Protein AF-A0A944IFB5-F1 (afdb_monomer_lite)

Radius of gyration: 42.05 Å; chains: 1; bounding box: 97×96×126 Å

pLDDT: mean 87.43, std 13.86, range [24.36, 98.75]

Secondary structure (DSSP, 8-state):
-PPPPEE-HHHHHHHHHHHGGGSTT--EEEEESEE-S-GGGSEEEEEETTEEEEEEEEE--SHHHHHHHHHHHHHHSPTT--EEEEEES---TTTS-HHHHHHBGGGSPEE--HHHHHHHHTT-SEE-TTGGG-HHHHHHHHHT--TT-PPP-SSEE-HHHHHHHHHHHHH--S-TT-S-----HHHHHHHHTSSSHHHHHHTS-HHHHHHHHHHHHHHH-THHHHHHHHHHTT-GGGHHHHHHHHHHHHT-TTHHHHHHHHHHHHGGG-S-SGGGHHHHHHHHHHHHHHHHHHHT-HHHHHHHHHHHHHHHHHHHHHHHHTT-TTTTTT-SSSHHHHHHHHHHHHHHTTS-HHHHHHHHHHHHTSTTTTTTHHHHHHHHHHHHHHHHHHSPPPPP--HHHHHHHIIIIIHHHHHHHHHHHT--TT--HHHHHHHHHHHHHHHHHHHHHHHHHHHHHHHHHTT-BTTB-TTPEEGGGHIIIIIHHHTSTT---EEEEETT--HHHHHHHHHTS-TTTEEEEEEPPPTTS----EEEEPPBS--HHHHHHHHHHTSS---SHHHHHHHHHHHHHTTT--EEEE-TTSSB--TT-SB-HHHHHHHH-SS-EEEEEE-HHHHHHHTT-SS--S---GGGSTTHHHHHHHHHHTT--EEEE-S---EE--S-TT--PPP-SSB-SSSEESSS--TTEEEEESTTB-SGGGEEEEE-STT--SSS--SEE-SS-SHHHHEEEEEEEEETTSPPPTTEEE--GGGTS-HHHH-----------------------------SPPS-SS-HHHHHHTSHHHHHHHHHSTTPPPHHHHHHHHHHHHHTTTEE-HHHHHHHHHHHHS---S-HHHHHHHHHHHH--TT--SEEEEGGGTEEEE-HHHHHHHS--PPP-

Foldseek 3Di:
DPDFAEDELLLVLLVCQVQVVVQVPFAEAAARGHYDYDPVSQWDWHDHPNDIEIEGEDEDAALVSLVVQVVVVVVPDDDPHRYHYYYYYDDALVRHDQVSLVRYRVSGHDYRQLLVSLCVQQVEPEEDPVVSPLPLLSVLSSVQADPVTAHHDYYYDYPVLSLQLSLCRQQNQDHRPDPDDQLALLSQLVSLQDPRRLVSLLVDDPSNNVVSQVVSCVRHHLLSLLLSLCSNVVNSNLQLLLLCLLLLLVPFPPNVLSQVLSCVVSPPSDPDSVSSVVNNVSSVVNLLVLLVLLLVDDPSNVVSLVVSCVSLVSSCVSCVVSVNLVRSLCPQRHPSVLVSLLLQLLVCLVDALPSNVVSLVSNCSRSCCSVQVLQSVLSLLSSLLRLVLVDDQDQDDALAVLLQCCLQPVLLVLLSLLSLVVDGPVPDVSSRVSSVVSSVSSLVSQQVSLVSQLVRQQVQQAEDDPVCPPNAAALLCCCVPPVVLCPPPLAAEEEEAAEADFSNQVLQQVVQDDLQFKFWKFFQDDFPDDTGFHKHFAFALLDCQFLQLSNQLSHGDGHDDVSSQVSNQVVVVVVVAAEGAEEPVRFAPDPPDRGHPVLLVQLLDSGYHYYYYFHQLVVQQAVAPPCPDSYDYCVSTRCSVVVSVSNSVNQHKYKYKYSWHKFFAPDDPPDFADDDPQDDFFFKGDDDEDPQKHKHAHDSHPDVNRIIIGGSNRNHTHDGDTRIDGRHRHSRGGIMTIIMIGTAQDFARPSMATDFPVSSHDQSSPDPPPPPPPPPDPDDDDDDDDDDDDDDDDPDDDDADDQLLNQQCPFPLLVVLVVVQPPADDSQLSSQLVNQCVVVVFKGFLRSSQSSSCSRPVDHPRGSLVNQVSSQSSQQPPNRRQWDQPPVRGMIGGDPVSSCVSRPGPDDD

Sequence (909 aa):
MAARPTAGRRAIEVLLEAELPRAEGRRLVLVDAVWGGGEEEREFAVRADGTTYRVHVTDQDSPLGIADAWRQHTADTAAGADSVLVVTGHVPADQLGWDLRGHAVRRRPLAVERAGIVKQLFGAGDLDTRMVRENWLLDALLEAEPTGGWPRVGSVLTRDRALRALLAARVGLGETSDDSLDLDAETLFDWSRTPAGPRRFAELPEPERAGLAEWLAEVTGPAAATLLALAADGRGGDALPLGALASAALACPSAADAGFALGTLFGQALSTFDALTPYAAAATGVLTRWIAQAEAGGGAGADARARVLAVLERADQLAGTAQLTGLLAGDGLLPSGYRNRLRTLAAALDGSPGPAQAALRDLAGHQLAGIHADSTERARTAVRLLRWLDQPQPVPGSVGPSVRHHLESTGWADLALGILAEGDASRDSEVGEAYHRLISRVQERRRRLDEDFAALLATWTETASQPAPNGALLIEDVLAEAAAPLAREGGRPLIVVLDGMSADVAVELASGLDPRAWTEIVPTAPAGRRPGRLAAVAMLPTITRVSRASLLSGAPAEGGQDVERAGFTTFWKRRRRESVLLHKGGYEGTAGHRLAPELLSALADDTKIVGVIVNTIDDALADGREGGRARWRIGDIARLADLLDAARGAGRPVLLVSDHGHVLDRSPRATGPTAAEEVRGARWRRGPAQAGEVELAGPRVRAEGGRLTAAWRDDLRYTARQAGYHGGASLAEVCVPVLAFVPSGSDIPAGWTALPAESTAPDWWHGTDTASAQEPVPASRGKGARRQQPQSEGLFPQPGHGSAGDRTVRSKAFETQREFVRNAPGNTAVAAALDALLAAGGKLSPAAVAAAAQAATGKSERNPQRFVTMLERLLNIDGYPVLQLVESGRTVHLDRELLRQQFPESAAP

Structure (mmCIF, N/CA/C/O backbone):
data_AF-A0A944IFB5-F1
#
_entry.id   AF-A0A944IFB5-F1
#
loop_
_atom_site.group_PDB
_atom_site.id
_atom_site.type_symbol
_atom_site.label_atom_id
_atom_site.label_alt_id
_atom_site.label_comp_id
_atom_site.label_asym_id
_atom_site.label_entity_id
_atom_site.label_seq_id
_atom_site.pdbx_PDB_ins_code
_atom_site.Cartn_x
_atom_site.Cartn_y
_atom_site.Cartn_z
_atom_site.occupancy
_atom_site.B_iso_or_equiv
_atom_site.auth_seq_id
_atom_site.auth_comp_id
_atom_site.auth_asym_id
_atom_site.auth_atom_id
_atom_site.pdbx_PDB_model_num
ATOM 1 N N . MET A 1 1 ? 36.733 -1.122 -68.638 1.00 39.22 1 MET A N 1
ATOM 2 C CA . MET A 1 1 ? 36.675 -2.587 -68.447 1.00 39.22 1 MET A CA 1
ATOM 3 C C . MET A 1 1 ? 35.819 -2.851 -67.226 1.00 39.22 1 MET A C 1
ATOM 5 O O . MET A 1 1 ? 36.051 -2.191 -66.222 1.00 39.22 1 MET A O 1
ATOM 9 N N . ALA A 1 2 ? 34.812 -3.721 -67.320 1.00 41.84 2 ALA A N 1
ATOM 10 C CA . ALA A 1 2 ? 34.053 -4.145 -66.144 1.00 41.84 2 ALA A CA 1
ATOM 11 C C . ALA A 1 2 ? 35.000 -4.851 -65.156 1.00 41.84 2 ALA A C 1
ATOM 13 O O . ALA A 1 2 ? 35.907 -5.563 -65.591 1.00 41.84 2 ALA A O 1
ATOM 14 N N . ALA A 1 3 ? 34.826 -4.624 -63.853 1.00 55.66 3 ALA A N 1
ATOM 15 C CA . ALA A 1 3 ? 35.554 -5.375 -62.834 1.00 55.66 3 ALA A CA 1
ATOM 16 C C . ALA A 1 3 ? 35.217 -6.869 -62.984 1.00 55.66 3 ALA A C 1
ATOM 18 O O . ALA A 1 3 ? 34.044 -7.221 -63.128 1.00 55.66 3 ALA A O 1
ATOM 19 N N . ARG A 1 4 ? 36.238 -7.733 -63.014 1.00 66.69 4 ARG A N 1
ATOM 20 C CA . ARG A 1 4 ? 36.044 -9.186 -63.141 1.00 66.69 4 ARG A CA 1
ATOM 21 C C . ARG A 1 4 ? 35.326 -9.715 -61.891 1.00 66.69 4 ARG A C 1
ATOM 23 O O . ARG A 1 4 ? 35.586 -9.204 -60.801 1.00 66.69 4 ARG A O 1
ATOM 30 N N . PRO A 1 5 ? 34.425 -10.704 -62.017 1.00 69.06 5 PRO A N 1
ATOM 31 C CA . PRO A 1 5 ? 33.821 -11.325 -60.849 1.00 69.06 5 PRO A CA 1
ATOM 32 C C . PRO A 1 5 ? 34.902 -12.050 -60.040 1.00 69.06 5 PRO A C 1
ATOM 34 O O . PRO A 1 5 ? 35.790 -12.687 -60.606 1.00 69.06 5 PRO A O 1
ATOM 37 N N . THR A 1 6 ? 34.825 -11.939 -58.719 1.00 73.56 6 THR A N 1
ATOM 38 C CA . THR A 1 6 ? 35.662 -12.709 -57.799 1.00 73.56 6 THR A CA 1
ATOM 39 C C . THR A 1 6 ? 34.888 -13.963 -57.411 1.00 73.56 6 THR A C 1
ATOM 41 O O . THR A 1 6 ? 33.699 -13.871 -57.106 1.00 73.56 6 THR A O 1
ATOM 44 N N . ALA A 1 7 ? 35.534 -15.125 -57.439 1.00 76.19 7 ALA A N 1
ATOM 45 C CA . ALA A 1 7 ? 34.943 -16.396 -57.041 1.00 76.19 7 ALA A CA 1
ATOM 46 C C . ALA A 1 7 ? 35.726 -16.977 -55.861 1.00 76.19 7 ALA A C 1
ATOM 48 O O . ALA A 1 7 ? 36.886 -17.360 -56.003 1.00 76.19 7 ALA A O 1
ATOM 49 N N . GLY A 1 8 ? 35.091 -17.017 -54.691 1.00 78.00 8 GLY A N 1
ATOM 50 C CA . GLY A 1 8 ? 35.607 -17.749 -53.536 1.00 78.00 8 GLY A CA 1
ATOM 51 C C . GLY A 1 8 ? 35.338 -19.250 -53.649 1.00 78.00 8 GLY A C 1
ATOM 52 O O . GLY A 1 8 ? 34.597 -19.703 -54.530 1.00 78.00 8 GLY A O 1
ATOM 53 N N . ARG A 1 9 ? 35.891 -20.026 -52.713 1.00 83.94 9 ARG A N 1
ATOM 54 C CA . ARG A 1 9 ? 35.758 -21.488 -52.668 1.00 83.94 9 ARG A CA 1
ATOM 55 C C . ARG A 1 9 ? 34.324 -21.976 -52.851 1.00 83.94 9 ARG A C 1
ATOM 57 O O . ARG A 1 9 ? 34.075 -22.810 -53.717 1.00 83.94 9 ARG A O 1
ATOM 64 N N . ARG A 1 10 ? 33.366 -21.426 -52.100 1.00 78.50 10 ARG A N 1
ATOM 65 C CA . ARG A 1 10 ? 31.975 -21.897 -52.140 1.00 78.50 10 ARG A CA 1
ATOM 66 C C . ARG A 1 10 ? 31.305 -21.691 -53.500 1.00 78.50 10 ARG A C 1
ATOM 68 O O . ARG A 1 10 ? 30.577 -22.562 -53.966 1.00 78.50 10 ARG A O 1
ATOM 75 N N . ALA A 1 11 ? 31.600 -20.581 -54.179 1.00 77.44 11 ALA A N 1
ATOM 76 C CA . ALA A 1 11 ? 31.101 -20.330 -55.530 1.00 77.44 11 ALA A CA 1
ATOM 77 C C . ALA A 1 11 ? 31.611 -21.386 -56.526 1.00 77.44 11 ALA A C 1
ATOM 79 O O . ALA A 1 11 ? 30.858 -21.840 -57.388 1.00 77.44 11 ALA A O 1
ATOM 80 N N . ILE A 1 12 ? 32.869 -21.816 -56.373 1.00 84.81 12 ILE A N 1
ATOM 81 C CA . ILE A 1 12 ? 33.448 -22.902 -57.169 1.00 84.81 12 ILE A CA 1
ATOM 82 C C . ILE A 1 12 ? 32.830 -24.254 -56.796 1.00 84.81 12 ILE A C 1
ATOM 84 O O . ILE A 1 12 ? 32.491 -25.012 -57.698 1.00 84.81 12 ILE A O 1
ATOM 88 N N . GLU A 1 13 ? 32.619 -24.555 -55.511 1.00 85.50 13 GLU A N 1
ATOM 89 C CA . GLU A 1 13 ? 31.954 -25.795 -55.075 1.00 85.50 13 GLU A CA 1
ATOM 90 C C . GLU A 1 13 ? 30.571 -25.951 -55.723 1.00 85.50 13 GLU A C 1
ATOM 92 O O . GLU A 1 13 ? 30.309 -26.966 -56.366 1.00 85.50 13 GLU A O 1
ATOM 97 N N . VAL A 1 14 ? 29.723 -24.921 -55.652 1.00 81.12 14 VAL A N 1
ATOM 98 C CA . VAL A 1 14 ? 28.366 -24.960 -56.226 1.00 81.12 14 VAL A CA 1
ATOM 99 C C . VAL A 1 14 ? 28.396 -25.059 -57.755 1.00 81.12 14 VAL A C 1
ATOM 101 O O . VAL A 1 14 ? 27.608 -25.804 -58.348 1.00 81.12 14 VAL A O 1
ATOM 104 N N . LEU A 1 15 ? 29.322 -24.345 -58.409 1.00 84.50 15 LEU A N 1
ATOM 105 C CA . LEU A 1 15 ? 29.529 -24.441 -59.856 1.00 84.50 15 LEU A CA 1
ATOM 106 C C . LEU A 1 15 ? 29.913 -25.872 -60.263 1.00 84.50 15 LEU A C 1
ATOM 108 O O . LEU A 1 15 ? 29.380 -26.411 -61.235 1.00 84.50 15 LEU A O 1
ATOM 112 N N . LEU A 1 16 ? 30.813 -26.502 -59.508 1.00 87.06 16 LEU A N 1
ATOM 113 C CA . LEU A 1 16 ? 31.250 -27.875 -59.738 1.00 87.06 16 LEU A CA 1
ATOM 114 C C . LEU A 1 16 ? 30.131 -28.885 -59.470 1.00 87.06 16 LEU A C 1
ATOM 116 O O . LEU A 1 16 ? 29.927 -29.780 -60.286 1.00 87.06 16 LEU A O 1
ATOM 120 N N . GLU A 1 17 ? 29.355 -28.728 -58.398 1.00 85.38 17 GLU A N 1
ATOM 121 C CA . GLU A 1 17 ? 28.181 -29.567 -58.119 1.00 85.38 17 GLU A CA 1
ATOM 122 C C . GLU A 1 17 ? 27.166 -29.545 -59.274 1.00 85.38 17 GLU A C 1
ATOM 124 O O . GLU A 1 17 ? 26.553 -30.568 -59.586 1.00 85.38 17 GLU A O 1
ATOM 129 N N . ALA A 1 18 ? 27.010 -28.400 -59.949 1.00 82.38 18 ALA A N 1
ATOM 130 C CA . ALA A 1 18 ? 26.119 -28.261 -61.097 1.00 82.38 18 ALA A CA 1
ATOM 131 C C . ALA A 1 18 ? 26.704 -28.839 -62.399 1.00 82.38 18 ALA A C 1
ATOM 133 O O . ALA A 1 18 ? 25.973 -29.411 -63.216 1.00 82.38 18 ALA A O 1
ATOM 134 N N . GLU A 1 19 ? 28.003 -28.665 -62.634 1.00 86.38 19 GLU A N 1
ATOM 135 C CA . GLU A 1 19 ? 28.615 -28.941 -63.936 1.00 86.38 19 GLU A CA 1
ATOM 136 C C . GLU A 1 19 ? 29.308 -30.307 -64.020 1.00 86.38 19 GLU A C 1
ATOM 138 O O . GLU A 1 19 ? 29.303 -30.916 -65.092 1.00 86.38 19 GLU A O 1
ATOM 143 N N . LEU A 1 20 ? 29.821 -30.850 -62.911 1.00 86.38 20 LEU A N 1
ATOM 144 C CA . LEU A 1 20 ? 30.460 -32.172 -62.879 1.00 86.38 20 LEU A CA 1
ATOM 145 C C . LEU A 1 20 ? 29.524 -33.329 -63.273 1.00 86.38 20 LEU A C 1
ATOM 147 O O . LEU A 1 20 ? 29.961 -34.160 -64.071 1.00 86.38 20 LEU A O 1
ATOM 151 N N . PRO A 1 21 ? 28.229 -33.364 -62.882 1.00 84.56 21 PRO A N 1
ATOM 152 C CA . PRO A 1 21 ? 27.294 -34.385 -63.374 1.00 84.56 21 PRO A CA 1
ATOM 153 C C . PRO A 1 21 ? 27.108 -34.362 -64.902 1.00 84.56 21 PRO A C 1
ATOM 155 O O . PRO A 1 21 ? 26.626 -35.318 -65.501 1.00 84.56 21 PRO A O 1
ATOM 158 N N . ARG A 1 22 ? 27.475 -33.251 -65.557 1.00 82.75 22 ARG A N 1
ATOM 159 C CA . ARG A 1 22 ? 27.366 -33.038 -67.009 1.00 82.75 22 ARG A CA 1
ATOM 160 C C . ARG A 1 22 ? 28.732 -33.003 -67.700 1.00 82.75 22 ARG A C 1
ATOM 162 O O . ARG A 1 22 ? 28.809 -32.681 -68.886 1.00 82.75 22 ARG A O 1
ATOM 169 N N . ALA A 1 23 ? 29.811 -33.311 -66.981 1.00 82.50 23 ALA A N 1
ATOM 170 C CA . ALA A 1 23 ? 31.171 -33.161 -67.484 1.00 82.50 23 ALA A CA 1
ATOM 171 C C . ALA A 1 23 ? 31.562 -34.236 -68.512 1.00 82.50 23 ALA A C 1
ATOM 173 O O . ALA A 1 23 ? 32.498 -34.010 -69.279 1.00 82.50 23 ALA A O 1
ATOM 174 N N . GLU A 1 24 ? 30.850 -35.371 -68.576 1.00 82.31 24 GLU A N 1
ATOM 175 C CA . GLU A 1 24 ? 31.168 -36.529 -69.440 1.00 82.31 24 GLU A CA 1
ATOM 176 C C . GLU A 1 24 ? 32.643 -36.973 -69.296 1.00 82.31 24 GLU A C 1
ATOM 178 O O . GLU A 1 24 ? 33.354 -37.159 -70.283 1.00 82.31 24 GLU A O 1
ATOM 183 N N . GLY A 1 25 ? 33.143 -37.067 -68.057 1.00 77.62 25 GLY A N 1
ATOM 184 C CA . GLY A 1 25 ? 34.525 -37.476 -67.758 1.00 77.62 25 GLY A CA 1
ATOM 185 C C . GLY A 1 25 ? 35.593 -36.384 -67.926 1.00 77.62 25 GLY A C 1
ATOM 186 O O . GLY A 1 25 ? 36.784 -36.662 -67.780 1.00 77.62 25 GLY A O 1
ATOM 187 N N . ARG A 1 26 ? 35.201 -35.139 -68.224 1.00 88.69 26 ARG A N 1
ATOM 188 C CA . ARG A 1 26 ? 36.119 -33.989 -68.296 1.00 88.69 26 ARG A CA 1
ATOM 189 C C . ARG A 1 26 ? 36.550 -33.532 -66.903 1.00 88.69 26 ARG A C 1
ATOM 191 O O . ARG A 1 26 ? 35.732 -33.460 -65.994 1.00 88.69 26 ARG A O 1
ATOM 198 N N . ARG A 1 27 ? 37.839 -33.205 -66.762 1.00 88.25 27 ARG A N 1
ATOM 199 C CA . ARG A 1 27 ? 38.496 -32.881 -65.477 1.00 88.25 27 ARG A CA 1
ATOM 200 C C . ARG A 1 27 ? 39.115 -31.479 -65.433 1.00 88.25 27 ARG A C 1
ATOM 202 O O . ARG A 1 27 ? 39.682 -31.109 -64.415 1.00 88.25 27 ARG A O 1
ATOM 209 N N . LEU A 1 28 ? 39.007 -30.705 -66.513 1.00 91.19 28 LEU A N 1
ATOM 210 C CA . LEU A 1 28 ? 39.424 -29.304 -66.561 1.00 91.19 28 LEU A CA 1
ATOM 211 C C . LEU A 1 28 ? 38.183 -28.411 -66.505 1.00 91.19 28 LEU A C 1
ATOM 213 O O . LEU A 1 28 ? 37.283 -28.557 -67.328 1.00 91.19 28 LEU A O 1
ATOM 217 N N . VAL A 1 29 ? 38.129 -27.469 -65.574 1.00 91.75 29 VAL A N 1
ATOM 218 C CA . VAL A 1 29 ? 37.039 -26.497 -65.443 1.00 91.75 29 VAL A CA 1
ATOM 219 C C . VAL A 1 29 ? 37.638 -25.109 -65.564 1.00 91.75 29 VAL A C 1
ATOM 221 O O . VAL A 1 29 ? 38.433 -24.693 -64.733 1.00 91.75 29 VAL A O 1
ATOM 224 N N . LEU A 1 30 ? 37.281 -24.402 -66.630 1.00 91.12 30 LEU A N 1
ATOM 225 C CA . LEU A 1 30 ? 37.745 -23.040 -66.870 1.00 91.12 30 LEU A CA 1
ATOM 226 C C . LEU A 1 30 ? 36.697 -22.072 -66.332 1.00 91.12 30 LEU A C 1
ATOM 228 O O . LEU A 1 30 ? 35.524 -22.207 -66.681 1.00 91.12 30 LEU A O 1
ATOM 232 N N . VAL A 1 31 ? 37.107 -21.113 -65.510 1.00 89.19 31 VAL A N 1
ATOM 233 C CA . VAL A 1 31 ? 36.205 -20.195 -64.810 1.00 89.19 31 VAL A CA 1
ATOM 234 C C . VAL A 1 31 ? 36.631 -18.757 -65.084 1.00 89.19 31 VAL A C 1
ATOM 236 O O . VAL A 1 31 ? 37.731 -18.352 -64.718 1.00 89.19 31 VAL A O 1
ATOM 239 N N . ASP A 1 32 ? 35.749 -17.980 -65.713 1.00 87.31 32 ASP A N 1
ATOM 240 C CA . ASP A 1 32 ? 35.969 -16.556 -66.000 1.00 87.31 32 ASP A CA 1
ATOM 241 C C . ASP A 1 32 ? 35.716 -15.716 -64.739 1.00 87.31 32 ASP A C 1
ATOM 243 O O . ASP A 1 32 ? 34.682 -15.061 -64.587 1.00 87.31 32 ASP A O 1
ATOM 247 N N . ALA A 1 33 ? 36.639 -15.826 -63.785 1.00 83.12 33 ALA A N 1
ATOM 248 C CA . ALA A 1 33 ? 36.642 -15.123 -62.509 1.00 83.12 33 ALA A CA 1
ATOM 249 C C . ALA A 1 33 ? 38.069 -15.008 -61.958 1.00 83.12 33 ALA A C 1
ATOM 251 O O . ALA A 1 33 ? 38.961 -15.748 -62.365 1.00 83.12 33 ALA A O 1
ATOM 252 N N . VAL A 1 34 ? 38.272 -14.096 -61.010 1.00 85.38 34 VAL A N 1
ATOM 253 C CA . VAL A 1 34 ? 39.491 -14.029 -60.191 1.00 85.38 34 VAL A CA 1
ATOM 254 C C . VAL A 1 34 ? 39.272 -14.867 -58.934 1.00 85.38 34 VAL A C 1
ATOM 256 O O . VAL A 1 34 ? 38.213 -14.752 -58.312 1.00 85.38 34 VAL A O 1
ATOM 259 N N . TRP A 1 35 ? 40.236 -15.706 -58.546 1.00 84.94 35 TRP A N 1
ATOM 260 C CA . TRP A 1 35 ? 40.140 -16.442 -57.286 1.00 84.94 35 TRP A CA 1
ATOM 261 C C . TRP A 1 35 ? 40.136 -15.484 -56.090 1.00 84.94 35 TRP A C 1
ATOM 263 O O . TRP A 1 35 ? 40.991 -14.608 -55.974 1.00 84.94 35 TRP A O 1
ATOM 273 N N . GLY A 1 36 ? 39.140 -15.638 -55.218 1.00 75.75 36 GLY A N 1
ATOM 274 C CA . GLY A 1 36 ? 38.972 -14.815 -54.017 1.00 75.75 36 GLY A CA 1
ATOM 275 C C . GLY A 1 36 ? 39.352 -15.493 -52.703 1.00 75.75 36 GLY A C 1
ATOM 276 O O . GLY A 1 36 ? 39.289 -14.836 -51.670 1.00 75.75 36 GLY A O 1
ATOM 277 N N . GLY A 1 37 ? 39.681 -16.789 -52.721 1.00 75.56 37 GLY A N 1
ATOM 278 C CA . GLY A 1 37 ? 40.019 -17.557 -51.517 1.00 75.56 37 GLY A CA 1
ATOM 279 C C . GLY A 1 37 ? 41.496 -17.453 -51.124 1.00 75.56 37 GLY A C 1
ATOM 280 O O . GLY A 1 37 ? 42.340 -17.003 -51.901 1.00 75.56 37 GLY A O 1
ATOM 281 N N . GLY A 1 38 ? 41.830 -17.908 -49.916 1.00 76.81 38 GLY A N 1
ATOM 282 C CA . GLY A 1 38 ? 43.227 -18.042 -49.482 1.00 76.81 38 GLY A CA 1
ATOM 283 C C . GLY A 1 38 ? 43.982 -19.143 -50.245 1.00 76.81 38 GLY A C 1
ATOM 284 O O . GLY A 1 38 ? 43.372 -20.003 -50.879 1.00 76.81 38 GLY A O 1
ATOM 285 N N . GLU A 1 39 ? 45.316 -19.159 -50.159 1.00 75.94 39 GLU A N 1
ATOM 286 C CA . GLU A 1 39 ? 46.148 -20.236 -50.741 1.00 75.94 39 GLU A CA 1
ATOM 287 C C . GLU A 1 39 ? 45.778 -21.621 -50.178 1.00 75.94 39 GLU A C 1
ATOM 289 O O . GLU A 1 39 ? 45.712 -22.599 -50.917 1.00 75.94 39 GLU A O 1
ATOM 294 N N . GLU A 1 40 ? 45.438 -21.695 -48.887 1.00 76.81 40 GLU A N 1
ATOM 295 C CA . GLU A 1 40 ? 45.010 -22.929 -48.210 1.00 76.81 40 GLU A CA 1
ATOM 296 C C . GLU A 1 40 ? 43.653 -23.460 -48.711 1.00 76.81 40 GLU A C 1
ATOM 298 O O . GLU A 1 40 ? 43.322 -24.625 -48.501 1.00 76.81 40 GLU A O 1
ATOM 303 N N . GLU A 1 41 ? 42.867 -22.627 -49.398 1.00 80.38 41 GLU A N 1
ATOM 304 C CA . GLU A 1 41 ? 41.555 -22.989 -49.943 1.00 80.38 41 GLU A CA 1
ATOM 305 C C . GLU A 1 41 ? 41.610 -23.439 -51.405 1.00 80.38 41 GLU A C 1
ATOM 307 O O . GLU A 1 41 ? 40.578 -23.810 -51.967 1.00 80.38 41 GLU A O 1
ATOM 312 N N . ARG A 1 42 ? 42.789 -23.413 -52.041 1.00 86.00 42 ARG A N 1
ATOM 313 C CA . ARG A 1 42 ? 42.950 -23.851 -53.435 1.00 86.00 42 ARG A CA 1
ATOM 314 C C . ARG A 1 42 ? 42.801 -25.361 -53.600 1.00 86.00 42 ARG A C 1
ATOM 316 O O . ARG A 1 42 ? 42.582 -25.817 -54.718 1.00 86.00 42 ARG A O 1
ATOM 323 N N . GLU A 1 43 ? 42.878 -26.128 -52.515 1.00 88.50 43 GLU A N 1
ATOM 324 C CA . GLU A 1 43 ? 42.652 -27.571 -52.520 1.00 88.50 43 GLU A CA 1
ATOM 325 C C . GLU A 1 43 ? 41.490 -27.962 -51.611 1.00 88.50 43 GLU A C 1
ATOM 327 O O . GLU A 1 43 ? 41.471 -27.670 -50.416 1.00 88.50 43 GLU A O 1
ATOM 332 N N . PHE A 1 44 ? 40.498 -28.650 -52.172 1.00 89.56 44 PHE A N 1
ATOM 333 C CA . PHE A 1 44 ? 39.330 -29.114 -51.423 1.00 89.56 44 PHE A CA 1
ATOM 334 C C . PHE A 1 44 ? 38.674 -30.316 -52.100 1.00 89.56 44 PHE A C 1
ATOM 336 O O . PHE A 1 44 ? 39.093 -30.758 -53.165 1.00 89.56 44 PHE A O 1
ATOM 343 N N . ALA A 1 45 ? 37.650 -30.888 -51.468 1.00 89.38 45 ALA A N 1
ATOM 344 C CA . ALA A 1 45 ? 36.879 -31.987 -52.034 1.00 89.38 45 ALA A CA 1
ATOM 345 C C . ALA A 1 45 ? 35.430 -31.557 -52.286 1.00 89.38 45 ALA A C 1
ATOM 347 O O . ALA A 1 45 ? 34.806 -30.964 -51.409 1.00 89.38 45 ALA A O 1
ATOM 348 N N . VAL A 1 46 ? 34.892 -31.896 -53.458 1.00 88.56 46 VAL A N 1
ATOM 349 C CA . VAL A 1 46 ? 33.490 -31.652 -53.836 1.00 88.56 46 VAL A CA 1
ATOM 350 C C . VAL A 1 46 ? 32.814 -32.972 -54.136 1.00 88.56 46 VAL A C 1
ATOM 352 O O . VAL A 1 46 ? 33.373 -33.816 -54.834 1.00 88.56 46 VAL A O 1
ATOM 355 N N . ARG A 1 47 ? 31.591 -33.156 -53.640 1.00 85.25 47 ARG A N 1
ATOM 356 C CA . ARG A 1 47 ? 30.788 -34.333 -53.960 1.00 85.25 47 ARG A CA 1
ATOM 357 C C . ARG A 1 47 ? 29.788 -34.000 -55.062 1.00 85.25 47 ARG A C 1
ATOM 359 O O . ARG A 1 47 ? 28.911 -33.172 -54.859 1.00 85.25 47 ARG A O 1
ATOM 366 N N . ALA A 1 48 ? 29.882 -34.689 -56.193 1.00 82.62 48 ALA A N 1
ATOM 367 C CA . ALA A 1 48 ? 28.953 -34.551 -57.310 1.00 82.62 48 ALA A CA 1
ATOM 368 C C . ALA A 1 48 ? 28.648 -35.932 -57.905 1.00 82.62 48 ALA A C 1
ATOM 370 O O . ALA A 1 48 ? 29.529 -36.784 -57.974 1.00 82.62 48 ALA A O 1
ATOM 371 N N . ASP A 1 49 ? 27.392 -36.172 -58.289 1.00 77.88 49 ASP A N 1
ATOM 372 C CA . ASP A 1 49 ? 26.931 -37.448 -58.873 1.00 77.88 49 ASP A CA 1
ATOM 373 C C . ASP A 1 49 ? 27.325 -38.704 -58.057 1.00 77.88 49 ASP A C 1
ATOM 375 O O . ASP A 1 49 ? 27.703 -39.747 -58.579 1.00 77.88 49 ASP A O 1
ATOM 379 N N . GLY A 1 50 ? 27.305 -38.588 -56.725 1.00 77.12 50 GLY A N 1
ATOM 380 C CA . GLY A 1 50 ? 27.676 -39.676 -55.814 1.00 77.12 50 GLY A CA 1
ATOM 381 C C . GLY A 1 50 ? 29.184 -39.884 -55.606 1.00 77.12 50 GLY A C 1
ATOM 382 O O . GLY A 1 50 ? 29.537 -40.551 -54.630 1.00 77.12 50 GLY A O 1
ATOM 383 N N . THR A 1 51 ? 30.038 -39.248 -56.414 1.00 82.75 51 THR A N 1
ATOM 384 C CA . THR A 1 51 ? 31.510 -39.334 -56.394 1.00 82.75 51 THR A CA 1
ATOM 385 C C . THR A 1 51 ? 32.139 -38.122 -55.699 1.00 82.75 51 THR A C 1
ATOM 387 O O . THR A 1 51 ? 31.630 -37.004 -55.792 1.00 82.75 51 THR A O 1
ATOM 390 N N . THR A 1 52 ? 33.250 -38.325 -54.984 1.00 87.25 52 THR A N 1
ATOM 391 C CA . THR A 1 52 ? 34.011 -37.241 -54.339 1.00 87.25 52 THR A CA 1
ATOM 392 C C . THR A 1 52 ? 35.222 -36.878 -55.191 1.00 87.25 52 THR A C 1
ATOM 394 O O . THR A 1 52 ? 36.155 -37.669 -55.307 1.00 87.25 52 THR A O 1
ATOM 397 N N . TYR A 1 53 ? 35.225 -35.665 -55.735 1.00 88.56 53 TYR A N 1
ATOM 398 C CA . TYR A 1 53 ? 36.300 -35.113 -56.548 1.00 88.56 53 TYR A CA 1
ATOM 399 C C . TYR A 1 53 ? 37.278 -34.305 -55.695 1.00 88.56 53 TYR A C 1
ATOM 401 O O . TYR A 1 53 ? 36.854 -33.433 -54.940 1.00 88.56 53 TYR A O 1
ATOM 409 N N . ARG A 1 54 ? 38.585 -34.542 -55.846 1.00 90.44 54 ARG A N 1
ATOM 410 C CA . ARG A 1 54 ? 39.638 -33.653 -55.325 1.00 90.44 54 ARG A CA 1
ATOM 411 C C . ARG A 1 54 ? 39.848 -32.484 -56.281 1.00 90.44 54 ARG A C 1
ATOM 413 O O . ARG A 1 54 ? 40.229 -32.686 -57.429 1.00 90.44 54 ARG A O 1
ATOM 420 N N . VAL A 1 55 ? 39.594 -31.277 -55.812 1.00 92.38 55 VAL A N 1
ATOM 421 C CA . VAL A 1 55 ? 39.654 -30.040 -56.583 1.00 92.38 55 VAL A CA 1
ATOM 422 C C . VAL A 1 55 ? 40.962 -29.326 -56.284 1.00 92.38 55 VAL A C 1
ATOM 424 O O . VAL A 1 55 ? 41.315 -29.172 -55.119 1.00 92.38 55 VAL A O 1
ATOM 427 N N . HIS A 1 56 ? 41.650 -28.884 -57.334 1.00 92.00 56 HIS A N 1
ATOM 428 C CA . HIS A 1 56 ? 42.795 -27.982 -57.248 1.00 92.00 56 HIS A CA 1
ATOM 429 C C . HIS A 1 56 ? 42.497 -26.724 -58.072 1.00 92.00 56 HIS A C 1
ATOM 431 O O . HIS A 1 56 ? 42.097 -26.841 -59.232 1.00 92.00 56 HIS A O 1
ATOM 437 N N . VAL A 1 57 ? 42.670 -25.538 -57.486 1.00 92.19 57 VAL A N 1
ATOM 438 C CA . VAL A 1 57 ? 42.374 -24.239 -58.106 1.00 92.19 57 VAL A CA 1
ATOM 439 C C . VAL A 1 57 ? 43.661 -23.472 -58.396 1.00 92.19 57 VAL A C 1
ATOM 441 O O . VAL A 1 57 ? 44.468 -23.234 -57.502 1.00 92.19 57 VAL A O 1
ATOM 444 N N . THR A 1 58 ? 43.830 -23.004 -59.630 1.00 91.88 58 THR A N 1
ATOM 445 C CA . THR A 1 58 ? 44.977 -22.180 -60.043 1.00 91.88 58 THR A CA 1
ATOM 446 C C . THR A 1 58 ? 44.524 -20.969 -60.857 1.00 91.88 58 THR A C 1
ATOM 448 O O . THR A 1 58 ? 43.574 -21.068 -61.629 1.00 91.88 58 THR A O 1
ATOM 451 N N . ASP A 1 59 ? 45.212 -19.836 -60.707 1.00 90.75 59 ASP A N 1
ATOM 452 C CA . ASP A 1 59 ? 44.956 -18.625 -61.492 1.00 90.75 59 ASP A CA 1
ATOM 453 C C . ASP A 1 59 ? 45.864 -18.588 -62.727 1.00 90.75 59 ASP A C 1
ATOM 455 O O . ASP A 1 59 ? 47.088 -18.555 -62.602 1.00 90.75 59 ASP A O 1
ATOM 459 N N . GLN A 1 60 ? 45.284 -18.579 -63.929 1.00 90.44 60 GLN A N 1
ATOM 460 C CA . GLN A 1 60 ? 46.024 -18.494 -65.189 1.00 90.44 60 GLN A CA 1
ATOM 461 C C . GLN A 1 60 ? 45.349 -17.515 -66.155 1.00 90.44 60 GLN A C 1
ATOM 463 O O . GLN A 1 60 ? 44.262 -17.763 -66.672 1.00 90.44 60 GLN A O 1
ATOM 468 N N . ASP A 1 61 ? 46.045 -16.428 -66.487 1.00 86.81 61 ASP A N 1
ATOM 469 C CA . ASP A 1 61 ? 45.568 -15.396 -67.422 1.00 86.81 61 ASP A CA 1
ATOM 470 C C . ASP A 1 61 ? 46.105 -15.571 -68.858 1.00 86.81 61 ASP A C 1
ATOM 472 O O . ASP A 1 61 ? 46.050 -14.649 -69.672 1.00 86.81 61 ASP A O 1
ATOM 476 N N . SER A 1 62 ? 46.653 -16.743 -69.205 1.00 90.00 62 SER A N 1
ATOM 477 C CA . SER A 1 62 ? 47.131 -17.017 -70.568 1.00 90.00 62 SER A CA 1
ATOM 478 C C . SER A 1 62 ? 46.835 -18.448 -71.034 1.00 90.00 62 SER A C 1
ATOM 480 O O . SER A 1 62 ? 46.867 -19.372 -70.216 1.00 90.00 62 SER A O 1
ATOM 482 N N . PRO A 1 63 ? 46.618 -18.682 -72.348 1.00 89.00 63 PRO A N 1
ATOM 483 C CA . PRO A 1 63 ? 46.436 -20.032 -72.889 1.00 89.00 63 PRO A CA 1
ATOM 484 C C . PRO A 1 63 ? 47.599 -20.984 -72.565 1.00 89.00 63 PRO A C 1
ATOM 486 O O . PRO A 1 63 ? 47.379 -22.166 -72.313 1.00 89.00 63 PRO A O 1
ATOM 489 N N . LEU A 1 64 ? 48.834 -20.467 -72.553 1.00 90.06 64 LEU A N 1
ATOM 490 C CA . LEU A 1 64 ? 50.039 -21.229 -72.205 1.00 90.06 64 LEU A CA 1
ATOM 491 C C . LEU A 1 64 ? 50.060 -21.619 -70.723 1.00 90.06 64 LEU A C 1
ATOM 493 O O . LEU A 1 64 ? 50.399 -22.756 -70.413 1.00 90.06 64 LEU A O 1
ATOM 497 N N . GLY A 1 65 ? 49.652 -20.712 -69.831 1.00 90.44 65 GLY A N 1
ATOM 498 C CA . GLY A 1 65 ? 49.521 -20.998 -68.401 1.00 90.44 65 GLY A CA 1
ATOM 499 C C . GLY A 1 65 ? 48.468 -22.072 -68.119 1.00 90.44 65 GLY A C 1
ATOM 500 O O . GLY A 1 65 ? 48.726 -23.011 -67.373 1.00 90.44 65 GLY A O 1
ATOM 501 N N . ILE A 1 66 ? 47.319 -22.009 -68.805 1.00 91.94 66 ILE A N 1
ATOM 502 C CA . ILE A 1 66 ? 46.277 -23.048 -68.723 1.00 91.94 66 ILE A CA 1
ATOM 503 C C . ILE A 1 66 ? 46.812 -24.402 -69.220 1.00 91.94 66 ILE A C 1
ATOM 505 O O . ILE A 1 66 ? 46.562 -25.429 -68.591 1.00 91.94 66 ILE A O 1
ATOM 509 N N . ALA A 1 67 ? 47.558 -24.421 -70.332 1.00 90.06 67 ALA A N 1
ATOM 510 C CA . ALA A 1 67 ? 48.160 -25.643 -70.871 1.00 90.06 67 ALA A CA 1
ATOM 511 C C . ALA A 1 67 ? 49.187 -26.270 -69.923 1.00 90.06 67 ALA A C 1
ATOM 513 O O . ALA A 1 67 ? 49.201 -27.489 -69.753 1.00 90.06 67 ALA A O 1
ATOM 514 N N . ASP A 1 68 ? 50.035 -25.445 -69.312 1.00 91.69 68 ASP A N 1
ATOM 515 C CA . ASP A 1 68 ? 51.036 -25.901 -68.353 1.00 91.69 68 ASP A CA 1
ATOM 516 C C . ASP A 1 68 ? 50.380 -26.466 -67.090 1.00 91.69 68 ASP A C 1
ATOM 518 O O . ASP A 1 68 ? 50.658 -27.606 -66.719 1.00 91.69 68 ASP A O 1
ATOM 522 N N . ALA A 1 69 ? 49.429 -25.732 -66.505 1.00 91.12 69 ALA A N 1
ATOM 523 C CA . ALA A 1 69 ? 48.676 -26.181 -65.339 1.00 91.12 69 ALA A CA 1
ATOM 524 C C . ALA A 1 69 ? 47.918 -27.492 -65.606 1.00 91.12 69 ALA A C 1
ATOM 526 O O . ALA A 1 69 ? 47.947 -28.412 -64.788 1.00 91.12 69 ALA A O 1
ATOM 527 N N . TRP A 1 70 ? 47.282 -27.619 -66.776 1.00 91.88 70 TRP A N 1
ATOM 528 C CA . TRP A 1 70 ? 46.595 -28.850 -67.170 1.00 91.88 70 TRP A CA 1
ATOM 529 C C . TRP A 1 70 ? 47.562 -30.027 -67.314 1.00 91.88 70 TRP A C 1
ATOM 531 O O . TRP A 1 70 ? 47.302 -31.109 -66.787 1.00 91.88 70 TRP A O 1
ATOM 541 N N . ARG A 1 71 ? 48.710 -29.816 -67.968 1.00 90.25 71 ARG A N 1
ATOM 542 C CA . ARG A 1 71 ? 49.747 -30.842 -68.113 1.00 90.25 71 ARG A CA 1
ATOM 543 C C . ARG A 1 71 ? 50.266 -31.305 -66.753 1.00 90.25 71 ARG A C 1
ATOM 545 O O . ARG A 1 71 ? 50.342 -32.513 -66.534 1.00 90.25 71 ARG A O 1
ATOM 552 N N . GLN A 1 72 ? 50.595 -30.375 -65.857 1.00 88.56 72 GLN A N 1
ATOM 553 C CA . GLN A 1 72 ? 51.059 -30.681 -64.500 1.00 88.56 72 GLN A CA 1
ATOM 554 C C . GLN A 1 72 ? 50.008 -31.494 -63.739 1.00 88.56 72 GLN A C 1
ATOM 556 O O . GLN A 1 72 ? 50.299 -32.599 -63.292 1.00 88.56 72 GLN A O 1
ATOM 561 N N . HIS A 1 73 ? 48.749 -31.047 -63.742 1.00 88.44 73 HIS A N 1
ATOM 562 C CA . HIS A 1 73 ? 47.653 -31.783 -63.114 1.00 88.44 73 HIS A CA 1
ATOM 563 C C . HIS A 1 73 ? 47.516 -33.215 -63.654 1.00 88.44 73 HIS A C 1
ATOM 565 O O . HIS A 1 73 ? 47.349 -34.161 -62.886 1.00 88.44 73 HIS A O 1
ATOM 571 N N . THR A 1 74 ? 47.619 -33.420 -64.970 1.00 86.44 74 THR A N 1
ATOM 572 C CA . THR A 1 74 ? 47.548 -34.773 -65.552 1.00 86.44 74 THR A CA 1
ATOM 573 C C . THR A 1 74 ? 48.765 -35.648 -65.250 1.00 86.44 74 THR A C 1
ATOM 575 O O . THR A 1 74 ? 48.613 -36.865 -65.188 1.00 86.44 74 THR A O 1
ATOM 578 N N . ALA A 1 75 ? 49.949 -35.057 -65.062 1.00 84.69 75 ALA A N 1
ATOM 579 C CA . ALA A 1 75 ? 51.166 -35.784 -64.707 1.00 84.69 75 ALA A CA 1
ATOM 580 C C . ALA A 1 75 ? 51.164 -36.208 -63.230 1.00 84.69 75 ALA A C 1
ATOM 582 O O . ALA A 1 75 ? 51.564 -37.327 -62.911 1.00 84.69 75 ALA A O 1
ATOM 583 N N . ASP A 1 76 ? 50.658 -35.337 -62.356 1.00 78.00 76 ASP A N 1
ATOM 584 C CA . ASP A 1 76 ? 50.651 -35.543 -60.907 1.00 78.00 76 ASP A CA 1
ATOM 585 C C . ASP A 1 76 ? 49.490 -36.428 -60.434 1.00 78.00 76 ASP A C 1
ATOM 587 O O . ASP A 1 76 ? 49.536 -36.993 -59.338 1.00 78.00 76 ASP A O 1
ATOM 591 N N . THR A 1 77 ? 48.452 -36.607 -61.260 1.00 75.25 77 THR A N 1
ATOM 592 C CA . THR A 1 77 ? 47.309 -37.452 -60.899 1.00 75.25 77 THR A CA 1
ATOM 593 C C . THR A 1 77 ? 47.330 -38.809 -61.604 1.00 75.25 77 THR A C 1
ATOM 595 O O . THR A 1 77 ? 47.288 -38.887 -62.830 1.00 75.25 77 THR A O 1
ATOM 598 N N . ALA A 1 78 ? 47.285 -39.901 -60.833 1.00 67.12 78 ALA A N 1
ATOM 599 C CA . ALA A 1 78 ? 47.172 -41.258 -61.371 1.00 67.12 78 ALA A CA 1
ATOM 600 C C . ALA A 1 78 ? 45.941 -41.428 -62.290 1.00 67.12 78 ALA A C 1
ATOM 602 O O . ALA A 1 78 ? 44.862 -40.881 -62.031 1.00 67.12 78 ALA A O 1
ATOM 603 N N . ALA A 1 79 ? 46.091 -42.217 -63.357 1.00 57.94 79 ALA A N 1
ATOM 604 C CA . ALA A 1 79 ? 45.010 -42.525 -64.290 1.00 57.94 79 ALA A CA 1
ATOM 605 C C . ALA A 1 79 ? 43.826 -43.180 -63.549 1.00 57.94 79 ALA A C 1
ATOM 607 O O . ALA A 1 79 ? 43.965 -44.265 -62.992 1.00 57.94 79 ALA A O 1
ATOM 608 N N . GLY A 1 80 ? 42.671 -42.504 -63.536 1.00 60.19 80 GLY A N 1
ATOM 609 C CA . GLY A 1 80 ? 41.447 -42.963 -62.865 1.00 60.19 80 GLY A CA 1
ATOM 610 C C . GLY A 1 80 ? 41.156 -42.329 -61.500 1.00 60.19 80 GLY A C 1
ATOM 611 O O . GLY A 1 80 ? 40.142 -42.663 -60.901 1.00 60.19 80 GLY A O 1
ATOM 612 N N . ALA A 1 81 ? 41.997 -41.418 -61.001 1.00 67.31 81 ALA A N 1
ATOM 613 C CA . ALA A 1 81 ? 41.670 -40.643 -59.807 1.00 67.31 81 ALA A CA 1
ATOM 614 C C . ALA A 1 81 ? 40.629 -39.550 -60.113 1.00 67.31 81 ALA A C 1
ATOM 616 O O . ALA A 1 81 ? 40.793 -38.776 -61.061 1.00 67.31 81 ALA A O 1
ATOM 617 N N . ASP A 1 82 ? 39.598 -39.459 -59.272 1.00 82.06 82 ASP A N 1
ATOM 618 C CA . ASP A 1 82 ? 38.568 -38.418 -59.315 1.00 82.06 82 ASP A CA 1
ATOM 619 C C . ASP A 1 82 ? 39.151 -37.076 -58.838 1.00 82.06 82 ASP A C 1
ATOM 621 O O . ASP A 1 82 ? 38.935 -36.647 -57.706 1.00 82.06 82 ASP A O 1
ATOM 625 N N . SER A 1 83 ? 39.958 -36.420 -59.678 1.00 88.19 83 SER A N 1
ATOM 626 C CA . SER A 1 83 ? 40.441 -35.054 -59.436 1.00 88.19 83 SER A CA 1
ATOM 627 C C . SER A 1 83 ? 40.074 -34.101 -60.568 1.00 88.19 83 SER A C 1
ATOM 629 O O . SER A 1 83 ? 39.974 -34.503 -61.730 1.00 88.19 83 SER A O 1
ATOM 631 N N . VAL A 1 84 ? 39.877 -32.836 -60.215 1.00 91.88 84 VAL A N 1
ATOM 632 C CA . VAL A 1 84 ? 39.445 -31.761 -61.106 1.00 91.88 84 VAL A CA 1
ATOM 633 C C . VAL A 1 84 ? 40.400 -30.585 -60.952 1.00 91.88 84 VAL A C 1
ATOM 635 O O . VAL A 1 84 ? 40.661 -30.136 -59.836 1.00 91.88 84 VAL A O 1
ATOM 638 N N . LEU A 1 85 ? 40.898 -30.073 -62.074 1.00 92.31 85 LEU A N 1
ATOM 639 C CA . LEU A 1 85 ? 41.613 -28.805 -62.132 1.00 92.31 85 LEU A CA 1
ATOM 640 C C . LEU A 1 85 ? 40.620 -27.692 -62.450 1.00 92.31 85 LEU A C 1
ATOM 642 O O . LEU A 1 85 ? 40.011 -27.693 -63.522 1.00 92.31 85 LEU A O 1
ATOM 646 N N . VAL A 1 86 ? 40.491 -26.729 -61.548 1.00 93.50 86 VAL A N 1
ATOM 647 C CA . VAL A 1 86 ? 39.784 -25.475 -61.792 1.00 93.50 86 VAL A CA 1
ATOM 648 C C . VAL A 1 86 ? 40.819 -24.414 -62.129 1.00 93.50 86 VAL A C 1
ATOM 650 O O . VAL A 1 86 ? 41.751 -24.183 -61.364 1.00 93.50 86 VAL A O 1
ATOM 653 N N . VAL A 1 87 ? 40.654 -23.761 -63.273 1.00 92.19 87 VAL A N 1
ATOM 654 C CA . VAL A 1 87 ? 41.499 -22.640 -63.668 1.00 92.19 87 VAL A CA 1
ATOM 655 C C . VAL A 1 87 ? 40.663 -21.373 -63.693 1.00 92.19 87 VAL A C 1
ATOM 657 O O . VAL A 1 87 ? 39.767 -21.238 -64.529 1.00 92.19 87 VAL A O 1
ATOM 660 N N . THR A 1 88 ? 40.950 -20.470 -62.764 1.00 90.81 88 THR A N 1
ATOM 661 C CA . THR A 1 88 ? 40.416 -19.108 -62.713 1.00 90.81 88 THR A CA 1
ATOM 662 C C . THR A 1 88 ? 41.286 -18.189 -63.570 1.00 90.81 88 THR A C 1
ATOM 664 O O . THR A 1 88 ? 42.489 -18.397 -63.701 1.00 90.81 88 THR A O 1
ATOM 667 N N . GLY A 1 89 ? 40.693 -17.192 -64.215 1.00 85.75 89 GLY A N 1
ATOM 668 C CA . GLY A 1 89 ? 41.403 -16.248 -65.079 1.00 85.75 89 G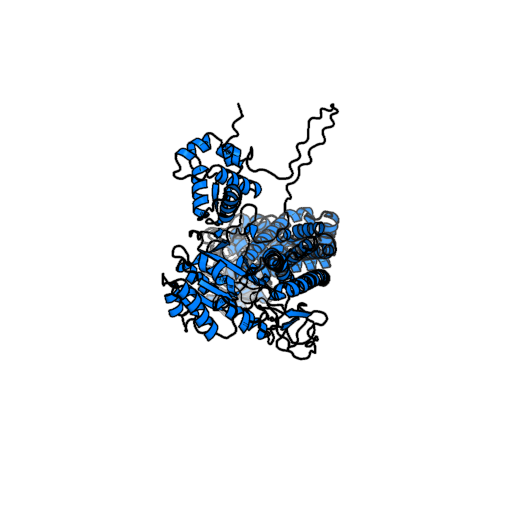LY A CA 1
ATOM 669 C C . GLY A 1 89 ? 40.580 -15.843 -66.293 1.00 85.75 89 GLY A C 1
ATOM 670 O O . GLY A 1 89 ? 39.471 -16.329 -66.507 1.00 85.75 89 GLY A O 1
ATOM 671 N N . HIS A 1 90 ? 41.118 -14.937 -67.108 1.00 81.94 90 HIS A N 1
ATOM 672 C CA . HIS A 1 90 ? 40.395 -14.413 -68.267 1.00 81.94 90 HIS A CA 1
ATOM 673 C C . HIS A 1 90 ? 41.107 -14.748 -69.573 1.00 81.94 90 HIS A C 1
ATOM 675 O O . HIS A 1 90 ? 41.916 -13.970 -70.082 1.00 81.94 90 HIS A O 1
ATOM 681 N N . VAL A 1 91 ? 40.770 -15.906 -70.138 1.00 83.75 91 VAL A N 1
ATOM 682 C CA . VAL A 1 91 ? 41.207 -16.295 -71.481 1.00 83.75 91 VAL A CA 1
ATOM 683 C C . VAL A 1 91 ? 39.974 -16.506 -72.363 1.00 83.75 91 VAL A C 1
ATOM 685 O O . VAL A 1 91 ? 39.230 -17.467 -72.150 1.00 83.75 91 VAL A O 1
ATOM 688 N N . PRO A 1 92 ? 39.735 -15.626 -73.353 1.00 80.56 92 PRO A N 1
ATOM 689 C CA . PRO A 1 92 ? 38.631 -15.766 -74.294 1.00 80.56 92 PRO A CA 1
ATOM 690 C C . PRO A 1 92 ? 38.613 -17.134 -74.992 1.00 80.56 92 PRO A C 1
ATOM 692 O O . PRO A 1 92 ? 39.652 -17.701 -75.334 1.00 80.56 92 PRO A O 1
ATOM 695 N N . ALA A 1 93 ? 37.416 -17.680 -75.223 1.00 80.19 93 ALA A N 1
ATOM 696 C CA . ALA A 1 93 ? 37.246 -19.034 -75.759 1.00 80.19 93 ALA A CA 1
ATOM 697 C C . ALA A 1 93 ? 37.831 -19.236 -77.171 1.00 80.19 93 ALA A C 1
ATOM 699 O O . ALA A 1 93 ? 38.106 -20.369 -77.566 1.00 80.19 93 ALA A O 1
ATOM 700 N N . ASP A 1 94 ? 37.990 -18.160 -77.938 1.00 82.81 94 ASP A N 1
ATOM 701 C CA . ASP A 1 94 ? 38.617 -18.122 -79.263 1.00 82.81 94 ASP A CA 1
ATOM 702 C C . ASP A 1 94 ? 40.154 -18.135 -79.205 1.00 82.81 94 ASP A C 1
ATOM 704 O O . ASP A 1 94 ? 40.792 -18.537 -80.175 1.00 82.81 94 ASP A O 1
ATOM 708 N N . GLN A 1 95 ? 40.747 -17.772 -78.065 1.00 85.88 95 GLN A N 1
ATOM 709 C CA . GLN A 1 95 ? 42.192 -17.854 -77.817 1.00 85.88 95 GLN A CA 1
ATOM 710 C C . GLN A 1 95 ? 42.624 -19.210 -77.238 1.00 85.88 95 GLN A C 1
ATOM 712 O O . GLN A 1 95 ? 43.815 -19.522 -77.190 1.00 85.88 95 GLN A O 1
ATOM 717 N N . LEU A 1 96 ? 41.666 -20.037 -76.810 1.00 85.31 96 LEU A N 1
ATOM 718 C CA . LEU A 1 96 ? 41.919 -21.394 -76.336 1.00 85.31 96 LEU A CA 1
ATOM 719 C C . LEU A 1 96 ? 41.979 -22.375 -77.510 1.00 85.31 96 LEU A C 1
ATOM 721 O O . LEU A 1 96 ? 41.028 -22.508 -78.285 1.00 85.31 96 LEU A O 1
ATOM 725 N N . GLY A 1 97 ? 43.083 -23.119 -77.601 1.00 84.94 97 GLY A N 1
ATOM 726 C CA . GLY A 1 97 ? 43.240 -24.189 -78.583 1.00 84.94 97 GLY A CA 1
ATOM 727 C C . GLY A 1 97 ? 42.158 -25.271 -78.458 1.00 84.94 97 GLY A C 1
ATOM 728 O O . GLY A 1 97 ? 41.641 -25.541 -77.372 1.00 84.94 97 GLY A O 1
ATOM 729 N N . TRP A 1 98 ? 41.835 -25.921 -79.580 1.00 84.25 98 TRP A N 1
ATOM 730 C CA . TRP A 1 98 ? 40.809 -26.973 -79.659 1.00 84.25 98 TRP A CA 1
ATOM 731 C C . TRP A 1 98 ? 41.068 -28.138 -78.697 1.00 84.25 98 TRP A C 1
ATOM 733 O O . TRP A 1 98 ? 40.120 -28.708 -78.165 1.00 84.25 98 TRP A O 1
ATOM 743 N N . ASP A 1 99 ? 42.342 -28.440 -78.447 1.00 84.75 99 ASP A N 1
ATOM 744 C CA . ASP A 1 99 ? 42.799 -29.483 -77.530 1.00 84.75 99 ASP A CA 1
ATOM 745 C C . ASP A 1 99 ? 42.393 -29.189 -76.073 1.00 84.75 99 ASP A C 1
ATOM 747 O O . ASP A 1 99 ? 41.618 -29.931 -75.468 1.00 84.75 99 ASP A O 1
ATOM 751 N N . LEU A 1 100 ? 42.772 -28.016 -75.549 1.00 86.19 100 LEU A N 1
ATOM 752 C CA . LEU A 1 100 ? 42.359 -27.552 -74.218 1.00 86.19 100 LEU A CA 1
ATOM 753 C C . LEU A 1 100 ? 40.837 -27.463 -74.072 1.00 86.19 100 LEU A C 1
ATOM 755 O O . LEU A 1 100 ? 40.279 -27.863 -73.049 1.00 86.19 100 LEU A O 1
ATOM 759 N N . ARG A 1 101 ? 40.140 -26.984 -75.108 1.00 86.19 101 ARG A N 1
ATOM 760 C CA . ARG A 1 101 ? 38.671 -26.939 -75.113 1.00 86.19 101 ARG A CA 1
ATOM 761 C C . ARG A 1 101 ? 38.046 -28.333 -75.115 1.00 86.19 101 ARG A C 1
ATOM 763 O O . ARG A 1 101 ? 36.954 -28.487 -74.584 1.00 86.19 101 ARG A O 1
ATOM 770 N N . GLY A 1 102 ? 38.701 -29.343 -75.684 1.00 85.31 102 GLY A N 1
ATOM 771 C CA . GLY A 1 102 ? 38.243 -30.733 -75.636 1.00 85.31 102 GLY A CA 1
ATOM 772 C C . GLY A 1 102 ? 38.216 -31.297 -74.213 1.00 85.31 102 GLY A C 1
ATOM 773 O O . GLY A 1 102 ? 37.279 -32.021 -73.858 1.00 85.31 102 GLY A O 1
ATOM 774 N N . HIS A 1 103 ? 39.197 -30.902 -73.397 1.00 87.38 103 HIS A N 1
ATOM 775 C CA . HIS A 1 103 ? 39.328 -31.294 -71.993 1.00 87.38 103 HIS A CA 1
ATOM 776 C C . HIS A 1 103 ? 38.490 -30.447 -71.028 1.00 87.38 103 HIS A C 1
ATOM 778 O O . HIS A 1 103 ? 38.109 -30.949 -69.970 1.00 87.38 103 HIS A O 1
ATOM 784 N N . ALA A 1 104 ? 38.180 -29.197 -71.386 1.00 89.00 104 ALA A N 1
ATOM 785 C CA . ALA A 1 104 ? 37.393 -28.290 -70.558 1.00 89.00 104 ALA A CA 1
ATOM 786 C C . ALA A 1 104 ? 35.902 -28.676 -70.490 1.00 89.00 104 ALA A C 1
ATOM 788 O O . ALA A 1 104 ? 35.256 -28.919 -71.516 1.00 89.00 104 ALA A O 1
ATOM 789 N N . VAL A 1 105 ? 35.312 -28.659 -69.293 1.00 88.31 105 VAL A N 1
ATOM 790 C CA . VAL A 1 105 ? 33.863 -28.796 -69.077 1.00 88.31 105 VAL A CA 1
ATOM 791 C C . VAL A 1 105 ? 33.115 -27.747 -69.915 1.00 88.31 105 VAL A C 1
ATOM 793 O O . VAL A 1 105 ? 33.533 -26.597 -70.020 1.00 88.31 105 VAL A O 1
ATOM 796 N N . ARG A 1 106 ? 32.055 -28.172 -70.622 1.00 85.81 106 ARG A N 1
ATOM 797 C CA . ARG A 1 106 ? 31.314 -27.387 -71.644 1.00 85.81 106 ARG A CA 1
ATOM 798 C C . ARG A 1 106 ? 32.138 -26.845 -72.823 1.00 85.81 106 ARG A C 1
ATOM 800 O O . ARG A 1 106 ? 31.580 -26.146 -73.668 1.00 85.81 106 ARG A O 1
ATOM 807 N N . ARG A 1 107 ? 33.425 -27.187 -72.935 1.00 86.69 107 ARG A N 1
ATOM 808 C CA . ARG A 1 107 ? 34.348 -26.739 -73.994 1.00 86.69 107 ARG A CA 1
ATOM 809 C C . ARG A 1 107 ? 34.506 -25.215 -74.105 1.00 86.69 107 ARG A C 1
ATOM 811 O O . ARG A 1 107 ? 34.804 -24.696 -75.191 1.00 86.69 107 ARG A O 1
ATOM 818 N N . ARG A 1 108 ? 34.272 -24.493 -73.004 1.00 85.69 108 ARG A N 1
ATOM 819 C CA . ARG A 1 108 ? 34.377 -23.029 -72.896 1.00 85.69 108 ARG A CA 1
ATOM 820 C C . ARG A 1 108 ? 34.614 -22.601 -71.439 1.00 85.69 108 ARG A C 1
ATOM 822 O O . ARG A 1 108 ? 34.225 -23.356 -70.552 1.00 85.69 108 ARG A O 1
ATOM 829 N N . PRO A 1 109 ? 35.165 -21.400 -71.193 1.00 85.94 109 PRO A N 1
ATOM 830 C CA . PRO A 1 109 ? 35.126 -20.776 -69.874 1.00 85.94 109 PRO A CA 1
ATOM 831 C C . PRO A 1 109 ? 33.686 -20.624 -69.372 1.00 85.94 109 PRO A C 1
ATOM 833 O O . PRO A 1 109 ? 32.791 -20.233 -70.129 1.00 85.94 109 PRO A O 1
ATOM 836 N N . LEU A 1 110 ? 33.466 -20.970 -68.108 1.00 85.25 110 LEU A N 1
ATOM 837 C CA . LEU A 1 110 ? 32.204 -20.813 -67.399 1.00 85.25 110 LEU A CA 1
ATOM 838 C C . LEU A 1 110 ? 32.185 -19.446 -66.715 1.00 85.25 110 LEU A C 1
ATOM 840 O O . LEU A 1 110 ? 33.125 -19.095 -66.006 1.00 85.25 110 LEU A O 1
ATOM 844 N N . ALA A 1 111 ? 31.114 -18.682 -66.918 1.00 77.94 111 ALA A N 1
ATOM 845 C CA . ALA A 1 111 ? 30.907 -17.432 -66.200 1.00 77.94 111 ALA A CA 1
ATOM 846 C C . ALA A 1 111 ? 30.403 -17.720 -64.778 1.00 77.94 111 ALA A C 1
ATOM 848 O O . ALA A 1 111 ? 29.506 -18.544 -64.590 1.00 77.94 111 ALA A O 1
ATOM 849 N N . VAL A 1 112 ? 30.952 -17.018 -63.786 1.00 74.25 112 VAL A N 1
ATOM 850 C CA . VAL A 1 112 ? 30.452 -17.060 -62.404 1.00 74.25 112 VAL A CA 1
ATOM 851 C C . VAL A 1 112 ? 29.352 -16.017 -62.257 1.00 74.25 112 VAL A C 1
ATOM 853 O O . VAL A 1 112 ? 29.594 -14.859 -61.916 1.00 74.25 112 VAL A O 1
ATOM 856 N N . GLU A 1 113 ? 28.118 -16.421 -62.542 1.00 77.06 113 GLU A N 1
ATOM 857 C CA . GLU A 1 113 ? 26.949 -15.587 -62.277 1.00 77.06 113 GLU A CA 1
ATOM 858 C C . GLU A 1 113 ? 26.520 -15.761 -60.815 1.00 77.06 113 GLU A C 1
ATOM 860 O O . GLU A 1 113 ? 25.833 -16.721 -60.468 1.00 77.06 113 GLU A O 1
ATOM 865 N N . ARG A 1 114 ? 26.910 -14.813 -59.950 1.00 78.69 114 ARG A N 1
ATOM 866 C CA . ARG A 1 114 ? 26.572 -14.795 -58.508 1.00 78.69 114 ARG A CA 1
ATOM 867 C C . ARG A 1 114 ? 25.087 -15.070 -58.245 1.00 78.69 114 ARG A C 1
ATOM 869 O O . ARG A 1 114 ? 24.737 -15.890 -57.404 1.00 78.69 114 ARG A O 1
ATOM 876 N N . ALA A 1 115 ? 24.225 -14.430 -59.034 1.00 82.50 115 ALA A N 1
ATOM 877 C CA . ALA A 1 115 ? 22.778 -14.614 -59.025 1.00 82.50 115 ALA A CA 1
ATOM 878 C C . ALA A 1 115 ? 22.369 -16.079 -59.294 1.00 82.50 115 ALA A C 1
ATOM 880 O O . ALA A 1 115 ? 21.536 -16.639 -58.585 1.00 82.50 115 ALA A O 1
ATOM 881 N N . GLY A 1 116 ? 22.995 -16.742 -60.269 1.00 80.38 116 GLY A N 1
ATOM 882 C CA . GLY A 1 116 ? 22.744 -18.155 -60.558 1.00 80.38 116 GLY A CA 1
ATOM 883 C C . GLY A 1 116 ? 23.123 -19.080 -59.397 1.00 80.38 116 GLY A C 1
ATOM 884 O O . GLY A 1 116 ? 22.387 -20.020 -59.095 1.00 80.38 116 GLY A O 1
ATOM 885 N N . ILE A 1 117 ? 24.222 -18.778 -58.701 1.00 80.00 117 ILE A N 1
ATOM 886 C CA . ILE A 1 117 ? 24.702 -19.566 -57.557 1.00 80.00 117 ILE A CA 1
ATOM 887 C C . ILE A 1 117 ? 23.776 -19.391 -56.348 1.00 80.00 117 ILE A C 1
ATOM 889 O O . ILE A 1 117 ? 23.313 -20.382 -55.786 1.00 80.00 117 ILE A O 1
ATOM 893 N N . VAL A 1 118 ? 23.423 -18.151 -55.993 1.00 86.44 118 VAL A N 1
ATOM 894 C CA . VAL A 1 118 ? 22.468 -17.869 -54.904 1.00 86.44 118 VAL A CA 1
ATOM 895 C C . VAL A 1 118 ? 21.116 -18.537 -55.177 1.00 86.44 118 VAL A C 1
ATOM 897 O O . VAL A 1 118 ? 20.545 -19.172 -54.291 1.00 86.44 118 VAL A O 1
ATOM 900 N N . LYS A 1 119 ? 20.629 -18.483 -56.422 1.00 87.19 119 LYS A N 1
ATOM 901 C CA . LYS A 1 119 ? 19.410 -19.187 -56.840 1.00 87.19 119 LYS A CA 1
ATOM 902 C C . LYS A 1 119 ? 19.486 -20.691 -56.556 1.00 87.19 119 LYS A C 1
ATOM 904 O O . LYS A 1 119 ? 18.535 -21.260 -56.023 1.00 87.19 119 LYS A O 1
ATOM 909 N N . GLN A 1 120 ? 20.606 -21.336 -56.884 1.00 82.19 120 GLN A N 1
ATOM 910 C CA . GLN A 1 120 ? 20.804 -22.769 -56.650 1.00 82.19 120 GLN A CA 1
ATOM 911 C C . GLN A 1 120 ? 20.888 -23.112 -55.157 1.00 82.19 120 GLN A C 1
ATOM 913 O O . GLN A 1 120 ? 20.282 -24.101 -54.731 1.00 82.19 120 GLN A O 1
ATOM 918 N N . LEU A 1 121 ? 21.584 -22.288 -54.370 1.00 85.00 121 LEU A N 1
ATOM 919 C CA . LEU A 1 121 ? 21.716 -22.457 -52.923 1.00 85.00 121 LEU A CA 1
ATOM 920 C C . LEU A 1 121 ? 20.350 -22.451 -52.223 1.00 85.00 121 LEU A C 1
ATOM 922 O O . LEU A 1 121 ? 20.017 -23.386 -51.498 1.00 85.00 121 LEU A O 1
ATOM 926 N N . PHE A 1 122 ? 19.504 -21.469 -52.535 1.00 88.38 122 PHE A N 1
ATOM 927 C CA . PHE A 1 122 ? 18.129 -21.399 -52.027 1.00 88.38 122 PHE A CA 1
ATOM 928 C C . PHE A 1 122 ? 17.161 -22.343 -52.761 1.00 88.38 122 PHE A C 1
ATOM 930 O O . PHE A 1 122 ? 15.999 -22.449 -52.389 1.00 88.38 122 PHE A O 1
ATOM 937 N N . GLY A 1 123 ? 17.596 -23.051 -53.809 1.00 85.38 123 GLY A N 1
ATOM 938 C CA . GLY A 1 123 ? 16.734 -23.915 -54.627 1.00 85.38 123 GLY A CA 1
ATOM 939 C C . GLY A 1 123 ? 15.591 -23.192 -55.348 1.00 85.38 123 GLY A C 1
ATOM 940 O O . GLY A 1 123 ? 14.599 -23.838 -55.675 1.00 85.38 123 GLY A O 1
ATOM 941 N N . ALA A 1 124 ? 15.732 -21.887 -55.591 1.00 87.62 124 ALA A N 1
ATOM 942 C CA . ALA A 1 124 ? 14.713 -21.042 -56.203 1.00 87.62 124 ALA A CA 1
ATOM 943 C C . ALA A 1 124 ? 14.606 -21.246 -57.722 1.00 87.62 124 ALA A C 1
ATOM 945 O O . ALA A 1 124 ? 15.592 -21.497 -58.419 1.00 87.62 124 ALA A O 1
ATOM 946 N N . GLY A 1 125 ? 13.393 -21.095 -58.259 1.00 82.50 125 GLY A N 1
ATOM 947 C CA . GLY A 1 125 ? 13.143 -21.082 -59.701 1.00 82.50 125 GLY A CA 1
ATOM 948 C C . GLY A 1 125 ? 13.660 -19.809 -60.379 1.00 82.50 125 GLY A C 1
ATOM 949 O O . GLY A 1 125 ? 14.205 -19.886 -61.482 1.00 82.50 125 GLY A O 1
ATOM 950 N N . ASP A 1 126 ? 13.568 -18.662 -59.704 1.00 87.50 126 ASP A N 1
ATOM 951 C CA . ASP A 1 126 ? 14.086 -17.366 -60.159 1.00 87.50 126 ASP A CA 1
ATOM 952 C C . ASP A 1 126 ? 14.506 -16.454 -58.986 1.00 87.50 126 ASP A C 1
ATOM 954 O O . ASP A 1 126 ? 14.221 -16.756 -57.823 1.00 87.50 126 ASP A O 1
ATOM 958 N N . LEU A 1 127 ? 15.179 -15.338 -59.284 1.00 89.00 127 LEU A N 1
ATOM 959 C CA . LEU A 1 127 ? 15.522 -14.287 -58.317 1.00 89.00 127 LEU A CA 1
ATOM 960 C C . LEU A 1 127 ? 14.762 -12.991 -58.603 1.00 89.00 127 LEU A C 1
ATOM 962 O O . LEU A 1 127 ? 14.498 -12.643 -59.752 1.00 89.00 127 LEU A O 1
ATOM 966 N N . ASP A 1 128 ? 14.482 -12.220 -57.554 1.00 88.81 128 ASP A N 1
ATOM 967 C CA . ASP A 1 128 ? 14.020 -10.842 -57.708 1.00 88.81 128 ASP A CA 1
ATOM 968 C C . ASP A 1 128 ? 15.035 -10.012 -58.513 1.00 88.81 128 ASP A C 1
ATOM 970 O O . ASP A 1 128 ? 16.215 -9.916 -58.167 1.00 88.81 128 ASP A O 1
ATOM 974 N N . THR A 1 129 ? 14.564 -9.365 -59.582 1.00 86.50 129 THR A N 1
ATOM 975 C CA . THR A 1 129 ? 15.390 -8.537 -60.478 1.00 86.50 129 THR A CA 1
ATOM 976 C C . THR A 1 129 ? 16.179 -7.437 -59.760 1.00 86.50 129 THR A C 1
ATOM 978 O O . THR A 1 129 ? 17.239 -7.038 -60.247 1.00 86.50 129 THR A O 1
ATOM 981 N N . ARG A 1 130 ? 15.706 -6.971 -58.593 1.00 86.56 130 ARG A N 1
ATOM 982 C CA . ARG A 1 130 ? 16.415 -5.997 -57.749 1.00 86.56 130 ARG A CA 1
ATOM 983 C C . ARG A 1 130 ? 17.736 -6.558 -57.217 1.00 86.56 130 ARG A C 1
ATOM 985 O O . ARG A 1 130 ? 18.738 -5.849 -57.231 1.00 86.56 130 ARG A O 1
ATOM 992 N N . MET A 1 131 ? 17.767 -7.842 -56.849 1.00 89.75 131 MET A N 1
ATOM 993 C CA . MET A 1 131 ? 18.952 -8.502 -56.283 1.00 89.75 131 MET A CA 1
ATOM 994 C C . MET A 1 131 ? 20.096 -8.629 -57.292 1.00 89.75 131 MET A C 1
ATOM 996 O O . MET A 1 131 ? 21.260 -8.605 -56.912 1.00 89.75 131 MET A O 1
ATOM 1000 N N . VAL A 1 132 ? 19.789 -8.721 -58.590 1.00 83.75 132 VAL A N 1
ATOM 1001 C CA . VAL A 1 132 ? 20.797 -8.895 -59.655 1.00 83.75 132 VAL A CA 1
ATOM 1002 C C . VAL A 1 132 ? 21.788 -7.723 -59.709 1.00 83.75 132 VAL A C 1
ATOM 1004 O O . VAL A 1 132 ? 22.914 -7.887 -60.172 1.00 83.75 132 VAL A O 1
ATOM 1007 N N . ARG A 1 133 ? 21.385 -6.538 -59.230 1.00 82.50 133 ARG A N 1
ATOM 1008 C CA . ARG A 1 133 ? 22.227 -5.331 -59.194 1.00 82.50 133 ARG A CA 1
ATOM 1009 C C . ARG A 1 133 ? 22.917 -5.107 -57.844 1.00 82.50 133 ARG A C 1
ATOM 1011 O O . ARG A 1 133 ? 23.788 -4.245 -57.755 1.00 82.50 133 ARG A O 1
ATOM 1018 N N . GLU A 1 134 ? 22.564 -5.872 -56.815 1.00 88.19 134 GLU A N 1
ATOM 1019 C CA . GLU A 1 134 ? 23.094 -5.740 -55.456 1.00 88.19 134 GLU A CA 1
ATOM 1020 C C . GLU A 1 134 ? 24.234 -6.737 -55.229 1.00 88.19 134 GLU A C 1
ATOM 1022 O O . GLU A 1 134 ? 24.073 -7.760 -54.567 1.00 88.19 134 GLU A O 1
ATOM 1027 N N . ASN A 1 135 ? 25.412 -6.438 -55.788 1.00 86.00 135 ASN A N 1
ATOM 1028 C CA . ASN A 1 135 ? 26.580 -7.322 -55.668 1.00 86.00 135 ASN A CA 1
ATOM 1029 C C . ASN A 1 135 ? 26.928 -7.636 -54.205 1.00 86.00 135 ASN A C 1
ATOM 1031 O O . ASN A 1 135 ? 27.225 -8.783 -53.896 1.00 86.00 135 ASN A O 1
ATOM 1035 N N . TRP A 1 136 ? 26.811 -6.648 -53.309 1.00 89.62 136 TRP A N 1
ATOM 1036 C CA . TRP A 1 136 ? 27.060 -6.827 -51.877 1.00 89.62 136 TRP A CA 1
ATOM 1037 C C . TRP A 1 136 ? 26.156 -7.905 -51.259 1.00 89.62 136 TRP A C 1
ATOM 1039 O O . TRP A 1 136 ? 26.629 -8.710 -50.467 1.00 89.62 136 TRP A O 1
ATOM 1049 N N . LEU A 1 137 ? 24.873 -7.947 -51.645 1.00 91.81 137 LEU A N 1
ATOM 1050 C CA . LEU A 1 137 ? 23.892 -8.888 -51.105 1.00 91.81 137 LEU A CA 1
ATOM 1051 C C . LEU A 1 137 ? 24.182 -10.297 -51.611 1.00 91.81 137 LEU A C 1
ATOM 1053 O O . LEU A 1 137 ? 24.152 -11.257 -50.846 1.00 91.81 137 LEU A O 1
ATOM 1057 N N . LEU A 1 138 ? 24.477 -10.422 -52.906 1.00 88.94 138 LEU A N 1
ATOM 1058 C CA . LEU A 1 138 ? 24.811 -11.710 -53.501 1.00 88.94 138 LEU A CA 1
ATOM 1059 C C . LEU A 1 138 ? 26.107 -12.277 -52.911 1.00 88.94 138 LEU A C 1
ATOM 1061 O O . LEU A 1 138 ? 26.129 -13.451 -52.560 1.00 88.94 138 LEU A O 1
ATOM 1065 N N . ASP A 1 139 ? 27.148 -11.457 -52.759 1.00 85.19 139 ASP A N 1
ATOM 1066 C CA . ASP A 1 139 ? 28.415 -11.876 -52.152 1.00 85.19 139 ASP A CA 1
ATOM 1067 C C . ASP A 1 139 ? 28.213 -12.282 -50.678 1.00 85.19 139 ASP A C 1
ATOM 1069 O O . ASP A 1 139 ? 28.620 -13.372 -50.276 1.00 85.19 139 ASP A O 1
ATOM 1073 N N . ALA A 1 140 ? 27.469 -11.487 -49.901 1.00 89.00 140 ALA A N 1
ATOM 1074 C CA . ALA A 1 140 ? 27.176 -11.794 -48.501 1.00 89.00 140 ALA A CA 1
ATOM 1075 C C . ALA A 1 140 ? 26.398 -13.113 -48.322 1.00 89.00 140 ALA A C 1
ATOM 1077 O O . ALA A 1 140 ? 26.705 -13.893 -47.423 1.00 89.00 140 ALA A O 1
ATOM 1078 N N . LEU A 1 141 ? 25.424 -13.412 -49.190 1.00 89.75 141 LEU A N 1
ATOM 1079 C CA . LEU A 1 141 ? 24.663 -14.672 -49.150 1.00 89.75 141 LEU A CA 1
ATOM 1080 C C . LEU A 1 141 ? 25.515 -15.903 -49.488 1.00 89.75 141 LEU A C 1
ATOM 1082 O O . LEU A 1 141 ? 25.241 -16.994 -48.983 1.00 89.75 141 LEU A O 1
ATOM 1086 N N . LEU A 1 142 ? 26.525 -15.745 -50.345 1.00 85.50 142 LEU A N 1
ATOM 1087 C CA . LEU A 1 142 ? 27.462 -16.819 -50.682 1.00 85.50 142 LEU A CA 1
ATOM 1088 C C . LEU A 1 142 ? 28.410 -17.121 -49.518 1.00 85.50 142 LEU A C 1
ATOM 1090 O O . LEU A 1 142 ? 28.732 -18.281 -49.274 1.00 85.50 142 LEU A O 1
ATOM 1094 N N . GLU A 1 143 ? 28.842 -16.089 -48.798 1.00 83.75 143 GLU A N 1
ATOM 1095 C CA . GLU A 1 143 ? 29.745 -16.222 -47.651 1.00 83.75 143 GLU A CA 1
ATOM 1096 C C . GLU A 1 143 ? 29.039 -16.662 -46.363 1.00 83.75 143 GLU A C 1
ATOM 1098 O O . GLU A 1 143 ? 29.654 -17.293 -45.506 1.00 83.75 143 GLU A O 1
ATOM 1103 N N . ALA A 1 144 ? 27.765 -16.305 -46.193 1.00 86.94 144 ALA A N 1
ATOM 1104 C CA . ALA A 1 144 ? 27.014 -16.527 -44.959 1.00 86.94 144 ALA A CA 1
ATOM 1105 C C . ALA A 1 144 ? 26.262 -17.867 -44.906 1.00 86.94 144 ALA A C 1
ATOM 1107 O O . ALA A 1 144 ? 25.393 -18.030 -44.047 1.00 86.94 144 ALA A O 1
ATOM 1108 N N . GLU A 1 145 ? 26.541 -18.808 -45.814 1.00 84.75 145 GLU A N 1
ATOM 1109 C CA . GLU A 1 145 ? 25.802 -20.070 -45.881 1.00 84.75 145 GLU A CA 1
ATOM 1110 C C . GLU A 1 145 ? 25.894 -20.860 -44.556 1.00 84.75 145 GLU A C 1
ATOM 1112 O O . GLU A 1 145 ? 26.994 -21.214 -44.117 1.00 84.75 145 GLU A O 1
ATOM 1117 N N . PRO A 1 146 ? 24.754 -21.175 -43.907 1.00 82.56 146 PRO A N 1
ATOM 1118 C CA . PRO A 1 146 ? 24.745 -21.981 -42.690 1.00 82.56 146 PRO A CA 1
ATOM 1119 C C . PRO A 1 146 ? 25.231 -23.417 -42.937 1.00 82.56 146 PRO A C 1
ATOM 1121 O O . PRO A 1 146 ? 25.092 -23.955 -44.031 1.00 82.56 146 PRO A O 1
ATOM 1124 N N . THR A 1 147 ? 25.684 -24.116 -41.893 1.00 75.50 147 THR A N 1
ATOM 1125 C CA . THR A 1 147 ? 26.133 -25.525 -41.974 1.00 75.50 147 THR A CA 1
ATOM 1126 C C . THR A 1 147 ? 25.070 -26.513 -42.480 1.00 75.50 147 THR A C 1
ATOM 1128 O O . THR A 1 147 ? 25.419 -27.611 -42.908 1.00 75.50 147 THR A O 1
ATOM 1131 N N . GLY A 1 148 ? 23.786 -26.141 -42.449 1.00 73.00 148 GLY A N 1
ATOM 1132 C CA . GLY A 1 148 ? 22.666 -26.905 -43.017 1.00 73.00 148 GLY A CA 1
ATOM 1133 C C . GLY A 1 148 ? 22.210 -26.449 -44.410 1.00 73.00 148 GLY A C 1
ATOM 1134 O O . GLY A 1 148 ? 21.214 -26.970 -44.911 1.00 73.00 148 GLY A O 1
ATOM 1135 N N . GLY A 1 149 ? 22.908 -25.487 -45.020 1.00 82.06 149 GLY A N 1
ATOM 1136 C CA . GLY A 1 149 ? 22.495 -24.810 -46.246 1.00 82.06 149 GLY A CA 1
ATOM 1137 C C . GLY A 1 149 ? 21.385 -23.780 -46.022 1.00 82.06 149 GLY A C 1
ATOM 1138 O O . GLY A 1 149 ? 20.840 -23.625 -44.925 1.00 82.06 149 GLY A O 1
ATOM 1139 N N . TRP A 1 150 ? 21.046 -23.055 -47.086 1.00 87.44 150 TRP A N 1
ATOM 1140 C CA . TRP A 1 150 ? 19.942 -22.101 -47.063 1.00 87.44 150 TRP A CA 1
ATOM 1141 C C . TRP A 1 150 ? 18.572 -22.805 -47.134 1.00 87.44 150 TRP A C 1
ATOM 1143 O O . TRP A 1 150 ? 18.435 -23.827 -47.815 1.00 87.44 150 TRP A O 1
ATOM 1153 N N . PRO A 1 151 ? 17.526 -22.262 -46.480 1.00 84.19 151 PRO A N 1
ATOM 1154 C CA . PRO A 1 151 ? 16.164 -22.768 -46.618 1.00 84.19 151 PRO A CA 1
ATOM 1155 C C . PRO A 1 151 ? 15.708 -22.769 -48.081 1.00 84.19 151 PRO A C 1
ATOM 1157 O O . PRO A 1 151 ? 15.910 -21.798 -48.813 1.00 84.19 151 PRO A O 1
ATOM 1160 N N . ARG A 1 152 ? 15.077 -23.866 -48.508 1.00 84.94 152 ARG A N 1
ATOM 1161 C CA . ARG A 1 152 ? 14.617 -24.028 -49.892 1.00 84.94 152 ARG A CA 1
ATOM 1162 C C . ARG A 1 152 ? 13.401 -23.141 -50.186 1.00 84.94 152 ARG A C 1
ATOM 1164 O O . ARG A 1 152 ? 12.425 -23.174 -49.444 1.00 84.94 152 ARG A O 1
ATOM 1171 N N . VAL A 1 153 ? 13.422 -22.435 -51.315 1.00 84.00 153 VAL A N 1
ATOM 1172 C CA . VAL A 1 153 ? 12.327 -21.599 -51.834 1.00 84.00 153 VAL A CA 1
ATOM 1173 C C . VAL A 1 153 ? 11.872 -22.162 -53.181 1.00 84.00 153 VAL A C 1
ATOM 1175 O O . VAL A 1 153 ? 12.696 -22.399 -54.048 1.00 84.00 153 VAL A O 1
ATOM 1178 N N . GLY A 1 154 ? 10.573 -22.403 -53.380 1.00 71.06 154 GLY A N 1
ATOM 1179 C CA . GLY A 1 154 ? 10.087 -23.146 -54.557 1.00 71.06 154 GLY A CA 1
ATOM 1180 C C . GLY A 1 154 ? 9.948 -22.349 -55.862 1.00 71.06 154 GLY A C 1
ATOM 1181 O O . GLY A 1 154 ? 10.065 -22.927 -56.939 1.00 71.06 154 GLY A O 1
ATOM 1182 N N . SER A 1 155 ? 9.679 -21.040 -55.803 1.00 84.12 155 SER A N 1
ATOM 1183 C CA . SER A 1 155 ? 9.344 -20.226 -56.985 1.00 84.12 155 SER A CA 1
ATOM 1184 C C . SER A 1 155 ? 10.341 -19.095 -57.222 1.00 84.12 155 SER A C 1
ATOM 1186 O O . SER A 1 155 ? 11.207 -19.226 -58.080 1.00 84.12 155 SER A O 1
ATOM 1188 N N . VAL A 1 156 ? 10.255 -18.002 -56.466 1.00 89.44 156 VAL A N 1
ATOM 1189 C CA . VAL A 1 156 ? 11.127 -16.829 -56.604 1.00 89.44 156 VAL A CA 1
ATOM 1190 C C . VAL A 1 156 ? 11.698 -16.466 -55.240 1.00 89.44 156 VAL A C 1
ATOM 1192 O O . VAL A 1 156 ? 10.938 -16.290 -54.288 1.00 89.44 156 VAL A O 1
ATOM 1195 N N . LEU A 1 157 ? 13.023 -16.329 -55.138 1.00 90.81 157 LEU A N 1
ATOM 1196 C CA . LEU A 1 157 ? 13.651 -15.746 -53.951 1.00 90.81 157 LEU A CA 1
ATOM 1197 C C . LEU A 1 157 ? 13.480 -14.225 -54.012 1.00 90.81 157 LEU A C 1
ATOM 1199 O O . LEU A 1 157 ? 14.080 -13.554 -54.855 1.00 90.81 157 LEU A O 1
ATOM 1203 N N . THR A 1 158 ? 12.632 -13.690 -53.135 1.00 90.38 158 THR A N 1
ATOM 1204 C CA . THR A 1 158 ? 12.426 -12.244 -53.022 1.00 90.38 158 THR A CA 1
ATOM 1205 C C . THR A 1 158 ? 13.603 -11.587 -52.310 1.00 90.38 158 THR A C 1
ATOM 1207 O O . THR A 1 158 ? 14.238 -12.197 -51.444 1.00 90.38 158 THR A O 1
ATOM 1210 N N . ARG A 1 159 ? 13.863 -10.312 -52.630 1.00 90.38 159 ARG A N 1
ATOM 1211 C CA . ARG A 1 159 ? 14.898 -9.524 -51.945 1.00 90.38 159 ARG A CA 1
ATOM 1212 C C . ARG A 1 159 ? 14.705 -9.522 -50.422 1.00 90.38 159 ARG A C 1
ATOM 1214 O O . ARG A 1 159 ? 15.657 -9.770 -49.692 1.00 90.38 159 ARG A O 1
ATOM 1221 N N . ASP A 1 160 ? 13.472 -9.332 -49.949 1.00 88.69 160 ASP A N 1
ATOM 1222 C CA . ASP A 1 160 ? 13.167 -9.305 -48.511 1.00 88.69 160 ASP A CA 1
ATOM 1223 C C . ASP A 1 160 ? 13.425 -10.655 -47.834 1.00 88.69 160 ASP A C 1
ATOM 1225 O O . ASP A 1 160 ? 13.979 -10.704 -46.739 1.00 88.69 160 ASP A O 1
ATOM 1229 N N . ARG A 1 161 ? 13.073 -11.769 -48.491 1.00 88.00 161 ARG A N 1
ATOM 1230 C CA . ARG A 1 161 ? 13.344 -13.120 -47.977 1.00 88.00 161 ARG A CA 1
ATOM 1231 C C . ARG A 1 161 ? 14.844 -13.368 -47.844 1.00 88.00 161 ARG A C 1
ATOM 1233 O O . ARG A 1 161 ? 15.280 -13.922 -46.836 1.00 88.00 161 ARG A O 1
ATOM 1240 N N . ALA A 1 162 ? 15.613 -12.951 -48.849 1.00 90.81 162 ALA A N 1
ATOM 1241 C CA . ALA A 1 162 ? 17.062 -13.087 -48.862 1.00 90.81 162 ALA A CA 1
ATOM 1242 C C . ALA A 1 162 ? 17.721 -12.259 -47.745 1.00 90.81 162 ALA A C 1
ATOM 1244 O O . ALA A 1 162 ? 18.562 -12.780 -47.017 1.00 90.81 162 ALA A O 1
ATOM 1245 N N . LEU A 1 163 ? 17.286 -11.010 -47.548 1.00 91.38 163 LEU A N 1
ATOM 1246 C CA . LEU A 1 163 ? 17.795 -10.130 -46.489 1.00 91.38 163 LEU A CA 1
ATOM 1247 C C . LEU A 1 163 ? 17.452 -10.641 -45.083 1.00 91.38 163 LEU A C 1
ATOM 1249 O O . LEU A 1 163 ? 18.317 -10.640 -44.211 1.00 91.38 163 LEU A O 1
ATOM 1253 N N . ARG A 1 164 ? 16.238 -11.164 -44.867 1.00 89.44 164 ARG A N 1
ATOM 1254 C CA . ARG A 1 164 ? 15.846 -11.808 -43.596 1.00 89.44 164 ARG A CA 1
ATOM 1255 C C . ARG A 1 164 ? 16.704 -13.031 -43.284 1.00 89.44 164 ARG A C 1
ATOM 1257 O O . ARG A 1 164 ? 17.197 -13.169 -42.167 1.00 89.44 164 ARG A O 1
ATOM 1264 N N . ALA A 1 165 ? 16.922 -13.891 -44.279 1.00 89.19 165 ALA A N 1
ATOM 1265 C CA . ALA A 1 165 ? 17.779 -15.061 -44.125 1.00 89.19 165 ALA A CA 1
ATOM 1266 C C . ALA A 1 165 ? 19.229 -14.652 -43.808 1.00 89.19 165 ALA A C 1
ATOM 1268 O O . ALA A 1 165 ? 19.840 -15.216 -42.898 1.00 89.19 165 ALA A O 1
ATOM 1269 N N . LEU A 1 166 ? 19.749 -13.632 -44.500 1.00 91.81 166 LEU A N 1
ATOM 1270 C CA . LEU A 1 166 ? 21.085 -13.093 -44.257 1.00 91.81 166 LEU A CA 1
ATOM 1271 C C . LEU A 1 166 ? 21.226 -12.521 -42.839 1.00 91.81 166 LEU A C 1
ATOM 1273 O O . LEU A 1 166 ? 22.200 -12.830 -42.158 1.00 91.81 166 LEU A O 1
ATOM 1277 N N . LEU A 1 167 ? 20.247 -11.747 -42.359 1.00 91.25 167 LEU A N 1
ATOM 1278 C CA . LEU A 1 167 ? 20.240 -11.186 -41.002 1.00 91.25 167 LEU A CA 1
ATOM 1279 C C . LEU A 1 167 ? 20.250 -12.266 -39.917 1.00 91.25 167 LEU A C 1
ATOM 1281 O O . LEU A 1 167 ? 21.040 -12.190 -38.970 1.00 91.25 167 LEU A O 1
ATOM 1285 N N . ALA A 1 168 ? 19.420 -13.295 -40.072 1.00 89.56 168 ALA A N 1
ATOM 1286 C CA . ALA A 1 168 ? 19.395 -14.420 -39.149 1.00 89.56 168 ALA A CA 1
ATOM 1287 C C . ALA A 1 168 ? 20.753 -15.150 -39.124 1.00 89.56 168 ALA A C 1
ATOM 1289 O O . ALA A 1 168 ? 21.288 -15.422 -38.048 1.00 89.56 168 ALA A O 1
ATOM 1290 N N . ALA A 1 169 ? 21.358 -15.399 -40.290 1.00 89.88 169 ALA A N 1
ATOM 1291 C CA . ALA A 1 169 ? 22.637 -16.103 -40.395 1.00 89.88 169 ALA A CA 1
ATOM 1292 C C . ALA A 1 169 ? 23.832 -15.283 -39.872 1.00 89.88 169 ALA A C 1
ATOM 1294 O O . ALA A 1 169 ? 24.645 -15.792 -39.098 1.00 89.88 169 ALA A O 1
ATOM 1295 N N . ARG A 1 170 ? 23.943 -14.009 -40.270 1.00 90.69 170 ARG A N 1
ATOM 1296 C CA . ARG A 1 170 ? 25.098 -13.150 -39.956 1.00 90.69 170 ARG A CA 1
ATOM 1297 C C . ARG A 1 170 ? 25.041 -12.575 -38.550 1.00 90.69 170 ARG A C 1
ATOM 1299 O O . ARG A 1 170 ? 26.036 -12.618 -37.831 1.00 90.69 170 ARG A O 1
ATOM 1306 N N . VAL A 1 171 ? 23.892 -12.033 -38.144 1.00 90.56 171 VAL A N 1
ATOM 1307 C CA . VAL A 1 171 ? 23.776 -11.244 -36.904 1.00 90.56 171 VAL A CA 1
ATOM 1308 C C . VAL A 1 171 ? 22.807 -11.840 -35.886 1.00 90.56 171 VAL A C 1
ATOM 1310 O O . VAL A 1 171 ? 22.710 -11.329 -34.769 1.00 90.56 171 VAL A O 1
ATOM 1313 N N . GLY A 1 172 ? 22.144 -12.953 -36.214 1.00 88.06 172 GLY A N 1
ATOM 1314 C CA . GLY A 1 172 ? 21.204 -13.629 -35.319 1.00 88.06 172 GLY A CA 1
ATOM 1315 C C . GLY A 1 172 ? 19.930 -12.828 -35.056 1.00 88.06 172 GLY A C 1
ATOM 1316 O O . GLY A 1 172 ? 19.367 -12.941 -33.970 1.00 88.06 172 GLY A O 1
ATOM 1317 N N . LEU A 1 173 ? 19.520 -11.976 -36.001 1.00 88.31 173 LEU A N 1
ATOM 1318 C CA . LEU A 1 173 ? 18.245 -11.263 -35.943 1.00 88.31 173 LEU A CA 1
ATOM 1319 C C . LEU A 1 173 ? 17.184 -12.098 -36.672 1.00 88.31 173 LEU A C 1
ATOM 1321 O O . LEU A 1 173 ? 17.149 -12.119 -37.900 1.00 88.31 173 LEU A O 1
ATOM 1325 N N . GLY A 1 174 ? 16.345 -12.791 -35.900 1.00 83.19 174 GLY A N 1
ATOM 1326 C CA . GLY A 1 174 ? 15.327 -13.710 -36.412 1.00 83.19 174 GLY A CA 1
ATOM 1327 C C . GLY A 1 174 ? 15.834 -15.124 -36.708 1.00 83.19 174 GLY A C 1
ATOM 1328 O O . GLY A 1 174 ? 16.967 -15.476 -36.378 1.00 83.19 174 GLY A O 1
ATOM 1329 N N . GLU A 1 175 ? 14.982 -15.938 -37.336 1.00 74.12 175 GLU A N 1
ATOM 1330 C CA . GLU A 1 175 ? 15.303 -17.304 -37.766 1.00 74.12 175 GLU A CA 1
ATOM 1331 C C . GLU A 1 175 ? 15.369 -17.403 -39.293 1.00 74.12 175 GLU A C 1
ATOM 1333 O O . GLU A 1 175 ? 14.584 -16.784 -40.009 1.00 74.12 175 GLU A O 1
ATOM 1338 N N . THR A 1 176 ? 16.291 -18.214 -39.819 1.00 65.56 176 THR A N 1
ATOM 1339 C CA . THR A 1 176 ? 16.491 -18.345 -41.273 1.00 65.56 176 THR A CA 1
ATOM 1340 C C . THR A 1 176 ? 15.267 -18.944 -41.973 1.00 65.56 176 THR A C 1
ATOM 1342 O O . THR A 1 176 ? 14.949 -18.561 -43.101 1.00 65.56 176 THR A O 1
ATOM 1345 N N . SER A 1 177 ? 14.555 -19.860 -41.312 1.00 61.34 177 SER A N 1
ATOM 1346 C CA . SER A 1 177 ? 13.375 -20.557 -41.838 1.00 61.34 177 SER A CA 1
ATOM 1347 C C . SER A 1 177 ? 12.067 -19.777 -41.728 1.00 61.34 177 SER A C 1
ATOM 1349 O O . SER A 1 177 ? 11.133 -20.121 -42.446 1.00 61.34 177 SER A O 1
ATOM 1351 N N . ASP A 1 178 ? 11.989 -18.752 -40.881 1.00 65.81 178 ASP A N 1
ATOM 1352 C CA . ASP A 1 178 ? 10.739 -18.037 -40.624 1.00 65.81 178 ASP A CA 1
ATOM 1353 C C . ASP A 1 178 ? 10.463 -16.977 -41.706 1.00 65.81 178 ASP A C 1
ATOM 1355 O O . ASP A 1 178 ? 11.303 -16.128 -42.011 1.00 65.81 178 ASP A O 1
ATOM 1359 N N . ASP A 1 179 ? 9.273 -17.042 -42.304 1.00 61.53 179 ASP A N 1
ATOM 1360 C CA . ASP A 1 179 ? 8.788 -16.072 -43.294 1.00 61.53 179 ASP A CA 1
ATOM 1361 C C . ASP A 1 179 ? 8.076 -14.877 -42.632 1.00 61.53 179 ASP A C 1
ATOM 1363 O O . ASP A 1 179 ? 7.813 -13.875 -43.298 1.00 61.53 179 ASP A O 1
ATOM 1367 N N . SER A 1 180 ? 7.754 -14.976 -41.336 1.00 58.00 180 SER A N 1
ATOM 1368 C CA . SER A 1 180 ? 6.773 -14.128 -40.646 1.00 58.00 180 SER A CA 1
ATOM 1369 C C . SER A 1 180 ? 7.349 -13.159 -39.614 1.00 58.00 180 SER A C 1
ATOM 1371 O O . SER A 1 180 ? 6.591 -12.583 -38.842 1.00 58.00 180 SER A O 1
ATOM 1373 N N . LEU A 1 181 ? 8.669 -12.941 -39.596 1.00 61.09 181 LEU A N 1
ATOM 1374 C CA . LEU A 1 181 ? 9.272 -12.065 -38.593 1.00 61.09 181 LEU A CA 1
ATOM 1375 C C . LEU A 1 181 ? 8.723 -10.629 -38.706 1.00 61.09 181 LEU A C 1
ATOM 1377 O O . LEU A 1 181 ? 9.055 -9.900 -39.649 1.00 61.09 181 LEU A O 1
ATOM 1381 N N . ASP A 1 182 ? 7.923 -10.207 -37.733 1.00 69.06 182 ASP A N 1
ATOM 1382 C CA . ASP A 1 182 ? 7.495 -8.817 -37.596 1.00 69.06 182 ASP A CA 1
ATOM 1383 C C . ASP A 1 182 ? 8.705 -7.987 -37.148 1.00 69.06 182 ASP A C 1
ATOM 1385 O O . ASP A 1 182 ? 9.031 -7.877 -35.971 1.00 69.06 182 ASP A O 1
ATOM 1389 N N . LEU A 1 183 ? 9.443 -7.456 -38.127 1.00 79.94 183 LEU A N 1
ATOM 1390 C CA . LEU A 1 183 ? 10.581 -6.573 -37.898 1.00 79.94 183 LEU A CA 1
ATOM 1391 C C . LEU A 1 183 ? 10.058 -5.203 -37.468 1.00 79.94 183 LEU A C 1
ATOM 1393 O O . LEU A 1 183 ? 9.782 -4.344 -38.303 1.00 79.94 183 LEU A O 1
ATOM 1397 N N . ASP A 1 184 ? 9.951 -5.002 -36.162 1.00 84.62 184 ASP A N 1
ATOM 1398 C CA . ASP A 1 184 ? 9.620 -3.720 -35.556 1.00 84.62 184 ASP A CA 1
ATOM 1399 C C . ASP A 1 184 ? 10.775 -3.170 -34.700 1.00 84.62 184 ASP A C 1
ATOM 1401 O O . ASP A 1 184 ? 11.838 -3.781 -34.540 1.00 84.62 184 ASP A O 1
ATOM 1405 N N . ALA A 1 185 ? 10.584 -1.966 -34.158 1.00 84.06 185 ALA A N 1
ATOM 1406 C CA . ALA A 1 185 ? 11.589 -1.335 -33.310 1.00 84.06 185 ALA A CA 1
ATOM 1407 C C . ALA A 1 185 ? 11.854 -2.125 -32.014 1.00 84.06 185 ALA A C 1
ATOM 1409 O O . ALA A 1 185 ? 12.984 -2.121 -31.531 1.00 84.06 185 ALA A O 1
ATOM 1410 N N . GLU A 1 186 ? 10.847 -2.807 -31.453 1.00 87.81 186 GLU A N 1
ATOM 1411 C CA . GLU A 1 186 ? 11.003 -3.611 -30.232 1.00 87.81 186 GLU A CA 1
ATOM 1412 C C . GLU A 1 186 ? 11.927 -4.804 -30.477 1.00 87.81 186 GLU A C 1
ATOM 1414 O O . GLU A 1 186 ? 12.893 -4.992 -29.739 1.00 87.81 186 GLU A O 1
ATOM 1419 N N . THR A 1 187 ? 11.717 -5.515 -31.583 1.00 89.62 187 THR A N 1
ATOM 1420 C CA . THR A 1 187 ? 12.568 -6.620 -32.035 1.00 89.62 187 THR A CA 1
ATOM 1421 C C . THR A 1 187 ? 14.020 -6.173 -32.205 1.00 89.62 187 THR A C 1
ATOM 1423 O O . THR A 1 187 ? 14.950 -6.880 -31.808 1.00 89.62 187 THR A O 1
ATOM 1426 N N . LEU A 1 188 ? 14.238 -4.971 -32.749 1.00 91.31 188 LEU A N 1
ATOM 1427 C CA . LEU A 1 188 ? 15.581 -4.436 -32.954 1.00 91.31 188 LEU A CA 1
ATOM 1428 C C . LEU A 1 188 ? 16.259 -4.018 -31.635 1.00 91.31 188 LEU A C 1
ATOM 1430 O O . LEU A 1 188 ? 17.450 -4.279 -31.458 1.00 91.31 188 LEU A O 1
ATOM 1434 N N . PHE A 1 189 ? 15.520 -3.431 -30.687 1.00 92.50 189 PHE A N 1
ATOM 1435 C CA . PHE A 1 189 ? 16.030 -3.151 -29.337 1.00 92.50 189 PHE A CA 1
ATOM 1436 C C . PHE A 1 189 ? 16.295 -4.430 -28.534 1.00 92.50 189 PHE A C 1
ATOM 1438 O O . PHE A 1 189 ? 17.254 -4.484 -27.767 1.00 92.50 189 PHE A O 1
ATOM 1445 N N . ASP A 1 190 ? 15.502 -5.483 -28.715 1.00 90.31 190 ASP A N 1
ATOM 1446 C CA . ASP A 1 190 ? 15.766 -6.782 -28.097 1.00 90.31 190 ASP A CA 1
ATOM 1447 C C . ASP A 1 190 ? 17.023 -7.434 -28.662 1.00 90.31 190 ASP A C 1
ATOM 1449 O O . ASP A 1 190 ? 17.892 -7.871 -27.900 1.00 90.31 190 ASP A O 1
ATOM 1453 N N . TRP A 1 191 ? 17.179 -7.409 -29.985 1.00 92.81 191 TRP A N 1
ATOM 1454 C CA . TRP A 1 191 ? 18.408 -7.837 -30.640 1.00 92.81 191 TRP A CA 1
ATOM 1455 C C . TRP A 1 191 ? 19.625 -7.044 -30.160 1.00 92.81 191 TRP A C 1
ATOM 1457 O O . TRP A 1 191 ? 20.675 -7.642 -29.901 1.00 92.81 191 TRP A O 1
ATOM 1467 N N . SER A 1 192 ? 19.486 -5.728 -29.965 1.00 93.44 192 SER A N 1
ATOM 1468 C CA . SER A 1 192 ? 20.584 -4.865 -29.520 1.00 93.44 192 SER A CA 1
ATOM 1469 C C . SER A 1 192 ? 21.122 -5.240 -28.134 1.00 93.44 192 SER A C 1
ATOM 1471 O O . SER A 1 192 ? 22.275 -4.963 -27.814 1.00 93.44 192 SER A O 1
ATOM 1473 N N . ARG A 1 193 ? 20.312 -5.914 -27.314 1.00 90.69 193 ARG A N 1
ATOM 1474 C CA . ARG A 1 193 ? 20.695 -6.388 -25.976 1.00 90.69 193 ARG A CA 1
ATOM 1475 C C . ARG A 1 193 ? 21.288 -7.796 -25.986 1.00 90.69 193 ARG A C 1
ATOM 1477 O O . ARG A 1 193 ? 21.744 -8.271 -24.945 1.00 90.69 193 ARG A O 1
ATOM 1484 N N . THR A 1 194 ? 21.301 -8.481 -27.130 1.00 90.81 194 THR A N 1
ATOM 1485 C CA . THR A 1 194 ? 21.963 -9.784 -27.240 1.00 90.81 194 THR A CA 1
ATOM 1486 C C . THR A 1 194 ? 23.488 -9.610 -27.188 1.00 90.81 194 THR A C 1
ATOM 1488 O O . THR A 1 194 ? 24.022 -8.709 -27.835 1.00 90.81 194 THR A O 1
ATOM 1491 N N . PRO A 1 195 ? 24.241 -10.481 -26.487 1.00 83.44 195 PRO A N 1
ATOM 1492 C CA . PRO A 1 195 ? 25.695 -10.321 -26.360 1.00 83.44 195 PRO A CA 1
ATOM 1493 C C . PRO A 1 195 ? 26.465 -10.380 -27.690 1.00 83.44 195 PRO A C 1
ATOM 1495 O O . PRO A 1 195 ? 27.555 -9.825 -27.806 1.00 83.44 195 PRO A O 1
ATOM 1498 N N . ALA A 1 196 ? 25.923 -11.085 -28.689 1.00 88.25 196 ALA A N 1
ATOM 1499 C CA . ALA A 1 196 ? 26.612 -11.366 -29.946 1.00 88.25 196 ALA A CA 1
ATOM 1500 C C . ALA A 1 196 ? 26.047 -10.609 -31.156 1.00 88.25 196 ALA A C 1
ATOM 1502 O O . ALA A 1 196 ? 26.759 -10.479 -32.147 1.00 88.25 196 ALA A O 1
ATOM 1503 N N . GLY A 1 197 ? 24.792 -10.150 -31.127 1.00 89.19 197 GLY A N 1
ATOM 1504 C CA . GLY A 1 197 ? 24.128 -9.571 -32.299 1.00 89.19 197 GLY A CA 1
ATOM 1505 C C . GLY A 1 197 ? 24.806 -8.297 -32.807 1.00 89.19 197 GLY A C 1
ATOM 1506 O O . GLY A 1 197 ? 25.403 -8.326 -33.885 1.00 89.19 197 GLY A O 1
ATOM 1507 N N . PRO A 1 198 ? 24.812 -7.204 -32.024 1.00 92.44 198 PRO A N 1
ATOM 1508 C CA . PRO A 1 198 ? 25.442 -5.944 -32.421 1.00 92.44 198 PRO A CA 1
ATOM 1509 C C . PRO A 1 198 ? 26.932 -6.062 -32.715 1.00 92.44 198 PRO A C 1
ATOM 1511 O O . PRO A 1 198 ? 27.426 -5.416 -33.630 1.00 92.44 198 PRO A O 1
ATOM 1514 N N . ARG A 1 199 ? 27.643 -6.919 -31.969 1.00 91.88 199 ARG A N 1
ATOM 1515 C CA . ARG A 1 199 ? 29.069 -7.180 -32.197 1.00 91.88 199 ARG A CA 1
ATOM 1516 C C . ARG A 1 199 ? 29.301 -7.769 -33.587 1.00 91.88 199 ARG A C 1
ATOM 1518 O O . ARG A 1 199 ? 30.143 -7.267 -34.319 1.00 91.88 199 ARG A O 1
ATOM 1525 N N . ARG A 1 200 ? 28.508 -8.779 -33.967 1.00 93.06 200 ARG A N 1
ATOM 1526 C CA . ARG A 1 200 ? 28.566 -9.380 -35.306 1.00 93.06 200 ARG A CA 1
ATOM 1527 C C . ARG A 1 200 ? 28.222 -8.371 -36.398 1.00 93.06 200 ARG A C 1
ATOM 1529 O O . ARG A 1 200 ? 28.867 -8.385 -37.432 1.00 93.06 200 ARG A O 1
ATOM 1536 N N . PHE A 1 201 ? 27.263 -7.473 -36.159 1.00 94.69 201 PHE A N 1
ATOM 1537 C CA . PHE A 1 201 ? 26.932 -6.400 -37.104 1.00 94.69 201 PHE A CA 1
ATOM 1538 C C . PHE A 1 201 ? 28.081 -5.395 -37.291 1.00 94.69 201 PHE A C 1
ATOM 1540 O O . PHE A 1 201 ? 28.377 -4.998 -38.416 1.00 94.69 201 PHE A O 1
ATOM 1547 N N . ALA A 1 202 ? 28.758 -5.007 -36.207 1.00 93.06 202 ALA A N 1
ATOM 1548 C CA . ALA A 1 202 ? 29.914 -4.111 -36.265 1.00 93.06 202 ALA A CA 1
ATOM 1549 C C . ALA A 1 202 ? 31.095 -4.714 -37.048 1.00 93.06 202 ALA A C 1
ATOM 1551 O O . ALA A 1 202 ? 31.818 -3.989 -37.729 1.00 93.06 202 ALA A O 1
ATOM 1552 N N . GLU A 1 203 ? 31.262 -6.037 -36.977 1.00 93.06 203 GLU A N 1
ATOM 1553 C CA . GLU A 1 203 ? 32.311 -6.796 -37.671 1.00 93.06 203 GLU A CA 1
ATOM 1554 C C . GLU A 1 203 ? 32.045 -6.978 -39.182 1.00 93.06 203 GLU A C 1
ATOM 1556 O O . GLU A 1 203 ? 32.946 -7.412 -39.900 1.00 93.06 203 GLU A O 1
ATOM 1561 N N . LEU A 1 204 ? 30.849 -6.635 -39.687 1.00 93.69 204 LEU A N 1
ATOM 1562 C CA . LEU A 1 204 ? 30.518 -6.770 -41.111 1.00 93.69 204 LEU A CA 1
ATOM 1563 C C . LEU A 1 204 ? 31.283 -5.768 -41.997 1.00 93.69 204 LEU A C 1
ATOM 1565 O O . LEU A 1 204 ? 31.541 -4.633 -41.575 1.00 93.69 204 LEU A O 1
ATOM 1569 N N . PRO A 1 205 ? 31.574 -6.133 -43.262 1.00 92.06 205 PRO A N 1
ATOM 1570 C CA . PRO A 1 205 ? 32.089 -5.198 -44.258 1.00 92.06 205 PRO A CA 1
ATOM 1571 C C . PRO A 1 205 ? 31.150 -4.001 -44.470 1.00 92.06 205 PRO A C 1
ATOM 1573 O O . PRO A 1 205 ? 29.929 -4.152 -44.484 1.00 92.06 205 PRO A O 1
ATOM 1576 N N . GLU A 1 206 ? 31.714 -2.813 -44.713 1.00 91.38 206 GLU A N 1
ATOM 1577 C CA . GLU A 1 206 ? 30.940 -1.567 -44.870 1.00 91.38 206 GLU A CA 1
ATOM 1578 C C . GLU A 1 206 ? 29.808 -1.644 -45.919 1.00 91.38 206 GLU A C 1
ATOM 1580 O O . GLU A 1 206 ? 28.702 -1.208 -45.604 1.00 91.38 206 GLU A O 1
ATOM 1585 N N . PRO A 1 207 ? 29.997 -2.232 -47.123 1.00 91.12 207 PRO A N 1
ATOM 1586 C CA . PRO A 1 207 ? 28.909 -2.345 -48.100 1.00 91.12 207 PRO A CA 1
ATOM 1587 C C . PRO A 1 207 ? 27.745 -3.220 -47.617 1.00 91.12 207 PRO A C 1
ATOM 1589 O O . PRO A 1 207 ? 26.590 -2.910 -47.900 1.00 91.12 207 PRO A O 1
ATOM 1592 N N . GLU A 1 208 ? 28.042 -4.292 -46.875 1.00 92.81 208 GLU A N 1
ATOM 1593 C CA . GLU A 1 208 ? 27.031 -5.182 -46.290 1.00 92.81 208 GLU A CA 1
ATOM 1594 C C . GLU A 1 208 ? 26.287 -4.467 -45.158 1.00 92.81 208 GLU A C 1
ATOM 1596 O O . GLU A 1 208 ? 25.058 -4.466 -45.110 1.00 92.81 208 GLU A O 1
ATOM 1601 N N . ARG A 1 209 ? 27.028 -3.772 -44.290 1.00 93.50 209 ARG A N 1
ATOM 1602 C CA . ARG A 1 209 ? 26.467 -2.997 -43.183 1.00 93.50 209 ARG A CA 1
ATOM 1603 C C . ARG A 1 209 ? 25.537 -1.881 -43.663 1.00 93.50 209 ARG A C 1
ATOM 1605 O O . ARG A 1 209 ? 24.435 -1.750 -43.133 1.00 93.50 209 ARG A O 1
ATOM 1612 N N . ALA A 1 210 ? 25.959 -1.105 -44.661 1.00 91.81 210 ALA A N 1
ATOM 1613 C CA . ALA A 1 210 ? 25.164 -0.018 -45.225 1.00 91.81 210 ALA A CA 1
ATOM 1614 C C . ALA A 1 210 ? 23.868 -0.536 -45.871 1.00 91.81 210 ALA A C 1
ATOM 1616 O O . ALA A 1 210 ? 22.794 -0.011 -45.585 1.00 91.81 210 ALA A O 1
ATOM 1617 N N . GLY A 1 211 ? 23.955 -1.606 -46.671 1.00 92.31 211 GLY A N 1
ATOM 1618 C CA . GLY A 1 211 ? 22.792 -2.200 -47.332 1.00 92.31 211 GLY A CA 1
ATOM 1619 C C . GLY A 1 211 ? 21.782 -2.816 -46.357 1.00 92.31 211 GLY A C 1
ATOM 1620 O O . GLY A 1 211 ? 20.574 -2.637 -46.516 1.00 92.31 211 GLY A O 1
ATOM 1621 N N . LEU A 1 212 ? 22.261 -3.489 -45.303 1.00 92.81 212 LEU A N 1
ATOM 1622 C CA . LEU A 1 212 ? 21.397 -4.002 -44.235 1.00 92.81 212 LEU A CA 1
ATOM 1623 C C . LEU A 1 212 ? 20.752 -2.873 -43.421 1.00 92.81 212 LEU A C 1
ATOM 1625 O O . LEU A 1 212 ? 19.581 -2.983 -43.059 1.00 92.81 212 LEU A O 1
ATOM 1629 N N . ALA A 1 213 ? 21.487 -1.792 -43.142 1.00 91.94 213 ALA A N 1
ATOM 1630 C CA . ALA A 1 213 ? 20.964 -0.656 -42.390 1.00 91.94 213 ALA A CA 1
ATOM 1631 C C . ALA A 1 213 ? 19.888 0.122 -43.151 1.00 91.94 213 ALA A C 1
ATOM 1633 O O . ALA A 1 213 ? 18.872 0.481 -42.556 1.00 91.94 213 ALA A O 1
ATOM 1634 N N . GLU A 1 214 ? 20.084 0.337 -44.452 1.00 91.94 214 GLU A N 1
ATOM 1635 C CA . GLU A 1 214 ? 19.092 0.964 -45.329 1.00 91.94 214 GLU A CA 1
ATOM 1636 C C . GLU A 1 214 ? 17.789 0.159 -45.333 1.00 91.94 214 GLU A C 1
ATOM 1638 O O . GLU A 1 214 ? 16.725 0.692 -45.020 1.00 91.94 214 GLU A O 1
ATOM 1643 N N . TRP A 1 215 ? 17.877 -1.151 -45.571 1.00 91.25 215 TRP A N 1
ATOM 1644 C CA . TRP A 1 215 ? 16.693 -2.006 -45.599 1.00 91.25 215 TRP A CA 1
ATOM 1645 C C . TRP A 1 215 ? 15.995 -2.113 -44.236 1.00 91.25 215 TRP A C 1
ATOM 1647 O O . TRP A 1 215 ? 14.769 -2.037 -44.155 1.00 91.25 215 TRP A O 1
ATOM 1657 N N . LEU A 1 216 ? 16.744 -2.243 -43.135 1.00 90.81 216 LEU A N 1
ATOM 1658 C CA . LEU A 1 216 ? 16.144 -2.268 -41.799 1.00 90.81 216 LEU A CA 1
ATOM 1659 C C . LEU A 1 216 ? 15.449 -0.945 -41.459 1.00 90.81 216 LEU A C 1
ATOM 1661 O O . LEU A 1 216 ? 14.402 -0.975 -40.813 1.00 90.81 216 LEU A O 1
ATOM 1665 N N . ALA A 1 217 ? 15.974 0.199 -41.907 1.00 89.69 217 ALA A N 1
ATOM 1666 C CA . ALA A 1 217 ? 15.312 1.491 -41.739 1.00 89.69 217 ALA A CA 1
ATOM 1667 C C . ALA A 1 217 ? 14.003 1.591 -42.541 1.00 89.69 217 ALA A C 1
ATOM 1669 O O . ALA A 1 217 ? 13.037 2.173 -42.047 1.00 89.69 217 ALA A O 1
ATOM 1670 N N . GLU A 1 218 ? 13.935 0.989 -43.733 1.00 89.69 218 GLU A N 1
ATOM 1671 C CA . GLU A 1 218 ? 12.701 0.907 -44.528 1.00 89.69 218 GLU A CA 1
ATOM 1672 C C . GLU A 1 218 ? 11.626 0.049 -43.844 1.00 89.69 218 GLU A C 1
ATOM 1674 O O . GLU A 1 218 ? 10.454 0.426 -43.836 1.00 89.69 218 GLU A O 1
ATOM 1679 N N . VAL A 1 219 ? 12.017 -1.092 -43.264 1.00 88.06 219 VAL A N 1
ATOM 1680 C CA . VAL A 1 219 ? 11.069 -2.079 -42.717 1.00 88.06 219 VAL A CA 1
ATOM 1681 C C . VAL A 1 219 ? 10.655 -1.770 -41.275 1.00 88.06 219 VAL A C 1
ATOM 1683 O O . VAL A 1 219 ? 9.473 -1.849 -40.954 1.00 88.06 219 VAL A O 1
ATOM 1686 N N . THR A 1 220 ? 11.603 -1.408 -40.405 1.00 86.12 220 THR A N 1
ATOM 1687 C CA . THR A 1 220 ? 11.337 -1.152 -38.972 1.00 86.12 220 THR A CA 1
ATOM 1688 C C . THR A 1 220 ? 11.005 0.316 -38.680 1.00 86.12 220 THR A C 1
ATOM 1690 O O . THR A 1 220 ? 10.442 0.636 -37.630 1.00 86.12 220 THR A O 1
ATOM 1693 N N . GLY A 1 221 ? 11.344 1.218 -39.606 1.00 87.19 221 GLY A N 1
ATOM 1694 C CA . GLY A 1 221 ? 11.136 2.655 -39.488 1.00 87.19 221 GLY A CA 1
ATOM 1695 C C . GLY A 1 221 ? 12.385 3.452 -39.071 1.00 87.19 221 GLY A C 1
ATOM 1696 O O . GLY A 1 221 ? 13.477 2.915 -38.881 1.00 87.19 221 GLY A O 1
ATOM 1697 N N . PRO A 1 222 ? 12.237 4.778 -38.892 1.00 85.62 222 PRO A N 1
ATOM 1698 C CA . PRO A 1 222 ? 13.361 5.717 -38.780 1.00 85.62 222 PRO A CA 1
ATOM 1699 C C . PRO A 1 222 ? 14.252 5.535 -37.540 1.00 85.62 222 PRO A C 1
ATOM 1701 O O . PRO A 1 222 ? 15.372 6.037 -37.519 1.00 85.62 222 PRO A O 1
ATOM 1704 N N . ALA A 1 223 ? 13.797 4.808 -36.514 1.00 89.00 223 ALA A N 1
ATOM 1705 C CA . ALA A 1 223 ? 14.609 4.502 -35.335 1.00 89.00 223 ALA A CA 1
ATOM 1706 C C . ALA A 1 223 ? 15.783 3.547 -35.640 1.00 89.00 223 ALA A C 1
ATOM 1708 O O . ALA A 1 223 ? 16.789 3.570 -34.928 1.00 89.00 223 ALA A O 1
ATOM 1709 N N . ALA A 1 224 ? 15.681 2.733 -36.701 1.00 91.44 224 ALA A N 1
ATOM 1710 C CA . ALA A 1 224 ? 16.691 1.730 -37.041 1.00 91.44 224 ALA A CA 1
ATOM 1711 C C . ALA A 1 224 ? 18.054 2.351 -37.343 1.00 91.44 224 ALA A C 1
ATOM 1713 O O . ALA A 1 224 ? 19.076 1.828 -36.910 1.00 91.44 224 ALA A O 1
ATOM 1714 N N . ALA A 1 225 ? 18.070 3.482 -38.054 1.00 90.62 225 ALA A N 1
ATOM 1715 C CA . ALA A 1 225 ? 19.302 4.120 -38.502 1.00 90.62 225 ALA A CA 1
ATOM 1716 C C . ALA A 1 225 ? 20.223 4.468 -37.320 1.00 90.62 225 ALA A C 1
ATOM 1718 O O . ALA A 1 225 ? 21.395 4.096 -37.314 1.00 90.62 225 ALA A O 1
ATOM 1719 N N . THR A 1 226 ? 19.681 5.110 -36.280 1.00 92.75 226 THR A N 1
ATOM 1720 C CA . THR A 1 226 ? 20.443 5.467 -35.074 1.00 92.75 226 THR A CA 1
ATOM 1721 C C . THR A 1 226 ? 20.869 4.232 -34.281 1.00 92.75 226 THR A C 1
ATOM 1723 O O . THR A 1 226 ? 22.016 4.156 -33.844 1.00 92.75 226 THR A O 1
ATOM 1726 N N . LEU A 1 227 ? 19.984 3.240 -34.122 1.00 93.81 227 LEU A N 1
ATOM 1727 C CA . LEU A 1 227 ? 20.305 2.001 -33.407 1.00 93.81 227 LEU A CA 1
ATOM 1728 C C . LEU A 1 227 ? 21.458 1.248 -34.082 1.00 93.81 227 LEU A C 1
ATOM 1730 O O . LEU A 1 227 ? 22.403 0.826 -33.416 1.00 93.81 227 LEU A O 1
ATOM 1734 N N . LEU A 1 228 ? 21.396 1.098 -35.403 1.00 93.56 228 LEU A N 1
ATOM 1735 C CA . LEU A 1 228 ? 22.403 0.382 -36.180 1.00 93.56 228 LEU A CA 1
ATOM 1736 C C . LEU A 1 228 ? 23.721 1.154 -36.251 1.00 93.56 228 LEU A C 1
ATOM 1738 O O . LEU A 1 228 ? 24.778 0.533 -36.189 1.00 93.56 228 LEU A O 1
ATOM 1742 N N . ALA A 1 229 ? 23.686 2.488 -36.281 1.00 93.06 229 ALA A N 1
ATOM 1743 C CA . ALA A 1 229 ? 24.892 3.301 -36.140 1.00 93.06 229 ALA A CA 1
ATOM 1744 C C . ALA A 1 229 ? 25.554 3.107 -34.761 1.00 93.06 229 ALA A C 1
ATOM 1746 O O . ALA A 1 229 ? 26.766 2.919 -34.676 1.00 93.06 229 ALA A O 1
ATOM 1747 N N . LEU A 1 230 ? 24.768 3.044 -33.678 1.00 94.00 230 LEU A N 1
ATOM 1748 C CA . LEU A 1 230 ? 25.287 2.697 -32.349 1.00 94.00 230 LEU A CA 1
ATOM 1749 C C . LEU A 1 230 ? 25.856 1.275 -32.311 1.00 94.00 230 LEU A C 1
ATOM 1751 O O . LEU A 1 230 ? 26.891 1.050 -31.686 1.00 94.00 230 LEU A O 1
ATOM 1755 N N . ALA A 1 231 ? 25.213 0.314 -32.979 1.00 93.75 231 ALA A N 1
ATOM 1756 C CA . ALA A 1 231 ? 25.729 -1.046 -33.098 1.00 93.75 231 ALA A CA 1
ATOM 1757 C C . ALA A 1 231 ? 27.075 -1.078 -33.839 1.00 93.75 231 ALA A C 1
ATOM 1759 O O . ALA A 1 231 ? 28.009 -1.693 -33.331 1.00 93.75 231 ALA A O 1
ATOM 1760 N N . ALA A 1 232 ? 27.193 -0.370 -34.967 1.00 93.06 232 ALA A N 1
ATOM 1761 C CA . ALA A 1 232 ? 28.424 -0.248 -35.750 1.00 93.06 232 ALA A CA 1
ATOM 1762 C C . ALA A 1 232 ? 29.585 0.354 -34.939 1.00 93.06 232 ALA A C 1
ATOM 1764 O O . ALA A 1 232 ? 30.717 -0.110 -35.045 1.00 93.06 232 ALA A O 1
ATOM 1765 N N . ASP A 1 233 ? 29.282 1.314 -34.061 1.00 91.38 233 ASP A N 1
ATOM 1766 C CA . ASP A 1 233 ? 30.237 1.941 -33.139 1.00 91.38 233 ASP A CA 1
ATOM 1767 C C . ASP A 1 233 ? 30.561 1.083 -31.894 1.00 91.38 233 ASP A C 1
ATOM 1769 O O . ASP A 1 233 ? 31.216 1.552 -30.962 1.00 91.38 233 ASP A O 1
ATOM 1773 N N . GLY A 1 234 ? 30.073 -0.161 -31.818 1.00 90.62 234 GLY A N 1
ATOM 1774 C CA . GLY A 1 234 ? 30.294 -1.056 -30.675 1.00 90.62 234 GLY A CA 1
ATOM 1775 C C . GLY A 1 234 ? 29.460 -0.723 -29.429 1.00 90.62 234 GLY A C 1
ATOM 1776 O O . GLY A 1 234 ? 29.722 -1.253 -28.351 1.00 90.62 234 GLY A O 1
ATOM 1777 N N . ARG A 1 235 ? 28.437 0.130 -29.563 1.00 91.69 235 ARG A N 1
ATOM 1778 C CA . ARG A 1 235 ? 27.547 0.613 -28.487 1.00 91.69 235 ARG A CA 1
ATOM 1779 C C . ARG A 1 235 ? 26.119 0.065 -28.571 1.00 91.69 235 ARG A C 1
ATOM 1781 O O . ARG A 1 235 ? 25.230 0.558 -27.885 1.00 91.69 235 ARG A O 1
ATOM 1788 N N . GLY A 1 236 ? 25.873 -0.976 -29.369 1.00 91.38 236 GLY A N 1
ATOM 1789 C CA . GLY A 1 236 ? 24.522 -1.530 -29.560 1.00 91.38 236 GLY A CA 1
ATOM 1790 C C . GLY A 1 236 ? 23.841 -2.013 -28.269 1.00 91.38 236 GLY A C 1
ATOM 1791 O O . GLY A 1 236 ? 22.630 -1.851 -28.121 1.00 91.38 236 GLY A O 1
ATOM 1792 N N . GLY A 1 237 ? 24.617 -2.510 -27.296 1.00 91.19 237 GLY A N 1
ATOM 1793 C CA . GLY A 1 237 ? 24.106 -2.888 -25.969 1.00 91.19 237 GLY A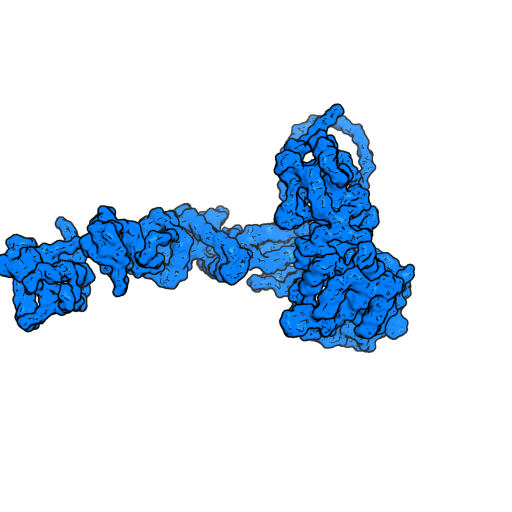 CA 1
ATOM 1794 C C . GLY A 1 237 ? 23.527 -1.715 -25.169 1.00 91.19 237 GLY A C 1
ATOM 1795 O O . GLY A 1 237 ? 22.626 -1.911 -24.356 1.00 91.19 237 GLY A O 1
ATOM 1796 N N . ASP A 1 238 ? 23.992 -0.496 -25.451 1.00 94.69 238 ASP A N 1
ATOM 1797 C CA . ASP A 1 238 ? 23.532 0.742 -24.825 1.00 94.69 238 ASP A CA 1
ATOM 1798 C C . ASP A 1 238 ? 22.452 1.457 -25.656 1.00 94.69 238 ASP A C 1
ATOM 1800 O O . ASP A 1 238 ? 22.027 2.545 -25.274 1.00 94.69 238 ASP A O 1
ATOM 1804 N N . ALA A 1 239 ? 21.947 0.867 -26.749 1.00 94.69 239 ALA A N 1
ATOM 1805 C CA . ALA A 1 239 ? 20.961 1.524 -27.609 1.00 94.69 239 ALA A CA 1
ATOM 1806 C C . ALA A 1 239 ? 19.702 1.952 -26.834 1.00 94.69 239 ALA A C 1
ATOM 1808 O O . ALA A 1 239 ? 19.406 3.143 -26.747 1.00 94.69 239 ALA A O 1
ATOM 1809 N N . LEU A 1 240 ? 18.985 1.022 -26.198 1.00 95.19 240 LEU A N 1
ATOM 1810 C CA . LEU A 1 240 ? 17.773 1.375 -25.451 1.00 95.19 240 LEU A CA 1
ATOM 1811 C C . LEU A 1 240 ? 18.042 2.364 -24.286 1.00 95.19 240 LEU A C 1
ATOM 1813 O O . LEU A 1 240 ? 17.304 3.348 -24.186 1.00 95.19 240 LEU A O 1
ATOM 1817 N N . PRO A 1 241 ? 19.111 2.208 -23.469 1.00 96.50 241 PRO A N 1
ATOM 1818 C CA . PRO A 1 241 ? 19.533 3.235 -22.509 1.00 96.50 241 PRO A CA 1
ATOM 1819 C C . PRO A 1 241 ? 19.766 4.625 -23.126 1.00 96.50 241 PRO A C 1
ATOM 1821 O O . PRO A 1 241 ? 19.283 5.629 -22.605 1.00 96.50 241 PRO A O 1
ATOM 1824 N N . LEU A 1 242 ? 20.472 4.699 -24.256 1.00 95.81 242 LEU A N 1
ATOM 1825 C CA . LEU A 1 242 ? 20.728 5.949 -24.975 1.00 95.81 242 LEU A CA 1
ATOM 1826 C C . LEU A 1 242 ? 19.452 6.529 -25.597 1.00 95.81 242 LEU A C 1
ATOM 1828 O O . LEU A 1 242 ? 19.327 7.746 -25.695 1.00 95.81 242 LEU A O 1
ATOM 1832 N N . GLY A 1 243 ? 18.486 5.687 -25.970 1.00 95.25 243 GLY A N 1
ATOM 1833 C CA . GLY A 1 243 ? 17.155 6.107 -26.407 1.00 95.25 243 GLY A CA 1
ATOM 1834 C C . GLY A 1 243 ? 16.361 6.788 -25.291 1.00 95.25 243 GLY A C 1
ATOM 1835 O O . GLY A 1 243 ? 15.772 7.844 -25.521 1.00 95.25 243 GLY A O 1
ATOM 1836 N N . ALA A 1 244 ? 16.422 6.253 -24.066 1.00 95.31 244 ALA A N 1
ATOM 1837 C CA . ALA A 1 244 ? 15.841 6.904 -22.891 1.00 95.31 244 ALA A CA 1
ATOM 1838 C C . ALA A 1 244 ? 16.497 8.271 -22.618 1.00 95.31 244 ALA A C 1
ATOM 1840 O O . ALA A 1 244 ? 15.796 9.260 -22.402 1.00 95.31 244 ALA A O 1
ATOM 1841 N N . LEU A 1 245 ? 17.831 8.360 -22.709 1.00 95.50 245 LEU A N 1
ATOM 1842 C CA . LEU A 1 245 ? 18.551 9.632 -22.563 1.00 95.50 245 LEU A CA 1
ATOM 1843 C C . LEU A 1 245 ? 18.239 10.632 -23.672 1.00 95.50 245 LEU A C 1
ATOM 1845 O O . LEU A 1 245 ? 18.104 11.819 -23.389 1.00 95.50 245 LEU A O 1
ATOM 1849 N N . ALA A 1 246 ? 18.098 10.173 -24.915 1.00 94.31 246 ALA A N 1
ATOM 1850 C CA . ALA A 1 246 ? 17.683 11.020 -26.024 1.00 94.31 246 ALA A CA 1
ATOM 1851 C C . ALA A 1 246 ? 16.285 11.600 -25.778 1.00 94.31 246 ALA A C 1
ATOM 1853 O O . ALA A 1 246 ? 16.091 12.800 -25.947 1.00 94.31 246 ALA A O 1
ATOM 1854 N N . SER A 1 247 ? 15.337 10.781 -25.306 1.00 93.81 247 SER A N 1
ATOM 1855 C CA . SER A 1 247 ? 14.000 11.252 -24.924 1.00 93.81 247 SER A CA 1
ATOM 1856 C C . SER A 1 247 ? 14.065 12.309 -23.818 1.00 93.81 247 SER A C 1
ATOM 1858 O O . SER A 1 247 ? 13.448 13.366 -23.945 1.00 93.81 247 SER A O 1
ATOM 1860 N N . ALA A 1 248 ? 14.846 12.059 -22.764 1.00 93.00 248 ALA A N 1
ATOM 1861 C CA . ALA A 1 248 ? 15.020 12.996 -21.655 1.00 93.00 248 ALA A CA 1
ATOM 1862 C C . ALA A 1 248 ? 15.683 14.315 -22.103 1.00 93.00 248 ALA A C 1
ATOM 1864 O O . ALA A 1 248 ? 15.250 15.397 -21.709 1.00 93.00 248 ALA A O 1
ATOM 1865 N N . ALA A 1 249 ? 16.710 14.245 -22.955 1.00 92.56 249 ALA A N 1
ATOM 1866 C CA . ALA A 1 249 ? 17.415 15.414 -23.477 1.00 92.56 249 ALA A CA 1
ATOM 1867 C C . ALA A 1 249 ? 16.538 16.256 -24.415 1.00 92.56 249 ALA A C 1
ATOM 1869 O O . ALA A 1 249 ? 16.564 17.481 -24.326 1.00 92.56 249 ALA A O 1
ATOM 1870 N N . LEU A 1 250 ? 15.740 15.620 -25.280 1.00 91.75 250 LEU A N 1
ATOM 1871 C CA . LEU A 1 250 ? 14.803 16.306 -26.181 1.00 91.75 250 LEU A CA 1
ATOM 1872 C C . LEU A 1 250 ? 13.685 17.029 -25.415 1.00 91.75 250 LEU A C 1
ATOM 1874 O O . LEU A 1 250 ? 13.230 18.085 -25.846 1.00 91.75 250 LEU A O 1
ATOM 1878 N N . ALA A 1 251 ? 13.256 16.480 -24.276 1.00 89.38 251 ALA A N 1
ATOM 1879 C CA . ALA A 1 251 ? 12.262 17.098 -23.398 1.00 89.38 251 ALA A CA 1
ATOM 1880 C C . ALA A 1 251 ? 12.863 18.121 -22.408 1.00 89.38 251 ALA A C 1
ATOM 1882 O O . ALA A 1 251 ? 12.121 18.795 -21.689 1.00 89.38 251 ALA A O 1
ATOM 1883 N N . CYS A 1 252 ? 14.193 18.240 -22.343 1.00 89.19 252 CYS A N 1
ATOM 1884 C CA . CYS A 1 252 ? 14.883 19.116 -21.404 1.00 89.19 252 CYS A CA 1
ATOM 1885 C C . CYS A 1 252 ? 14.691 20.600 -21.784 1.00 89.19 252 CYS A C 1
ATOM 1887 O O . CYS A 1 252 ? 14.918 20.966 -22.939 1.00 89.19 252 CYS A O 1
ATOM 1889 N N . PRO A 1 253 ? 14.367 21.499 -20.830 1.00 87.00 253 PRO A N 1
ATOM 1890 C CA . PRO A 1 253 ? 14.280 22.938 -21.100 1.00 87.00 253 PRO A CA 1
ATOM 1891 C C . PRO A 1 253 ? 15.573 23.544 -21.671 1.00 87.00 253 PRO A C 1
ATOM 1893 O O . PRO A 1 253 ? 15.520 24.496 -22.447 1.00 87.00 253 PRO A O 1
ATOM 1896 N N . SER A 1 254 ? 16.733 22.987 -21.313 1.00 87.56 254 SER A N 1
ATOM 1897 C CA . SER A 1 254 ? 18.056 23.351 -21.837 1.00 87.56 254 SER A CA 1
ATOM 1898 C C . SER A 1 254 ? 18.545 22.322 -22.865 1.00 87.56 254 SER A C 1
ATOM 1900 O O . SER A 1 254 ? 19.633 21.757 -22.738 1.00 87.56 254 SER A O 1
ATOM 1902 N N . ALA A 1 255 ? 17.723 22.064 -23.885 1.00 84.88 255 ALA A N 1
ATOM 1903 C CA . ALA A 1 255 ? 17.971 21.055 -24.916 1.00 84.88 255 ALA A CA 1
ATOM 1904 C C . ALA A 1 255 ? 19.318 21.219 -25.648 1.00 84.88 255 ALA A C 1
ATOM 1906 O O . ALA A 1 255 ? 19.939 20.223 -26.001 1.00 84.88 255 ALA A O 1
ATOM 1907 N N . ALA A 1 256 ? 19.808 22.449 -25.840 1.00 85.50 256 ALA A N 1
ATOM 1908 C CA . ALA A 1 256 ? 21.100 22.693 -26.490 1.00 85.50 256 ALA A CA 1
ATOM 1909 C C . ALA A 1 256 ? 22.286 22.153 -25.666 1.00 85.50 256 ALA A C 1
ATOM 1911 O O . ALA A 1 256 ? 23.142 21.449 -26.204 1.00 85.50 256 ALA A O 1
ATOM 1912 N N . ASP A 1 257 ? 22.302 22.422 -24.357 1.00 86.50 257 ASP A N 1
ATOM 1913 C CA . ASP A 1 257 ? 23.347 21.941 -23.445 1.00 86.50 257 ASP A CA 1
ATOM 1914 C C . ASP A 1 257 ? 23.262 20.418 -23.274 1.00 86.50 257 ASP A C 1
ATOM 1916 O O . ASP A 1 257 ? 24.276 19.716 -23.315 1.00 86.50 257 ASP A O 1
ATOM 1920 N N . ALA A 1 258 ? 22.036 19.894 -23.156 1.00 88.50 258 ALA A N 1
ATOM 1921 C CA . ALA A 1 258 ? 21.792 18.457 -23.095 1.00 88.50 258 ALA A CA 1
ATOM 1922 C C . ALA A 1 258 ? 22.234 17.756 -24.391 1.00 88.50 258 ALA A C 1
ATOM 1924 O O . ALA A 1 258 ? 22.883 16.715 -24.333 1.00 88.50 258 ALA A O 1
ATOM 1925 N N . GLY A 1 259 ? 21.951 18.344 -25.556 1.00 87.56 259 GLY A N 1
ATOM 1926 C CA . GLY A 1 259 ? 22.354 17.823 -26.859 1.00 87.56 259 GLY A CA 1
ATOM 1927 C C . GLY A 1 259 ? 23.867 17.802 -27.056 1.00 87.56 259 GLY A C 1
ATOM 1928 O O . GLY A 1 259 ? 24.399 16.813 -27.563 1.00 87.56 259 GLY A O 1
ATOM 1929 N N . PHE A 1 260 ? 24.578 18.833 -26.591 1.00 88.19 260 PHE A N 1
ATOM 1930 C CA . PHE A 1 260 ? 26.042 18.861 -26.628 1.00 88.19 260 PHE A CA 1
ATOM 1931 C C . PHE A 1 260 ? 26.653 17.713 -25.812 1.00 88.19 260 PHE A C 1
ATOM 1933 O O . PHE A 1 260 ? 27.487 16.959 -26.317 1.00 88.19 260 PHE A O 1
ATOM 1940 N N . ALA A 1 261 ? 26.201 17.532 -24.569 1.00 88.44 261 ALA A N 1
ATOM 1941 C CA . ALA A 1 261 ? 26.678 16.450 -23.714 1.00 88.44 261 ALA A CA 1
ATOM 1942 C C . ALA A 1 261 ? 26.266 15.064 -24.247 1.00 88.44 261 ALA A C 1
ATOM 1944 O O . ALA A 1 261 ? 27.079 14.138 -24.237 1.00 88.44 261 ALA A O 1
ATOM 1945 N N . LEU A 1 262 ? 25.058 14.921 -24.802 1.00 90.06 262 LEU A N 1
ATOM 1946 C CA . LEU A 1 262 ? 24.593 13.684 -25.439 1.00 90.06 262 LEU A CA 1
ATOM 1947 C C . LEU A 1 262 ? 25.448 13.302 -26.659 1.00 90.06 262 LEU A C 1
ATOM 1949 O O . LEU A 1 262 ? 25.702 12.118 -26.887 1.00 90.06 262 LEU A O 1
ATOM 1953 N N . GLY A 1 263 ? 25.969 14.289 -27.395 1.00 89.31 263 GLY A N 1
ATOM 1954 C CA . GLY A 1 263 ? 26.910 14.073 -28.497 1.00 89.31 263 GLY A CA 1
ATOM 1955 C C . GLY A 1 263 ? 28.164 13.297 -28.089 1.00 89.31 263 GLY A C 1
ATOM 1956 O O . GLY A 1 263 ? 28.657 12.483 -28.868 1.00 89.31 263 GLY A O 1
ATOM 1957 N N . THR A 1 264 ? 28.631 13.446 -26.845 1.00 89.56 264 THR A N 1
ATOM 1958 C CA . THR A 1 264 ? 29.767 12.659 -26.323 1.00 89.56 264 THR A CA 1
ATOM 1959 C C . THR A 1 264 ? 29.439 11.169 -26.183 1.00 89.56 264 THR A C 1
ATOM 1961 O O . THR A 1 264 ? 30.318 10.323 -26.347 1.00 89.56 264 THR A O 1
ATOM 1964 N N . LEU A 1 265 ? 28.167 10.837 -25.940 1.00 91.50 265 LEU A N 1
ATOM 1965 C CA . LEU A 1 265 ? 27.690 9.465 -25.774 1.00 91.50 265 LEU A CA 1
ATOM 1966 C C . LEU A 1 265 ? 27.342 8.797 -27.104 1.00 91.50 265 LEU A C 1
ATOM 1968 O O . LEU A 1 265 ? 27.567 7.597 -27.244 1.00 91.50 265 LEU A O 1
ATOM 1972 N N . PHE A 1 266 ? 26.828 9.556 -28.076 1.00 91.62 266 PHE A N 1
ATOM 1973 C CA . PHE A 1 266 ? 26.454 9.034 -29.394 1.00 91.62 266 PHE A CA 1
ATOM 1974 C C . PHE A 1 266 ? 27.600 9.077 -30.415 1.00 91.62 266 PHE A C 1
ATOM 1976 O O . PHE A 1 266 ? 27.644 8.236 -31.305 1.00 91.62 266 PHE A O 1
ATOM 1983 N N . GLY A 1 267 ? 28.584 9.973 -30.288 1.00 88.38 267 GLY A N 1
ATOM 1984 C CA . GLY A 1 267 ? 29.708 10.067 -31.231 1.00 88.38 267 GLY A CA 1
ATOM 1985 C C . GLY A 1 267 ? 29.251 10.212 -32.690 1.00 88.38 267 GLY A C 1
ATOM 1986 O O . GLY A 1 267 ? 28.411 11.056 -32.986 1.00 88.38 267 GLY A O 1
ATOM 1987 N N . GLN A 1 268 ? 29.785 9.378 -33.592 1.00 84.06 268 GLN A N 1
ATOM 1988 C CA . GLN A 1 268 ? 29.456 9.412 -35.027 1.00 84.06 268 GLN A CA 1
ATOM 1989 C C . GLN A 1 268 ? 28.031 8.924 -35.338 1.00 84.06 268 GLN A C 1
ATOM 1991 O O . GLN A 1 268 ? 27.487 9.258 -36.387 1.00 84.06 268 GLN A O 1
ATOM 1996 N N . ALA A 1 269 ? 27.397 8.189 -34.418 1.00 83.81 269 ALA A N 1
ATOM 1997 C CA . ALA A 1 269 ? 26.002 7.778 -34.554 1.00 83.81 269 ALA A CA 1
ATOM 1998 C C . ALA A 1 269 ? 25.001 8.942 -34.411 1.00 83.81 269 ALA A C 1
ATOM 2000 O O . ALA A 1 269 ? 23.826 8.784 -34.751 1.00 83.81 269 ALA A O 1
ATOM 2001 N N . LEU A 1 270 ? 25.437 10.108 -33.914 1.00 86.31 270 LEU A N 1
ATOM 2002 C CA . LEU A 1 270 ? 24.610 11.312 -33.875 1.00 86.31 270 LEU A CA 1
ATOM 2003 C C . LEU A 1 270 ? 24.739 12.087 -35.187 1.00 86.31 270 LEU A C 1
ATOM 2005 O O . LEU A 1 270 ? 25.722 12.790 -35.399 1.00 86.31 270 LEU A O 1
ATOM 2009 N N . SER A 1 271 ? 23.717 12.016 -36.039 1.00 82.19 271 SER A N 1
ATOM 2010 C CA . SER A 1 271 ? 23.644 12.854 -37.240 1.00 82.19 271 SER A CA 1
ATOM 2011 C C . SER A 1 271 ? 23.308 14.306 -36.881 1.00 82.19 271 SER A C 1
ATOM 2013 O O . SER A 1 271 ? 24.102 15.216 -37.106 1.00 82.19 271 SER A O 1
ATOM 2015 N N . THR A 1 272 ? 22.142 14.523 -36.277 1.00 86.19 272 THR A N 1
ATOM 2016 C CA . THR A 1 272 ? 21.716 15.792 -35.679 1.00 86.19 272 THR A CA 1
ATOM 2017 C C . THR A 1 272 ? 20.908 15.515 -34.417 1.00 86.19 272 THR A C 1
ATOM 2019 O O . THR A 1 272 ? 20.374 14.421 -34.235 1.00 86.19 272 THR A O 1
ATOM 2022 N N . PHE A 1 273 ? 20.798 16.510 -33.538 1.00 86.06 273 PHE A N 1
ATOM 2023 C CA . PHE A 1 273 ? 20.010 16.368 -32.314 1.00 86.06 273 PHE A CA 1
ATOM 2024 C C . PHE A 1 273 ? 18.519 16.119 -32.613 1.00 86.06 273 PHE A C 1
ATOM 2026 O O . PHE A 1 273 ? 17.930 15.198 -32.054 1.00 86.06 273 PHE A O 1
ATOM 2033 N N . ASP A 1 274 ? 17.940 16.846 -33.573 1.00 85.38 274 ASP A N 1
ATOM 2034 C CA . ASP A 1 274 ? 16.534 16.678 -33.975 1.00 85.38 274 ASP A CA 1
ATOM 2035 C C . ASP A 1 274 ? 16.261 15.318 -34.642 1.00 85.38 274 ASP A C 1
ATOM 2037 O O . ASP A 1 274 ? 15.160 14.774 -34.536 1.00 85.38 274 ASP A O 1
ATOM 2041 N N . ALA A 1 275 ? 17.268 14.708 -35.280 1.00 85.94 275 ALA A N 1
ATOM 2042 C CA . ALA A 1 275 ? 17.132 13.376 -35.871 1.00 85.94 275 ALA A CA 1
ATOM 2043 C C . ALA A 1 275 ? 16.928 12.267 -34.822 1.00 85.94 275 ALA A C 1
ATOM 2045 O O . ALA A 1 275 ? 16.518 11.162 -35.178 1.00 85.94 275 ALA A O 1
ATOM 2046 N N . LEU A 1 276 ? 17.148 12.549 -33.530 1.00 91.06 276 LEU A N 1
ATOM 2047 C CA . LEU A 1 276 ? 16.891 11.597 -32.451 1.00 91.06 276 LEU A CA 1
ATOM 2048 C C . LEU A 1 276 ? 15.407 11.446 -32.106 1.00 91.06 276 LEU A C 1
ATOM 2050 O O . LEU A 1 276 ? 15.059 10.473 -31.443 1.00 91.06 276 LEU A O 1
ATOM 2054 N N . THR A 1 277 ? 14.515 12.350 -32.529 1.00 92.62 277 THR A N 1
ATOM 2055 C CA . THR A 1 277 ? 13.082 12.275 -32.180 1.00 92.62 277 THR A CA 1
ATOM 2056 C C . THR A 1 277 ? 12.429 10.917 -32.495 1.00 92.62 277 THR A C 1
ATOM 2058 O O . THR A 1 277 ? 11.843 10.335 -31.579 1.00 92.62 277 THR A O 1
ATOM 2061 N N . PRO A 1 278 ? 12.521 10.353 -33.719 1.00 91.56 278 PRO A N 1
ATOM 2062 C CA . PRO A 1 278 ? 11.935 9.040 -34.011 1.00 91.56 278 PRO A CA 1
ATOM 2063 C C . PRO A 1 278 ? 12.564 7.904 -33.193 1.00 91.56 278 PRO A C 1
ATOM 2065 O O . PRO A 1 278 ? 11.862 6.990 -32.761 1.00 91.56 278 PRO A O 1
ATOM 2068 N N . TYR A 1 279 ? 13.874 7.975 -32.951 1.00 93.94 279 TYR A N 1
ATOM 2069 C CA . TYR A 1 279 ? 14.607 6.998 -32.149 1.00 93.94 279 TYR A CA 1
ATOM 2070 C C . TYR A 1 279 ? 14.170 7.016 -30.678 1.00 93.94 279 TYR A C 1
ATOM 2072 O O . TYR A 1 279 ? 13.833 5.978 -30.107 1.00 93.94 279 TYR A O 1
ATOM 2080 N N . ALA A 1 280 ? 14.102 8.210 -30.087 1.00 94.19 280 ALA A N 1
ATOM 2081 C CA . ALA A 1 280 ? 13.628 8.437 -28.731 1.00 94.19 280 ALA A CA 1
ATOM 2082 C C . ALA A 1 280 ? 12.165 8.002 -28.562 1.00 94.19 280 ALA A C 1
ATOM 2084 O O . ALA A 1 280 ? 11.837 7.323 -27.594 1.00 94.19 280 ALA A O 1
ATOM 2085 N N . ALA A 1 281 ? 11.291 8.322 -29.523 1.00 93.75 281 ALA A N 1
ATOM 2086 C CA . ALA A 1 281 ? 9.889 7.912 -29.486 1.00 93.75 281 ALA A CA 1
ATOM 2087 C C . ALA A 1 281 ? 9.728 6.382 -29.498 1.00 93.75 281 ALA A C 1
ATOM 2089 O O . ALA A 1 281 ? 8.928 5.843 -28.731 1.00 93.75 281 ALA A O 1
ATOM 2090 N N . ALA A 1 282 ? 10.511 5.674 -30.319 1.00 93.75 282 ALA A N 1
ATOM 2091 C CA . ALA A 1 282 ? 10.504 4.214 -30.356 1.00 93.75 282 ALA A CA 1
ATOM 2092 C C . ALA A 1 282 ? 10.999 3.601 -29.034 1.00 93.75 282 ALA A C 1
ATOM 2094 O O . ALA A 1 282 ? 10.340 2.716 -28.487 1.00 93.75 282 ALA A O 1
ATOM 2095 N N . ALA A 1 283 ? 12.109 4.113 -28.489 1.00 94.75 283 ALA A N 1
ATOM 2096 C CA . ALA A 1 283 ? 12.649 3.678 -27.201 1.00 94.75 283 ALA A CA 1
ATOM 2097 C C . ALA A 1 283 ? 11.644 3.891 -26.056 1.00 94.75 283 ALA A C 1
ATOM 2099 O O . ALA A 1 283 ? 11.379 2.971 -25.279 1.00 94.75 283 ALA A O 1
ATOM 2100 N N . THR A 1 284 ? 11.028 5.075 -25.988 1.00 93.12 284 THR A N 1
ATOM 2101 C CA . THR A 1 284 ? 9.988 5.394 -25.002 1.00 93.12 284 THR A CA 1
ATOM 2102 C C . THR A 1 284 ? 8.778 4.478 -25.159 1.00 93.12 284 THR A C 1
ATOM 2104 O O . THR A 1 284 ? 8.291 3.954 -24.163 1.00 93.12 284 THR A O 1
ATOM 2107 N N . GLY A 1 285 ? 8.334 4.193 -26.388 1.00 92.44 285 GLY A N 1
ATOM 2108 C CA . GLY A 1 285 ? 7.230 3.264 -26.641 1.00 92.44 285 GLY A CA 1
ATOM 2109 C C . GLY A 1 285 ? 7.482 1.850 -26.101 1.00 92.44 285 GLY A C 1
ATOM 2110 O O . GLY A 1 285 ? 6.588 1.269 -25.483 1.00 92.44 285 GLY A O 1
ATOM 2111 N N . VAL A 1 286 ? 8.695 1.315 -26.288 1.00 92.00 286 VAL A N 1
ATOM 2112 C CA . VAL A 1 286 ? 9.109 0.014 -25.725 1.00 92.00 286 VAL A CA 1
ATOM 2113 C C . VAL A 1 286 ? 9.123 0.067 -24.195 1.00 92.00 286 VAL A C 1
ATOM 2115 O O . VAL A 1 286 ? 8.516 -0.777 -23.536 1.00 92.00 286 VAL A O 1
ATOM 2118 N N . LEU A 1 287 ? 9.750 1.096 -23.616 1.00 93.06 287 LEU A N 1
ATOM 2119 C CA . LEU A 1 287 ? 9.855 1.247 -22.163 1.00 93.06 287 LEU A CA 1
ATOM 2120 C C . LEU A 1 287 ? 8.486 1.408 -21.496 1.00 93.06 287 LEU A C 1
ATOM 2122 O O . LEU A 1 287 ? 8.233 0.757 -20.487 1.00 93.06 287 LEU A O 1
ATOM 2126 N N . THR A 1 288 ? 7.573 2.193 -22.071 1.00 91.50 288 THR A N 1
ATOM 2127 C CA . THR A 1 288 ? 6.203 2.342 -21.560 1.00 91.50 288 THR A CA 1
ATOM 2128 C C . THR A 1 288 ? 5.455 1.007 -21.550 1.00 91.50 288 THR A C 1
ATOM 2130 O O . THR A 1 288 ? 4.798 0.691 -20.558 1.00 91.50 288 THR A O 1
ATOM 2133 N N . ARG A 1 289 ? 5.581 0.184 -22.604 1.00 90.25 289 ARG A N 1
ATOM 2134 C CA . ARG A 1 289 ? 4.970 -1.159 -22.629 1.00 90.25 289 ARG A CA 1
ATOM 2135 C C . ARG A 1 289 ? 5.549 -2.069 -21.550 1.00 90.25 289 ARG A C 1
ATOM 2137 O O . ARG A 1 289 ? 4.795 -2.747 -20.855 1.00 90.25 289 ARG A O 1
ATOM 2144 N N . TRP A 1 290 ? 6.868 -2.064 -21.373 1.00 90.19 290 TRP A N 1
ATOM 2145 C CA . TRP A 1 290 ? 7.518 -2.889 -20.353 1.00 90.19 290 TRP A CA 1
ATOM 2146 C C . TRP A 1 290 ? 7.203 -2.428 -18.929 1.00 90.19 290 TRP A C 1
ATOM 2148 O O . TRP A 1 290 ? 7.040 -3.272 -18.050 1.00 90.19 290 TRP A O 1
ATOM 2158 N N . ILE A 1 291 ? 7.071 -1.119 -18.695 1.00 90.44 291 ILE A N 1
ATOM 2159 C CA . ILE A 1 291 ? 6.613 -0.565 -17.413 1.00 90.44 291 ILE A CA 1
ATOM 2160 C C . ILE A 1 291 ? 5.187 -1.043 -17.127 1.00 90.44 291 ILE A C 1
ATOM 2162 O O . ILE A 1 291 ? 4.948 -1.616 -16.067 1.00 90.44 291 ILE A O 1
ATOM 2166 N N . ALA A 1 292 ? 4.268 -0.923 -18.090 1.00 88.62 292 ALA A N 1
ATOM 2167 C CA . ALA A 1 292 ? 2.898 -1.412 -17.927 1.00 88.62 292 ALA A CA 1
ATOM 2168 C C . ALA A 1 292 ? 2.847 -2.930 -17.646 1.00 88.62 292 ALA A C 1
ATOM 2170 O O . ALA A 1 292 ? 2.076 -3.389 -16.802 1.00 88.62 292 ALA A O 1
ATOM 2171 N N . GLN A 1 293 ? 3.707 -3.723 -18.299 1.00 88.50 293 GLN A N 1
ATOM 2172 C CA . GLN A 1 293 ? 3.841 -5.157 -18.021 1.00 88.50 293 GLN A CA 1
ATOM 2173 C C . GLN A 1 293 ? 4.401 -5.430 -16.615 1.00 88.50 293 GLN A C 1
ATOM 2175 O O . GLN A 1 293 ? 3.948 -6.358 -15.943 1.00 88.50 293 GLN A O 1
ATOM 2180 N N . ALA A 1 294 ? 5.371 -4.635 -16.159 1.00 87.56 294 ALA A N 1
ATOM 2181 C CA . ALA A 1 294 ? 5.938 -4.739 -14.818 1.00 87.56 294 ALA A CA 1
ATOM 2182 C C . ALA A 1 294 ? 4.898 -4.424 -13.728 1.00 87.56 294 ALA A C 1
ATOM 2184 O O . ALA A 1 294 ? 4.879 -5.080 -12.685 1.00 87.56 294 ALA A O 1
ATOM 2185 N N . GLU A 1 295 ? 4.011 -3.462 -13.982 1.00 84.38 295 GLU A N 1
ATOM 2186 C CA . GLU A 1 295 ? 2.930 -3.064 -13.073 1.00 84.38 295 GLU A CA 1
ATOM 2187 C C . GLU A 1 295 ? 1.791 -4.092 -12.996 1.00 84.38 295 GLU A C 1
ATOM 2189 O O . GLU A 1 295 ? 1.175 -4.242 -11.941 1.00 84.38 295 GLU A O 1
ATOM 2194 N N . ALA A 1 296 ? 1.542 -4.852 -14.067 1.00 81.56 296 ALA A N 1
ATOM 2195 C CA . ALA A 1 296 ? 0.510 -5.894 -14.097 1.00 81.56 296 ALA A CA 1
ATOM 2196 C C . ALA A 1 296 ? 0.781 -7.074 -13.131 1.00 81.56 296 ALA A C 1
ATOM 2198 O O . ALA A 1 296 ? -0.140 -7.819 -12.788 1.00 81.56 296 ALA A O 1
ATOM 2199 N N . GLY A 1 297 ? 2.022 -7.232 -12.653 1.00 75.38 297 GLY A N 1
ATOM 2200 C CA . GLY A 1 297 ? 2.414 -8.242 -11.666 1.00 75.38 297 GLY A CA 1
ATOM 2201 C C . GLY A 1 297 ? 2.599 -9.665 -12.223 1.00 75.38 297 GLY A C 1
ATOM 2202 O O . GLY A 1 297 ? 2.624 -9.903 -13.429 1.00 75.38 297 GLY A O 1
ATOM 2203 N N . GLY A 1 298 ? 2.784 -10.642 -11.325 1.00 79.50 298 GLY A N 1
ATOM 2204 C CA . GLY A 1 298 ? 3.066 -12.044 -11.676 1.00 79.50 298 GLY A CA 1
ATOM 2205 C C . GLY A 1 298 ? 4.526 -12.315 -12.076 1.00 79.50 298 GLY A C 1
ATOM 2206 O O . GLY A 1 298 ? 5.371 -11.426 -12.024 1.00 79.50 298 GLY A O 1
ATOM 2207 N N . GLY A 1 299 ? 4.835 -13.560 -12.469 1.00 78.25 299 GLY A N 1
ATOM 2208 C CA . GLY A 1 299 ? 6.201 -13.961 -12.851 1.00 78.25 299 GLY A CA 1
ATOM 2209 C C . GLY A 1 299 ? 6.748 -13.160 -14.038 1.00 78.25 299 GLY A C 1
ATOM 2210 O O . GLY A 1 299 ? 7.830 -12.592 -13.955 1.00 78.25 299 GLY A O 1
ATOM 2211 N N . ALA A 1 300 ? 5.941 -13.004 -15.093 1.00 77.81 300 ALA A N 1
ATOM 2212 C CA . ALA A 1 300 ? 6.297 -12.183 -16.252 1.00 77.81 300 ALA A CA 1
ATOM 2213 C C . ALA A 1 300 ? 6.477 -10.690 -15.903 1.00 77.81 300 ALA A C 1
ATOM 2215 O O . ALA A 1 300 ? 7.334 -10.023 -16.484 1.00 77.81 300 ALA A O 1
ATOM 2216 N N . GLY A 1 301 ? 5.706 -10.169 -14.939 1.00 84.19 301 GLY A N 1
ATOM 2217 C CA . GLY A 1 301 ? 5.855 -8.800 -14.440 1.00 84.19 301 GLY A CA 1
ATOM 2218 C C . GLY A 1 301 ? 7.146 -8.594 -13.643 1.00 84.19 301 GLY A C 1
ATOM 2219 O O . GLY A 1 301 ? 7.795 -7.559 -13.784 1.00 84.19 301 GLY A O 1
ATOM 2220 N N . ALA A 1 302 ? 7.580 -9.589 -12.861 1.00 84.12 302 ALA A N 1
ATOM 2221 C CA . ALA A 1 302 ? 8.855 -9.534 -12.143 1.00 84.12 302 ALA A CA 1
ATOM 2222 C C . ALA A 1 302 ? 10.056 -9.472 -13.104 1.00 84.12 302 ALA A C 1
ATOM 2224 O O . ALA A 1 302 ? 10.955 -8.649 -12.914 1.00 84.12 302 ALA A O 1
ATOM 2225 N N . ASP A 1 303 ? 10.034 -10.269 -14.175 1.00 85.62 303 ASP A N 1
ATOM 2226 C CA . ASP A 1 303 ? 11.074 -10.231 -15.206 1.00 85.62 303 ASP A CA 1
ATOM 2227 C C . ASP A 1 303 ? 11.065 -8.899 -15.969 1.00 85.62 303 ASP A C 1
ATOM 2229 O O . ASP A 1 303 ? 12.121 -8.308 -16.202 1.00 85.62 303 ASP A O 1
ATOM 2233 N N . ALA A 1 304 ? 9.881 -8.387 -16.329 1.00 87.12 304 ALA A N 1
ATOM 2234 C CA . ALA A 1 304 ? 9.741 -7.078 -16.970 1.00 87.12 304 ALA A CA 1
ATOM 2235 C C . ALA A 1 304 ? 10.289 -5.950 -16.084 1.00 87.12 304 ALA A C 1
ATOM 2237 O O . ALA A 1 304 ? 11.061 -5.114 -16.556 1.00 87.12 304 ALA A O 1
ATOM 2238 N N . ARG A 1 305 ? 9.981 -5.978 -14.782 1.00 89.12 305 ARG A N 1
ATOM 2239 C CA . ARG A 1 305 ? 10.512 -5.037 -13.789 1.00 89.12 305 ARG A CA 1
ATOM 2240 C C . ARG A 1 305 ? 12.039 -5.041 -13.763 1.00 89.12 305 ARG A C 1
ATOM 2242 O O . ARG A 1 305 ? 12.645 -3.973 -13.795 1.00 89.12 305 ARG A O 1
ATOM 2249 N N . ALA A 1 306 ? 12.662 -6.220 -13.720 1.00 90.19 306 ALA A N 1
ATOM 2250 C CA . ALA A 1 306 ? 14.119 -6.339 -13.716 1.00 90.19 306 ALA A CA 1
ATOM 2251 C C . ALA A 1 306 ? 14.744 -5.778 -15.006 1.00 90.19 306 ALA A C 1
ATOM 2253 O O . ALA A 1 306 ? 15.739 -5.056 -14.938 1.00 90.19 306 ALA A O 1
ATOM 2254 N N . ARG A 1 307 ? 14.136 -6.047 -16.174 1.00 90.25 307 ARG A N 1
ATOM 2255 C CA . ARG A 1 307 ? 14.595 -5.506 -17.467 1.00 90.25 307 ARG A CA 1
ATOM 2256 C C . ARG A 1 307 ? 14.524 -3.981 -17.521 1.00 90.25 307 ARG A C 1
ATOM 2258 O O . ARG A 1 307 ? 15.502 -3.351 -17.916 1.00 90.25 307 ARG A O 1
ATOM 2265 N N . VAL A 1 308 ? 13.392 -3.398 -17.117 1.00 92.56 308 VAL A N 1
ATOM 2266 C CA . VAL A 1 308 ? 13.194 -1.939 -17.098 1.00 92.56 308 VAL A CA 1
ATOM 2267 C C . VAL A 1 308 ? 14.231 -1.269 -16.203 1.00 92.56 308 VAL A C 1
ATOM 2269 O O . VAL A 1 308 ? 14.907 -0.342 -16.644 1.00 92.56 308 VAL A O 1
ATOM 2272 N N . LEU A 1 309 ? 14.396 -1.763 -14.971 1.00 92.00 309 LEU A N 1
ATOM 2273 C CA . LEU A 1 309 ? 15.357 -1.197 -14.025 1.00 92.00 309 LEU A CA 1
ATOM 2274 C C . LEU A 1 309 ? 16.789 -1.288 -14.557 1.00 92.00 309 LEU A C 1
ATOM 2276 O O . LEU A 1 309 ? 17.487 -0.283 -14.541 1.00 92.00 309 LEU A O 1
ATOM 2280 N N . ALA A 1 310 ? 17.203 -2.429 -15.115 1.00 93.50 310 ALA A N 1
ATOM 2281 C CA . ALA A 1 310 ? 18.549 -2.578 -15.671 1.00 93.50 310 ALA A CA 1
ATOM 2282 C C . ALA A 1 310 ? 18.845 -1.567 -16.797 1.00 93.50 310 ALA A C 1
ATOM 2284 O O . ALA A 1 310 ? 19.918 -0.963 -16.827 1.00 93.50 310 ALA A O 1
ATOM 2285 N N . VAL A 1 311 ? 17.890 -1.351 -17.709 1.00 95.25 311 VAL A N 1
ATOM 2286 C CA . VAL A 1 311 ? 18.035 -0.396 -18.821 1.00 95.25 311 VAL A CA 1
ATOM 2287 C C . VAL A 1 311 ? 18.103 1.043 -18.315 1.00 95.25 311 VAL A C 1
ATOM 2289 O O . VAL A 1 311 ? 18.967 1.811 -18.739 1.00 95.25 311 VAL A O 1
ATOM 2292 N N . LEU A 1 312 ? 17.208 1.412 -17.402 1.00 95.56 312 LEU A N 1
ATOM 2293 C CA . LEU A 1 312 ? 17.111 2.779 -16.902 1.00 95.56 312 LEU A CA 1
ATOM 2294 C C . LEU A 1 312 ? 18.234 3.131 -15.920 1.00 95.56 312 LEU A C 1
ATOM 2296 O O . LEU A 1 312 ? 18.721 4.257 -15.941 1.00 95.56 312 LEU A O 1
ATOM 2300 N N . GLU A 1 313 ? 18.713 2.180 -15.117 1.00 95.00 313 GLU A N 1
ATOM 2301 C CA . GLU A 1 313 ? 19.920 2.352 -14.300 1.00 95.00 313 GLU A CA 1
ATOM 2302 C C . GLU A 1 313 ? 21.158 2.538 -15.178 1.00 95.00 313 GLU A C 1
ATOM 2304 O O . GLU A 1 313 ? 21.991 3.402 -14.896 1.00 95.00 313 GLU A O 1
ATOM 2309 N N . ARG A 1 314 ? 21.270 1.780 -16.278 1.00 96.31 314 ARG A N 1
ATOM 2310 C CA . ARG A 1 314 ? 22.344 1.975 -17.256 1.00 96.31 314 ARG A CA 1
ATOM 2311 C C . ARG A 1 314 ? 22.260 3.353 -17.917 1.00 96.31 314 ARG A C 1
ATOM 2313 O O . ARG A 1 314 ? 23.290 4.012 -18.049 1.00 96.31 314 ARG A O 1
ATOM 2320 N N . ALA A 1 315 ? 21.061 3.813 -18.277 1.00 96.44 315 ALA A N 1
ATOM 2321 C CA . ALA A 1 315 ? 20.848 5.163 -18.801 1.00 96.44 315 ALA A CA 1
ATOM 2322 C C . ALA A 1 315 ? 21.313 6.229 -17.792 1.00 96.44 315 ALA A C 1
ATOM 2324 O O . ALA A 1 315 ? 22.085 7.119 -18.141 1.00 96.44 315 ALA A O 1
ATOM 2325 N N . ASP A 1 316 ? 20.942 6.089 -16.519 1.00 94.44 316 ASP A N 1
ATOM 2326 C CA . ASP A 1 316 ? 21.364 6.981 -15.431 1.00 94.44 316 ASP A CA 1
ATOM 2327 C C . ASP A 1 316 ? 22.897 7.022 -15.254 1.00 94.44 316 ASP A C 1
ATOM 2329 O O . ASP A 1 316 ? 23.480 8.089 -15.049 1.00 94.44 316 ASP A O 1
ATOM 2333 N N . GLN A 1 317 ? 23.575 5.873 -15.363 1.00 95.50 317 GLN A N 1
ATOM 2334 C CA . GLN A 1 317 ? 25.042 5.789 -15.298 1.00 95.50 317 GLN A CA 1
ATOM 2335 C C . GLN A 1 317 ? 25.715 6.513 -16.474 1.00 95.50 317 GLN A C 1
ATOM 2337 O O . GLN A 1 317 ? 26.708 7.227 -16.288 1.00 95.50 317 GLN A O 1
ATOM 2342 N N . LEU A 1 318 ? 25.173 6.349 -17.685 1.00 95.94 318 LEU A N 1
ATOM 2343 C CA . LEU A 1 318 ? 25.646 7.049 -18.881 1.00 95.94 318 LEU A CA 1
ATOM 2344 C C . LEU A 1 318 ? 25.425 8.563 -18.750 1.00 95.94 318 LEU A C 1
ATOM 2346 O O . LEU A 1 318 ? 26.342 9.335 -19.032 1.00 95.94 318 LEU A O 1
ATOM 2350 N N . ALA A 1 319 ? 24.269 8.988 -18.227 1.00 94.94 319 ALA A N 1
ATOM 2351 C CA . ALA A 1 319 ? 24.004 10.390 -17.919 1.00 94.94 319 ALA A CA 1
ATOM 2352 C C . ALA A 1 319 ? 25.017 10.959 -16.920 1.00 94.94 319 ALA A C 1
ATOM 2354 O O . ALA A 1 319 ? 25.530 12.056 -17.132 1.00 94.94 319 ALA A O 1
ATOM 2355 N N . GLY A 1 320 ? 25.353 10.213 -15.863 1.00 93.69 320 GLY A N 1
ATOM 2356 C CA . GLY A 1 320 ? 26.377 10.621 -14.898 1.00 93.69 320 GLY A CA 1
ATOM 2357 C C . GLY A 1 320 ? 27.753 10.805 -15.540 1.00 93.69 320 GLY A C 1
ATOM 2358 O O . GLY A 1 320 ? 28.413 11.816 -15.307 1.00 93.69 320 GLY A O 1
ATOM 2359 N N . THR A 1 321 ? 28.155 9.875 -16.410 1.00 94.00 321 THR A N 1
ATOM 2360 C CA . THR A 1 321 ? 29.435 9.945 -17.140 1.00 94.00 321 THR A CA 1
ATOM 2361 C C . THR A 1 321 ? 29.512 11.179 -18.046 1.00 94.00 321 THR A C 1
ATOM 2363 O O . THR A 1 321 ? 30.557 11.821 -18.123 1.00 94.00 321 THR A O 1
ATOM 2366 N N . ALA A 1 322 ? 28.397 11.548 -18.682 1.00 92.88 322 ALA A N 1
ATOM 2367 C CA . ALA A 1 322 ? 28.289 12.731 -19.537 1.00 92.88 322 ALA A CA 1
ATOM 2368 C C . ALA A 1 322 ? 27.925 14.026 -18.782 1.00 92.88 322 ALA A C 1
ATOM 2370 O O . ALA A 1 322 ? 27.680 15.047 -19.418 1.00 92.88 322 ALA A O 1
ATOM 2371 N N . GLN A 1 323 ? 27.864 14.001 -17.442 1.00 91.62 323 GLN A N 1
ATOM 2372 C CA . GLN A 1 323 ? 27.439 15.132 -16.597 1.00 91.62 323 GLN A CA 1
ATOM 2373 C C . GLN A 1 323 ? 26.024 15.665 -16.917 1.00 91.62 323 GLN A C 1
ATOM 2375 O O . GLN A 1 323 ? 25.692 16.813 -16.631 1.00 91.62 323 GLN A O 1
ATOM 2380 N N . LEU A 1 324 ? 25.156 14.810 -17.462 1.00 91.62 324 LEU A N 1
ATOM 2381 C CA . LEU A 1 324 ? 23.768 15.121 -17.817 1.00 91.62 324 LEU A CA 1
ATOM 2382 C C . LEU A 1 324 ? 22.806 15.063 -16.623 1.00 91.62 324 LEU A C 1
ATOM 2384 O O . LEU A 1 324 ? 21.733 15.655 -16.684 1.00 91.62 324 LEU A O 1
ATOM 2388 N N . THR A 1 325 ? 23.162 14.378 -15.531 1.00 89.12 325 THR A N 1
ATOM 2389 C CA . THR A 1 325 ? 22.241 14.104 -14.409 1.00 89.12 325 THR A CA 1
ATOM 2390 C C . THR A 1 325 ? 21.574 15.362 -13.843 1.00 89.12 325 THR A C 1
ATOM 2392 O O . THR A 1 325 ? 20.385 15.337 -13.546 1.00 89.12 325 THR A O 1
ATOM 2395 N N . GLY A 1 326 ? 22.308 16.475 -13.721 1.00 87.31 326 GLY A N 1
ATOM 2396 C CA . GLY A 1 326 ? 21.746 17.739 -13.229 1.00 87.31 326 GLY A CA 1
ATOM 2397 C C . GLY A 1 326 ? 20.766 18.391 -14.210 1.00 87.31 326 GLY A C 1
ATOM 2398 O O . GLY A 1 326 ? 19.716 18.874 -13.794 1.00 87.31 326 GLY A O 1
ATOM 2399 N N . LEU A 1 327 ? 21.075 18.357 -15.511 1.00 88.88 327 LEU A N 1
ATOM 2400 C CA . LEU A 1 327 ? 20.222 18.913 -16.571 1.00 88.88 327 LEU A CA 1
ATOM 2401 C C . LEU A 1 327 ? 18.935 18.097 -16.759 1.00 88.88 327 LEU A C 1
ATOM 2403 O O . LEU A 1 327 ? 17.884 18.647 -17.080 1.00 88.88 327 LEU A O 1
ATOM 2407 N N . LEU A 1 328 ? 19.014 16.783 -16.533 1.00 90.62 328 LEU A N 1
ATOM 2408 C CA . LEU A 1 328 ? 17.905 15.842 -16.701 1.00 90.62 328 LEU A CA 1
ATOM 2409 C C . LEU A 1 328 ? 17.137 15.564 -15.399 1.00 90.62 328 LEU A C 1
ATOM 2411 O O . LEU A 1 328 ? 16.283 14.685 -15.366 1.00 90.62 328 LEU A O 1
ATOM 2415 N N . ALA A 1 329 ? 17.382 16.320 -14.325 1.00 85.75 329 ALA A N 1
ATOM 2416 C CA . ALA A 1 329 ? 16.754 16.090 -13.020 1.00 85.75 329 ALA A CA 1
ATOM 2417 C C . ALA A 1 329 ? 15.212 16.208 -13.031 1.00 85.75 329 ALA A C 1
ATOM 2419 O O . ALA A 1 329 ? 14.546 15.689 -12.133 1.00 85.75 329 ALA A O 1
ATOM 2420 N N . GLY A 1 330 ? 14.654 16.899 -14.032 1.00 85.25 330 GLY A N 1
ATOM 2421 C CA . GLY A 1 330 ? 13.214 17.033 -14.264 1.00 85.25 330 GLY A CA 1
ATOM 2422 C C . GLY A 1 330 ? 12.598 15.929 -15.129 1.00 85.25 330 GLY A C 1
ATOM 2423 O O . GLY A 1 330 ? 11.381 15.929 -15.302 1.00 85.25 330 GLY A O 1
ATOM 2424 N N . ASP A 1 331 ? 13.385 14.988 -15.654 1.00 90.81 331 ASP A N 1
ATOM 2425 C CA . ASP A 1 331 ? 12.873 13.903 -16.494 1.00 90.81 331 ASP A CA 1
ATOM 2426 C C . ASP A 1 331 ? 11.903 12.984 -15.729 1.00 90.81 331 ASP A C 1
ATOM 2428 O O . ASP A 1 331 ? 11.995 12.840 -14.507 1.00 90.81 331 ASP A O 1
ATOM 2432 N N . GLY A 1 332 ? 10.936 12.409 -16.447 1.00 90.38 332 GLY A N 1
ATOM 2433 C CA . GLY A 1 332 ? 9.870 11.572 -15.889 1.00 90.38 332 GLY A CA 1
ATOM 2434 C C . GLY A 1 332 ? 10.123 10.065 -15.969 1.00 90.38 332 GLY A C 1
ATOM 2435 O O . GLY A 1 332 ? 9.252 9.300 -15.550 1.00 90.38 332 GLY A O 1
ATOM 2436 N N . LEU A 1 333 ? 11.259 9.639 -16.529 1.00 89.81 333 LEU A N 1
ATOM 2437 C CA . LEU A 1 333 ? 11.577 8.242 -16.822 1.00 89.81 333 LEU A CA 1
ATOM 2438 C C . LEU A 1 333 ? 12.837 7.759 -16.085 1.00 89.81 333 LEU A C 1
ATOM 2440 O O . LEU A 1 333 ? 12.887 6.606 -15.664 1.00 89.81 333 LEU A O 1
ATOM 2444 N N . LEU A 1 334 ? 13.835 8.622 -15.893 1.00 93.25 334 LEU A N 1
ATOM 2445 C CA . LEU A 1 334 ? 15.121 8.273 -15.293 1.00 93.25 334 LEU A CA 1
ATOM 2446 C C . LEU A 1 334 ? 15.050 8.044 -13.765 1.00 93.25 334 LEU A C 1
ATOM 2448 O O . LEU A 1 334 ? 14.400 8.809 -13.044 1.00 93.25 334 LEU A O 1
ATOM 2452 N N . PRO A 1 335 ? 15.783 7.051 -13.212 1.00 92.81 335 PRO A N 1
ATOM 2453 C CA . PRO A 1 335 ? 15.813 6.795 -11.769 1.00 92.81 335 PRO A CA 1
ATOM 2454 C C . PRO A 1 335 ? 16.356 7.974 -10.945 1.00 92.81 335 PRO A C 1
ATOM 2456 O O . PRO A 1 335 ? 15.954 8.176 -9.796 1.00 92.81 335 PRO A O 1
ATOM 2459 N N . SER A 1 336 ? 17.265 8.777 -11.500 1.00 91.75 336 SER A N 1
ATOM 2460 C CA . SER A 1 336 ? 17.779 10.000 -10.874 1.00 91.75 336 SER A CA 1
ATOM 2461 C C . SER A 1 336 ? 16.697 11.074 -10.751 1.00 91.75 336 SER A C 1
ATOM 2463 O O . SER A 1 336 ? 16.614 11.720 -9.706 1.00 91.75 336 SER A O 1
ATOM 2465 N N . GLY A 1 337 ? 15.812 11.193 -11.746 1.00 92.62 337 GLY A N 1
ATOM 2466 C CA . GLY A 1 337 ? 14.631 12.058 -11.710 1.00 92.62 337 GLY A CA 1
ATOM 2467 C C . GLY A 1 337 ? 13.654 11.665 -10.599 1.00 92.62 337 GLY A C 1
ATOM 2468 O O . GLY A 1 337 ? 13.202 12.529 -9.843 1.00 92.62 337 GLY A O 1
ATOM 2469 N N . TYR A 1 338 ? 13.385 10.365 -10.424 1.00 94.19 338 TYR A N 1
ATOM 2470 C CA . TYR A 1 338 ? 12.578 9.863 -9.301 1.00 94.19 338 TYR A CA 1
ATOM 2471 C C . TYR A 1 338 ? 13.228 10.184 -7.945 1.00 94.19 338 TYR A C 1
ATOM 2473 O O . TYR A 1 338 ? 12.582 10.739 -7.053 1.00 94.19 338 TYR A O 1
ATOM 2481 N N . ARG A 1 339 ? 14.528 9.890 -7.790 1.00 92.69 339 ARG A N 1
ATOM 2482 C CA . ARG A 1 339 ? 15.274 10.162 -6.547 1.00 92.69 339 ARG A CA 1
ATOM 2483 C C . ARG A 1 339 ? 15.310 11.651 -6.207 1.00 92.69 339 ARG A C 1
ATOM 2485 O O . ARG A 1 339 ? 15.115 12.010 -5.050 1.00 92.69 339 ARG A O 1
ATOM 2492 N N . ASN A 1 340 ? 15.497 12.523 -7.196 1.00 93.19 340 ASN A N 1
ATOM 2493 C CA . ASN A 1 340 ? 15.482 13.971 -6.995 1.00 93.19 340 ASN A CA 1
ATOM 2494 C C . ASN A 1 340 ? 14.115 14.472 -6.496 1.00 93.19 340 ASN A C 1
ATOM 2496 O O . ASN A 1 340 ? 14.046 15.281 -5.569 1.00 93.19 340 ASN A O 1
ATOM 2500 N N . ARG A 1 341 ? 13.014 13.944 -7.046 1.00 95.38 341 ARG A N 1
ATOM 2501 C CA . ARG A 1 341 ? 11.654 14.244 -6.562 1.00 95.38 341 ARG A CA 1
ATOM 2502 C C . ARG A 1 341 ? 11.423 13.742 -5.143 1.00 95.38 341 ARG A C 1
ATOM 2504 O O . ARG A 1 341 ? 10.850 14.458 -4.323 1.00 95.38 341 ARG A O 1
ATOM 2511 N N . LEU A 1 342 ? 11.929 12.551 -4.821 1.00 95.75 342 LEU A N 1
ATOM 2512 C CA . LEU A 1 342 ? 11.861 12.003 -3.468 1.00 95.75 342 LEU A CA 1
ATOM 2513 C C . LEU A 1 342 ? 12.640 12.873 -2.466 1.00 95.75 342 LEU A C 1
ATOM 2515 O O . LEU A 1 342 ? 12.115 13.181 -1.397 1.00 95.75 342 LEU A O 1
ATOM 2519 N N . ARG A 1 343 ? 13.844 13.340 -2.827 1.00 95.56 343 ARG A N 1
ATOM 2520 C CA . ARG A 1 343 ? 14.628 14.295 -2.020 1.00 95.56 343 ARG A CA 1
ATOM 2521 C C . ARG A 1 343 ? 13.940 15.649 -1.883 1.00 95.56 343 ARG A C 1
ATOM 2523 O O . ARG A 1 343 ? 13.931 16.220 -0.798 1.00 95.56 343 ARG A O 1
ATOM 2530 N N . THR A 1 344 ? 13.307 16.137 -2.947 1.00 96.31 344 THR A N 1
ATOM 2531 C CA . THR A 1 344 ? 12.516 17.379 -2.920 1.00 96.31 344 THR A CA 1
ATOM 2532 C C . THR A 1 344 ? 11.354 17.266 -1.933 1.00 96.31 344 THR A C 1
ATOM 2534 O O . THR A 1 344 ? 11.128 18.171 -1.130 1.00 96.31 344 THR A O 1
ATOM 2537 N N . LEU A 1 345 ? 10.651 16.128 -1.929 1.00 97.38 345 LEU A N 1
ATOM 2538 C CA . LEU A 1 345 ? 9.630 15.836 -0.927 1.00 97.38 345 LEU A CA 1
ATOM 2539 C C . LEU A 1 345 ? 10.229 15.772 0.478 1.00 97.38 345 LEU A C 1
ATOM 2541 O O . LEU A 1 345 ? 9.681 16.391 1.386 1.00 97.38 345 LEU A O 1
ATOM 2545 N N . ALA A 1 346 ? 11.347 15.064 0.656 1.00 97.00 346 ALA A N 1
ATOM 2546 C CA . ALA A 1 346 ? 12.025 14.932 1.944 1.00 97.00 346 ALA A CA 1
ATOM 2547 C C . ALA A 1 346 ? 12.425 16.298 2.530 1.00 97.00 346 ALA A C 1
ATOM 2549 O O . ALA A 1 346 ? 12.159 16.561 3.703 1.00 97.00 346 ALA A O 1
ATOM 2550 N N . ALA A 1 347 ? 12.968 17.198 1.707 1.00 97.19 347 ALA A N 1
ATOM 2551 C CA . ALA A 1 347 ? 13.316 18.564 2.099 1.00 97.19 347 ALA A CA 1
ATOM 2552 C C . ALA A 1 347 ? 12.094 19.398 2.527 1.00 97.19 347 ALA A C 1
ATOM 2554 O O . ALA A 1 347 ? 12.208 20.281 3.376 1.00 97.19 347 ALA A O 1
ATOM 2555 N N . ALA A 1 348 ? 10.910 19.108 1.980 1.00 97.75 348 ALA A N 1
ATOM 2556 C CA . ALA A 1 348 ? 9.672 19.794 2.337 1.00 97.75 348 ALA A CA 1
ATOM 2557 C C . ALA A 1 348 ? 9.046 19.303 3.658 1.00 97.75 348 ALA A C 1
ATOM 2559 O O . ALA A 1 348 ? 8.154 19.970 4.186 1.00 97.75 348 ALA A O 1
ATOM 2560 N N . LEU A 1 349 ? 9.493 18.169 4.217 1.00 97.44 349 LEU A N 1
ATOM 2561 C CA . LEU A 1 349 ? 8.859 17.565 5.397 1.00 97.44 349 LEU A CA 1
ATOM 2562 C C . LEU A 1 349 ? 9.040 18.372 6.683 1.00 97.44 349 LEU A C 1
ATOM 2564 O O . LEU A 1 349 ? 8.249 18.214 7.612 1.00 97.44 349 LEU A O 1
ATOM 2568 N N . ASP A 1 350 ? 10.054 19.230 6.767 1.00 94.12 350 ASP A N 1
ATOM 2569 C CA . ASP A 1 350 ? 10.283 20.072 7.946 1.00 94.12 350 ASP A CA 1
ATOM 2570 C C . ASP A 1 350 ? 9.367 21.317 7.978 1.00 94.12 350 ASP A C 1
ATOM 2572 O O . ASP A 1 350 ? 9.247 21.956 9.023 1.00 94.12 350 ASP A O 1
ATOM 2576 N N . GLY A 1 351 ? 8.672 21.624 6.873 1.00 92.38 351 GLY A N 1
ATOM 2577 C CA . GLY A 1 351 ? 7.784 22.781 6.719 1.00 92.38 351 GLY A CA 1
ATOM 2578 C C . GLY A 1 351 ? 6.287 22.475 6.870 1.00 92.38 351 GLY A C 1
ATOM 2579 O O . GLY A 1 351 ? 5.882 21.591 7.619 1.00 92.38 351 GLY A O 1
ATOM 2580 N N . SER A 1 352 ? 5.451 23.244 6.164 1.00 92.94 352 SER A N 1
ATOM 2581 C CA . SER A 1 352 ? 3.994 23.052 6.130 1.00 92.94 352 SER A CA 1
ATOM 2582 C C . SER A 1 352 ? 3.577 21.949 5.139 1.00 92.94 352 SER A C 1
ATOM 2584 O O . SER A 1 352 ? 4.336 21.621 4.222 1.00 92.94 352 SER A O 1
ATOM 2586 N N . PRO A 1 353 ? 2.358 21.382 5.248 1.00 94.31 353 PRO A N 1
ATOM 2587 C CA . PRO A 1 353 ? 1.930 20.290 4.369 1.00 94.31 353 PRO A CA 1
ATOM 2588 C C . PRO A 1 353 ? 1.833 20.646 2.876 1.00 94.31 353 PRO A C 1
ATOM 2590 O O . PRO A 1 353 ? 1.953 19.760 2.034 1.00 94.31 353 PRO A O 1
ATOM 2593 N N . GLY A 1 354 ? 1.610 21.919 2.528 1.00 94.38 354 GLY A N 1
ATOM 2594 C CA . GLY A 1 354 ? 1.366 22.365 1.148 1.00 94.38 354 GLY A CA 1
ATOM 2595 C C . GLY A 1 354 ? 2.505 22.030 0.169 1.00 94.38 354 GLY A C 1
ATOM 2596 O O . GLY A 1 354 ? 2.259 21.324 -0.813 1.00 94.38 354 GLY A O 1
ATOM 2597 N N . PRO A 1 355 ? 3.750 22.479 0.424 1.00 96.38 355 PRO A N 1
ATOM 2598 C CA . PRO A 1 355 ? 4.912 22.120 -0.392 1.00 96.38 355 PRO A CA 1
ATOM 2599 C C . PRO A 1 355 ? 5.152 20.608 -0.491 1.00 96.38 355 PRO A C 1
ATOM 2601 O O . PRO A 1 355 ? 5.396 20.098 -1.582 1.00 96.38 355 PRO A O 1
ATOM 2604 N N . ALA A 1 356 ? 5.012 19.872 0.616 1.00 96.75 356 ALA A N 1
ATOM 2605 C CA . ALA A 1 356 ? 5.195 18.421 0.624 1.00 96.75 356 ALA A CA 1
ATOM 2606 C C . ALA A 1 356 ? 4.116 17.692 -0.201 1.00 96.75 356 ALA A C 1
ATOM 2608 O O . ALA A 1 356 ? 4.418 16.736 -0.910 1.00 96.75 356 ALA A O 1
ATOM 2609 N N . GLN A 1 357 ? 2.867 18.175 -0.180 1.00 95.75 357 GLN A N 1
ATOM 2610 C CA . GLN A 1 357 ? 1.782 17.665 -1.027 1.00 95.75 357 GLN A CA 1
ATOM 2611 C C . GLN A 1 357 ? 2.056 17.931 -2.514 1.00 95.75 357 GLN A C 1
ATOM 2613 O O . GLN A 1 357 ? 1.795 17.067 -3.350 1.00 95.75 357 GLN A O 1
ATOM 2618 N N . ALA A 1 358 ? 2.588 19.107 -2.861 1.00 95.81 358 ALA A N 1
ATOM 2619 C CA . ALA A 1 358 ? 2.977 19.415 -4.236 1.00 95.81 358 ALA A CA 1
ATOM 2620 C C . ALA A 1 358 ? 4.108 18.492 -4.718 1.00 95.81 358 ALA A C 1
ATOM 2622 O O . ALA A 1 358 ? 3.978 17.892 -5.783 1.00 95.81 358 ALA A O 1
ATOM 2623 N N . ALA A 1 359 ? 5.147 18.305 -3.899 1.00 96.62 359 ALA A N 1
ATOM 2624 C CA . ALA A 1 359 ? 6.242 17.382 -4.188 1.00 96.62 359 ALA A CA 1
ATOM 2625 C C . ALA A 1 359 ? 5.767 15.920 -4.291 1.00 96.62 359 ALA A C 1
ATOM 2627 O O . ALA A 1 359 ? 6.252 15.174 -5.134 1.00 96.62 359 ALA A O 1
ATOM 2628 N N . LEU A 1 360 ? 4.775 15.511 -3.490 1.00 97.06 360 LEU A N 1
ATOM 2629 C CA . LEU A 1 360 ? 4.181 14.174 -3.583 1.00 97.06 360 LEU A CA 1
ATOM 2630 C C . LEU A 1 360 ? 3.420 13.970 -4.893 1.00 97.06 360 LEU A C 1
ATOM 2632 O O . LEU A 1 360 ? 3.490 12.882 -5.458 1.00 97.06 360 LEU A O 1
ATOM 2636 N N . ARG A 1 361 ? 2.689 14.984 -5.373 1.00 96.00 361 ARG A N 1
ATOM 2637 C CA . ARG A 1 361 ? 2.001 14.907 -6.672 1.00 96.00 361 ARG A CA 1
ATOM 2638 C C . ARG A 1 361 ? 2.995 14.774 -7.820 1.00 96.00 361 ARG A C 1
ATOM 2640 O O . ARG A 1 361 ? 2.768 13.957 -8.703 1.00 96.00 361 ARG A O 1
ATOM 2647 N N . ASP A 1 362 ? 4.094 15.521 -7.772 1.00 95.56 362 ASP A N 1
ATOM 2648 C CA . ASP A 1 362 ? 5.173 15.411 -8.758 1.00 95.56 362 ASP A CA 1
ATOM 2649 C C . ASP A 1 362 ? 5.864 14.034 -8.698 1.00 95.56 362 ASP A C 1
ATOM 2651 O O . ASP A 1 362 ? 5.996 13.362 -9.717 1.00 95.56 362 ASP A O 1
ATOM 2655 N N . LEU A 1 363 ? 6.200 13.540 -7.498 1.00 96.00 363 LEU A N 1
ATOM 2656 C CA . LEU A 1 363 ? 6.754 12.194 -7.302 1.00 96.00 363 LEU A CA 1
ATOM 2657 C C . LEU A 1 363 ? 5.815 11.096 -7.827 1.00 96.00 363 LEU A C 1
ATOM 2659 O O . LEU A 1 363 ? 6.258 10.194 -8.532 1.00 96.00 363 LEU A O 1
ATOM 2663 N N . ALA A 1 364 ? 4.524 11.170 -7.495 1.00 95.31 364 ALA A N 1
ATOM 2664 C CA . ALA A 1 364 ? 3.527 10.184 -7.908 1.00 95.31 364 ALA A CA 1
ATOM 2665 C C . ALA A 1 364 ? 3.198 10.244 -9.410 1.00 95.31 364 ALA A C 1
ATOM 2667 O O . ALA A 1 364 ? 2.681 9.268 -9.946 1.00 95.31 364 ALA A O 1
ATOM 2668 N N . GLY A 1 365 ? 3.484 11.367 -10.080 1.00 94.12 365 GLY A N 1
ATOM 2669 C CA . GLY A 1 365 ? 3.358 11.516 -11.532 1.00 94.12 365 GLY A CA 1
ATOM 2670 C C . GLY A 1 365 ? 4.538 10.944 -12.325 1.00 94.12 365 GLY A C 1
ATOM 2671 O O . GLY A 1 365 ? 4.472 10.879 -13.551 1.00 94.12 365 GLY A O 1
ATOM 2672 N N . HIS A 1 366 ? 5.616 10.530 -11.654 1.00 94.12 366 HIS A N 1
ATOM 2673 C CA . HIS A 1 366 ? 6.780 9.924 -12.294 1.00 94.12 366 HIS A CA 1
ATOM 2674 C C . HIS A 1 366 ? 6.459 8.514 -12.820 1.00 94.12 366 HIS A C 1
ATOM 2676 O O . HIS A 1 366 ? 5.832 7.724 -12.116 1.00 94.12 366 HIS A O 1
ATOM 2682 N N . GLN A 1 367 ? 6.954 8.139 -14.008 1.00 91.25 367 GLN A N 1
ATOM 2683 C CA . GLN A 1 367 ? 6.638 6.839 -14.635 1.00 91.25 367 GLN A CA 1
ATOM 2684 C C . GLN A 1 367 ? 7.101 5.641 -13.790 1.00 91.25 367 GLN A C 1
ATOM 2686 O O . GLN A 1 367 ? 6.490 4.581 -13.797 1.00 91.25 367 GLN A O 1
ATOM 2691 N N . LEU A 1 368 ? 8.175 5.814 -13.015 1.00 91.81 368 LEU A N 1
ATOM 2692 C CA . LEU A 1 368 ? 8.681 4.786 -12.096 1.00 91.81 368 LEU A CA 1
ATOM 2693 C C . LEU A 1 368 ? 7.977 4.730 -10.729 1.00 91.81 368 LEU A C 1
ATOM 2695 O O . LEU A 1 368 ? 8.371 3.912 -9.898 1.00 91.81 368 LEU A O 1
ATOM 2699 N N . ALA A 1 369 ? 6.958 5.555 -10.463 1.00 92.81 369 ALA A N 1
ATOM 2700 C CA . ALA A 1 369 ? 6.260 5.542 -9.175 1.00 92.81 369 ALA A CA 1
ATOM 2701 C C . ALA A 1 369 ? 5.581 4.188 -8.889 1.00 92.81 369 ALA A C 1
ATOM 2703 O O . ALA A 1 369 ? 5.650 3.696 -7.763 1.00 92.81 369 ALA A O 1
ATOM 2704 N N . GLY A 1 370 ? 4.997 3.542 -9.908 1.00 90.00 370 GLY A N 1
ATOM 2705 C CA . GLY A 1 370 ? 4.411 2.201 -9.784 1.00 90.00 370 GLY A CA 1
ATOM 2706 C C . GLY A 1 370 ? 5.459 1.110 -9.546 1.00 90.00 370 GLY A C 1
ATOM 2707 O O . GLY A 1 370 ? 5.276 0.226 -8.708 1.00 90.00 370 GLY A O 1
ATOM 2708 N N . ILE A 1 371 ? 6.624 1.213 -10.192 1.00 89.12 371 ILE A N 1
ATOM 2709 C CA . ILE A 1 371 ? 7.754 0.301 -9.955 1.00 89.12 371 ILE A CA 1
ATOM 2710 C C . ILE A 1 371 ? 8.310 0.485 -8.532 1.00 89.12 371 ILE A C 1
ATOM 2712 O O . ILE A 1 371 ? 8.555 -0.496 -7.822 1.00 89.12 371 ILE A O 1
ATOM 2716 N N . HIS A 1 372 ? 8.448 1.726 -8.066 1.00 90.81 372 HIS A N 1
ATOM 2717 C CA . HIS A 1 372 ? 8.873 2.069 -6.706 1.00 90.81 372 HIS A CA 1
ATOM 2718 C C . HIS A 1 372 ? 7.696 2.251 -5.731 1.00 90.81 372 HIS A C 1
ATOM 2720 O O . HIS A 1 372 ? 7.788 3.064 -4.807 1.00 90.81 372 HIS A O 1
ATOM 2726 N N . ALA A 1 373 ? 6.622 1.464 -5.890 1.00 90.31 373 ALA A N 1
ATOM 2727 C CA . ALA A 1 373 ? 5.388 1.577 -5.106 1.00 90.31 373 ALA A CA 1
ATOM 2728 C C . ALA A 1 373 ? 5.624 1.683 -3.590 1.00 90.31 373 ALA A C 1
ATOM 2730 O O . ALA A 1 373 ? 5.047 2.550 -2.940 1.00 90.31 373 ALA A O 1
ATOM 2731 N N . ASP A 1 374 ? 6.520 0.867 -3.030 1.00 90.31 374 ASP A N 1
ATOM 2732 C CA . ASP A 1 374 ? 6.819 0.871 -1.592 1.00 90.31 374 ASP A CA 1
ATOM 2733 C C . ASP A 1 374 ? 7.469 2.179 -1.109 1.00 90.31 374 ASP A C 1
ATOM 2735 O O . ASP A 1 374 ? 7.193 2.646 -0.005 1.00 90.31 374 ASP A O 1
ATOM 2739 N N . SER A 1 375 ? 8.344 2.780 -1.919 1.00 93.44 375 SER A N 1
ATOM 2740 C CA . SER A 1 375 ? 8.987 4.061 -1.595 1.00 93.44 375 SER A CA 1
ATOM 2741 C C . SER A 1 375 ? 8.008 5.222 -1.799 1.00 93.44 375 SER A C 1
ATOM 2743 O O . SER A 1 375 ? 7.879 6.100 -0.946 1.00 93.44 375 SER A O 1
ATOM 2745 N N . THR A 1 376 ? 7.210 5.170 -2.871 1.00 95.31 376 THR A N 1
ATOM 2746 C CA . THR A 1 376 ? 6.143 6.148 -3.125 1.00 95.31 376 THR A CA 1
ATOM 2747 C C . THR A 1 376 ? 5.077 6.120 -2.021 1.00 95.31 376 THR A C 1
ATOM 2749 O O . THR A 1 376 ? 4.601 7.173 -1.595 1.00 95.31 376 THR A O 1
ATOM 2752 N N . GLU A 1 377 ? 4.722 4.945 -1.495 1.00 93.31 377 GLU A N 1
ATOM 2753 C CA . GLU A 1 377 ? 3.764 4.829 -0.391 1.00 93.31 377 GLU A CA 1
ATOM 2754 C C . GLU A 1 377 ? 4.334 5.344 0.937 1.00 93.31 377 GLU A C 1
ATOM 2756 O O . GLU A 1 377 ? 3.605 5.963 1.718 1.00 93.31 377 GLU A O 1
ATOM 2761 N N . ARG A 1 378 ? 5.639 5.183 1.191 1.00 94.94 378 ARG A N 1
ATOM 2762 C CA . ARG A 1 378 ? 6.301 5.807 2.352 1.00 94.94 378 ARG A CA 1
ATOM 2763 C C . ARG A 1 378 ? 6.342 7.323 2.235 1.00 94.94 378 ARG A C 1
ATOM 2765 O O . ARG A 1 378 ? 5.997 8.004 3.198 1.00 94.94 378 ARG A O 1
ATOM 2772 N N . ALA A 1 379 ? 6.633 7.857 1.051 1.00 96.31 379 ALA A N 1
ATOM 2773 C CA . ALA A 1 379 ? 6.541 9.289 0.788 1.00 96.31 379 ALA A CA 1
ATOM 2774 C C . ALA A 1 379 ? 5.111 9.817 1.001 1.00 96.31 379 ALA A C 1
ATOM 2776 O O . ALA A 1 379 ? 4.913 10.825 1.684 1.00 96.31 379 ALA A O 1
ATOM 2777 N N . ARG A 1 380 ? 4.094 9.096 0.510 1.00 96.56 380 ARG A N 1
ATOM 2778 C CA . ARG A 1 380 ? 2.678 9.410 0.764 1.00 96.56 380 ARG A CA 1
ATOM 2779 C C . ARG A 1 380 ? 2.365 9.404 2.257 1.00 96.56 380 ARG A C 1
ATOM 2781 O O . ARG A 1 380 ? 1.728 10.330 2.755 1.00 96.56 380 ARG A O 1
ATOM 2788 N N . THR A 1 381 ? 2.843 8.394 2.975 1.00 96.31 381 THR A N 1
ATOM 2789 C CA . THR A 1 381 ? 2.667 8.240 4.423 1.00 96.31 381 THR A CA 1
ATOM 2790 C C . THR A 1 381 ? 3.348 9.360 5.212 1.00 96.31 381 THR A C 1
ATOM 2792 O O . THR A 1 381 ? 2.750 9.893 6.145 1.00 96.31 381 THR A O 1
ATOM 2795 N N . ALA A 1 382 ? 4.538 9.802 4.802 1.00 97.50 382 ALA A N 1
ATOM 2796 C CA . ALA A 1 382 ? 5.213 10.949 5.402 1.00 97.50 382 ALA A CA 1
ATOM 2797 C C . ALA A 1 382 ? 4.368 12.229 5.275 1.00 97.50 382 ALA A C 1
ATOM 2799 O O . ALA A 1 382 ? 4.169 12.947 6.255 1.00 97.50 382 ALA A O 1
ATOM 2800 N N . VAL A 1 383 ? 3.777 12.480 4.103 1.00 98.00 383 VAL A N 1
ATOM 2801 C CA . VAL A 1 383 ? 2.885 13.637 3.915 1.00 98.00 383 VAL A CA 1
ATOM 2802 C C . VAL A 1 383 ? 1.597 13.507 4.737 1.00 98.00 383 VAL A C 1
ATOM 2804 O O . VAL A 1 383 ? 1.132 14.505 5.287 1.00 98.00 383 VAL A O 1
ATOM 2807 N N . ARG A 1 384 ? 1.038 12.298 4.901 1.00 97.62 384 ARG A N 1
ATOM 2808 C CA . ARG A 1 384 ? -0.103 12.058 5.812 1.00 97.62 384 ARG A CA 1
ATOM 2809 C C . ARG A 1 384 ? 0.229 12.446 7.252 1.00 97.62 384 ARG A C 1
ATOM 2811 O O . ARG A 1 384 ? -0.538 13.170 7.880 1.00 97.62 384 ARG A O 1
ATOM 2818 N N . LEU A 1 385 ? 1.381 12.008 7.759 1.00 97.75 385 LEU A N 1
ATOM 2819 C CA . LEU A 1 385 ? 1.839 12.349 9.108 1.00 97.75 385 LEU A CA 1
ATOM 2820 C C . LEU A 1 385 ? 2.098 13.848 9.267 1.00 97.75 385 LEU A C 1
ATOM 2822 O O . LEU A 1 385 ? 1.758 14.417 10.301 1.00 97.75 385 LEU A O 1
ATOM 2826 N N . LEU A 1 386 ? 2.638 14.506 8.239 1.00 97.38 386 LEU A N 1
ATOM 2827 C CA . LEU A 1 386 ? 2.814 15.956 8.248 1.00 97.38 386 LEU A CA 1
ATOM 2828 C C . LEU A 1 386 ? 1.467 16.691 8.324 1.00 97.38 386 LEU A C 1
ATOM 2830 O O . LEU A 1 386 ? 1.317 17.610 9.125 1.00 97.38 386 LEU A O 1
ATOM 2834 N N . ARG A 1 387 ? 0.458 16.247 7.560 1.00 96.69 387 ARG A N 1
ATOM 2835 C CA . ARG A 1 387 ? -0.915 16.774 7.657 1.00 96.69 387 ARG A CA 1
ATOM 2836 C C . ARG A 1 387 ? -1.520 16.552 9.040 1.00 96.69 387 ARG A C 1
ATOM 2838 O O . ARG A 1 387 ? -2.198 17.440 9.544 1.00 96.69 387 ARG A O 1
ATOM 2845 N N . TRP A 1 388 ? -1.275 15.398 9.661 1.00 96.44 388 TRP A N 1
ATOM 2846 C CA . TRP A 1 388 ? -1.718 15.132 11.031 1.00 96.44 388 TRP A CA 1
ATOM 2847 C C . TRP A 1 388 ? -1.043 16.059 12.047 1.00 96.44 388 TRP A C 1
ATOM 2849 O O . TRP A 1 388 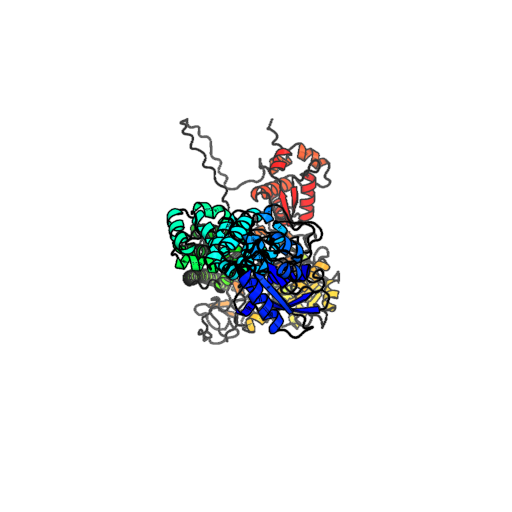? -1.721 16.590 12.924 1.00 96.44 388 TRP A O 1
ATOM 2859 N N . LEU A 1 389 ? 0.266 16.301 11.911 1.00 96.44 389 LEU A N 1
ATOM 2860 C CA . LEU A 1 389 ? 1.006 17.239 12.761 1.00 96.44 389 LEU A CA 1
ATOM 2861 C C . LEU A 1 389 ? 0.487 18.680 12.646 1.00 96.44 389 LEU A C 1
ATOM 2863 O O . LEU A 1 389 ? 0.522 19.397 13.644 1.00 96.44 389 LEU A O 1
ATOM 2867 N N . ASP A 1 390 ? -0.019 19.070 11.477 1.00 94.56 390 ASP A N 1
ATOM 2868 C CA . ASP A 1 390 ? -0.608 20.389 11.211 1.00 94.56 390 ASP A CA 1
ATOM 2869 C C . ASP A 1 390 ? -2.030 20.549 11.788 1.00 94.56 390 ASP A C 1
ATOM 2871 O O . ASP A 1 390 ? -2.499 21.664 12.006 1.00 94.56 390 ASP A O 1
ATOM 2875 N N . GLN A 1 391 ? -2.724 19.446 12.106 1.00 92.25 391 GLN A N 1
ATOM 2876 C CA . GLN A 1 391 ? -4.028 19.516 12.772 1.00 92.25 391 GLN A CA 1
ATOM 2877 C C . GLN A 1 391 ? -3.890 20.053 14.203 1.00 92.25 391 GLN A C 1
ATOM 2879 O O . GLN A 1 391 ? -2.953 19.655 14.907 1.00 92.25 391 GLN A O 1
ATOM 2884 N N . PRO A 1 392 ? -4.855 20.845 14.707 1.00 89.06 392 PRO A N 1
ATOM 2885 C CA . PRO A 1 392 ? -4.864 21.258 16.106 1.00 89.06 392 PRO A CA 1
ATOM 2886 C C . PRO A 1 392 ? -4.856 20.036 17.036 1.00 89.06 392 PRO A C 1
ATOM 2888 O O . PRO A 1 392 ? -5.463 19.002 16.741 1.00 89.06 392 PRO A O 1
ATOM 2891 N N . GLN A 1 393 ? -4.141 20.136 18.159 1.00 82.44 393 GLN A N 1
ATOM 2892 C CA . GLN A 1 393 ? -4.148 19.071 19.160 1.00 82.44 393 GLN A CA 1
ATOM 2893 C C . GLN A 1 393 ? -5.546 19.005 19.799 1.00 82.44 393 GLN A C 1
ATOM 2895 O O . GLN A 1 393 ? -6.035 20.030 20.281 1.00 82.44 393 GLN A O 1
ATOM 2900 N N . PRO A 1 394 ? -6.216 17.838 19.787 1.00 81.62 394 PRO A N 1
ATOM 2901 C CA . PRO A 1 394 ? -7.511 17.701 20.434 1.00 81.62 394 PRO A CA 1
ATOM 2902 C C . PRO A 1 394 ? -7.351 17.891 21.944 1.00 81.62 394 PRO A C 1
ATOM 2904 O O . PRO A 1 394 ? -6.412 17.365 22.538 1.00 81.62 394 PRO A O 1
ATOM 2907 N N . VAL A 1 395 ? -8.284 18.611 22.568 1.00 77.69 395 VAL A N 1
ATOM 2908 C CA . VAL A 1 395 ? -8.369 18.698 24.031 1.00 77.69 395 VAL A CA 1
ATOM 2909 C C . VAL A 1 395 ? -9.196 17.506 24.525 1.00 77.69 395 VAL A C 1
ATOM 2911 O O . VAL A 1 395 ? -10.365 17.393 24.135 1.00 77.69 395 VAL A O 1
ATOM 2914 N N . PRO A 1 396 ? -8.638 16.598 25.346 1.00 72.62 396 PRO A N 1
ATOM 2915 C CA . PRO A 1 396 ? -9.381 15.445 25.843 1.00 72.62 396 PRO A CA 1
ATOM 2916 C C . PRO A 1 396 ? -10.545 15.884 26.738 1.00 72.62 396 PRO A C 1
ATOM 2918 O O . PRO A 1 396 ? -10.350 16.600 27.714 1.00 72.62 396 PRO A O 1
ATOM 2921 N N . GLY A 1 397 ? -11.767 15.454 26.410 1.00 80.56 397 GLY A N 1
ATOM 2922 C CA . GLY A 1 397 ? -12.957 15.772 27.211 1.00 80.56 397 GLY A CA 1
ATOM 2923 C C . GLY A 1 397 ? -13.316 14.693 28.238 1.00 80.56 397 GLY A C 1
ATOM 2924 O O . GLY A 1 397 ? -13.671 14.995 29.370 1.00 80.56 397 GLY A O 1
ATOM 2925 N N . SER A 1 398 ? -13.271 13.420 27.838 1.00 91.81 398 SER A N 1
ATOM 2926 C CA . SER A 1 398 ? -13.535 12.246 28.692 1.00 91.81 398 SER A CA 1
ATOM 2927 C C . SER A 1 398 ? -12.963 10.980 28.043 1.00 91.81 398 SER A C 1
ATOM 2929 O O . SER A 1 398 ? -12.669 10.978 26.847 1.00 91.81 398 SER A O 1
ATOM 2931 N N . VAL A 1 399 ? -12.801 9.900 28.817 1.00 95.31 399 VAL A N 1
ATOM 2932 C CA . VAL A 1 399 ? -12.175 8.645 28.352 1.00 95.31 399 VAL A CA 1
ATOM 2933 C C . VAL A 1 399 ? -12.877 8.066 27.116 1.00 95.31 399 VAL A C 1
ATOM 2935 O O . VAL A 1 399 ? -12.208 7.708 26.151 1.00 95.31 399 VAL A O 1
ATOM 2938 N N . GLY A 1 400 ? -14.215 8.022 27.104 1.00 92.75 400 GLY A N 1
ATOM 2939 C CA . GLY A 1 400 ? -15.000 7.472 25.988 1.00 92.75 400 GLY A CA 1
ATOM 2940 C C . GLY A 1 400 ? -14.742 8.171 24.641 1.00 92.75 400 GLY A C 1
ATOM 2941 O O . GLY A 1 400 ? -14.376 7.511 23.668 1.00 92.75 400 GLY A O 1
ATOM 2942 N N . PRO A 1 401 ? -14.902 9.503 24.550 1.00 91.44 401 PRO A N 1
ATOM 2943 C CA . PRO A 1 401 ? -14.498 10.281 23.383 1.00 91.44 401 PRO A CA 1
ATOM 2944 C C . PRO A 1 401 ? -13.022 10.125 23.006 1.00 91.44 401 PRO A C 1
ATOM 2946 O O . PRO A 1 401 ? -12.734 10.066 21.815 1.00 91.44 401 PRO A O 1
ATOM 2949 N N . SER A 1 402 ? -12.102 10.017 23.972 1.00 94.56 402 SER A N 1
ATOM 2950 C CA . SER A 1 402 ? -10.671 9.845 23.684 1.00 94.56 402 SER A CA 1
ATOM 2951 C C . SER A 1 402 ? -10.363 8.514 22.991 1.00 94.56 402 SER A C 1
ATOM 2953 O O . SER A 1 402 ? -9.672 8.518 21.974 1.00 94.56 402 SER A O 1
ATOM 2955 N N . VAL A 1 403 ? -10.916 7.386 23.459 1.00 95.25 403 VAL A N 1
ATOM 2956 C CA . VAL A 1 403 ? -10.710 6.083 22.788 1.00 95.25 403 VAL A CA 1
ATOM 2957 C C . VAL A 1 403 ? -11.391 6.025 21.417 1.00 95.25 403 VAL A C 1
ATOM 2959 O O . VAL A 1 403 ? -10.842 5.454 20.476 1.00 95.25 403 VAL A O 1
ATOM 2962 N N . ARG A 1 404 ? -12.545 6.687 21.253 1.00 92.44 404 ARG A N 1
ATOM 2963 C CA . ARG A 1 404 ? -13.206 6.802 19.944 1.00 92.44 404 ARG A CA 1
ATOM 2964 C C . ARG A 1 404 ? -12.381 7.638 18.969 1.00 92.44 404 ARG A C 1
ATOM 2966 O O . ARG A 1 404 ? -12.133 7.195 17.854 1.00 92.44 404 ARG A O 1
ATOM 2973 N N . HIS A 1 405 ? -11.889 8.793 19.415 1.00 92.81 405 HIS A N 1
ATOM 2974 C CA . HIS A 1 405 ? -10.990 9.626 18.621 1.00 92.81 405 HIS A CA 1
ATOM 2975 C C . HIS A 1 405 ? -9.693 8.889 18.269 1.00 92.81 405 HIS A C 1
ATOM 2977 O O . HIS A 1 405 ? -9.142 9.090 17.186 1.00 92.81 405 HIS A O 1
ATOM 2983 N N . HIS A 1 406 ? -9.213 8.012 19.154 1.00 95.00 406 HIS A N 1
ATOM 2984 C CA . HIS A 1 406 ? -8.079 7.156 18.847 1.00 95.00 406 HIS A CA 1
ATOM 2985 C C . HIS A 1 406 ? -8.375 6.227 17.670 1.00 95.00 406 HIS A C 1
ATOM 2987 O O . HIS A 1 406 ? -7.629 6.234 16.698 1.00 95.00 406 HIS A O 1
ATOM 2993 N N . LEU A 1 407 ? -9.507 5.525 17.674 1.00 94.25 407 LEU A N 1
ATOM 2994 C CA . LEU A 1 407 ? -9.885 4.660 16.553 1.00 94.25 407 LEU A CA 1
ATOM 2995 C C . LEU A 1 407 ? -10.177 5.431 15.247 1.00 94.25 407 LEU A C 1
ATOM 2997 O O . LEU A 1 407 ? -9.897 4.936 14.157 1.00 94.25 407 LEU A O 1
ATOM 3001 N N . GLU A 1 408 ? -10.729 6.641 15.343 1.00 91.69 408 GLU A N 1
ATOM 3002 C CA . GLU A 1 408 ? -11.088 7.481 14.189 1.00 91.69 408 GLU A CA 1
ATOM 3003 C C . GLU A 1 408 ? -9.895 8.246 13.596 1.00 91.69 408 GLU A C 1
ATOM 3005 O O . GLU A 1 408 ? -9.908 8.582 12.415 1.00 91.69 408 GLU A O 1
ATOM 3010 N N . SER A 1 409 ? -8.871 8.553 14.400 1.00 92.94 409 SER A N 1
ATOM 3011 C CA . SER A 1 409 ? -7.786 9.452 14.000 1.00 92.94 409 SER A CA 1
ATOM 3012 C C . SER A 1 409 ? -6.418 9.010 14.513 1.00 92.94 409 SER A C 1
ATOM 3014 O O . SER A 1 409 ? -5.568 8.644 13.709 1.00 92.94 409 SER A O 1
ATOM 3016 N N . THR A 1 410 ? -6.140 9.019 15.823 1.00 94.06 410 THR A N 1
ATOM 3017 C CA . THR A 1 410 ? -4.738 8.859 16.275 1.00 94.06 410 THR A CA 1
ATOM 3018 C C . THR A 1 410 ? -4.167 7.451 16.054 1.00 94.06 410 THR A C 1
ATOM 3020 O O . THR A 1 410 ? -2.972 7.329 15.817 1.00 94.06 410 THR A O 1
ATOM 3023 N N . GLY A 1 411 ? -4.998 6.410 15.985 1.00 94.69 411 GLY A N 1
ATOM 3024 C CA . GLY A 1 411 ? -4.610 5.058 15.568 1.00 94.69 411 GLY A CA 1
ATOM 3025 C C . GLY A 1 411 ? -4.210 4.966 14.089 1.00 94.69 411 GLY A C 1
ATOM 3026 O O . GLY A 1 411 ? -3.331 4.187 13.735 1.00 94.69 411 GLY A O 1
ATOM 3027 N N . TRP A 1 412 ? -4.753 5.828 13.219 1.00 95.81 412 TRP A N 1
ATOM 3028 C CA . TRP A 1 412 ? -4.250 5.969 11.845 1.00 95.81 412 TRP A CA 1
ATOM 3029 C C . TRP A 1 412 ? -2.851 6.591 11.824 1.00 95.81 412 TRP A C 1
ATOM 3031 O O . TRP A 1 412 ? -2.025 6.230 10.987 1.00 95.81 412 TRP A O 1
ATOM 3041 N N . ALA A 1 413 ? -2.560 7.514 12.747 1.00 96.12 413 ALA A N 1
ATOM 3042 C CA . ALA A 1 413 ? -1.210 8.052 12.894 1.00 96.12 413 ALA A CA 1
ATOM 3043 C C . ALA A 1 413 ? -0.239 6.969 13.390 1.00 96.12 413 ALA A C 1
ATOM 3045 O O . ALA A 1 413 ? 0.884 6.909 12.895 1.00 96.12 413 ALA A O 1
ATOM 3046 N N . ASP A 1 414 ? -0.681 6.075 14.279 1.00 95.19 414 ASP A N 1
ATOM 3047 C CA . ASP A 1 414 ? 0.123 4.941 14.749 1.00 95.19 414 ASP A CA 1
ATOM 3048 C C . ASP A 1 414 ? 0.412 3.933 13.612 1.00 95.19 414 ASP A C 1
ATOM 3050 O O . ASP A 1 414 ? 1.568 3.526 13.456 1.00 95.19 414 ASP A O 1
ATOM 3054 N N . LEU A 1 415 ? -0.570 3.650 12.738 1.00 94.88 415 LEU A N 1
ATOM 3055 C CA . LEU A 1 415 ? -0.378 2.871 11.499 1.00 94.88 415 LEU A CA 1
ATOM 3056 C C . LEU A 1 415 ? 0.658 3.528 10.573 1.00 94.88 415 LEU A C 1
ATOM 3058 O O . LEU A 1 415 ? 1.619 2.894 10.136 1.00 94.88 415 LEU A O 1
ATOM 3062 N N . ALA A 1 416 ? 0.481 4.816 10.272 1.00 95.44 416 ALA A N 1
ATOM 3063 C CA . ALA A 1 416 ? 1.391 5.556 9.400 1.00 95.44 416 ALA A CA 1
ATOM 3064 C C . ALA A 1 416 ? 2.815 5.628 9.974 1.00 95.44 416 ALA A C 1
ATOM 3066 O O . ALA A 1 416 ? 3.797 5.508 9.239 1.00 95.44 416 ALA A O 1
ATOM 3067 N N . LEU A 1 417 ? 2.933 5.784 11.292 1.00 94.19 417 LEU A N 1
ATOM 3068 C CA . LEU A 1 417 ? 4.203 5.766 12.001 1.00 94.19 417 LEU A CA 1
ATOM 3069 C C . LEU A 1 417 ? 4.881 4.396 11.899 1.00 94.19 417 LEU A C 1
ATOM 3071 O O . LEU A 1 417 ? 6.088 4.345 11.685 1.00 94.19 417 LEU A O 1
ATOM 3075 N N . GLY A 1 418 ? 4.117 3.302 11.996 1.00 91.25 418 GLY A N 1
ATOM 3076 C CA . GLY A 1 418 ? 4.612 1.953 11.729 1.00 91.25 418 GLY A CA 1
ATOM 3077 C C . GLY A 1 418 ? 5.205 1.832 10.325 1.00 91.25 418 GLY A C 1
ATOM 3078 O O . GLY A 1 418 ? 6.367 1.459 10.185 1.00 91.25 418 GLY A O 1
ATOM 3079 N N . ILE A 1 419 ? 4.432 2.194 9.295 1.00 91.50 419 ILE A N 1
ATOM 3080 C CA . ILE A 1 419 ? 4.847 2.100 7.882 1.00 91.50 419 ILE A CA 1
ATOM 3081 C C . ILE A 1 419 ? 6.140 2.886 7.624 1.00 91.50 419 ILE A C 1
ATOM 3083 O O . ILE A 1 419 ? 7.046 2.402 6.944 1.00 91.50 419 ILE A O 1
ATOM 3087 N N . LEU A 1 420 ? 6.233 4.106 8.160 1.00 92.94 420 LEU A N 1
ATOM 3088 C CA . LEU A 1 420 ? 7.398 4.962 7.947 1.00 92.94 420 LEU A CA 1
ATOM 3089 C C . LEU A 1 420 ? 8.627 4.480 8.737 1.00 92.94 420 LEU A C 1
ATOM 3091 O O . LEU A 1 420 ? 9.752 4.633 8.261 1.00 92.94 420 LEU A O 1
ATOM 3095 N N . ALA A 1 421 ? 8.424 3.870 9.910 1.00 89.94 421 ALA A N 1
ATOM 3096 C CA . ALA A 1 421 ? 9.498 3.353 10.759 1.00 89.94 421 ALA A CA 1
ATOM 3097 C C . ALA A 1 421 ? 10.243 2.148 10.159 1.00 89.94 421 ALA A C 1
ATOM 3099 O O . ALA A 1 421 ? 11.384 1.907 10.546 1.00 89.94 421 ALA A O 1
ATOM 3100 N N . GLU A 1 422 ? 9.654 1.426 9.198 1.00 87.12 422 GLU A N 1
ATOM 3101 C CA . GLU A 1 422 ? 10.371 0.383 8.442 1.00 87.12 422 GLU A CA 1
ATOM 3102 C C . GLU A 1 422 ? 11.541 0.943 7.613 1.00 87.12 422 GLU A C 1
ATOM 3104 O O . GLU A 1 422 ? 12.474 0.208 7.292 1.00 87.12 422 GLU A O 1
ATOM 3109 N N . GLY A 1 423 ? 11.510 2.241 7.288 1.00 84.94 423 GLY A N 1
ATOM 3110 C CA . GLY A 1 423 ? 12.527 2.909 6.480 1.00 84.94 423 GLY A CA 1
ATOM 3111 C C . GLY A 1 423 ? 12.339 2.726 4.971 1.00 84.94 423 GLY A C 1
ATOM 3112 O O . GLY A 1 423 ? 11.606 1.857 4.504 1.00 84.94 423 GLY A O 1
ATOM 3113 N N . ASP A 1 424 ? 12.983 3.590 4.188 1.00 87.06 424 ASP A N 1
ATOM 3114 C CA . ASP A 1 424 ? 12.858 3.599 2.729 1.00 87.06 424 ASP A CA 1
ATOM 3115 C C . ASP A 1 424 ? 13.827 2.621 2.040 1.00 87.06 424 ASP A C 1
ATOM 3117 O O . ASP A 1 424 ? 14.987 2.475 2.432 1.00 87.06 424 ASP A O 1
ATOM 3121 N N . ALA A 1 425 ? 13.363 1.973 0.969 1.00 80.62 425 ALA A N 1
ATOM 3122 C CA . ALA A 1 425 ? 14.150 0.991 0.225 1.00 80.62 425 ALA A CA 1
ATOM 3123 C C . ALA A 1 425 ? 15.247 1.609 -0.667 1.00 80.62 425 ALA A C 1
ATOM 3125 O O . ALA A 1 425 ? 16.170 0.896 -1.060 1.00 80.62 425 ALA A O 1
ATOM 3126 N N . SER A 1 426 ? 15.179 2.910 -0.982 1.00 78.44 426 SER A N 1
ATOM 3127 C CA . SER A 1 426 ? 16.153 3.614 -1.836 1.00 78.44 426 SER A CA 1
ATOM 3128 C C . SER A 1 426 ? 17.554 3.707 -1.230 1.00 78.44 426 SER A C 1
ATOM 3130 O O . SER A 1 426 ? 18.510 3.953 -1.965 1.00 78.44 426 SER A O 1
ATOM 3132 N N . ARG A 1 427 ? 17.686 3.501 0.092 1.00 78.50 427 ARG A N 1
ATOM 3133 C CA . ARG A 1 427 ? 18.928 3.694 0.867 1.00 78.50 427 ARG A CA 1
ATOM 3134 C C . ARG A 1 427 ? 19.502 5.113 0.766 1.00 78.50 427 ARG A C 1
ATOM 3136 O O . ARG A 1 427 ? 20.687 5.315 1.018 1.00 78.50 427 ARG A O 1
ATOM 3143 N N . ASP A 1 428 ? 18.674 6.088 0.406 1.00 89.44 428 ASP A N 1
ATOM 3144 C CA . ASP A 1 428 ? 19.060 7.492 0.374 1.00 89.44 428 ASP A CA 1
ATOM 3145 C C . ASP A 1 428 ? 19.116 8.062 1.801 1.00 89.44 428 ASP A C 1
ATOM 3147 O O . ASP A 1 428 ? 18.111 8.076 2.519 1.00 89.44 428 ASP A O 1
ATOM 3151 N N . SER A 1 429 ? 20.301 8.503 2.234 1.00 92.25 429 SER A N 1
ATOM 3152 C CA . SER A 1 429 ? 20.518 8.979 3.603 1.00 92.25 429 SER A CA 1
ATOM 3153 C C . SER A 1 429 ? 19.755 10.266 3.910 1.00 92.25 429 SER A C 1
ATOM 3155 O O . SER A 1 429 ? 19.230 10.396 5.011 1.00 92.25 429 SER A O 1
ATOM 3157 N N . GLU A 1 430 ? 19.636 11.188 2.949 1.00 93.50 430 GLU A N 1
ATOM 3158 C CA . GLU A 1 430 ? 18.923 12.458 3.152 1.00 93.50 430 GLU A CA 1
ATOM 3159 C C . GLU A 1 430 ? 17.428 12.206 3.385 1.00 93.50 430 GLU A C 1
ATOM 3161 O O . GLU A 1 430 ? 16.815 12.786 4.286 1.00 93.50 430 GLU A O 1
ATOM 3166 N N . VAL A 1 431 ? 16.851 11.278 2.613 1.00 95.88 431 VAL A N 1
ATOM 3167 C CA . VAL A 1 431 ? 15.456 10.844 2.776 1.00 95.88 431 VAL A CA 1
ATOM 3168 C C . VAL A 1 431 ? 15.265 10.143 4.122 1.00 95.88 431 VAL A C 1
ATOM 3170 O O . VAL A 1 431 ? 14.329 10.465 4.858 1.00 95.88 431 VAL A O 1
ATOM 3173 N N . GLY A 1 432 ? 16.170 9.225 4.477 1.00 95.12 432 GLY A N 1
ATOM 3174 C CA . GLY A 1 432 ? 16.134 8.513 5.755 1.00 95.12 432 GLY A CA 1
ATOM 3175 C C . GLY A 1 432 ? 16.194 9.451 6.966 1.00 95.12 432 GLY A C 1
ATOM 3176 O O . GLY A 1 432 ? 15.402 9.308 7.900 1.00 95.12 432 GLY A O 1
ATOM 3177 N N . GLU A 1 433 ? 17.074 10.453 6.940 1.00 95.88 433 GLU A N 1
ATOM 3178 C CA . GLU A 1 433 ? 17.183 11.463 7.997 1.00 95.88 433 GLU A CA 1
ATOM 3179 C C . GLU A 1 433 ? 15.930 12.342 8.101 1.00 95.88 433 GLU A C 1
ATOM 3181 O O . GLU A 1 433 ? 15.465 12.622 9.211 1.00 95.88 433 GLU A O 1
ATOM 3186 N N . ALA A 1 434 ? 15.348 12.755 6.971 1.00 97.31 434 ALA A N 1
ATOM 3187 C CA . ALA A 1 434 ? 14.103 13.523 6.962 1.00 97.31 434 ALA A CA 1
ATOM 3188 C C . ALA A 1 434 ? 12.936 12.724 7.569 1.00 97.31 434 ALA A C 1
ATOM 3190 O O . ALA A 1 434 ? 12.182 13.245 8.398 1.00 97.31 434 ALA A O 1
ATOM 3191 N N . TYR A 1 435 ? 12.815 11.439 7.223 1.00 96.88 435 TYR A N 1
ATOM 3192 C CA . TYR A 1 435 ? 11.818 10.549 7.822 1.00 96.88 435 TYR A CA 1
ATOM 3193 C C . TYR A 1 435 ? 12.058 10.366 9.321 1.00 96.88 435 TYR A C 1
ATOM 3195 O O . TYR A 1 435 ? 11.111 10.462 10.098 1.00 96.88 435 TYR A O 1
ATOM 3203 N N . HIS A 1 436 ? 13.309 10.194 9.754 1.00 95.50 436 HIS A N 1
ATOM 3204 C CA . HIS A 1 436 ? 13.652 10.083 11.172 1.00 95.50 436 HIS A CA 1
ATOM 3205 C C . HIS A 1 436 ? 13.247 11.329 11.984 1.00 95.50 436 HIS A C 1
ATOM 3207 O O . HIS A 1 436 ? 12.650 11.207 13.062 1.00 95.50 436 HIS A O 1
ATOM 3213 N N . ARG A 1 437 ? 13.496 12.540 11.463 1.00 97.44 437 ARG A N 1
ATOM 3214 C CA . ARG A 1 437 ? 13.044 13.795 12.098 1.00 97.44 437 ARG A CA 1
ATOM 3215 C C . ARG A 1 437 ? 11.521 13.893 12.171 1.00 97.44 437 ARG A C 1
ATOM 3217 O O . ARG A 1 437 ? 10.976 14.312 13.195 1.00 97.44 437 ARG A O 1
ATOM 3224 N N . LEU A 1 438 ? 10.816 13.500 11.108 1.00 98.19 438 LEU A N 1
ATOM 3225 C CA . LEU A 1 438 ? 9.352 13.474 11.094 1.00 98.19 438 LEU A CA 1
ATOM 3226 C C . LEU A 1 438 ? 8.791 12.483 12.126 1.00 98.19 438 LEU A C 1
ATOM 3228 O O . LEU A 1 438 ? 7.949 12.873 12.933 1.00 98.19 438 LEU A O 1
ATOM 3232 N N . ILE A 1 439 ? 9.301 11.249 12.148 1.00 96.31 439 ILE A N 1
ATOM 3233 C CA . ILE A 1 439 ? 8.956 10.203 13.127 1.00 96.31 439 ILE A CA 1
ATOM 3234 C C . ILE A 1 439 ? 9.101 10.740 14.554 1.00 96.31 439 ILE A C 1
ATOM 3236 O O . ILE A 1 439 ? 8.175 10.614 15.354 1.00 96.31 439 ILE A O 1
ATOM 3240 N N . SER A 1 440 ? 10.215 11.415 14.845 1.00 95.94 440 SER A N 1
ATOM 3241 C CA . SER A 1 440 ? 10.496 11.971 16.174 1.00 95.94 440 SER A CA 1
ATOM 3242 C C . SER A 1 440 ? 9.452 13.013 16.605 1.00 95.94 440 SER A C 1
ATOM 3244 O O . SER A 1 440 ? 8.967 12.979 17.736 1.00 95.94 440 SER A O 1
ATOM 3246 N N . ARG A 1 441 ? 9.034 13.912 15.698 1.00 97.38 441 ARG A N 1
ATOM 3247 C CA . ARG A 1 441 ? 7.970 14.903 15.968 1.00 97.38 441 ARG A CA 1
ATOM 3248 C C . ARG A 1 441 ? 6.604 14.249 16.192 1.00 97.38 441 ARG A C 1
ATOM 3250 O O . ARG A 1 441 ? 5.850 14.692 17.060 1.00 97.38 441 ARG A O 1
ATOM 3257 N N . VAL A 1 442 ? 6.285 13.200 15.430 1.00 96.62 442 VAL A N 1
ATOM 3258 C CA . VAL A 1 442 ? 5.038 12.432 15.583 1.00 96.62 442 VAL A CA 1
ATOM 3259 C C . VAL A 1 442 ? 5.003 11.718 16.932 1.00 96.62 442 VAL A C 1
ATOM 3261 O O . VAL A 1 442 ? 4.015 11.849 17.654 1.00 96.62 442 VAL A O 1
ATOM 3264 N N . GLN A 1 443 ? 6.083 11.027 17.305 1.00 95.19 443 GLN A N 1
ATOM 3265 C CA . GLN A 1 443 ? 6.210 10.348 18.599 1.00 95.19 443 GLN A CA 1
ATOM 3266 C C . GLN A 1 443 ? 6.073 11.324 19.768 1.00 95.19 443 GLN A C 1
ATOM 3268 O O . GLN A 1 443 ? 5.369 11.043 20.731 1.00 95.19 443 GLN A O 1
ATOM 3273 N N . GLU A 1 444 ? 6.684 12.501 19.663 1.00 95.62 444 GLU A N 1
ATOM 3274 C CA . GLU A 1 444 ? 6.597 13.538 20.687 1.00 95.62 444 GLU A CA 1
ATOM 3275 C C . GLU A 1 444 ? 5.159 14.066 20.860 1.00 95.62 444 GLU A C 1
ATOM 3277 O O . GLU A 1 444 ? 4.671 14.209 21.982 1.00 95.62 444 GLU A O 1
ATOM 3282 N N . ARG A 1 445 ? 4.415 14.271 19.761 1.00 95.62 445 ARG A N 1
ATOM 3283 C CA . ARG A 1 445 ? 2.979 14.593 19.842 1.00 95.62 445 ARG A CA 1
ATOM 3284 C C . ARG A 1 445 ? 2.161 13.436 20.420 1.00 95.62 445 ARG A C 1
ATOM 3286 O O . ARG A 1 445 ? 1.263 13.686 21.220 1.00 95.62 445 ARG A O 1
ATOM 3293 N N . ARG A 1 446 ? 2.444 12.185 20.036 1.00 94.69 446 ARG A N 1
ATOM 3294 C CA . ARG A 1 446 ? 1.745 11.008 20.579 1.00 94.69 446 ARG A CA 1
ATOM 3295 C C . ARG A 1 446 ? 1.977 10.845 22.076 1.00 94.69 446 ARG A C 1
ATOM 3297 O O . ARG A 1 446 ? 0.998 10.610 22.774 1.00 94.69 446 ARG A O 1
ATOM 3304 N N . ARG A 1 447 ? 3.200 11.077 22.558 1.00 94.69 447 ARG A N 1
ATOM 3305 C CA . ARG A 1 447 ? 3.546 11.022 23.983 1.00 94.69 447 ARG A CA 1
ATOM 3306 C C . ARG A 1 447 ? 2.723 12.004 24.814 1.00 94.69 447 ARG A C 1
ATOM 3308 O O . ARG A 1 447 ? 2.174 11.597 25.829 1.00 94.69 447 ARG A O 1
ATOM 3315 N N . ARG A 1 448 ? 2.575 13.256 24.361 1.00 94.75 448 ARG A N 1
ATOM 3316 C CA . ARG A 1 448 ? 1.712 14.246 25.037 1.00 94.75 448 ARG A CA 1
ATOM 3317 C C . ARG A 1 448 ? 0.249 13.809 25.092 1.00 94.75 448 ARG A C 1
ATOM 3319 O O . ARG A 1 448 ? -0.394 13.950 26.120 1.00 94.75 448 ARG A O 1
ATOM 3326 N N . LEU A 1 449 ? -0.268 13.241 24.000 1.00 94.69 449 LEU A N 1
ATOM 3327 C CA . LEU A 1 449 ? -1.641 12.727 23.967 1.00 94.69 449 LEU A CA 1
ATOM 3328 C C . LEU A 1 449 ? -1.855 11.562 24.945 1.00 94.69 449 LEU A C 1
ATOM 3330 O O . LEU A 1 449 ? -2.916 11.482 25.560 1.00 94.69 449 LEU A O 1
ATOM 3334 N N . ASP A 1 450 ? -0.870 10.672 25.087 1.00 96.12 450 ASP A N 1
ATOM 3335 C CA . ASP A 1 450 ? -0.945 9.564 26.043 1.00 96.12 450 ASP A CA 1
ATOM 3336 C C . ASP A 1 450 ? -0.804 10.052 27.495 1.00 96.12 450 ASP A C 1
ATOM 3338 O O . ASP A 1 450 ? -1.490 9.528 28.368 1.00 96.12 450 ASP A O 1
ATOM 3342 N N . GLU A 1 451 ? 0.007 11.083 27.751 1.00 96.12 451 GLU A N 1
ATOM 3343 C CA . GLU A 1 451 ? 0.119 11.740 29.062 1.00 96.12 451 GLU A CA 1
ATOM 3344 C C . GLU A 1 451 ? -1.204 12.398 29.484 1.00 96.12 451 GLU A C 1
ATOM 3346 O O . GLU A 1 451 ? -1.732 12.106 30.562 1.00 96.12 451 GLU A O 1
ATOM 3351 N N . ASP A 1 452 ? -1.790 13.221 28.605 1.00 95.62 452 ASP A N 1
ATOM 3352 C CA . ASP A 1 452 ? -3.078 13.877 28.852 1.00 95.62 452 ASP A CA 1
ATOM 3353 C C . ASP A 1 452 ? -4.192 12.836 29.079 1.00 95.62 452 ASP A C 1
ATOM 3355 O O . ASP A 1 452 ? -5.047 12.979 29.960 1.00 95.62 452 ASP A O 1
ATOM 3359 N N . PHE A 1 453 ? -4.183 11.751 28.294 1.00 96.75 453 PHE A N 1
ATOM 3360 C CA . PHE A 1 453 ? -5.132 10.655 28.452 1.00 96.75 453 PHE A CA 1
ATOM 3361 C C . PHE A 1 453 ? -4.932 9.887 29.759 1.00 96.75 453 PHE A C 1
ATOM 3363 O O . PHE A 1 453 ? -5.923 9.554 30.407 1.00 96.75 453 PHE A O 1
ATOM 3370 N N . ALA A 1 454 ? -3.694 9.615 30.170 1.00 97.19 454 ALA A N 1
ATOM 3371 C CA . ALA A 1 454 ? -3.405 8.893 31.404 1.00 97.19 454 ALA A CA 1
ATOM 3372 C C . ALA A 1 454 ? -3.946 9.641 32.633 1.00 97.19 454 ALA A C 1
ATOM 3374 O O . ALA A 1 454 ? -4.582 9.030 33.494 1.00 97.19 454 ALA A O 1
ATOM 3375 N N . ALA A 1 455 ? -3.786 10.967 32.680 1.00 96.06 455 ALA A N 1
ATOM 3376 C CA . ALA A 1 455 ? -4.355 11.803 33.740 1.00 96.06 455 ALA A CA 1
ATOM 3377 C C . ALA A 1 455 ? -5.897 11.741 33.772 1.00 96.06 455 ALA A C 1
ATOM 3379 O O . ALA A 1 455 ? -6.519 11.612 34.834 1.00 96.06 455 ALA A O 1
ATOM 3380 N N . LEU A 1 456 ? -6.525 11.777 32.594 1.00 96.00 456 LEU A N 1
ATOM 3381 C CA . LEU A 1 456 ? -7.972 11.634 32.449 1.00 96.00 456 LEU A CA 1
ATOM 3382 C C . LEU A 1 456 ? -8.464 10.239 32.863 1.00 96.00 456 LEU A C 1
ATOM 3384 O O . LEU A 1 456 ? -9.501 10.114 33.519 1.00 96.00 456 LEU A O 1
ATOM 3388 N N . LEU A 1 457 ? -7.714 9.198 32.501 1.00 97.50 457 LEU A N 1
ATOM 3389 C CA . LEU A 1 457 ? -8.001 7.811 32.843 1.00 97.50 457 LEU A CA 1
ATOM 3390 C C . LEU A 1 457 ? -7.946 7.596 34.356 1.00 97.50 457 LEU A C 1
ATOM 3392 O O . LEU A 1 457 ? -8.846 6.949 34.890 1.00 97.50 457 LEU A O 1
ATOM 3396 N N . ALA A 1 458 ? -6.954 8.165 35.046 1.00 97.31 458 ALA A N 1
ATOM 3397 C CA . ALA A 1 458 ? -6.847 8.093 36.503 1.00 97.31 458 ALA A CA 1
ATOM 3398 C C . ALA A 1 458 ? -8.110 8.622 37.187 1.00 97.31 458 ALA A C 1
ATOM 3400 O O . ALA A 1 458 ? -8.734 7.900 37.961 1.00 97.31 458 ALA A O 1
ATOM 3401 N N . THR A 1 459 ? -8.549 9.823 36.800 1.00 96.25 459 THR A N 1
ATOM 3402 C CA . THR A 1 459 ? -9.743 10.468 37.370 1.00 96.25 459 THR A CA 1
ATOM 3403 C C . THR A 1 459 ? -11.018 9.676 37.062 1.00 96.25 459 THR A C 1
ATOM 3405 O O . THR A 1 459 ? -11.875 9.479 37.920 1.00 96.25 459 THR A O 1
ATOM 3408 N N . TRP A 1 460 ? -11.168 9.192 35.825 1.00 96.56 460 TRP A N 1
ATOM 3409 C CA . TRP A 1 460 ? -12.345 8.420 35.419 1.00 96.56 460 TRP A CA 1
ATOM 3410 C C . TRP A 1 460 ? -12.440 7.070 36.143 1.00 96.56 460 TRP A C 1
ATOM 3412 O O . TRP A 1 460 ? -13.533 6.652 36.533 1.00 96.56 460 TRP A O 1
ATOM 3422 N N . THR A 1 461 ? -11.305 6.400 36.354 1.00 96.69 461 THR A N 1
ATOM 3423 C CA . THR A 1 461 ? -11.256 5.044 36.922 1.00 96.69 461 THR A CA 1
ATOM 3424 C C . THR A 1 461 ? -11.776 4.988 38.361 1.00 96.69 461 THR A C 1
ATOM 3426 O O . THR A 1 461 ? -12.366 3.973 38.733 1.00 96.69 461 THR A O 1
ATOM 3429 N N . GLU A 1 462 ? -11.666 6.080 39.128 1.00 96.19 462 GLU A N 1
ATOM 3430 C CA . GLU A 1 462 ? -12.119 6.162 40.527 1.00 96.19 462 GLU A CA 1
ATOM 3431 C C . GLU A 1 462 ? -13.594 5.786 40.713 1.00 96.19 462 GLU A C 1
ATOM 3433 O O . GLU A 1 462 ? -13.970 5.197 41.728 1.00 96.19 462 GLU A O 1
ATOM 3438 N N . THR A 1 463 ? -14.434 6.109 39.726 1.00 94.06 463 THR A N 1
ATOM 3439 C CA . THR A 1 463 ? -15.896 5.952 39.819 1.00 94.06 463 THR A CA 1
ATOM 3440 C C . THR A 1 463 ? -16.507 5.122 38.691 1.00 94.06 463 THR A C 1
ATOM 3442 O O . THR A 1 463 ? -17.658 4.689 38.805 1.00 94.06 463 THR A O 1
ATOM 3445 N N . ALA A 1 464 ? -15.758 4.867 37.613 1.00 93.94 464 ALA A N 1
ATOM 3446 C CA . ALA A 1 464 ? -16.263 4.157 36.446 1.00 93.94 464 ALA A CA 1
ATOM 3447 C C . ALA A 1 464 ? -16.757 2.743 36.786 1.00 93.94 464 ALA A C 1
ATOM 3449 O O . ALA A 1 464 ? -16.065 1.938 37.410 1.00 93.94 464 ALA A O 1
ATOM 3450 N N . SER A 1 465 ? -17.967 2.425 36.332 1.00 93.69 465 SER A N 1
ATOM 3451 C CA . SER A 1 465 ? -18.620 1.121 36.503 1.00 93.69 465 SER A CA 1
ATOM 3452 C C . SER A 1 465 ? -19.723 0.944 35.453 1.00 93.69 465 SER A C 1
ATOM 3454 O O . SER A 1 465 ? -20.107 1.921 34.815 1.00 93.69 465 SER A O 1
ATOM 3456 N N . GLN A 1 466 ? -20.271 -0.265 35.275 1.00 92.38 466 GLN A N 1
ATOM 3457 C CA . GLN A 1 466 ? -21.373 -0.496 34.318 1.00 92.38 466 GLN A CA 1
ATOM 3458 C C . GLN A 1 466 ? -22.588 0.438 34.526 1.00 92.38 466 GLN A C 1
ATOM 3460 O O . GLN A 1 466 ? -23.118 0.941 33.539 1.00 92.38 466 GLN A O 1
ATOM 3465 N N . PRO A 1 467 ? -23.021 0.759 35.767 1.00 92.31 467 PRO A N 1
ATOM 3466 C CA . PRO A 1 467 ? -24.091 1.741 35.984 1.00 92.31 467 PRO A CA 1
ATOM 3467 C C . PRO A 1 467 ? -23.678 3.200 35.732 1.00 92.31 467 PRO A C 1
ATOM 3469 O O . PRO A 1 467 ? -24.542 4.050 35.532 1.00 92.31 467 PRO A O 1
ATOM 3472 N N . ALA A 1 468 ? -22.378 3.502 35.769 1.00 90.62 468 ALA A N 1
ATOM 3473 C CA . ALA A 1 468 ? -21.826 4.846 35.611 1.00 90.62 468 ALA A CA 1
ATOM 3474 C C . ALA A 1 468 ? -20.610 4.840 34.657 1.00 90.62 468 ALA A C 1
ATOM 3476 O O . ALA A 1 468 ? -19.477 5.075 35.086 1.00 90.62 468 ALA A O 1
ATOM 3477 N N . PRO A 1 469 ? -20.810 4.563 33.352 1.00 88.56 469 PRO A N 1
ATOM 3478 C CA . PRO A 1 469 ? -19.711 4.453 32.391 1.00 88.56 469 PRO A CA 1
ATOM 3479 C C . PRO A 1 469 ? -19.178 5.821 31.930 1.00 88.56 469 PRO A C 1
ATOM 3481 O O . PRO A 1 469 ? -18.136 5.904 31.278 1.00 88.56 469 PRO A O 1
ATOM 3484 N N . ASN A 1 470 ? -19.893 6.910 32.245 1.00 86.88 470 ASN A N 1
ATOM 3485 C CA . ASN A 1 470 ? -19.538 8.291 31.898 1.00 86.88 470 ASN A CA 1
ATOM 3486 C C . ASN A 1 470 ? -19.226 8.479 30.398 1.00 86.88 470 ASN A C 1
ATOM 3488 O O . ASN A 1 470 ? -18.263 9.141 30.017 1.00 86.88 470 ASN A O 1
ATOM 3492 N N . GLY A 1 471 ? -20.051 7.872 29.535 1.00 84.88 471 GLY A N 1
ATOM 3493 C CA . GLY A 1 471 ? -19.978 8.010 28.075 1.00 84.88 471 GLY A CA 1
ATOM 3494 C C . GLY A 1 471 ? -18.989 7.078 27.364 1.00 84.88 471 GLY A C 1
ATOM 3495 O O . GLY A 1 471 ? -18.900 7.129 26.135 1.00 84.88 471 GLY A O 1
ATOM 3496 N N . ALA A 1 472 ? -18.266 6.229 28.099 1.00 93.62 472 ALA A N 1
ATOM 3497 C CA . ALA A 1 472 ? -17.436 5.171 27.532 1.00 93.62 472 ALA A CA 1
ATOM 3498 C C . ALA A 1 472 ? -18.253 3.899 27.249 1.00 93.62 472 ALA A C 1
ATOM 3500 O O . ALA A 1 472 ? -19.153 3.555 28.008 1.00 93.62 472 ALA A O 1
ATOM 3501 N N . LEU A 1 473 ? -17.911 3.175 26.181 1.00 96.81 473 LEU A N 1
ATOM 3502 C CA . LEU A 1 473 ? -18.321 1.780 26.036 1.00 96.81 473 LEU A CA 1
ATOM 3503 C C . LEU A 1 473 ? -17.337 0.936 26.847 1.00 96.81 473 LEU A C 1
ATOM 3505 O O . LEU A 1 473 ? -16.137 0.976 26.592 1.00 96.81 473 LEU A O 1
ATOM 3509 N N . LEU A 1 474 ? -17.818 0.208 27.845 1.00 98.12 474 LEU A N 1
ATOM 3510 C CA . LEU A 1 474 ? -16.964 -0.644 28.664 1.00 98.12 474 LEU A CA 1
ATOM 3511 C C . LEU A 1 474 ? -16.775 -2.001 27.981 1.00 98.12 474 LEU A C 1
ATOM 3513 O O . LEU A 1 474 ? -17.704 -2.499 27.346 1.00 98.12 474 LEU A O 1
ATOM 3517 N N . ILE A 1 475 ? -15.598 -2.618 28.115 1.00 98.25 475 ILE A N 1
ATOM 3518 C CA . ILE A 1 475 ? -15.322 -3.924 27.494 1.00 98.25 475 ILE A CA 1
ATOM 3519 C C . ILE A 1 475 ? -16.356 -4.997 27.871 1.00 98.25 475 ILE A C 1
ATOM 3521 O O . ILE A 1 475 ? -16.799 -5.765 27.019 1.00 98.25 475 ILE A O 1
ATOM 3525 N N . GLU A 1 476 ? -16.803 -5.015 29.125 1.00 97.75 476 GLU A N 1
ATOM 3526 C CA . GLU A 1 476 ? -17.818 -5.946 29.614 1.00 97.75 476 GLU A CA 1
ATOM 3527 C C . GLU A 1 476 ? -19.239 -5.651 29.095 1.00 97.75 476 GLU A C 1
ATOM 3529 O O . GLU A 1 476 ? -20.124 -6.493 29.221 1.00 97.75 476 GLU A O 1
ATOM 3534 N N . ASP A 1 477 ? -19.464 -4.501 28.458 1.00 98.00 477 ASP A N 1
ATOM 3535 C CA . ASP A 1 477 ? -20.745 -4.142 27.844 1.00 98.00 477 ASP A CA 1
ATOM 3536 C C . ASP A 1 477 ? -20.762 -4.401 26.329 1.00 98.00 477 ASP A C 1
ATOM 3538 O O . ASP A 1 477 ? -21.827 -4.398 25.713 1.00 98.00 477 ASP A O 1
ATOM 3542 N N . VAL A 1 478 ? -19.618 -4.712 25.704 1.00 98.19 478 VAL A N 1
ATOM 3543 C CA . VAL A 1 478 ? -19.515 -4.895 24.242 1.00 98.19 478 VAL A CA 1
ATOM 3544 C C . VAL A 1 478 ? -20.441 -5.998 23.727 1.00 98.19 478 VAL A C 1
ATOM 3546 O O . VAL A 1 478 ? -21.103 -5.828 22.700 1.00 98.19 478 VAL A O 1
ATOM 3549 N N . LEU A 1 479 ? -20.562 -7.123 24.440 1.00 98.19 479 LEU A N 1
ATOM 3550 C CA . LEU A 1 479 ? -21.506 -8.165 24.030 1.00 98.19 479 LEU A CA 1
ATOM 3551 C C . LEU A 1 479 ? -22.962 -7.681 24.086 1.00 98.19 479 LEU A C 1
ATOM 3553 O O . LEU A 1 479 ? -23.781 -8.110 23.273 1.00 98.19 479 LEU A O 1
ATOM 3557 N N . ALA A 1 480 ? -23.309 -6.812 25.037 1.00 97.06 480 ALA A N 1
ATOM 3558 C CA . ALA A 1 480 ? -24.667 -6.301 25.200 1.00 97.06 480 ALA A CA 1
ATOM 3559 C C . ALA A 1 480 ? -25.000 -5.193 24.192 1.00 97.06 480 ALA A C 1
ATOM 3561 O O . ALA A 1 480 ? -26.109 -5.195 23.657 1.00 97.06 480 ALA A O 1
ATOM 3562 N N . GLU A 1 481 ? -24.045 -4.310 23.909 1.00 95.75 481 GLU A N 1
ATOM 3563 C CA . GLU A 1 481 ? -24.232 -3.106 23.091 1.00 95.75 481 GLU A CA 1
ATOM 3564 C C . GLU A 1 481 ? -23.876 -3.304 21.609 1.00 95.75 481 GLU A C 1
ATOM 3566 O O . GLU A 1 481 ? -24.402 -2.596 20.756 1.00 95.75 481 GLU A O 1
ATOM 3571 N N . ALA A 1 482 ? -23.030 -4.286 21.269 1.00 96.19 482 ALA A N 1
ATOM 3572 C CA . ALA A 1 482 ? -22.638 -4.573 19.885 1.00 96.19 482 ALA A CA 1
ATOM 3573 C C . ALA A 1 482 ? -23.098 -5.963 19.416 1.00 96.19 482 ALA A C 1
ATOM 3575 O O . ALA A 1 482 ? -23.824 -6.079 18.430 1.00 96.19 482 ALA A O 1
ATOM 3576 N N . ALA A 1 483 ? -22.752 -7.036 20.135 1.00 96.94 483 ALA A N 1
ATOM 3577 C CA . ALA A 1 483 ? -23.051 -8.393 19.662 1.00 96.94 483 ALA A CA 1
ATOM 3578 C C . ALA A 1 483 ? -24.547 -8.753 19.744 1.00 96.94 483 ALA A C 1
ATOM 3580 O O . ALA A 1 483 ? -25.113 -9.317 18.807 1.00 96.94 483 ALA A O 1
ATOM 3581 N N . ALA A 1 484 ? -25.214 -8.443 20.859 1.00 96.81 484 ALA A N 1
ATOM 3582 C CA . ALA A 1 484 ? -26.620 -8.786 21.065 1.00 96.81 484 ALA A CA 1
ATOM 3583 C C . ALA A 1 484 ? -27.574 -8.083 20.076 1.00 96.81 484 ALA A C 1
ATOM 3585 O O . ALA A 1 484 ? -28.501 -8.747 19.609 1.00 96.81 484 ALA A O 1
ATOM 3586 N N . PRO A 1 485 ? -27.369 -6.806 19.692 1.00 95.88 485 PRO A N 1
ATOM 3587 C CA . PRO A 1 485 ? -28.118 -6.182 18.604 1.00 95.88 485 PRO A CA 1
ATOM 3588 C C . PRO A 1 485 ? -28.009 -6.922 17.268 1.00 95.88 485 PRO A C 1
ATOM 3590 O O . PRO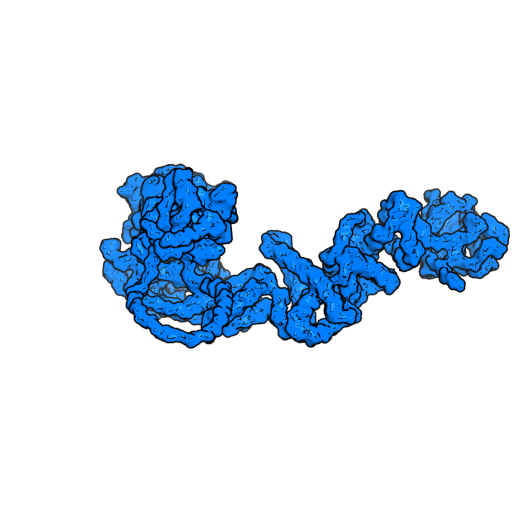 A 1 485 ? -29.024 -7.073 16.595 1.00 95.88 485 PRO A O 1
ATOM 3593 N N . LEU A 1 486 ? -26.828 -7.446 16.918 1.00 95.81 486 LEU A N 1
ATOM 3594 C CA . LEU A 1 486 ? -26.627 -8.248 15.700 1.00 95.81 486 LEU A CA 1
ATOM 3595 C C . LEU A 1 486 ? -27.331 -9.615 15.754 1.00 95.81 486 LEU A C 1
ATOM 3597 O O . LEU A 1 486 ? -27.527 -10.245 14.719 1.00 95.81 486 LEU A O 1
ATOM 3601 N N . ALA A 1 487 ? -27.709 -10.084 16.946 1.00 94.56 487 ALA A N 1
ATOM 3602 C CA . ALA A 1 487 ? -28.434 -11.338 17.156 1.00 94.56 487 ALA A CA 1
ATOM 3603 C C . ALA A 1 487 ? -29.972 -11.176 17.177 1.00 94.56 487 ALA A C 1
ATOM 3605 O O . ALA A 1 487 ? -30.701 -12.144 17.413 1.00 94.56 487 ALA A O 1
ATOM 3606 N N . ARG A 1 488 ? -30.489 -9.955 16.980 1.00 91.50 488 ARG A N 1
ATOM 3607 C CA . ARG A 1 488 ? -31.936 -9.687 16.879 1.00 91.50 488 ARG A CA 1
ATOM 3608 C C . ARG A 1 488 ? -32.471 -10.112 15.508 1.00 91.50 488 ARG A C 1
ATOM 3610 O O . ARG A 1 488 ? -31.701 -10.359 14.590 1.00 91.50 488 ARG A O 1
ATOM 3617 N N . GLU A 1 489 ? -33.796 -10.210 15.376 1.00 86.94 489 GLU A N 1
ATOM 3618 C CA . GLU A 1 489 ? -34.475 -10.527 14.100 1.00 86.94 489 GLU A CA 1
ATOM 3619 C C . GLU A 1 489 ? -33.991 -11.837 13.435 1.00 86.94 489 GLU A C 1
ATOM 3621 O O . GLU A 1 489 ? -34.008 -11.972 12.219 1.00 86.94 489 GLU A O 1
ATOM 3626 N N . GLY A 1 490 ? -33.553 -12.818 14.234 1.00 86.50 490 GLY A N 1
ATOM 3627 C CA . GLY A 1 490 ? -33.014 -14.087 13.725 1.00 86.50 490 GLY A CA 1
ATOM 3628 C C . GLY A 1 490 ? -31.517 -14.059 13.397 1.00 86.50 490 GLY A C 1
ATOM 3629 O O . GLY A 1 490 ? -30.968 -15.087 13.010 1.00 86.50 490 GLY A O 1
ATOM 3630 N N . GLY A 1 491 ? -30.840 -12.928 13.611 1.00 91.38 491 GLY A N 1
ATOM 3631 C CA . GLY A 1 491 ? -29.399 -12.798 13.443 1.00 91.38 491 GLY A CA 1
ATOM 3632 C C . GLY A 1 491 ? -28.596 -13.780 14.302 1.00 91.38 491 GLY A C 1
ATOM 3633 O O . GLY A 1 491 ? -28.995 -14.186 15.398 1.00 91.38 491 GLY A O 1
ATOM 3634 N N . ARG A 1 492 ? -27.434 -14.172 13.783 1.00 94.81 492 ARG A N 1
ATOM 3635 C CA . ARG A 1 492 ? -26.542 -15.172 14.383 1.00 94.81 492 ARG A CA 1
ATOM 3636 C C . ARG A 1 492 ? -25.080 -14.775 14.165 1.00 94.81 492 ARG A C 1
ATOM 3638 O O . ARG A 1 492 ? -24.418 -15.332 13.292 1.00 94.81 492 ARG A O 1
ATOM 3645 N N . PRO A 1 493 ? -24.576 -13.770 14.900 1.00 97.06 493 PRO A N 1
ATOM 3646 C CA . PRO A 1 493 ? -23.229 -13.271 14.687 1.00 97.06 493 PRO A CA 1
ATOM 3647 C C . PRO A 1 493 ? -22.150 -14.341 14.912 1.00 97.06 493 PRO A C 1
ATOM 3649 O O . PRO A 1 493 ? -22.264 -15.224 15.774 1.00 97.06 493 PRO A O 1
ATOM 3652 N N . LEU A 1 494 ? -21.085 -14.259 14.116 1.00 98.56 494 LEU A N 1
ATOM 3653 C CA . LEU A 1 494 ? -19.768 -14.786 14.459 1.00 98.56 494 LEU A CA 1
ATOM 3654 C C . LEU A 1 494 ? -19.024 -13.686 15.215 1.00 98.56 494 LEU A C 1
ATOM 3656 O O . LEU A 1 494 ? -18.841 -12.596 14.688 1.00 98.56 494 LEU A O 1
ATOM 3660 N N . ILE A 1 495 ? -18.609 -13.969 16.442 1.00 98.75 495 ILE A N 1
ATOM 3661 C CA . ILE A 1 495 ? -17.838 -13.049 17.276 1.00 98.75 495 ILE A CA 1
ATOM 3662 C C . ILE A 1 495 ? -16.401 -13.549 17.274 1.00 98.75 495 ILE A C 1
ATOM 3664 O O . ILE A 1 495 ? -16.121 -14.616 17.817 1.00 98.75 495 ILE A O 1
ATOM 3668 N N . VAL A 1 496 ? -15.501 -12.806 16.643 1.00 98.69 496 VAL A N 1
ATOM 3669 C CA . VAL A 1 496 ? -14.077 -13.135 16.607 1.00 98.69 496 VAL A CA 1
ATOM 3670 C C . VAL A 1 496 ? -13.347 -12.189 17.546 1.00 98.69 496 VAL A C 1
ATOM 3672 O O . VAL A 1 496 ? -13.324 -10.979 17.320 1.00 98.69 496 VAL A O 1
ATOM 3675 N N . VAL A 1 497 ? -12.761 -12.750 18.601 1.00 98.62 497 VAL A N 1
ATOM 3676 C CA . VAL A 1 497 ? -11.876 -12.018 19.505 1.00 98.62 497 VAL A CA 1
ATOM 3677 C C . VAL A 1 497 ? -10.455 -12.126 18.964 1.00 98.62 497 VAL A C 1
ATOM 3679 O O . VAL A 1 497 ? -9.912 -13.229 18.905 1.00 98.62 497 VAL A O 1
ATOM 3682 N N . LEU A 1 498 ? -9.877 -11.003 18.546 1.00 98.00 498 LEU A N 1
ATOM 3683 C CA . LEU A 1 498 ? -8.484 -10.901 18.112 1.00 98.00 498 LEU A CA 1
ATOM 3684 C C . LEU A 1 498 ? -7.647 -10.414 19.303 1.00 98.00 498 LEU A C 1
ATOM 3686 O O . LEU A 1 498 ? -7.652 -9.223 19.597 1.00 98.00 498 LEU A O 1
ATOM 3690 N N . ASP A 1 499 ? -6.986 -11.342 19.999 1.00 95.56 499 ASP A N 1
ATOM 3691 C CA . ASP A 1 499 ? -6.220 -11.072 21.231 1.00 95.56 499 ASP A CA 1
ATOM 3692 C C . ASP A 1 499 ? -5.065 -10.100 20.944 1.00 95.56 499 ASP A C 1
ATOM 3694 O O . ASP A 1 499 ? -4.229 -10.378 20.075 1.00 95.56 499 ASP A O 1
ATOM 3698 N N . GLY A 1 500 ? -5.049 -8.955 21.627 1.00 94.12 500 GLY A N 1
ATOM 3699 C CA . GLY A 1 500 ? -4.031 -7.916 21.449 1.00 94.12 500 GLY A CA 1
ATOM 3700 C C . GLY A 1 500 ? -4.193 -7.014 20.213 1.00 94.12 500 GLY A C 1
ATOM 3701 O O . GLY A 1 500 ? -3.246 -6.314 19.850 1.00 94.12 500 GLY A O 1
ATOM 3702 N N . MET A 1 501 ? -5.348 -6.989 19.534 1.00 95.81 501 MET A N 1
ATOM 3703 C CA . MET A 1 501 ? -5.581 -6.080 18.399 1.00 95.81 501 MET A CA 1
ATOM 3704 C C . MET A 1 501 ? -5.687 -4.608 18.845 1.00 95.81 501 MET A C 1
ATOM 3706 O O . MET A 1 501 ? -6.665 -4.193 19.469 1.00 95.81 501 MET A O 1
ATOM 3710 N N . SER A 1 502 ? -4.710 -3.793 18.447 1.00 95.81 502 SER A N 1
ATOM 3711 C CA . SER A 1 502 ? -4.694 -2.333 18.611 1.00 95.81 502 SER A CA 1
ATOM 3712 C C . SER A 1 502 ? -5.460 -1.605 17.493 1.00 95.81 502 SER A C 1
ATOM 3714 O O . SER A 1 502 ? -5.899 -2.206 16.506 1.00 95.81 502 SER A O 1
ATOM 3716 N N . ALA A 1 503 ? -5.658 -0.290 17.643 1.00 96.44 503 ALA A N 1
ATOM 3717 C CA . ALA A 1 503 ? -6.426 0.513 16.689 1.00 96.44 503 ALA A CA 1
ATOM 3718 C C . ALA A 1 503 ? -5.802 0.554 15.282 1.00 96.44 503 ALA A C 1
ATOM 3720 O O . ALA A 1 503 ? -6.535 0.439 14.304 1.00 96.44 503 ALA A O 1
ATOM 3721 N N . ASP A 1 504 ? -4.478 0.668 15.167 1.00 95.12 504 ASP A N 1
ATOM 3722 C CA . ASP A 1 504 ? -3.740 0.634 13.896 1.00 95.12 504 ASP A CA 1
ATOM 3723 C C . ASP A 1 504 ? -3.944 -0.693 13.146 1.00 95.12 504 ASP A C 1
ATOM 3725 O O . ASP A 1 504 ? -4.230 -0.691 11.946 1.00 95.12 504 ASP A O 1
ATOM 3729 N N . VAL A 1 505 ? -3.922 -1.819 13.869 1.00 95.50 505 VAL A N 1
ATOM 3730 C CA . VAL A 1 505 ? -4.240 -3.138 13.308 1.00 95.50 505 VAL A CA 1
ATOM 3731 C C . VAL A 1 505 ? -5.696 -3.189 12.849 1.00 95.50 505 VAL A C 1
ATOM 3733 O O . VAL A 1 505 ? -5.982 -3.605 11.729 1.00 95.50 505 VAL A O 1
ATOM 3736 N N . ALA A 1 506 ? -6.633 -2.729 13.678 1.00 96.12 506 ALA A N 1
ATOM 3737 C CA . ALA A 1 506 ? -8.056 -2.766 13.359 1.00 96.12 506 ALA A CA 1
ATOM 3738 C C . ALA A 1 506 ? -8.402 -1.970 12.089 1.00 96.12 506 ALA A C 1
ATOM 3740 O O . ALA A 1 506 ? -9.143 -2.465 11.234 1.00 96.12 506 ALA A O 1
ATOM 3741 N N . VAL A 1 507 ? -7.861 -0.754 11.934 1.00 94.12 507 VAL A N 1
ATOM 3742 C CA . VAL A 1 507 ? -8.125 0.069 10.741 1.00 94.12 507 VAL A CA 1
ATOM 3743 C C . VAL A 1 507 ? -7.496 -0.534 9.483 1.00 94.12 507 VAL A C 1
ATOM 3745 O O . VAL A 1 507 ? -8.094 -0.438 8.407 1.00 94.12 507 VAL A O 1
ATOM 3748 N N . GLU A 1 508 ? -6.344 -1.201 9.601 1.00 93.62 508 GLU A N 1
ATOM 3749 C CA . GLU A 1 508 ? -5.717 -1.895 8.478 1.00 93.62 508 GLU A CA 1
ATOM 3750 C C . GLU A 1 508 ? -6.502 -3.141 8.056 1.00 93.62 508 GLU A C 1
ATOM 3752 O O . GLU A 1 508 ? -6.785 -3.306 6.866 1.00 93.62 508 GLU A O 1
ATOM 3757 N N . LEU A 1 509 ? -6.918 -3.984 9.008 1.00 94.69 509 LEU A N 1
ATOM 3758 C CA . LEU A 1 509 ? -7.727 -5.170 8.716 1.00 94.69 509 LEU A CA 1
ATOM 3759 C C . LEU A 1 509 ? -9.050 -4.788 8.051 1.00 94.69 509 LEU A C 1
ATOM 3761 O O . LEU A 1 509 ? -9.415 -5.392 7.044 1.00 94.69 509 LEU A O 1
ATOM 3765 N N . ALA A 1 510 ? -9.735 -3.762 8.566 1.00 93.31 510 ALA A N 1
ATOM 3766 C CA . ALA A 1 510 ? -10.974 -3.266 7.973 1.00 93.31 510 ALA A CA 1
ATOM 3767 C C . ALA A 1 510 ? -10.761 -2.766 6.534 1.00 93.31 510 ALA A C 1
ATOM 3769 O O . ALA A 1 510 ? -11.533 -3.109 5.642 1.00 93.31 510 ALA A O 1
ATOM 3770 N N . SER A 1 511 ? -9.676 -2.021 6.293 1.00 90.06 511 SER A N 1
ATOM 3771 C CA . SER A 1 511 ? -9.318 -1.523 4.955 1.00 90.06 511 SER A CA 1
ATOM 3772 C C . SER A 1 511 ? -8.915 -2.643 3.986 1.00 90.06 511 SER A C 1
ATOM 3774 O O . SER A 1 511 ? -8.989 -2.465 2.772 1.00 90.06 511 SER A O 1
ATOM 3776 N N . GLY A 1 512 ? -8.470 -3.790 4.508 1.00 90.62 512 GLY A N 1
ATOM 3777 C CA . GLY A 1 512 ? -8.069 -4.962 3.732 1.00 90.62 512 GLY A CA 1
ATOM 3778 C C . GLY A 1 512 ? -9.214 -5.896 3.329 1.00 90.62 512 GLY A C 1
ATOM 3779 O O . GLY A 1 512 ? -8.976 -6.831 2.561 1.00 90.62 512 GLY A O 1
ATOM 3780 N N . LEU A 1 513 ? -10.438 -5.688 3.828 1.00 91.38 513 LEU A N 1
ATOM 3781 C CA . LEU A 1 513 ? -11.597 -6.497 3.446 1.00 91.38 513 LEU A CA 1
ATOM 3782 C C . LEU A 1 513 ? -12.129 -6.094 2.069 1.00 91.38 513 LEU A C 1
ATOM 3784 O O . LEU A 1 513 ? -12.245 -4.914 1.749 1.00 91.38 513 LEU A O 1
ATOM 3788 N N . ASP A 1 514 ? -12.500 -7.083 1.251 1.00 88.19 514 ASP A N 1
ATOM 3789 C CA . ASP A 1 514 ? -13.106 -6.808 -0.051 1.00 88.19 514 ASP A CA 1
ATOM 3790 C C . ASP A 1 514 ? -14.530 -6.252 0.139 1.00 88.19 514 ASP A C 1
ATOM 3792 O O . ASP A 1 514 ? -15.404 -6.992 0.608 1.00 88.19 514 ASP A O 1
ATOM 3796 N N . PRO A 1 515 ? -14.821 -5.003 -0.280 1.00 84.12 515 PRO A N 1
ATOM 3797 C CA . PRO A 1 515 ? -16.158 -4.425 -0.150 1.00 84.12 515 PRO A CA 1
ATOM 3798 C C . PRO A 1 515 ? -17.222 -5.168 -0.985 1.00 84.12 515 PRO A C 1
ATOM 3800 O O . PRO A 1 515 ? -18.423 -5.012 -0.757 1.00 84.12 515 PRO A O 1
ATOM 3803 N N . ARG A 1 516 ? -16.815 -6.024 -1.939 1.00 81.88 516 ARG A N 1
ATOM 3804 C CA . ARG A 1 516 ? -17.731 -6.937 -2.653 1.00 81.88 516 ARG A CA 1
ATOM 3805 C C . ARG A 1 516 ? -18.213 -8.093 -1.783 1.00 81.88 516 ARG A C 1
ATOM 3807 O O . ARG A 1 516 ? -19.279 -8.639 -2.041 1.00 81.88 516 ARG A O 1
ATOM 3814 N N . ALA A 1 517 ? -17.416 -8.492 -0.798 1.00 90.00 517 ALA A N 1
ATOM 3815 C CA . ALA A 1 517 ? -17.723 -9.598 0.097 1.00 90.00 517 ALA A CA 1
ATOM 3816 C C . ALA A 1 517 ? -18.383 -9.107 1.390 1.00 90.00 517 ALA A C 1
ATOM 3818 O O . ALA A 1 517 ? -19.298 -9.763 1.891 1.00 90.00 517 ALA A O 1
ATOM 3819 N N . TRP A 1 518 ? -17.940 -7.955 1.898 1.00 93.69 518 TRP A N 1
ATOM 3820 C CA . TRP A 1 518 ? -18.336 -7.422 3.197 1.00 93.69 518 TRP A CA 1
ATOM 3821 C C . TRP A 1 518 ? -18.740 -5.955 3.133 1.00 93.69 518 TRP A C 1
ATOM 3823 O O . TRP A 1 518 ? -18.079 -5.137 2.503 1.00 93.69 518 TRP A O 1
ATOM 3833 N N . THR A 1 519 ? -19.804 -5.616 3.852 1.00 93.12 519 THR A N 1
ATOM 3834 C CA . THR A 1 519 ? -20.201 -4.240 4.144 1.00 93.12 519 THR A CA 1
ATOM 3835 C C . THR A 1 519 ? -19.919 -3.973 5.618 1.00 93.12 519 THR A C 1
ATOM 3837 O O . THR A 1 519 ? -20.472 -4.657 6.483 1.00 93.12 519 THR A O 1
ATOM 3840 N N . GLU A 1 520 ? -19.045 -3.007 5.906 1.00 95.12 520 GLU A N 1
ATOM 3841 C CA . GLU A 1 520 ? -18.821 -2.535 7.274 1.00 95.12 520 GLU A CA 1
ATOM 3842 C C . GLU A 1 520 ? -20.072 -1.806 7.768 1.00 95.12 520 GLU A C 1
ATOM 3844 O O . GLU A 1 520 ? -20.673 -1.008 7.043 1.00 95.12 520 GLU A O 1
ATOM 3849 N N . ILE A 1 521 ? -20.488 -2.104 8.995 1.00 95.19 521 ILE A N 1
ATOM 3850 C CA . ILE A 1 521 ? -21.664 -1.514 9.623 1.00 95.19 521 ILE A CA 1
ATOM 3851 C C . ILE A 1 521 ? -21.318 -0.971 11.003 1.00 95.19 521 ILE A C 1
ATOM 3853 O O . ILE A 1 521 ? -20.476 -1.503 11.725 1.00 95.19 521 ILE A O 1
ATOM 3857 N N . VAL A 1 522 ? -22.019 0.083 11.395 1.00 94.81 522 VAL A N 1
ATOM 3858 C CA . VAL A 1 522 ? -21.896 0.714 12.711 1.00 94.81 522 VAL A CA 1
ATOM 3859 C C . VAL A 1 522 ? -23.278 1.018 13.281 1.00 94.81 522 VAL A C 1
ATOM 3861 O O . VAL A 1 522 ? -24.249 1.080 12.517 1.00 94.81 522 VAL A O 1
ATOM 3864 N N . PRO A 1 523 ? -23.419 1.197 14.605 1.00 92.38 523 PRO A N 1
ATOM 3865 C CA . PRO A 1 523 ? -24.696 1.592 15.174 1.00 92.38 523 PRO A CA 1
ATOM 3866 C C . PRO A 1 523 ? -25.187 2.903 14.565 1.00 92.38 523 PRO A C 1
ATOM 3868 O O . PRO A 1 523 ? -24.410 3.827 14.310 1.00 92.38 523 PRO A O 1
ATOM 3871 N N . THR A 1 524 ? -26.495 2.993 14.347 1.00 88.19 524 THR A N 1
ATOM 3872 C CA . THR A 1 524 ? -27.118 4.208 13.830 1.00 88.19 524 THR A CA 1
ATOM 3873 C C . THR A 1 524 ? -26.871 5.362 14.794 1.00 88.19 524 THR A C 1
ATOM 3875 O O . THR A 1 524 ? -27.284 5.326 15.954 1.00 88.19 524 THR A O 1
ATOM 3878 N N . ALA A 1 525 ? -26.203 6.404 14.302 1.00 79.88 525 ALA A N 1
ATOM 3879 C CA . ALA A 1 525 ? -25.951 7.601 15.083 1.00 79.88 525 ALA A CA 1
ATOM 3880 C C . ALA A 1 525 ? -27.255 8.391 15.324 1.00 79.88 525 ALA A C 1
ATOM 3882 O O . ALA A 1 525 ? -28.117 8.447 14.440 1.00 79.88 525 ALA A O 1
ATOM 3883 N N . PRO A 1 526 ? -27.408 9.044 16.492 1.00 74.62 526 PRO A N 1
ATOM 3884 C CA . PRO A 1 526 ? -28.457 10.036 16.704 1.00 74.62 526 PRO A CA 1
ATOM 3885 C C . PRO A 1 526 ? -28.395 11.158 15.659 1.00 74.62 526 PRO A C 1
ATOM 3887 O O . PRO A 1 526 ? -27.322 11.466 15.134 1.00 74.62 526 PRO A O 1
ATOM 3890 N N . ALA A 1 527 ? -29.532 11.809 15.400 1.00 66.44 527 ALA A N 1
ATOM 3891 C CA . ALA A 1 527 ? -29.618 12.914 14.447 1.00 66.44 527 ALA A CA 1
ATOM 3892 C C . ALA A 1 527 ? -28.542 13.986 14.722 1.00 66.44 527 ALA A C 1
ATOM 3894 O O . ALA A 1 527 ? -28.384 14.445 15.853 1.00 66.44 527 ALA A O 1
ATOM 3895 N N . GLY A 1 528 ? -27.790 14.363 13.683 1.00 61.06 528 GLY A N 1
ATOM 3896 C CA . GLY A 1 528 ? -26.712 15.356 13.766 1.00 61.06 528 GLY A CA 1
ATOM 3897 C C . GLY A 1 528 ? -25.329 14.813 14.151 1.00 61.06 528 GLY A C 1
ATOM 3898 O O . GLY A 1 528 ? -24.368 15.580 14.139 1.00 61.06 528 GLY A O 1
ATOM 3899 N N . ARG A 1 529 ? -25.179 13.513 14.452 1.00 68.75 529 ARG A N 1
ATOM 3900 C CA . ARG A 1 529 ? -23.866 12.864 14.618 1.00 68.75 529 ARG A CA 1
ATOM 3901 C C . ARG A 1 529 ? -23.523 11.986 13.421 1.00 68.75 529 ARG A C 1
ATOM 3903 O O . ARG A 1 529 ? -24.385 11.300 12.880 1.00 68.75 529 ARG A O 1
ATOM 3910 N N . ARG A 1 530 ? -22.246 11.987 13.031 1.00 73.06 530 ARG A N 1
ATOM 3911 C CA . ARG A 1 530 ? -21.743 11.057 12.016 1.00 73.06 530 ARG A CA 1
ATOM 3912 C C . ARG A 1 530 ? -21.651 9.642 12.609 1.00 73.06 530 ARG A C 1
ATOM 3914 O O . ARG A 1 530 ? -21.227 9.512 13.760 1.00 73.06 530 ARG A O 1
ATOM 3921 N N . PRO A 1 531 ? -22.064 8.603 11.864 1.00 82.19 531 PRO A N 1
ATOM 3922 C CA . PRO A 1 531 ? -21.808 7.219 12.241 1.00 82.19 531 PRO A CA 1
ATOM 3923 C C . PRO A 1 531 ? -20.297 6.950 12.242 1.00 82.19 531 PRO A C 1
ATOM 3925 O O . PRO A 1 531 ? -19.573 7.482 11.404 1.00 82.19 531 PRO A O 1
ATOM 3928 N N . GLY A 1 532 ? -19.824 6.146 13.193 1.00 87.62 532 GLY A N 1
ATOM 3929 C CA . GLY A 1 532 ? -18.403 5.861 13.384 1.00 87.62 532 GLY A CA 1
ATOM 3930 C C . GLY A 1 532 ? -18.191 4.532 14.100 1.00 87.62 532 GLY A C 1
ATOM 3931 O O . GLY A 1 532 ? -19.121 3.983 14.700 1.00 87.62 532 GLY A O 1
ATOM 3932 N N . ARG A 1 533 ? -16.971 3.996 14.000 1.00 93.12 533 ARG A N 1
ATOM 3933 C CA . ARG A 1 533 ? -16.597 2.715 14.613 1.00 93.12 533 ARG A CA 1
ATOM 3934 C C . ARG A 1 533 ? -16.758 2.766 16.131 1.00 93.12 533 ARG A C 1
ATOM 3936 O O . ARG A 1 533 ? -16.587 3.807 16.768 1.00 93.12 533 ARG A O 1
ATOM 3943 N N . LEU A 1 534 ? -17.069 1.616 16.718 1.00 94.94 534 LEU A N 1
ATOM 3944 C CA . LEU A 1 534 ? -17.143 1.481 18.164 1.00 94.94 534 LEU A CA 1
ATOM 3945 C C . LEU A 1 534 ? -15.740 1.269 18.743 1.00 94.94 534 LEU A C 1
ATOM 3947 O O . LEU A 1 534 ? -14.956 0.467 18.241 1.00 94.94 534 LEU A O 1
ATOM 3951 N N . ALA A 1 535 ? -15.455 1.977 19.832 1.00 96.12 535 ALA A N 1
ATOM 3952 C CA . ALA A 1 535 ? -14.246 1.815 20.625 1.00 96.12 535 ALA A CA 1
ATOM 3953 C C . ALA A 1 535 ? -14.652 1.622 22.086 1.00 96.12 535 ALA A C 1
ATOM 3955 O O . ALA A 1 535 ? -15.354 2.467 22.653 1.00 96.12 535 ALA A O 1
ATOM 3956 N N . ALA A 1 536 ? -14.245 0.498 22.663 1.00 98.19 536 ALA A N 1
ATOM 3957 C CA . ALA A 1 536 ? -14.454 0.183 24.063 1.00 98.19 536 ALA A CA 1
ATOM 3958 C C . ALA A 1 536 ? -13.209 0.508 24.901 1.00 98.19 536 ALA A C 1
ATOM 3960 O O . ALA A 1 536 ? -12.116 0.714 24.377 1.00 98.19 536 ALA A O 1
ATOM 3961 N N . VAL A 1 537 ? -13.394 0.563 26.215 1.00 98.38 537 VAL A N 1
ATOM 3962 C CA . VAL A 1 537 ? -12.328 0.734 27.203 1.00 98.38 537 VAL A CA 1
ATOM 3963 C C . VAL A 1 537 ? -12.060 -0.618 27.847 1.00 98.38 537 VAL A C 1
ATOM 3965 O O . VAL A 1 537 ? -12.970 -1.212 28.437 1.00 98.38 537 VAL A O 1
ATOM 3968 N N . ALA A 1 538 ? -10.819 -1.090 27.748 1.00 98.25 538 ALA A N 1
ATOM 3969 C CA . ALA A 1 538 ? -10.362 -2.322 28.381 1.00 98.25 538 ALA A CA 1
ATOM 3970 C C . ALA A 1 538 ? -10.593 -2.323 29.909 1.00 98.25 538 ALA A C 1
ATOM 3972 O O . ALA A 1 538 ? -10.876 -1.297 30.542 1.00 98.25 538 ALA A O 1
ATOM 3973 N N . MET A 1 539 ? -10.494 -3.502 30.519 1.00 97.25 539 MET A N 1
ATOM 3974 C CA . MET A 1 539 ? -10.389 -3.608 31.973 1.00 97.25 539 MET A CA 1
ATOM 3975 C C . MET A 1 539 ? -8.936 -3.329 32.382 1.00 97.25 539 MET A C 1
ATOM 3977 O O . MET A 1 539 ? -8.027 -3.461 31.563 1.00 97.25 539 MET A O 1
ATOM 3981 N N . LEU A 1 540 ? -8.706 -2.917 33.630 1.00 97.44 540 LEU A N 1
ATOM 3982 C CA . LEU A 1 540 ? -7.371 -2.571 34.118 1.00 97.44 540 LEU A CA 1
ATOM 3983 C C . LEU A 1 540 ? -6.868 -3.641 35.099 1.00 97.44 540 LEU A C 1
ATOM 3985 O O . LEU A 1 540 ? -7.636 -4.039 35.974 1.00 97.44 540 LEU A O 1
ATOM 3989 N N . PRO A 1 541 ? -5.605 -4.097 35.018 1.00 97.69 541 PRO A N 1
ATOM 3990 C CA . PRO A 1 541 ? -4.631 -3.806 33.958 1.00 97.69 541 PRO A CA 1
ATOM 3991 C C . PRO A 1 541 ? -5.083 -4.368 32.600 1.00 97.69 541 PRO A C 1
ATOM 3993 O O . PRO A 1 541 ? -5.847 -5.332 32.558 1.00 97.69 541 PRO A O 1
ATOM 3996 N N . THR A 1 542 ? -4.593 -3.779 31.505 1.00 97.62 542 THR A N 1
ATOM 3997 C CA . THR A 1 542 ? -4.927 -4.139 30.111 1.00 97.62 542 THR A CA 1
ATOM 3998 C C . THR A 1 542 ? -4.270 -5.463 29.697 1.00 97.62 542 THR A C 1
ATOM 4000 O O . THR A 1 542 ? -3.372 -5.528 28.862 1.00 97.62 542 THR A O 1
ATOM 4003 N N . ILE A 1 543 ? -4.670 -6.548 30.357 1.00 96.56 543 ILE A N 1
ATOM 4004 C CA . ILE A 1 543 ? -4.147 -7.900 30.147 1.00 96.56 543 ILE A CA 1
ATOM 4005 C C . ILE A 1 543 ? -5.274 -8.870 29.812 1.00 96.56 543 ILE A C 1
ATOM 4007 O O . ILE A 1 543 ? -6.385 -8.764 30.345 1.00 96.56 543 ILE A O 1
ATOM 4011 N N . THR A 1 544 ? -4.950 -9.882 29.015 1.00 95.81 544 THR A N 1
ATOM 4012 C CA . THR A 1 544 ? -5.886 -10.897 28.525 1.00 95.81 544 THR A CA 1
ATOM 4013 C C . THR A 1 544 ? -6.743 -11.529 29.623 1.00 95.81 544 THR A C 1
ATOM 4015 O O . THR A 1 544 ? -7.971 -11.548 29.534 1.00 95.81 544 THR A O 1
ATOM 4018 N N . ARG A 1 545 ? -6.117 -11.989 30.718 1.00 96.38 545 ARG A N 1
ATOM 4019 C CA . ARG A 1 545 ? -6.789 -12.702 31.826 1.00 96.38 545 ARG A CA 1
ATOM 4020 C C . ARG A 1 545 ? -7.918 -11.895 32.480 1.00 96.38 545 ARG A C 1
ATOM 4022 O O . ARG A 1 545 ? -8.815 -12.477 33.088 1.00 96.38 545 ARG A O 1
ATOM 4029 N N . VAL A 1 546 ? -7.868 -10.569 32.383 1.00 97.00 546 VAL A N 1
ATOM 4030 C CA . VAL A 1 546 ? -8.864 -9.670 32.967 1.00 97.00 546 VAL A CA 1
ATOM 4031 C C . VAL A 1 546 ? -9.817 -9.169 31.882 1.00 97.00 546 VAL A C 1
ATOM 4033 O O . VAL A 1 546 ? -11.034 -9.344 31.986 1.00 97.00 546 VAL A O 1
ATOM 4036 N N . SER A 1 547 ? -9.274 -8.559 30.830 1.00 97.75 547 SER A N 1
ATOM 4037 C CA . SER A 1 547 ? -10.063 -7.918 29.781 1.00 97.75 547 SER A CA 1
ATOM 4038 C C . SER A 1 547 ? -10.900 -8.914 28.983 1.00 97.75 547 SER A C 1
ATOM 4040 O O . SER A 1 547 ? -12.112 -8.725 28.856 1.00 97.75 547 SER A O 1
ATOM 4042 N N . ARG A 1 548 ? -10.306 -10.018 28.513 1.00 98.19 548 ARG A N 1
ATOM 4043 C CA . ARG A 1 548 ? -11.008 -11.016 27.691 1.00 98.19 548 ARG A CA 1
ATOM 4044 C C . ARG A 1 548 ? -12.048 -11.791 28.489 1.00 98.19 548 ARG A C 1
ATOM 4046 O O . ARG A 1 548 ? -13.167 -12.002 28.017 1.00 98.19 548 ARG A O 1
ATOM 4053 N N . ALA A 1 549 ? -11.717 -12.150 29.730 1.00 98.19 549 ALA A N 1
ATOM 4054 C CA . ALA A 1 549 ? -12.665 -12.764 30.654 1.00 98.19 549 ALA A CA 1
ATOM 4055 C C . ALA A 1 549 ? -13.875 -11.849 30.907 1.00 98.19 549 ALA A C 1
ATOM 4057 O O . ALA A 1 549 ? -15.014 -12.323 30.900 1.00 98.19 549 ALA A O 1
ATOM 4058 N N . SER A 1 550 ? -13.640 -10.544 31.078 1.00 98.31 550 SER A N 1
ATOM 4059 C CA . SER A 1 550 ? -14.701 -9.552 31.286 1.00 98.31 550 SER A CA 1
ATOM 4060 C C . SER A 1 550 ? -15.574 -9.357 30.042 1.00 98.31 550 SER A C 1
ATOM 4062 O O . SER A 1 550 ? -16.803 -9.383 30.152 1.00 98.31 550 SER A O 1
ATOM 4064 N N . LEU A 1 551 ? -14.956 -9.255 28.856 1.00 98.50 551 LEU A N 1
ATOM 4065 C CA . LEU A 1 551 ? -15.641 -9.210 27.559 1.00 98.50 551 LEU A CA 1
ATOM 4066 C C . LEU A 1 551 ? -16.601 -10.391 27.404 1.00 98.50 551 LEU A C 1
ATOM 4068 O O . LEU A 1 551 ? -17.793 -10.212 27.167 1.00 98.50 551 LEU A O 1
ATOM 4072 N N . LEU A 1 552 ? -16.080 -11.611 27.556 1.00 98.50 552 LEU A N 1
ATOM 4073 C CA . LEU A 1 552 ? -16.820 -12.838 27.266 1.00 98.50 552 LEU A CA 1
ATOM 4074 C C . LEU A 1 552 ? -17.869 -13.167 28.331 1.00 98.50 552 LEU A C 1
ATOM 4076 O O . LEU A 1 552 ? -18.857 -13.833 28.027 1.00 98.50 552 LEU A O 1
ATOM 4080 N N . SER A 1 553 ? -17.703 -12.667 29.556 1.00 97.75 553 SER A N 1
ATOM 4081 C CA . SER A 1 553 ? -18.682 -12.837 30.638 1.00 97.75 553 SER A CA 1
ATOM 4082 C C . SER A 1 553 ? -19.802 -11.795 30.619 1.00 97.75 553 SER A C 1
ATOM 4084 O O . SER A 1 553 ? -20.866 -12.027 31.202 1.00 97.75 553 SER A O 1
ATOM 4086 N N . GLY A 1 554 ? -19.581 -10.650 29.968 1.00 97.19 554 GLY A N 1
ATOM 4087 C CA . GLY A 1 554 ? -20.490 -9.505 30.015 1.00 97.19 554 GLY A CA 1
ATOM 4088 C C . GLY A 1 554 ? -20.572 -8.836 31.398 1.00 97.19 554 GLY A C 1
ATOM 4089 O O . GLY A 1 554 ? -21.608 -8.270 31.753 1.00 97.19 554 GLY A O 1
ATOM 4090 N N . ALA A 1 555 ? -19.540 -9.020 32.225 1.00 96.06 555 ALA A N 1
ATOM 4091 C CA . ALA A 1 555 ? -19.403 -8.473 33.575 1.00 96.06 555 ALA A CA 1
ATOM 4092 C C . ALA A 1 555 ? -17.919 -8.501 33.994 1.00 96.06 555 ALA A C 1
ATOM 4094 O O . ALA A 1 555 ? -17.177 -9.332 33.466 1.00 96.06 555 ALA A O 1
ATOM 4095 N N . PRO A 1 556 ? -17.477 -7.678 34.966 1.00 95.81 556 PRO A N 1
ATOM 4096 C CA . PRO A 1 556 ? -16.098 -7.700 35.450 1.00 95.81 556 PRO A CA 1
ATOM 4097 C C . PRO A 1 556 ? -15.678 -9.086 35.959 1.00 95.81 556 PRO A C 1
ATOM 4099 O O . PRO A 1 556 ? -16.211 -9.585 36.955 1.00 95.81 556 PRO A O 1
ATOM 4102 N N . ALA A 1 557 ? -14.697 -9.694 35.299 1.00 95.94 557 ALA A N 1
ATOM 4103 C CA . ALA A 1 557 ? -14.238 -11.051 35.568 1.00 95.94 557 ALA A CA 1
ATOM 4104 C C . ALA A 1 557 ? -12.715 -11.168 35.432 1.00 95.94 557 ALA A C 1
ATOM 4106 O O . ALA A 1 557 ? -12.050 -10.322 34.840 1.00 95.94 557 ALA A O 1
ATOM 4107 N N . GLU A 1 558 ? -12.165 -12.240 35.994 1.00 96.31 558 GLU A N 1
ATOM 4108 C CA . GLU A 1 558 ? -10.760 -12.606 35.849 1.00 96.31 558 GLU A CA 1
ATOM 4109 C C . GLU A 1 558 ? -10.664 -14.128 35.723 1.00 96.31 558 GLU A C 1
ATOM 4111 O O . GLU A 1 558 ? -11.262 -14.856 36.519 1.00 96.31 558 GLU A O 1
ATOM 4116 N N . GLY A 1 559 ? -9.921 -14.621 34.735 1.00 96.38 559 GLY A N 1
ATOM 4117 C CA . GLY A 1 559 ? -9.712 -16.053 34.562 1.00 96.38 559 GLY A CA 1
ATOM 4118 C C . GLY A 1 559 ? -9.177 -16.438 33.190 1.00 96.38 559 GLY A C 1
ATOM 4119 O O . GLY A 1 559 ? -8.869 -15.589 32.361 1.00 96.38 559 GLY A O 1
ATOM 4120 N N . GLY A 1 560 ? -9.040 -17.746 32.982 1.00 96.00 560 GLY A N 1
ATOM 4121 C CA . GLY A 1 560 ? -8.668 -18.331 31.694 1.00 96.00 560 GLY A CA 1
ATOM 4122 C C . GLY A 1 560 ? -9.872 -18.880 30.924 1.00 96.00 560 GLY A C 1
ATOM 4123 O O . GLY A 1 560 ? -11.022 -18.513 31.174 1.00 96.00 560 GLY A O 1
ATOM 4124 N N . GLN A 1 561 ? -9.598 -19.826 30.024 1.00 96.50 561 GLN A N 1
ATOM 4125 C CA . GLN A 1 561 ? -10.563 -20.354 29.051 1.00 96.50 561 GLN A CA 1
ATOM 4126 C C . GLN A 1 561 ? -11.857 -20.908 29.670 1.00 96.50 561 GLN A C 1
ATOM 4128 O O . GLN A 1 561 ? -12.929 -20.748 29.085 1.00 96.50 561 GLN A O 1
ATOM 4133 N N . ASP A 1 562 ? -11.789 -21.528 30.851 1.00 97.62 562 ASP A N 1
ATOM 4134 C CA . ASP A 1 562 ? -12.969 -22.089 31.524 1.00 97.62 562 ASP A CA 1
ATOM 4135 C C . ASP A 1 562 ? -13.954 -21.000 31.967 1.00 97.62 562 ASP A C 1
ATOM 4137 O O . ASP A 1 562 ? -15.164 -21.125 31.760 1.00 97.62 562 ASP A O 1
ATOM 4141 N N . VAL A 1 563 ? -13.434 -19.899 32.521 1.00 98.00 563 VAL A N 1
ATOM 4142 C CA . VAL A 1 563 ? -14.235 -18.737 32.936 1.00 98.00 563 VAL A CA 1
ATOM 4143 C C . VAL A 1 563 ? -14.841 -18.063 31.710 1.00 98.00 563 VAL A C 1
ATOM 4145 O O . VAL A 1 563 ? -16.038 -17.784 31.690 1.00 98.00 563 VAL A O 1
ATOM 4148 N N . GLU A 1 564 ? -14.041 -17.874 30.662 1.00 98.31 564 GLU A N 1
ATOM 4149 C CA . GLU A 1 564 ? -14.474 -17.294 29.388 1.00 98.31 564 GLU A CA 1
ATOM 4150 C C . GLU A 1 564 ? -15.616 -18.106 28.745 1.00 98.31 564 GLU A C 1
ATOM 4152 O O . GLU A 1 564 ? -16.648 -17.550 28.364 1.00 98.31 564 GLU A O 1
ATOM 4157 N N . ARG A 1 565 ? -15.479 -19.438 28.680 1.00 98.38 565 ARG A N 1
ATOM 4158 C CA . ARG A 1 565 ? -16.488 -20.351 28.114 1.00 98.38 565 ARG A CA 1
ATOM 4159 C C . ARG A 1 565 ? -17.779 -20.354 28.928 1.00 98.38 565 ARG A C 1
ATOM 4161 O O . ARG A 1 565 ? -18.871 -20.272 28.352 1.00 98.38 565 ARG A O 1
ATOM 4168 N N . ALA A 1 566 ? -17.671 -20.432 30.254 1.00 98.25 566 ALA A N 1
ATOM 4169 C CA . ALA A 1 566 ? -18.823 -20.408 31.150 1.00 98.25 566 ALA A CA 1
ATOM 4170 C C . ALA A 1 566 ? -19.555 -19.056 31.099 1.00 98.25 566 ALA A C 1
ATOM 4172 O O . ALA A 1 566 ? -20.790 -19.023 31.026 1.00 98.25 566 ALA A O 1
ATOM 4173 N N . GLY A 1 567 ? -18.801 -17.954 31.080 1.00 98.25 567 GLY A N 1
ATOM 4174 C CA . GLY A 1 567 ? -19.307 -16.590 30.955 1.00 98.25 567 GLY A CA 1
ATOM 4175 C C . GLY A 1 567 ? -20.077 -16.385 29.654 1.00 98.25 567 GLY A C 1
ATOM 4176 O O . GLY A 1 567 ? -21.252 -16.012 29.694 1.00 98.25 567 GLY A O 1
ATOM 4177 N N . PHE A 1 568 ? -19.474 -16.748 28.519 1.00 98.56 568 PHE A N 1
ATOM 4178 C CA . PHE A 1 568 ? -20.083 -16.593 27.195 1.00 98.56 568 PHE A CA 1
ATOM 4179 C C . PHE A 1 568 ? -21.367 -17.415 27.055 1.00 98.56 568 PHE A C 1
ATOM 4181 O O . PHE A 1 568 ? -22.402 -16.916 26.604 1.00 98.56 568 PHE A O 1
ATOM 4188 N N . THR A 1 569 ? -21.336 -18.667 27.515 1.00 98.38 569 THR A N 1
ATOM 4189 C CA . THR A 1 569 ? -22.519 -19.540 27.535 1.00 98.38 569 THR A CA 1
ATOM 4190 C C . THR A 1 569 ? -23.630 -18.928 28.386 1.00 98.38 569 THR A C 1
ATOM 4192 O O . THR A 1 569 ? -24.784 -18.841 27.964 1.00 98.38 569 THR A O 1
ATOM 4195 N N . THR A 1 570 ? -23.289 -18.445 29.582 1.00 98.44 570 THR A N 1
ATOM 4196 C CA . THR A 1 570 ? -24.255 -17.845 30.507 1.00 98.44 570 THR A CA 1
ATOM 4197 C C . THR A 1 570 ? -24.862 -16.560 29.941 1.00 98.44 570 THR A C 1
ATOM 4199 O O . THR A 1 570 ? -26.079 -16.369 30.033 1.00 98.44 570 THR A O 1
ATOM 4202 N N . PHE A 1 571 ? -24.051 -15.693 29.331 1.00 98.12 571 PHE A N 1
ATOM 4203 C CA . PHE A 1 571 ? -24.490 -14.427 28.744 1.00 98.12 571 PHE A CA 1
ATOM 4204 C C . PHE A 1 571 ? -25.576 -14.627 27.675 1.00 98.12 571 PHE A C 1
ATOM 4206 O O . PHE A 1 571 ? -26.608 -13.942 27.698 1.00 98.12 571 PHE A O 1
ATOM 4213 N N . TRP A 1 572 ? -25.365 -15.586 26.768 1.00 97.81 572 TRP A N 1
ATOM 4214 C CA . TRP A 1 572 ? -26.297 -15.899 25.681 1.00 97.81 572 TRP A CA 1
ATOM 4215 C C . TRP A 1 572 ? -27.499 -16.717 26.149 1.00 97.81 572 TRP A C 1
ATOM 4217 O O . TRP A 1 572 ? -28.628 -16.428 25.742 1.00 97.81 572 TRP A O 1
ATOM 4227 N N . LYS A 1 573 ? -27.309 -17.639 27.101 1.00 97.12 573 LYS A N 1
ATOM 4228 C CA . LYS A 1 573 ? -28.409 -18.405 27.704 1.00 97.12 573 LYS A CA 1
ATOM 4229 C C . LYS A 1 573 ? -29.446 -17.497 28.369 1.00 97.12 573 LYS A C 1
ATOM 4231 O O . LYS A 1 573 ? -30.643 -17.700 28.174 1.00 97.12 573 LYS A O 1
ATOM 4236 N N . ARG A 1 574 ? -29.020 -16.445 29.088 1.00 96.56 574 ARG A N 1
ATOM 4237 C CA . ARG A 1 574 ? -29.940 -15.434 29.664 1.00 96.56 574 ARG A CA 1
ATOM 4238 C C . ARG A 1 574 ? -30.782 -14.720 28.600 1.00 96.56 574 ARG A C 1
ATOM 4240 O O . ARG A 1 574 ? -31.882 -14.265 28.893 1.00 96.56 574 ARG A O 1
ATOM 4247 N N . ARG A 1 575 ? -30.285 -14.655 27.364 1.00 95.25 575 ARG A N 1
ATOM 4248 C CA . ARG A 1 575 ? -30.960 -14.074 26.194 1.00 95.25 575 ARG A CA 1
ATOM 4249 C C . ARG A 1 575 ? -31.684 -15.117 25.342 1.00 95.25 575 ARG A C 1
ATOM 4251 O O . ARG A 1 575 ? -32.119 -14.796 24.243 1.00 95.25 575 ARG A O 1
ATOM 4258 N N . ARG A 1 576 ? -31.844 -16.346 25.851 1.00 95.12 576 ARG A N 1
ATOM 4259 C CA . ARG A 1 576 ? -32.512 -17.467 25.167 1.00 95.12 576 ARG A CA 1
ATOM 4260 C C . ARG A 1 576 ? -31.861 -17.810 23.822 1.00 95.12 576 ARG A C 1
ATOM 4262 O O . ARG A 1 576 ? -32.553 -18.125 22.859 1.00 95.12 576 ARG A O 1
ATOM 4269 N N . ARG A 1 577 ? -30.531 -17.722 23.755 1.00 94.88 577 ARG A N 1
ATOM 4270 C CA . ARG A 1 577 ? -29.725 -18.112 22.593 1.00 94.88 577 ARG A CA 1
ATOM 4271 C C . ARG A 1 577 ? -28.761 -19.221 22.985 1.00 94.88 577 ARG A C 1
ATOM 4273 O O . ARG A 1 577 ? -28.161 -19.161 24.058 1.00 94.88 577 ARG A O 1
ATOM 4280 N N . GLU A 1 578 ? -28.605 -20.203 22.108 1.00 95.94 578 GLU A N 1
ATOM 4281 C CA . GLU A 1 578 ? -27.515 -21.169 22.211 1.00 95.94 578 GLU A CA 1
ATOM 4282 C C . GLU A 1 578 ? -26.209 -20.528 21.753 1.00 95.94 578 GLU A C 1
ATOM 4284 O O . GLU A 1 578 ? -26.206 -19.647 20.887 1.00 95.94 578 GLU A O 1
ATOM 4289 N N . SER A 1 579 ? -25.090 -20.954 22.332 1.00 97.44 579 SER A N 1
ATOM 4290 C CA . SER A 1 579 ? -23.786 -20.437 21.951 1.00 97.44 579 SER A CA 1
ATOM 4291 C C . SER A 1 579 ? -22.672 -21.462 22.111 1.00 97.44 579 SER A C 1
ATOM 4293 O O . SER A 1 579 ? -22.769 -22.400 22.901 1.00 97.44 579 SER A O 1
ATOM 4295 N N . VAL A 1 580 ? -21.602 -21.264 21.348 1.00 97.94 580 VAL A N 1
ATOM 4296 C CA . VAL A 1 580 ? -20.345 -22.002 21.471 1.00 97.94 580 VAL A CA 1
ATOM 4297 C C . VAL A 1 580 ? -19.185 -21.017 21.399 1.00 97.94 580 VAL A C 1
ATOM 4299 O O . VAL A 1 580 ? -19.224 -20.074 20.613 1.00 97.94 580 VAL A O 1
ATOM 4302 N N . LEU A 1 581 ? -18.165 -21.228 22.227 1.00 98.38 581 LEU A N 1
ATOM 4303 C CA . LEU A 1 581 ? -16.915 -20.472 22.209 1.00 98.38 581 LEU A CA 1
ATOM 4304 C C . LEU A 1 581 ? -15.769 -21.434 21.898 1.00 98.38 581 LEU A C 1
ATOM 4306 O O . LEU A 1 581 ? -15.647 -22.469 22.553 1.00 98.38 581 LEU A O 1
ATOM 4310 N N . LEU A 1 582 ? -14.935 -21.108 20.920 1.00 97.62 582 LEU A N 1
ATOM 4311 C CA . LEU A 1 582 ? -13.802 -21.930 20.507 1.00 97.62 582 LEU A CA 1
ATOM 4312 C C . LEU A 1 582 ? -12.497 -21.160 20.700 1.00 97.62 582 LEU A C 1
ATOM 4314 O O . LEU A 1 582 ? -12.378 -19.998 20.315 1.00 97.62 582 LEU A O 1
ATOM 4318 N N . HIS A 1 583 ? -11.519 -21.836 21.288 1.00 96.44 583 HIS A N 1
ATOM 4319 C CA . HIS A 1 583 ? -10.159 -21.343 21.498 1.00 96.44 583 HIS A CA 1
ATOM 4320 C C . HIS A 1 583 ? -9.206 -22.019 20.510 1.00 96.44 583 HIS A C 1
ATOM 4322 O O . HIS A 1 583 ? -9.609 -22.928 19.784 1.00 96.44 583 HIS A O 1
ATOM 4328 N N . LYS A 1 584 ? -7.937 -21.595 20.511 1.00 91.19 584 LYS A N 1
ATOM 4329 C CA . LYS A 1 584 ? -6.846 -22.238 19.761 1.00 91.19 584 LYS A CA 1
ATOM 4330 C C . LYS A 1 584 ? -6.833 -23.754 19.995 1.00 91.19 584 LYS A C 1
ATOM 4332 O O . LYS A 1 584 ? -6.938 -24.208 21.134 1.00 91.19 584 LYS A O 1
ATOM 4337 N N . GLY A 1 585 ? -6.717 -24.517 18.915 1.00 88.31 585 GLY A N 1
ATOM 4338 C CA . GLY A 1 585 ? -6.859 -25.974 18.872 1.00 88.31 585 GLY A CA 1
ATOM 4339 C C . GLY A 1 585 ? -8.300 -26.479 18.703 1.00 88.31 585 GLY A C 1
ATOM 4340 O O . GLY A 1 585 ? -8.490 -27.669 18.472 1.00 88.31 585 GLY A O 1
ATOM 4341 N N . GLY A 1 586 ? -9.311 -25.612 18.829 1.00 90.44 586 GLY A N 1
ATOM 4342 C CA . GLY A 1 586 ? -10.729 -25.973 18.721 1.00 90.44 586 GLY A CA 1
ATOM 4343 C C . GLY A 1 586 ? -11.411 -25.535 17.423 1.00 90.44 586 GLY A C 1
ATOM 4344 O O . GLY A 1 586 ? -12.533 -25.965 17.166 1.00 90.44 586 GLY A O 1
ATOM 4345 N N . TYR A 1 587 ? -10.782 -24.673 16.618 1.00 92.75 587 TYR A N 1
ATOM 4346 C CA . TYR A 1 587 ? -11.346 -24.188 15.350 1.00 92.75 587 TYR A CA 1
ATOM 4347 C C . TYR A 1 587 ? -10.500 -24.555 14.126 1.00 92.75 587 TYR A C 1
ATOM 4349 O O . TYR A 1 587 ? -10.974 -24.447 12.993 1.00 92.75 587 TYR A O 1
ATOM 4357 N N . GLU A 1 588 ? -9.258 -24.985 14.325 1.00 93.06 588 GLU A N 1
ATOM 4358 C CA . GLU A 1 588 ? -8.350 -25.419 13.273 1.00 93.06 588 GLU A CA 1
ATOM 4359 C C . GLU A 1 588 ? -8.697 -26.833 12.792 1.00 93.06 588 GLU A C 1
ATOM 4361 O O . GLU A 1 588 ? -8.942 -27.739 13.585 1.00 93.06 588 GLU A O 1
ATOM 4366 N N . GLY A 1 589 ? -8.710 -27.030 11.472 1.00 89.12 589 GLY A N 1
ATOM 4367 C CA . GLY A 1 589 ? -8.956 -28.346 10.886 1.00 89.12 589 GLY A CA 1
ATOM 4368 C C . GLY A 1 589 ? -7.763 -29.295 11.022 1.00 89.12 589 GLY A C 1
ATOM 4369 O O . GLY A 1 589 ? -6.610 -28.875 11.147 1.00 89.12 589 GLY A O 1
ATOM 4370 N N . THR A 1 590 ? -8.041 -30.598 10.950 1.00 89.62 590 THR A N 1
ATOM 4371 C CA . THR A 1 590 ? -7.016 -31.638 10.787 1.00 89.62 590 THR A CA 1
ATOM 4372 C C . THR A 1 590 ? -6.379 -31.567 9.393 1.00 89.62 590 THR A C 1
ATOM 4374 O O . THR A 1 590 ? -6.825 -30.809 8.533 1.00 89.62 590 THR A O 1
ATOM 4377 N N . ALA A 1 591 ? -5.358 -32.390 9.118 1.00 87.12 591 ALA A N 1
ATOM 4378 C CA . ALA A 1 591 ? -4.749 -32.470 7.786 1.00 87.12 591 ALA A CA 1
ATOM 4379 C C . ALA A 1 591 ? -5.816 -32.593 6.673 1.00 87.12 591 ALA A C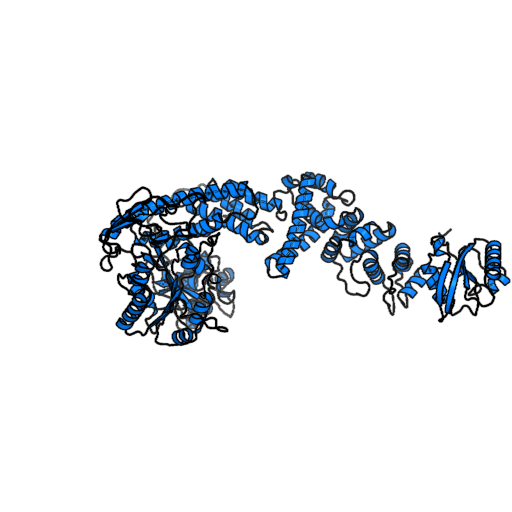 1
ATOM 4381 O O . ALA A 1 591 ? -6.748 -33.393 6.772 1.00 87.12 591 ALA A O 1
ATOM 4382 N N . GLY A 1 592 ? -5.696 -31.754 5.641 1.00 87.75 592 GLY A N 1
ATOM 4383 C CA . GLY A 1 592 ? -6.674 -31.641 4.551 1.00 87.75 592 GLY A CA 1
ATOM 4384 C C . GLY A 1 592 ? -7.838 -30.670 4.800 1.00 87.75 592 GLY A C 1
ATOM 4385 O O . GLY A 1 592 ? -8.536 -30.336 3.849 1.00 87.75 592 GLY A O 1
ATOM 4386 N N . HIS A 1 593 ? -8.026 -30.158 6.022 1.00 89.56 593 HIS A N 1
ATOM 4387 C CA . HIS A 1 593 ? -9.085 -29.205 6.368 1.00 89.56 593 HIS A CA 1
ATOM 4388 C C . HIS A 1 593 ? -8.499 -27.906 6.928 1.00 89.56 593 HIS A C 1
ATOM 4390 O O . HIS A 1 593 ? -7.631 -27.918 7.797 1.00 89.56 593 HIS A O 1
ATOM 4396 N N . ARG A 1 594 ? -8.988 -26.754 6.452 1.00 92.00 594 ARG A N 1
ATOM 4397 C CA . ARG A 1 594 ? -8.549 -25.445 6.973 1.00 92.00 594 ARG A CA 1
ATOM 4398 C C . ARG A 1 594 ? -9.197 -25.121 8.325 1.00 92.00 594 ARG A C 1
ATOM 4400 O O . ARG A 1 594 ? -8.507 -24.652 9.229 1.00 92.00 594 ARG A O 1
ATOM 4407 N N . LEU A 1 595 ? -10.490 -25.422 8.467 1.00 96.12 595 LEU A N 1
ATOM 4408 C CA . LEU A 1 595 ? -11.295 -25.236 9.682 1.00 96.12 595 LEU A CA 1
ATOM 4409 C C . LEU A 1 595 ? -11.827 -26.577 10.204 1.00 96.12 595 LEU A C 1
ATOM 4411 O O . LEU A 1 595 ? -12.021 -27.510 9.422 1.00 96.12 595 LEU A O 1
ATOM 4415 N N . ALA A 1 596 ? -12.077 -26.655 11.511 1.00 96.06 596 ALA A N 1
ATOM 4416 C CA . ALA A 1 596 ? -12.642 -27.832 12.165 1.00 96.06 596 ALA A CA 1
ATOM 4417 C C . ALA A 1 596 ? -14.089 -28.106 11.691 1.00 96.06 596 ALA A C 1
ATOM 4419 O O . ALA A 1 596 ? -14.888 -27.162 11.613 1.00 96.06 596 ALA A O 1
ATOM 4420 N N . PRO A 1 597 ? -14.472 -29.367 11.408 1.00 93.81 597 PRO A N 1
ATOM 4421 C CA . PRO A 1 597 ? -15.846 -29.723 11.044 1.00 93.81 597 PRO A CA 1
ATOM 4422 C C . PRO A 1 597 ? -16.892 -29.274 12.074 1.00 93.81 597 PRO A C 1
ATOM 4424 O O . PRO A 1 597 ? -17.979 -28.834 11.702 1.00 93.81 597 PRO A O 1
ATOM 4427 N N . GLU A 1 598 ? -16.556 -29.315 13.363 1.00 94.12 598 GLU A N 1
ATOM 4428 C CA . GLU A 1 598 ? -17.422 -28.888 14.464 1.00 94.12 598 GLU A CA 1
ATOM 4429 C C . GLU A 1 598 ? -17.713 -27.383 14.401 1.00 94.12 598 GLU A C 1
ATOM 4431 O O . GLU A 1 598 ? -18.852 -26.962 14.615 1.00 94.12 598 GLU A O 1
ATOM 4436 N N . LEU A 1 599 ? -16.710 -26.569 14.047 1.00 96.69 599 LEU A N 1
ATOM 4437 C CA . LEU A 1 599 ? -16.894 -25.137 13.809 1.00 96.69 599 LEU A CA 1
ATOM 4438 C C . LEU A 1 599 ? -17.797 -24.905 12.592 1.00 96.69 599 LEU A C 1
ATOM 4440 O O . LEU A 1 599 ? -18.724 -24.102 12.671 1.00 96.69 599 LEU A O 1
ATOM 4444 N N . LEU A 1 600 ? -17.552 -25.599 11.477 1.00 96.31 600 LEU A N 1
ATOM 4445 C CA . LEU A 1 600 ? -18.376 -25.459 10.271 1.00 96.31 600 LEU A CA 1
ATOM 4446 C C . LEU A 1 600 ? -19.838 -25.840 10.548 1.00 96.31 600 LEU A C 1
ATOM 4448 O O . LEU A 1 600 ? -20.747 -25.117 10.144 1.00 96.31 600 LEU A O 1
ATOM 4452 N N . SER A 1 601 ? -20.067 -26.915 11.309 1.00 95.31 601 SER A N 1
ATOM 4453 C CA . SER A 1 601 ? -21.404 -27.310 11.758 1.00 95.31 601 SER A CA 1
ATOM 4454 C C . SER A 1 601 ? -22.043 -26.256 12.663 1.00 95.31 601 SER A C 1
ATOM 4456 O O . SER A 1 601 ? -23.231 -25.980 12.515 1.00 95.31 601 SER A O 1
ATOM 4458 N N . ALA A 1 602 ? -21.284 -25.645 13.576 1.00 96.62 602 ALA A N 1
ATOM 4459 C CA . ALA A 1 602 ? -21.793 -24.583 14.440 1.00 96.62 602 ALA A CA 1
ATOM 4460 C C . ALA A 1 602 ? -22.107 -23.286 13.675 1.00 96.62 602 ALA A C 1
ATOM 4462 O O . ALA A 1 602 ? -23.040 -22.575 14.042 1.00 96.62 602 ALA A O 1
ATOM 4463 N N . LEU A 1 603 ? -21.351 -22.970 12.618 1.00 96.69 603 LEU A N 1
ATOM 4464 C CA . LEU A 1 603 ? -21.615 -21.825 11.742 1.00 96.69 603 LEU A CA 1
ATOM 4465 C C . LEU A 1 603 ? -22.851 -22.045 10.860 1.00 96.69 603 LEU A C 1
ATOM 4467 O O . LEU A 1 603 ? -23.589 -21.091 10.618 1.00 96.69 603 LEU A O 1
ATOM 4471 N N . ALA A 1 604 ? -23.080 -23.279 10.403 1.00 94.25 604 ALA A N 1
ATOM 4472 C CA . ALA A 1 604 ? -24.261 -23.653 9.626 1.00 94.25 604 ALA A CA 1
ATOM 4473 C C . ALA A 1 604 ? -25.548 -23.727 10.471 1.00 94.25 604 ALA A C 1
ATOM 4475 O O . ALA A 1 604 ? -26.641 -23.661 9.919 1.00 94.25 604 ALA A O 1
ATOM 4476 N N . ASP A 1 605 ? -25.432 -23.859 11.794 1.00 93.75 605 ASP A N 1
ATOM 4477 C CA . ASP A 1 605 ? -26.572 -23.893 12.709 1.00 93.75 605 ASP A CA 1
ATOM 4478 C C . ASP A 1 605 ? -27.291 -22.534 12.754 1.00 93.75 605 ASP A C 1
ATOM 4480 O O . ASP A 1 605 ? -26.707 -21.489 13.067 1.00 93.75 605 ASP A O 1
ATOM 4484 N N . ASP A 1 606 ? -28.594 -22.552 12.469 1.00 87.56 606 ASP A N 1
ATOM 4485 C CA . ASP A 1 606 ? -29.390 -21.334 12.355 1.00 87.56 606 ASP A CA 1
ATOM 4486 C C . ASP A 1 606 ? -29.696 -20.654 13.704 1.00 87.56 606 ASP A C 1
ATOM 4488 O O . ASP A 1 606 ? -30.151 -19.506 13.738 1.00 87.56 606 ASP A O 1
ATOM 4492 N N . THR A 1 607 ? -29.435 -21.332 14.823 1.00 88.56 607 THR A N 1
ATOM 4493 C CA . THR A 1 607 ? -29.806 -20.887 16.175 1.00 88.56 607 THR A CA 1
ATOM 4494 C C . THR A 1 607 ? -28.615 -20.415 17.009 1.00 88.56 607 THR A C 1
ATOM 4496 O O . THR A 1 607 ? -28.761 -19.522 17.857 1.00 88.56 607 THR A O 1
ATOM 4499 N N . LYS A 1 608 ? -27.425 -20.965 16.751 1.00 95.25 608 LYS A N 1
ATOM 4500 C CA . LYS A 1 608 ? -26.242 -20.759 17.593 1.00 95.25 608 LYS A CA 1
ATOM 4501 C C . LYS A 1 608 ? -25.546 -19.431 17.339 1.00 95.25 608 LYS A C 1
ATOM 4503 O O . LYS A 1 608 ? -25.395 -18.979 16.207 1.00 95.25 608 LYS A O 1
ATOM 4508 N N . ILE A 1 609 ? -25.050 -18.833 18.417 1.00 97.94 609 ILE A N 1
ATOM 4509 C CA . ILE A 1 609 ? -24.044 -17.769 18.394 1.00 97.94 609 ILE A CA 1
ATOM 4510 C C . ILE A 1 609 ? -22.664 -18.418 18.486 1.00 97.94 609 ILE A C 1
ATOM 4512 O O . ILE A 1 609 ? -22.432 -19.261 19.349 1.00 97.94 609 ILE A O 1
ATOM 4516 N N . VAL A 1 610 ? -21.740 -18.027 17.614 1.00 98.56 610 VAL A N 1
ATOM 4517 C CA . VAL A 1 610 ? -20.408 -18.643 17.560 1.00 98.56 610 VAL A CA 1
ATOM 4518 C C . VAL A 1 610 ? -19.388 -17.595 17.966 1.00 98.56 610 VAL A C 1
ATOM 4520 O O . VAL A 1 610 ? -19.362 -16.515 17.384 1.00 98.56 610 VAL A O 1
ATOM 4523 N N . GLY A 1 611 ? -18.583 -17.907 18.974 1.00 98.44 611 GLY A N 1
ATOM 4524 C CA . GLY A 1 611 ? -17.414 -17.145 19.386 1.00 98.44 611 GLY A CA 1
ATOM 4525 C C . GLY A 1 611 ? -16.135 -17.894 19.016 1.00 98.44 611 GLY A C 1
ATOM 4526 O O . GLY A 1 611 ? -16.052 -19.101 19.241 1.00 98.44 611 GLY A O 1
ATOM 4527 N N . VAL A 1 612 ? -15.136 -17.196 18.485 1.00 98.62 612 VAL A N 1
ATOM 4528 C CA . VAL A 1 612 ? -13.805 -17.747 18.190 1.00 98.62 612 VAL A CA 1
ATOM 4529 C C . VAL A 1 612 ? -12.747 -16.793 18.727 1.00 98.62 612 VAL A C 1
ATOM 4531 O O . VAL A 1 612 ? -12.857 -15.587 18.525 1.00 98.62 612 VAL A O 1
ATOM 4534 N N . ILE A 1 613 ? -11.730 -17.321 19.402 1.00 98.12 613 ILE A N 1
ATOM 4535 C CA . ILE A 1 613 ? -10.608 -16.531 19.916 1.00 98.12 613 ILE A CA 1
ATOM 4536 C C . ILE A 1 613 ? -9.350 -16.835 19.103 1.00 98.12 613 ILE A C 1
ATOM 4538 O O . ILE A 1 613 ? -8.919 -17.987 19.021 1.00 98.12 613 ILE A O 1
ATOM 4542 N N . VAL A 1 614 ? -8.759 -15.795 18.519 1.00 96.94 614 VAL A N 1
ATOM 4543 C CA . VAL A 1 614 ? -7.560 -15.874 17.685 1.00 96.94 614 VAL A CA 1
ATOM 4544 C C . VAL A 1 614 ? -6.442 -15.065 18.337 1.00 96.94 614 VAL A C 1
ATOM 4546 O O . VAL A 1 614 ? -6.513 -13.842 18.401 1.00 96.94 614 VAL A O 1
ATOM 4549 N N . ASN A 1 615 ? -5.385 -15.754 18.775 1.00 93.75 615 ASN A N 1
ATOM 4550 C CA . ASN A 1 615 ? -4.290 -15.150 19.547 1.00 93.75 615 ASN A CA 1
ATOM 4551 C C . ASN A 1 615 ? -3.054 -14.805 18.702 1.00 93.75 615 ASN A C 1
ATOM 4553 O O . ASN A 1 615 ? -1.956 -14.669 19.226 1.00 93.75 615 ASN A O 1
ATOM 4557 N N . THR A 1 616 ? -3.195 -14.715 17.374 1.00 92.38 616 THR A N 1
ATOM 4558 C CA . THR A 1 616 ? -2.040 -14.576 16.468 1.00 92.38 616 THR A CA 1
ATOM 4559 C C . THR A 1 616 ? -1.213 -13.317 16.721 1.00 92.38 616 THR A C 1
ATOM 4561 O O . THR A 1 616 ? -0.001 -13.361 16.532 1.00 92.38 616 THR A O 1
ATOM 4564 N N . ILE A 1 617 ? -1.854 -12.211 17.109 1.00 91.50 617 ILE A N 1
ATOM 4565 C CA . ILE A 1 617 ? -1.168 -10.935 17.332 1.00 91.50 617 ILE A CA 1
ATOM 4566 C C . ILE A 1 617 ? -0.341 -11.025 18.616 1.00 91.50 617 ILE A C 1
ATOM 4568 O O . ILE A 1 617 ? 0.875 -10.870 18.545 1.00 91.50 617 ILE A O 1
ATOM 4572 N N . ASP A 1 618 ? -0.964 -11.363 19.747 1.00 89.00 618 ASP A N 1
ATOM 4573 C CA . ASP A 1 618 ? -0.265 -11.487 21.032 1.00 89.00 618 ASP A CA 1
ATOM 4574 C C . ASP A 1 618 ? 0.872 -12.534 21.006 1.00 89.00 618 ASP A C 1
ATOM 4576 O O . ASP A 1 618 ? 2.006 -12.218 21.371 1.00 89.00 618 ASP A O 1
ATOM 4580 N N . ASP A 1 619 ? 0.628 -13.730 20.439 1.00 89.38 619 ASP A N 1
ATOM 4581 C CA . ASP A 1 619 ? 1.659 -14.772 20.260 1.00 89.38 619 ASP A CA 1
ATOM 4582 C C . ASP A 1 619 ? 2.879 -14.218 19.483 1.00 89.38 619 ASP A C 1
ATOM 4584 O O . ASP A 1 619 ? 4.035 -14.438 19.851 1.00 89.38 619 ASP A O 1
ATOM 4588 N N . ALA A 1 620 ? 2.639 -13.455 18.409 1.00 86.81 620 ALA A N 1
ATOM 4589 C CA . ALA A 1 620 ? 3.710 -12.889 17.590 1.00 86.81 620 ALA A CA 1
ATOM 4590 C C . ALA A 1 620 ? 4.487 -11.766 18.294 1.00 86.81 620 ALA A C 1
ATOM 4592 O O . ALA A 1 620 ? 5.682 -11.601 18.027 1.00 86.81 620 ALA A O 1
ATOM 4593 N N . LEU A 1 621 ? 3.830 -10.997 19.169 1.00 86.00 621 LEU A N 1
ATOM 4594 C CA . LEU A 1 621 ? 4.479 -9.958 19.967 1.00 86.00 621 LEU A CA 1
ATOM 4595 C C . LEU A 1 621 ? 5.388 -10.572 21.042 1.00 86.00 621 LEU A C 1
ATOM 4597 O O . LEU A 1 621 ? 6.505 -10.084 21.244 1.00 86.00 621 LEU A O 1
ATOM 4601 N N . ALA A 1 622 ? 4.945 -11.662 21.675 1.00 83.19 622 ALA A N 1
ATOM 4602 C CA . ALA A 1 622 ? 5.682 -12.360 22.725 1.00 83.19 622 ALA A CA 1
ATOM 4603 C C . ALA A 1 622 ? 6.913 -13.125 22.206 1.00 83.19 622 ALA A C 1
ATOM 4605 O O . ALA A 1 622 ? 7.972 -13.064 22.836 1.00 83.19 622 ALA A O 1
ATOM 4606 N N . ASP A 1 623 ? 6.800 -13.792 21.051 1.00 73.69 623 ASP A N 1
ATOM 4607 C CA . ASP A 1 623 ? 7.848 -14.653 20.473 1.00 73.69 623 ASP A CA 1
ATOM 4608 C C . ASP A 1 623 ? 9.053 -13.883 19.898 1.00 73.69 623 ASP A C 1
ATOM 4610 O O . ASP A 1 623 ? 10.028 -14.487 19.446 1.00 73.69 623 ASP A O 1
ATOM 4614 N N . GLY A 1 624 ? 9.012 -12.546 19.897 1.00 58.28 624 GLY A N 1
ATOM 4615 C CA . GLY A 1 624 ? 10.177 -11.715 19.597 1.00 58.28 624 GLY A CA 1
ATOM 4616 C C . GLY A 1 624 ? 10.738 -11.893 18.184 1.00 58.28 624 GLY A C 1
ATOM 4617 O O . GLY A 1 624 ? 11.941 -11.713 17.995 1.00 58.28 624 GLY A O 1
ATOM 4618 N N . ARG A 1 625 ? 9.904 -12.232 17.184 1.00 49.00 625 ARG A N 1
ATOM 4619 C CA . ARG A 1 625 ? 10.332 -12.228 15.773 1.00 49.00 625 ARG A CA 1
ATOM 4620 C C . ARG A 1 625 ? 10.901 -10.844 15.455 1.00 49.00 625 ARG A C 1
ATOM 4622 O O . ARG A 1 625 ? 10.161 -9.865 15.405 1.00 49.00 625 ARG A O 1
ATOM 4629 N N . GLU A 1 626 ? 12.225 -10.768 15.317 1.00 40.12 626 GLU A N 1
ATOM 4630 C CA . GLU A 1 626 ? 12.958 -9.523 15.097 1.00 40.12 626 GLU A CA 1
ATOM 4631 C C . GLU A 1 626 ? 12.455 -8.849 13.815 1.00 40.12 626 GLU A C 1
ATOM 4633 O O . GLU A 1 626 ? 12.772 -9.273 12.706 1.00 40.12 626 GLU A O 1
ATOM 4638 N N . GLY A 1 627 ? 11.625 -7.821 13.993 1.00 46.88 627 GLY A N 1
ATOM 4639 C CA . GLY A 1 627 ? 10.877 -7.164 12.926 1.00 46.88 627 GLY A CA 1
ATOM 4640 C C . GLY A 1 627 ? 9.382 -7.237 13.205 1.00 46.88 627 GLY A C 1
ATOM 4641 O O . GLY A 1 627 ? 8.655 -7.933 12.496 1.00 46.88 627 GLY A O 1
ATOM 4642 N N . GLY A 1 628 ? 8.923 -6.539 14.254 1.00 49.88 628 GLY A N 1
ATOM 4643 C CA . GLY A 1 628 ? 7.496 -6.307 14.461 1.00 49.88 628 GLY A CA 1
ATOM 4644 C C . GLY A 1 628 ? 6.919 -5.765 13.160 1.00 49.88 628 GLY A C 1
ATOM 4645 O O . GLY A 1 628 ? 7.361 -4.724 12.676 1.00 49.88 628 GLY A O 1
ATOM 4646 N N . ARG A 1 629 ? 6.026 -6.536 12.536 1.00 59.34 629 ARG A N 1
ATOM 4647 C CA . ARG A 1 629 ? 5.434 -6.159 11.254 1.00 59.34 629 ARG A CA 1
ATOM 4648 C C . ARG A 1 629 ? 4.744 -4.820 11.461 1.00 59.34 629 ARG A C 1
ATOM 4650 O O . ARG A 1 629 ? 3.866 -4.727 12.314 1.00 59.34 629 ARG A O 1
ATOM 4657 N N . ALA A 1 630 ? 5.116 -3.802 10.687 1.00 60.38 630 ALA A N 1
ATOM 4658 C CA . ALA A 1 630 ? 4.407 -2.529 10.751 1.00 60.38 630 ALA A CA 1
ATOM 4659 C C . ALA A 1 630 ? 2.974 -2.635 10.223 1.00 60.38 630 ALA A C 1
ATOM 4661 O O . ALA A 1 630 ? 2.189 -1.705 10.388 1.00 60.38 630 ALA A O 1
ATOM 4662 N N . ARG A 1 631 ? 2.672 -3.742 9.535 1.00 77.62 631 ARG A N 1
ATOM 4663 C CA . ARG A 1 631 ? 1.424 -3.981 8.831 1.00 77.62 631 ARG A CA 1
ATOM 4664 C C . ARG A 1 631 ? 0.881 -5.378 9.106 1.00 77.62 631 ARG A C 1
ATOM 4666 O O . ARG A 1 631 ? 1.606 -6.366 8.977 1.00 77.62 631 ARG A O 1
ATOM 4673 N N . TRP A 1 632 ? -0.405 -5.452 9.416 1.00 87.56 632 TRP A N 1
ATOM 4674 C CA . TRP A 1 632 ? -1.161 -6.678 9.635 1.00 87.56 632 TRP A CA 1
ATOM 4675 C C . TRP A 1 632 ? -2.257 -6.802 8.585 1.00 87.56 632 TRP A C 1
ATOM 4677 O O . TRP A 1 632 ? -3.236 -6.059 8.583 1.00 87.56 632 TRP A O 1
ATOM 4687 N N . ARG A 1 633 ? -2.120 -7.775 7.684 1.00 90.50 633 ARG A N 1
ATOM 4688 C CA . ARG A 1 633 ? -3.151 -8.085 6.689 1.00 90.50 633 ARG A CA 1
ATOM 4689 C C . ARG A 1 633 ? -4.027 -9.231 7.180 1.00 90.50 633 ARG A C 1
ATOM 4691 O O . ARG A 1 633 ? -3.620 -10.042 8.006 1.00 90.50 633 ARG A O 1
ATOM 4698 N N . ILE A 1 634 ? -5.212 -9.376 6.588 1.00 92.44 634 ILE A N 1
ATOM 4699 C CA . ILE A 1 634 ? -6.134 -10.486 6.891 1.00 92.44 634 ILE A CA 1
ATOM 4700 C C . ILE A 1 634 ? -5.442 -11.858 6.765 1.00 92.44 634 ILE A C 1
ATOM 4702 O O . ILE A 1 634 ? -5.690 -12.750 7.572 1.00 92.44 634 ILE A O 1
ATOM 4706 N N . GLY A 1 635 ? -4.550 -12.019 5.780 1.00 89.94 635 GLY A N 1
ATOM 4707 C CA . GLY A 1 635 ? -3.783 -13.252 5.571 1.00 89.94 635 GLY A CA 1
ATOM 4708 C C . GLY A 1 635 ? -2.674 -13.510 6.599 1.00 89.94 635 GLY A C 1
ATOM 4709 O O . GLY A 1 635 ? -2.199 -14.639 6.690 1.00 89.94 635 GLY A O 1
ATOM 4710 N N . ASP A 1 636 ? -2.275 -12.499 7.375 1.00 90.44 636 ASP A N 1
ATOM 4711 C CA . ASP A 1 636 ? -1.277 -12.627 8.442 1.00 90.44 636 ASP A CA 1
ATOM 4712 C C . ASP A 1 636 ? -1.874 -13.176 9.741 1.00 90.44 636 ASP A C 1
ATOM 4714 O O . ASP A 1 636 ? -1.146 -13.721 10.571 1.00 90.44 636 ASP A O 1
ATOM 4718 N N . ILE A 1 637 ? -3.193 -13.054 9.916 1.00 92.44 637 ILE A N 1
ATOM 4719 C CA . ILE A 1 637 ? -3.910 -13.530 11.099 1.00 92.44 637 ILE A CA 1
ATOM 4720 C C . ILE A 1 637 ? -4.394 -14.955 10.852 1.00 92.44 637 ILE A C 1
ATOM 4722 O O . ILE A 1 637 ? -5.102 -15.241 9.880 1.00 92.44 637 ILE A O 1
ATOM 4726 N N . ALA A 1 638 ? -4.019 -15.872 11.745 1.00 90.06 638 ALA A N 1
ATOM 4727 C CA . ALA A 1 638 ? -4.273 -17.290 11.551 1.00 90.06 638 ALA A CA 1
ATOM 4728 C C . ALA A 1 638 ? -5.774 -17.558 11.387 1.00 90.06 638 ALA A C 1
ATOM 4730 O O . ALA A 1 638 ? -6.584 -17.214 12.244 1.00 90.06 638 ALA A O 1
ATOM 4731 N N . ARG A 1 639 ? -6.132 -18.194 10.264 1.00 93.75 639 ARG A N 1
ATOM 4732 C CA . ARG A 1 639 ? -7.502 -18.616 9.913 1.00 93.75 639 ARG A CA 1
ATOM 4733 C C . ARG A 1 639 ? -8.536 -17.489 9.802 1.00 93.75 639 ARG A C 1
ATOM 4735 O O . ARG A 1 639 ? -9.693 -17.798 9.543 1.00 93.75 639 ARG A O 1
ATOM 4742 N N . LEU A 1 640 ? -8.164 -16.210 9.903 1.00 95.94 640 LEU A N 1
ATOM 4743 C CA . LEU A 1 640 ? -9.135 -15.113 9.839 1.00 95.94 640 LEU A CA 1
ATOM 4744 C C . LEU A 1 640 ? -9.862 -15.064 8.489 1.00 95.94 640 LEU A C 1
ATOM 4746 O O . LEU A 1 640 ? -11.087 -15.000 8.466 1.00 95.94 640 LEU A O 1
ATOM 4750 N N . ALA A 1 641 ? -9.132 -15.172 7.373 1.00 95.62 641 ALA A N 1
ATOM 4751 C CA . ALA A 1 641 ? -9.738 -15.250 6.039 1.00 95.62 641 ALA A CA 1
ATOM 4752 C C . ALA A 1 641 ? -10.744 -16.411 5.928 1.00 95.62 641 ALA A C 1
ATOM 4754 O O . ALA A 1 641 ? -11.860 -16.223 5.454 1.00 95.62 641 ALA A O 1
ATOM 4755 N N . ASP A 1 642 ? -10.368 -17.587 6.440 1.00 96.31 642 ASP A N 1
ATOM 4756 C CA . ASP A 1 642 ? -11.195 -18.795 6.401 1.00 96.31 642 ASP A CA 1
ATOM 4757 C C . ASP A 1 642 ? -12.475 -18.637 7.242 1.00 96.31 642 ASP A C 1
ATOM 4759 O O . ASP A 1 642 ? -13.561 -19.020 6.809 1.00 96.31 642 ASP A O 1
ATOM 4763 N N . LEU A 1 643 ? -12.359 -18.043 8.436 1.00 97.44 643 LEU A N 1
ATOM 4764 C CA . LEU A 1 643 ? -13.486 -17.745 9.326 1.00 97.44 643 LEU A CA 1
ATOM 4765 C C . LEU A 1 643 ? -14.465 -16.757 8.692 1.00 97.44 643 LEU A C 1
ATOM 4767 O O . LEU A 1 643 ? -15.679 -16.958 8.766 1.00 97.44 643 LEU A O 1
ATOM 4771 N N . LEU A 1 644 ? -13.940 -15.706 8.058 1.00 97.56 644 LEU A N 1
ATOM 4772 C CA . LEU A 1 644 ? -14.743 -14.736 7.325 1.00 97.56 644 LEU A CA 1
ATOM 4773 C C . LEU A 1 644 ? -15.462 -15.427 6.161 1.00 97.56 644 LEU A C 1
ATOM 4775 O O . LEU A 1 644 ? -16.686 -15.374 6.084 1.00 97.56 644 LEU A O 1
ATOM 4779 N N . ASP A 1 645 ? -14.759 -16.154 5.296 1.00 96.12 645 ASP A N 1
ATOM 4780 C CA . ASP A 1 645 ? -15.403 -16.834 4.169 1.00 96.12 645 ASP A CA 1
ATOM 4781 C C . ASP A 1 645 ? -16.488 -17.831 4.604 1.00 96.12 645 ASP A C 1
ATOM 4783 O O . ASP A 1 645 ? -17.572 -17.853 4.012 1.00 96.12 645 ASP A O 1
ATOM 4787 N N . ALA A 1 646 ? -16.258 -18.587 5.681 1.00 96.69 646 ALA A N 1
ATOM 4788 C CA . ALA A 1 646 ? -17.264 -19.484 6.245 1.00 96.69 646 ALA A CA 1
ATOM 4789 C C . ALA A 1 646 ? -18.487 -18.720 6.794 1.00 96.69 646 ALA A C 1
ATOM 4791 O O . ALA A 1 646 ? -19.629 -19.108 6.536 1.00 96.69 646 ALA A O 1
ATOM 4792 N N . ALA A 1 647 ? -18.276 -17.606 7.504 1.00 96.81 647 ALA A N 1
ATOM 4793 C CA . ALA A 1 647 ? -19.364 -16.758 7.995 1.00 96.81 647 ALA A CA 1
ATOM 4794 C C . ALA A 1 647 ? -20.177 -16.138 6.851 1.00 96.81 647 ALA A C 1
ATOM 4796 O O . ALA A 1 647 ? -21.408 -16.124 6.912 1.00 96.81 647 ALA A O 1
ATOM 4797 N N . ARG A 1 648 ? -19.501 -15.685 5.788 1.00 96.19 648 ARG A N 1
ATOM 4798 C CA . ARG A 1 648 ? -20.132 -15.144 4.581 1.00 96.19 648 ARG A CA 1
ATOM 4799 C C . ARG A 1 648 ? -20.992 -16.193 3.888 1.00 96.19 648 ARG A C 1
ATOM 4801 O O . ARG A 1 648 ? -22.142 -15.906 3.568 1.00 96.19 648 ARG A O 1
ATOM 4808 N N . GLY A 1 649 ? -20.464 -17.405 3.706 1.00 94.62 649 GLY A N 1
ATOM 4809 C CA . GLY A 1 649 ? -21.206 -18.531 3.131 1.00 94.62 649 GLY A CA 1
ATOM 4810 C C . GLY A 1 649 ? -22.458 -18.902 3.935 1.00 94.62 649 GLY A C 1
ATOM 4811 O O . GLY A 1 649 ? -23.474 -19.264 3.350 1.00 94.62 649 GLY A O 1
ATOM 4812 N N . ALA A 1 650 ? -22.417 -18.740 5.260 1.00 94.19 650 ALA A N 1
ATOM 4813 C CA . ALA A 1 650 ? -23.547 -18.981 6.160 1.00 94.19 650 ALA A CA 1
ATOM 4814 C C . ALA A 1 650 ? -24.471 -17.757 6.372 1.00 94.19 650 ALA A C 1
ATOM 4816 O O . ALA A 1 650 ? -25.409 -17.832 7.177 1.00 94.19 650 ALA A O 1
ATOM 4817 N N . GLY A 1 651 ? -24.206 -16.629 5.697 1.00 94.06 651 GLY A N 1
ATOM 4818 C CA . GLY A 1 651 ? -24.996 -15.397 5.802 1.00 94.06 651 GLY A CA 1
ATOM 4819 C C . GLY A 1 651 ? -24.918 -14.706 7.170 1.00 94.06 651 GLY A C 1
ATOM 4820 O O . GLY A 1 651 ? -25.857 -14.020 7.568 1.00 94.06 651 GLY A O 1
ATOM 4821 N N . ARG A 1 652 ? -23.844 -14.925 7.938 1.00 96.12 652 ARG A N 1
ATOM 4822 C CA . ARG A 1 652 ? -23.728 -14.469 9.332 1.00 96.12 652 ARG A CA 1
ATOM 4823 C C . ARG A 1 652 ? -23.103 -13.070 9.405 1.00 96.12 652 ARG A C 1
ATOM 4825 O O . ARG A 1 652 ? -22.071 -12.848 8.771 1.00 96.12 652 ARG A O 1
ATOM 4832 N N . PRO A 1 653 ? -23.642 -12.149 10.228 1.00 97.12 653 PRO A N 1
ATOM 4833 C CA . PRO A 1 653 ? -22.904 -10.961 10.641 1.00 97.12 653 PRO A CA 1
ATOM 4834 C C . PRO A 1 653 ? -21.611 -11.359 11.361 1.00 97.12 653 PRO A C 1
ATOM 4836 O O . PRO A 1 653 ? -21.574 -12.374 12.060 1.00 97.12 653 PRO A O 1
ATOM 4839 N N . VAL A 1 654 ? -20.568 -10.551 11.235 1.00 98.38 654 VAL A N 1
ATOM 4840 C CA . VAL A 1 654 ? -19.291 -10.753 11.925 1.00 98.38 654 VAL A CA 1
ATOM 4841 C C . VAL A 1 654 ? -19.027 -9.563 12.835 1.00 98.38 654 VAL A C 1
ATOM 4843 O O . VAL A 1 654 ? -19.143 -8.422 12.403 1.00 98.38 654 VAL A O 1
ATOM 4846 N N . LEU A 1 655 ? -18.657 -9.834 14.084 1.00 98.56 655 LEU A N 1
ATOM 4847 C CA . LEU A 1 655 ? -18.117 -8.853 15.018 1.00 98.56 655 LEU A CA 1
ATOM 4848 C C . LEU A 1 655 ? -16.646 -9.195 15.264 1.00 98.56 655 LEU A C 1
ATOM 4850 O O . LEU A 1 655 ? -16.360 -10.239 15.848 1.00 98.56 655 LEU A O 1
ATOM 4854 N N . LEU A 1 656 ? -15.733 -8.332 14.826 1.00 98.56 656 LEU A N 1
ATOM 4855 C CA . LEU A 1 656 ? -14.319 -8.396 15.192 1.00 98.56 656 LEU A CA 1
ATOM 4856 C C . LEU A 1 656 ? -14.097 -7.479 16.393 1.00 98.56 656 LEU A C 1
ATOM 4858 O O . LEU A 1 656 ? -14.457 -6.303 16.357 1.00 98.56 656 LEU A O 1
ATOM 4862 N N . VAL A 1 657 ? -13.524 -8.009 17.464 1.00 98.50 657 VAL A N 1
ATOM 4863 C CA . VAL A 1 657 ? -13.324 -7.271 18.713 1.00 98.50 657 VAL A CA 1
ATOM 4864 C C . VAL A 1 657 ? -11.987 -7.644 19.334 1.00 98.50 657 VAL A C 1
ATOM 4866 O O . VAL A 1 657 ? -11.573 -8.796 19.246 1.00 98.50 657 VAL A O 1
ATOM 4869 N N . SER A 1 658 ? -11.310 -6.678 19.948 1.00 98.06 658 SER A N 1
ATOM 4870 C CA . SER A 1 658 ? -10.130 -6.959 20.769 1.00 98.06 658 SER A CA 1
ATOM 4871 C C . SER A 1 658 ? -10.492 -7.164 22.242 1.00 98.06 658 SER A C 1
ATOM 4873 O O . SER A 1 658 ? -11.599 -6.854 22.680 1.00 98.06 658 SER A O 1
ATOM 4875 N N . ASP A 1 659 ? -9.556 -7.651 23.038 1.00 97.56 659 ASP A N 1
ATOM 4876 C CA . ASP A 1 659 ? -9.611 -7.599 24.496 1.00 97.56 659 ASP A CA 1
ATOM 4877 C C . ASP A 1 659 ? -8.761 -6.452 25.072 1.00 97.56 659 ASP A C 1
ATOM 4879 O O . ASP A 1 659 ? -9.169 -5.780 26.020 1.00 97.56 659 ASP A O 1
ATOM 4883 N N . HIS A 1 660 ? -7.613 -6.169 24.473 1.00 97.25 660 HIS A N 1
ATOM 4884 C CA . HIS A 1 660 ? -6.801 -4.981 24.713 1.00 97.25 660 HIS A CA 1
ATOM 4885 C C . HIS A 1 660 ? -6.001 -4.638 23.455 1.00 97.25 660 HIS A C 1
ATOM 4887 O O . HIS A 1 660 ? -5.887 -5.445 22.535 1.00 97.25 660 HIS A O 1
ATOM 4893 N N . GLY A 1 661 ? -5.440 -3.436 23.390 1.00 96.06 661 GLY A N 1
ATOM 4894 C CA . GLY A 1 661 ? -4.418 -3.152 22.388 1.00 96.06 661 GLY A CA 1
ATOM 4895 C C . GLY A 1 661 ? -3.011 -3.410 22.922 1.00 96.06 661 GLY A C 1
ATOM 4896 O O . GLY A 1 661 ? -2.823 -4.033 23.971 1.00 96.06 661 GLY A O 1
ATOM 4897 N N . HIS A 1 662 ? -2.012 -2.922 22.198 1.00 94.75 662 HIS A N 1
ATOM 4898 C CA . HIS A 1 662 ? -0.605 -3.082 22.545 1.00 94.75 662 HIS A CA 1
ATOM 4899 C C . HIS A 1 662 ? 0.197 -1.849 22.127 1.00 94.75 662 HIS A C 1
ATOM 4901 O O . HIS A 1 662 ? -0.243 -1.045 21.305 1.00 94.75 662 HIS A O 1
ATOM 4907 N N . VAL A 1 663 ? 1.406 -1.733 22.669 1.00 93.69 663 VAL A N 1
ATOM 4908 C CA . VAL A 1 663 ? 2.447 -0.834 22.159 1.00 93.69 663 VAL A CA 1
ATOM 4909 C C . VAL A 1 663 ? 3.599 -1.651 21.590 1.00 93.69 663 VAL A C 1
ATOM 4911 O O . VAL A 1 663 ? 3.933 -2.715 22.109 1.00 93.69 663 VAL A O 1
ATOM 4914 N N . LEU A 1 664 ? 4.224 -1.154 20.525 1.00 90.75 664 LEU A N 1
ATOM 4915 C CA . LEU A 1 664 ? 5.396 -1.785 19.915 1.00 90.75 664 LEU A CA 1
ATOM 4916 C C . LEU A 1 664 ? 6.688 -1.327 20.601 1.00 90.75 664 LEU A C 1
ATOM 4918 O O . LEU A 1 664 ? 6.850 -0.145 20.911 1.00 90.75 664 LEU A O 1
ATOM 4922 N N . ASP A 1 665 ? 7.646 -2.241 20.779 1.00 88.38 665 ASP A N 1
ATOM 4923 C CA . ASP A 1 665 ? 8.976 -1.898 21.290 1.00 88.38 665 ASP A CA 1
ATOM 4924 C C . ASP A 1 665 ? 9.772 -1.144 20.217 1.00 88.38 665 ASP A C 1
ATOM 4926 O O . ASP A 1 665 ? 10.268 -1.724 19.250 1.00 88.38 665 ASP A O 1
ATOM 4930 N N . ARG A 1 666 ? 9.900 0.173 20.389 1.00 84.44 666 ARG A N 1
ATOM 4931 C CA . ARG A 1 666 ? 10.713 1.043 19.518 1.00 84.44 666 ARG A CA 1
ATOM 4932 C C . ARG A 1 666 ? 11.991 1.536 20.193 1.00 84.44 666 ARG A C 1
ATOM 4934 O O . ARG A 1 666 ? 12.712 2.362 19.636 1.00 84.44 666 ARG A O 1
ATOM 4941 N N . SER A 1 667 ? 12.281 1.041 21.394 1.00 84.44 667 SER A N 1
ATOM 4942 C CA . SER A 1 667 ? 13.467 1.428 22.146 1.00 84.44 667 SER A CA 1
ATOM 4943 C C . SER A 1 667 ? 14.747 0.939 21.445 1.00 84.44 667 SER A C 1
ATOM 4945 O O . SER A 1 667 ? 14.769 -0.159 20.867 1.00 84.44 667 SER A O 1
ATOM 4947 N N . PRO A 1 668 ? 15.851 1.709 21.515 1.00 84.88 668 PRO A N 1
ATOM 4948 C CA . PRO A 1 668 ? 17.161 1.240 21.073 1.00 84.88 668 PRO A CA 1
ATOM 4949 C C . PRO A 1 668 ? 17.498 -0.134 21.665 1.00 84.88 668 PRO A C 1
ATOM 4951 O O . PRO A 1 668 ? 17.152 -0.428 22.808 1.00 84.88 668 PRO A O 1
ATOM 4954 N N . ARG A 1 669 ? 18.212 -0.990 20.915 1.00 81.50 669 ARG A N 1
ATOM 4955 C CA . ARG A 1 669 ? 18.455 -2.382 21.351 1.00 81.50 669 ARG A CA 1
ATOM 4956 C C . ARG A 1 669 ? 19.188 -2.503 22.694 1.00 81.50 669 ARG A C 1
ATOM 4958 O O . ARG A 1 669 ? 19.006 -3.500 23.380 1.00 81.50 669 ARG A O 1
ATOM 4965 N N . ALA A 1 670 ? 19.989 -1.503 23.057 1.00 83.50 670 ALA A N 1
ATOM 4966 C CA . ALA A 1 670 ? 20.727 -1.465 24.317 1.00 83.50 670 ALA A CA 1
ATOM 4967 C C . ALA A 1 670 ? 19.874 -1.036 25.527 1.00 83.50 670 ALA A C 1
ATOM 4969 O O . ALA A 1 670 ? 20.325 -1.162 26.663 1.00 83.50 670 ALA A O 1
ATOM 4970 N N . THR A 1 671 ? 18.658 -0.524 25.313 1.00 85.88 671 THR A N 1
ATOM 4971 C CA . THR A 1 671 ? 17.769 -0.111 26.401 1.00 85.88 671 THR A CA 1
ATOM 4972 C C . THR A 1 671 ? 17.280 -1.348 27.147 1.00 85.88 671 THR A C 1
ATOM 4974 O O . THR A 1 671 ? 16.560 -2.163 26.573 1.00 85.88 671 THR A O 1
ATOM 4977 N N . GLY A 1 672 ? 17.676 -1.503 28.413 1.00 87.19 672 GLY A N 1
ATOM 4978 C CA . GLY A 1 672 ? 17.211 -2.572 29.303 1.00 87.19 672 GLY A CA 1
ATOM 4979 C C . GLY A 1 672 ? 15.835 -2.289 29.927 1.00 87.19 672 GLY A C 1
ATOM 4980 O O . GLY A 1 672 ? 15.276 -1.215 29.708 1.00 87.19 672 GLY A O 1
ATOM 4981 N N . PRO A 1 673 ? 15.277 -3.240 30.699 1.00 91.94 673 PRO A N 1
ATOM 4982 C CA . PRO A 1 673 ? 14.066 -3.009 31.482 1.00 91.94 673 PRO A CA 1
ATOM 4983 C C . PRO A 1 673 ? 14.279 -1.902 32.524 1.00 91.94 673 PRO A C 1
ATOM 4985 O O . PRO A 1 673 ? 15.356 -1.791 33.114 1.00 91.94 673 PRO A O 1
ATOM 4988 N N . THR A 1 674 ? 13.246 -1.106 32.781 1.00 91.94 674 THR A N 1
ATOM 4989 C CA . THR A 1 674 ? 13.230 -0.112 33.854 1.00 91.94 674 THR A CA 1
ATOM 4990 C C . THR A 1 674 ? 13.213 -0.821 35.205 1.00 91.94 674 THR A C 1
ATOM 4992 O O . THR A 1 674 ? 12.331 -1.635 35.477 1.00 91.94 674 THR A O 1
ATOM 4995 N N . ALA A 1 675 ? 14.188 -0.514 36.063 1.00 91.25 675 ALA A N 1
ATOM 4996 C CA . ALA A 1 675 ? 14.240 -1.057 37.415 1.00 91.25 675 ALA A CA 1
ATOM 4997 C C . ALA A 1 675 ? 13.087 -0.491 38.254 1.00 91.25 675 ALA A C 1
ATOM 4999 O O . ALA A 1 675 ? 12.971 0.724 38.413 1.00 91.25 675 ALA A O 1
ATOM 5000 N N . ALA A 1 676 ? 12.254 -1.374 38.797 1.00 91.94 676 ALA A N 1
ATOM 5001 C CA . ALA A 1 676 ? 11.148 -1.005 39.665 1.00 91.94 676 ALA A CA 1
ATOM 5002 C C . ALA A 1 676 ? 10.872 -2.105 40.694 1.00 91.94 676 ALA A C 1
ATOM 5004 O O . ALA A 1 676 ? 11.128 -3.287 40.452 1.00 91.94 676 ALA A O 1
ATOM 5005 N N . GLU A 1 677 ? 10.331 -1.711 41.842 1.00 91.88 677 GLU A N 1
ATOM 5006 C CA . GLU A 1 677 ? 9.852 -2.641 42.860 1.00 91.88 677 GLU A CA 1
ATOM 5007 C C . GLU A 1 677 ? 8.417 -3.092 42.557 1.00 91.88 677 GLU A C 1
ATOM 5009 O O . GLU A 1 677 ? 7.680 -2.457 41.803 1.00 91.88 677 GLU A O 1
ATOM 5014 N N . GLU A 1 678 ? 8.025 -4.225 43.140 1.00 93.06 678 GLU A N 1
ATOM 5015 C CA . GLU A 1 678 ? 6.670 -4.777 43.043 1.00 93.06 678 GLU A CA 1
ATOM 5016 C C . GLU A 1 678 ? 6.110 -4.932 41.612 1.00 93.06 678 GLU A C 1
ATOM 5018 O O . GLU A 1 678 ? 4.904 -4.799 41.384 1.00 93.06 678 GLU A O 1
ATOM 5023 N N . VAL A 1 679 ? 6.967 -5.277 40.647 1.00 95.94 679 VAL A N 1
ATOM 5024 C CA . VAL A 1 679 ? 6.571 -5.584 39.262 1.00 95.94 679 VAL A CA 1
ATOM 5025 C C . VAL A 1 679 ? 5.548 -6.726 39.234 1.00 95.94 679 VAL A C 1
ATOM 5027 O O . VAL A 1 679 ? 5.671 -7.711 39.971 1.00 95.94 679 VAL A O 1
ATOM 5030 N N . ARG A 1 680 ? 4.500 -6.581 38.414 1.00 95.44 680 ARG A N 1
ATOM 5031 C CA . ARG A 1 680 ? 3.442 -7.596 38.233 1.00 95.44 680 ARG A CA 1
ATOM 5032 C C . ARG A 1 680 ? 3.172 -7.946 36.767 1.00 95.44 680 ARG A C 1
ATOM 5034 O O . ARG A 1 680 ? 2.590 -8.993 36.505 1.00 95.44 680 ARG A O 1
ATOM 5041 N N . GLY A 1 681 ? 3.631 -7.124 35.827 1.00 94.62 681 GLY A N 1
ATOM 5042 C CA . GLY A 1 681 ? 3.612 -7.409 34.394 1.00 94.62 681 GLY A CA 1
ATOM 5043 C C . GLY A 1 681 ? 4.597 -6.529 33.628 1.00 94.62 681 GLY A C 1
ATOM 5044 O O . GLY A 1 681 ? 5.337 -5.753 34.230 1.00 94.62 681 GLY A O 1
ATOM 5045 N N . ALA A 1 682 ? 4.587 -6.626 32.297 1.00 94.62 682 ALA A N 1
ATOM 5046 C CA . ALA A 1 682 ? 5.495 -5.864 31.436 1.00 94.62 682 ALA A CA 1
ATOM 5047 C C . ALA A 1 682 ? 5.352 -4.346 31.604 1.00 94.62 682 ALA A C 1
ATOM 5049 O O . ALA A 1 682 ? 6.347 -3.628 31.539 1.00 94.62 682 ALA A O 1
ATOM 5050 N N . ARG A 1 683 ? 4.124 -3.872 31.847 1.00 96.75 683 ARG A N 1
ATOM 5051 C CA . ARG A 1 683 ? 3.777 -2.442 31.865 1.00 96.75 683 ARG A CA 1
ATOM 5052 C C . ARG A 1 683 ? 2.987 -1.994 33.090 1.00 96.75 683 ARG A C 1
ATOM 5054 O O . ARG A 1 683 ? 2.456 -0.887 33.108 1.00 96.75 683 ARG A O 1
ATOM 5061 N N . TRP A 1 684 ? 2.938 -2.820 34.136 1.00 97.25 684 TRP A N 1
ATOM 5062 C CA . TRP A 1 684 ? 2.335 -2.423 35.406 1.00 97.25 684 TRP A CA 1
ATOM 5063 C C . TRP A 1 684 ? 3.001 -3.069 36.626 1.00 97.25 684 TRP A C 1
ATOM 5065 O O . TRP A 1 684 ? 3.578 -4.164 36.575 1.00 97.25 684 TRP A O 1
ATOM 5075 N N . ARG A 1 685 ? 2.894 -2.361 37.747 1.00 96.62 685 ARG A N 1
ATOM 5076 C CA . ARG A 1 685 ? 3.459 -2.704 39.054 1.00 96.62 685 ARG A CA 1
ATOM 5077 C C . ARG A 1 685 ? 2.585 -2.143 40.177 1.00 96.62 685 ARG A C 1
ATOM 5079 O O . ARG A 1 685 ? 1.534 -1.550 39.930 1.00 96.62 685 ARG A O 1
ATOM 5086 N N . ARG A 1 686 ? 3.021 -2.327 41.419 1.00 94.56 686 ARG A N 1
ATOM 5087 C CA . ARG A 1 686 ? 2.462 -1.640 42.592 1.00 94.56 686 ARG A CA 1
ATOM 5088 C C . ARG A 1 686 ? 3.422 -0.565 43.115 1.00 94.56 686 ARG A C 1
ATOM 5090 O O . ARG A 1 686 ? 4.550 -0.446 42.637 1.00 94.56 686 ARG A O 1
ATOM 5097 N N . GLY A 1 687 ? 2.939 0.231 44.066 1.00 92.38 687 GLY A N 1
ATOM 5098 C CA . GLY A 1 687 ? 3.637 1.392 44.616 1.00 92.38 687 GLY A CA 1
ATOM 5099 C C . GLY A 1 687 ? 3.320 2.692 43.866 1.00 92.38 687 GLY A C 1
ATOM 5100 O O . GLY A 1 687 ? 2.602 2.654 42.870 1.00 92.38 687 GLY A O 1
ATOM 5101 N N . PRO A 1 688 ? 3.847 3.838 44.324 1.00 94.50 688 PRO A N 1
ATOM 5102 C CA . PRO A 1 688 ? 3.523 5.151 43.766 1.00 94.50 688 PRO A CA 1
ATOM 5103 C C . PRO A 1 688 ? 4.012 5.302 42.322 1.00 94.50 688 PRO A C 1
ATOM 5105 O O . PRO A 1 688 ? 5.050 4.736 41.958 1.00 94.50 688 PRO A O 1
ATOM 5108 N N . ALA A 1 689 ? 3.288 6.090 41.525 1.00 95.94 689 ALA A N 1
ATOM 5109 C CA . ALA A 1 689 ? 3.663 6.412 40.151 1.00 95.94 689 ALA A CA 1
ATOM 5110 C C . ALA A 1 689 ? 4.952 7.246 40.070 1.00 95.94 689 ALA A C 1
ATOM 5112 O O . ALA A 1 689 ? 5.200 8.143 40.877 1.00 95.94 689 ALA A O 1
ATOM 5113 N N . GLN A 1 690 ? 5.769 6.940 39.068 1.00 95.50 690 GLN A N 1
ATOM 5114 C CA . GLN A 1 690 ? 6.967 7.670 38.662 1.00 95.50 690 GLN A CA 1
ATOM 5115 C C . GLN A 1 690 ? 6.759 8.316 37.281 1.00 95.50 690 GLN A C 1
ATOM 5117 O O . GLN A 1 690 ? 5.693 8.222 36.673 1.00 95.50 690 GLN A O 1
ATOM 5122 N N . ALA A 1 691 ? 7.784 9.001 36.767 1.00 95.31 691 ALA A N 1
ATOM 5123 C CA . ALA A 1 691 ? 7.721 9.644 35.458 1.00 95.31 691 ALA A CA 1
ATOM 5124 C C . ALA A 1 691 ? 7.425 8.628 34.336 1.00 95.31 691 ALA A C 1
ATOM 5126 O O . ALA A 1 691 ? 8.156 7.654 34.167 1.00 95.31 691 ALA A O 1
ATOM 5127 N N . GLY A 1 692 ? 6.385 8.894 33.538 1.00 96.31 692 GLY A N 1
ATOM 5128 C CA . GLY A 1 692 ? 5.909 7.988 32.484 1.00 96.31 692 GLY A CA 1
ATOM 5129 C C . GLY A 1 692 ? 4.902 6.926 32.953 1.00 96.31 692 GLY A C 1
ATOM 5130 O O . GLY A 1 692 ? 4.456 6.102 32.150 1.00 96.31 692 GLY A O 1
ATOM 5131 N N . GLU A 1 693 ? 4.523 6.958 34.231 1.00 98.12 693 GLU A N 1
ATOM 5132 C CA . GLU A 1 693 ? 3.522 6.085 34.838 1.00 98.12 693 GLU A CA 1
ATOM 5133 C C . GLU A 1 693 ? 2.329 6.887 35.379 1.00 98.12 693 GLU A C 1
ATOM 5135 O O . GLU A 1 693 ? 2.384 8.110 35.524 1.00 98.12 693 GLU A O 1
ATOM 5140 N N . VAL A 1 694 ? 1.239 6.184 35.685 1.00 98.25 694 VAL A N 1
ATOM 5141 C CA . VAL A 1 694 ? 0.045 6.726 36.336 1.00 98.25 694 VAL A CA 1
ATOM 5142 C C . VAL A 1 694 ? -0.508 5.724 37.352 1.00 98.25 694 VAL A C 1
ATOM 5144 O O . VAL A 1 694 ? -0.517 4.517 37.100 1.00 98.25 694 VAL A O 1
ATOM 5147 N N . GLU A 1 695 ? -0.964 6.219 38.503 1.00 98.12 695 GLU A N 1
ATOM 5148 C CA . GLU A 1 695 ? -1.646 5.405 39.513 1.00 98.12 695 GLU A CA 1
ATOM 5149 C C . GLU A 1 695 ? -3.146 5.354 39.195 1.00 98.12 695 GLU A C 1
ATOM 5151 O O . GLU A 1 695 ? -3.785 6.384 38.979 1.00 98.12 695 GLU A O 1
ATOM 5156 N N . LEU A 1 696 ? -3.708 4.148 39.143 1.00 98.31 696 LEU A N 1
ATOM 5157 C CA . LEU A 1 696 ? -5.105 3.892 38.805 1.00 98.31 696 LEU A CA 1
ATOM 5158 C C . LEU A 1 696 ? -5.772 3.161 39.966 1.00 98.31 696 LEU A C 1
ATOM 5160 O O . LEU A 1 696 ? -5.268 2.142 40.444 1.00 98.31 696 LEU A O 1
ATOM 5164 N N . ALA A 1 697 ? -6.929 3.659 40.394 1.00 97.44 697 ALA A N 1
ATOM 5165 C CA . ALA A 1 697 ? -7.703 3.090 41.487 1.00 97.44 697 ALA A CA 1
ATOM 5166 C C . ALA A 1 697 ? -9.192 3.095 41.145 1.00 97.44 697 ALA A C 1
ATOM 5168 O O . ALA A 1 697 ? -9.679 4.079 40.600 1.00 97.44 697 ALA A O 1
ATOM 5169 N N . GLY A 1 698 ? -9.919 2.031 41.492 1.00 95.94 698 GLY A N 1
ATOM 5170 C CA . GLY A 1 698 ? -11.380 2.009 41.387 1.00 95.94 698 GLY A CA 1
ATOM 5171 C C . GLY A 1 698 ? -11.979 0.674 40.937 1.00 95.94 698 GLY A C 1
ATOM 5172 O O . GLY A 1 698 ? -11.266 -0.324 40.818 1.00 95.94 698 GLY A O 1
ATOM 5173 N N . PRO A 1 699 ? -13.300 0.625 40.679 1.00 93.94 699 PRO A N 1
ATOM 5174 C CA . PRO A 1 699 ? -14.039 -0.627 40.468 1.00 93.94 699 PRO A CA 1
ATOM 5175 C C . PRO A 1 699 ? -13.579 -1.453 39.257 1.00 93.94 699 PRO A C 1
ATOM 5177 O O . PRO A 1 699 ? -13.766 -2.670 39.228 1.00 93.94 699 PRO A O 1
ATOM 5180 N N . ARG A 1 700 ? -12.977 -0.797 38.258 1.00 94.12 700 ARG A N 1
ATOM 5181 C CA . ARG A 1 700 ? -12.444 -1.430 37.038 1.00 94.12 700 ARG A CA 1
ATOM 5182 C C . ARG A 1 700 ? -11.002 -1.919 37.174 1.00 94.12 700 ARG A C 1
ATOM 5184 O O . ARG A 1 700 ? -10.473 -2.522 36.242 1.00 94.12 700 ARG A O 1
ATOM 5191 N N . VAL A 1 701 ? -10.353 -1.659 38.307 1.00 96.81 701 VAL A N 1
ATOM 5192 C CA . VAL A 1 701 ? -8.975 -2.080 38.561 1.00 96.81 701 VAL A CA 1
ATOM 5193 C C . VAL A 1 701 ? -8.990 -3.450 39.228 1.00 96.81 701 VAL A C 1
ATOM 5195 O O . VAL A 1 701 ? -9.255 -3.595 40.417 1.00 96.81 701 VAL A O 1
ATOM 5198 N N . ARG A 1 702 ? -8.687 -4.486 38.452 1.00 95.00 702 ARG A N 1
ATOM 5199 C CA . ARG A 1 702 ? -8.615 -5.894 38.865 1.00 95.00 702 ARG A CA 1
ATOM 5200 C C . ARG A 1 702 ? -7.211 -6.269 39.330 1.00 95.00 702 ARG A C 1
ATOM 5202 O O . ARG A 1 702 ? -6.666 -7.305 38.969 1.00 95.00 702 ARG A O 1
ATOM 5209 N N . ALA A 1 703 ? -6.641 -5.401 40.152 1.00 91.31 703 ALA A N 1
ATOM 5210 C CA . ALA A 1 703 ? -5.441 -5.669 40.926 1.00 91.31 703 ALA A CA 1
ATOM 5211 C C . ALA A 1 703 ? -5.802 -5.754 42.415 1.00 91.31 703 ALA A C 1
ATOM 5213 O O . ALA A 1 703 ? -6.882 -5.338 42.842 1.00 91.31 703 ALA A O 1
ATOM 5214 N N . GLU A 1 704 ? -4.900 -6.314 43.218 1.00 87.06 704 GLU A N 1
ATOM 5215 C CA . GLU A 1 704 ? -5.087 -6.406 44.667 1.00 87.06 704 GLU A CA 1
ATOM 5216 C C . GLU A 1 704 ? -5.341 -5.014 45.274 1.00 87.06 704 GLU A C 1
ATOM 5218 O O . GLU A 1 704 ? -4.635 -4.057 44.968 1.00 87.06 704 GLU A O 1
ATOM 5223 N N . GLY A 1 705 ? -6.384 -4.886 46.100 1.00 89.06 705 GLY A N 1
ATOM 5224 C CA . GLY A 1 705 ? -6.787 -3.600 46.681 1.00 89.06 705 GLY A CA 1
ATOM 5225 C C . GLY A 1 705 ? -7.450 -2.622 45.702 1.00 89.06 705 GLY A C 1
ATOM 5226 O O . GLY A 1 705 ? -7.697 -1.479 46.079 1.00 89.06 705 GLY A O 1
ATOM 5227 N N . GLY A 1 706 ? -7.747 -3.044 44.466 1.00 95.12 706 GLY A N 1
ATOM 5228 C CA . GLY A 1 706 ? -8.373 -2.190 43.454 1.00 95.12 706 GLY A CA 1
ATOM 5229 C C . GLY A 1 706 ? -7.473 -1.044 42.996 1.00 95.12 706 GLY A C 1
ATOM 5230 O O . GLY A 1 706 ? -7.983 0.024 42.658 1.00 95.12 706 GLY A O 1
ATOM 5231 N N . ARG A 1 707 ? -6.147 -1.239 43.054 1.00 96.94 707 ARG A N 1
ATOM 5232 C CA . ARG A 1 707 ? -5.125 -0.225 42.765 1.00 96.94 707 ARG A CA 1
ATOM 5233 C C . ARG A 1 707 ? -3.942 -0.808 42.002 1.00 96.94 707 ARG A C 1
ATOM 5235 O O . ARG A 1 707 ? -3.510 -1.923 42.290 1.00 96.94 707 ARG A O 1
ATOM 5242 N N . LEU A 1 708 ? -3.396 -0.042 41.062 1.00 97.62 708 LEU A N 1
ATOM 5243 C CA . LEU A 1 708 ? -2.154 -0.362 40.357 1.00 97.62 708 LEU A CA 1
ATOM 5244 C C . LEU A 1 708 ? -1.442 0.900 39.870 1.00 97.62 708 LEU A C 1
ATOM 5246 O O . LEU A 1 708 ? -2.060 1.953 39.758 1.00 97.62 708 LEU A O 1
ATOM 5250 N N . THR A 1 709 ? -0.173 0.755 39.502 1.00 98.31 709 THR A N 1
ATOM 5251 C CA . THR A 1 709 ? 0.589 1.761 38.757 1.00 98.31 709 THR A CA 1
ATOM 5252 C C . THR A 1 709 ? 0.926 1.203 37.382 1.00 98.31 709 THR A C 1
ATOM 5254 O O . THR A 1 709 ? 1.513 0.124 37.276 1.00 98.31 709 THR A O 1
ATOM 5257 N N . ALA A 1 710 ? 0.526 1.916 36.331 1.00 98.25 710 ALA A N 1
ATOM 5258 C CA . ALA A 1 710 ? 0.662 1.495 34.940 1.00 98.25 710 ALA A CA 1
ATOM 5259 C C . ALA A 1 710 ? 1.495 2.492 34.130 1.00 98.25 710 ALA A C 1
ATOM 5261 O O . ALA A 1 710 ? 1.354 3.704 34.280 1.00 98.25 710 ALA A O 1
ATOM 5262 N N . ALA A 1 711 ? 2.329 1.978 33.231 1.00 98.19 711 ALA A N 1
ATOM 5263 C CA . ALA A 1 711 ? 3.084 2.790 32.289 1.00 98.19 711 ALA A CA 1
ATOM 5264 C C . ALA A 1 711 ? 2.157 3.314 31.181 1.00 98.19 711 ALA A C 1
ATOM 5266 O O . ALA A 1 711 ? 1.524 2.529 30.471 1.00 98.19 711 ALA A O 1
ATOM 5267 N N . TRP A 1 712 ? 2.102 4.632 30.998 1.00 97.12 712 TRP A N 1
ATOM 5268 C CA . TRP A 1 712 ? 1.450 5.248 29.836 1.00 97.12 712 TRP A CA 1
ATOM 5269 C C . TRP A 1 712 ? 2.454 5.578 28.731 1.00 97.12 712 TRP A C 1
ATOM 5271 O O . TRP A 1 712 ? 2.083 5.613 27.562 1.00 97.12 712 TRP A O 1
ATOM 5281 N N . ARG A 1 713 ? 3.734 5.774 29.077 1.00 95.00 713 ARG A N 1
ATOM 5282 C CA . ARG A 1 713 ? 4.793 6.071 28.106 1.00 95.00 713 ARG A CA 1
ATOM 5283 C C . ARG A 1 713 ? 5.219 4.800 27.377 1.00 95.00 713 ARG A C 1
ATOM 5285 O O . ARG A 1 713 ? 5.598 3.820 28.016 1.00 95.00 713 ARG A O 1
ATOM 5292 N N . ASP A 1 714 ? 5.132 4.794 26.053 1.00 90.75 714 ASP A N 1
ATOM 5293 C CA . ASP A 1 714 ? 5.334 3.612 25.202 1.00 90.75 714 ASP A CA 1
ATOM 5294 C C . ASP A 1 714 ? 6.721 2.954 25.352 1.00 90.75 714 ASP A C 1
ATOM 5296 O O . ASP A 1 714 ? 6.824 1.731 25.316 1.00 90.75 714 ASP A O 1
ATOM 5300 N N . ASP A 1 715 ? 7.765 3.730 25.635 1.00 91.31 715 ASP A N 1
ATOM 5301 C CA . ASP A 1 715 ? 9.147 3.262 25.816 1.00 91.31 715 ASP A CA 1
ATOM 5302 C C . ASP A 1 715 ? 9.477 2.629 27.190 1.00 91.31 715 ASP A C 1
ATOM 5304 O O . ASP A 1 715 ? 10.612 2.190 27.402 1.00 91.31 715 ASP A O 1
ATOM 5308 N N . LEU A 1 716 ? 8.521 2.573 28.127 1.00 93.81 716 LEU A N 1
ATOM 5309 C CA . LEU A 1 716 ? 8.710 1.991 29.461 1.00 93.81 716 LEU A CA 1
ATOM 5310 C C . LEU A 1 716 ? 8.285 0.523 29.526 1.00 93.81 716 LEU A C 1
ATOM 5312 O O . LEU A 1 716 ? 7.162 0.169 29.180 1.00 93.81 716 LEU A O 1
ATOM 5316 N N . ARG A 1 717 ? 9.153 -0.336 30.065 1.00 94.69 717 ARG A N 1
ATOM 5317 C CA . ARG A 1 717 ? 8.826 -1.736 30.371 1.00 94.69 717 ARG A CA 1
ATOM 5318 C C . ARG A 1 717 ? 9.604 -2.236 31.580 1.00 94.69 717 ARG A C 1
ATOM 5320 O O . ARG A 1 717 ? 10.749 -1.838 31.776 1.00 94.69 717 ARG A O 1
ATOM 5327 N N . TYR A 1 718 ? 9.032 -3.171 32.328 1.00 95.69 718 TYR A N 1
ATOM 5328 C CA . TYR A 1 718 ? 9.675 -3.786 33.497 1.00 95.69 718 TYR A CA 1
ATOM 5329 C C . TYR A 1 718 ? 10.217 -5.195 33.229 1.00 95.69 718 TYR A C 1
ATOM 5331 O O . TYR A 1 718 ? 10.972 -5.735 34.035 1.00 95.69 718 TYR A O 1
ATOM 5339 N N . THR A 1 719 ? 9.839 -5.811 32.108 1.00 93.69 719 THR A N 1
ATOM 5340 C CA . THR A 1 719 ? 10.232 -7.179 31.745 1.00 93.69 719 THR A CA 1
ATOM 5341 C C . THR A 1 719 ? 11.280 -7.208 30.636 1.00 93.69 719 THR A C 1
ATOM 5343 O O . THR A 1 719 ? 11.632 -6.185 30.038 1.00 93.69 719 THR A O 1
ATOM 5346 N N . ALA A 1 720 ? 11.787 -8.414 30.357 1.00 91.44 720 ALA A N 1
ATOM 5347 C CA . ALA A 1 720 ? 12.643 -8.675 29.208 1.00 91.44 720 ALA A CA 1
ATOM 5348 C C . ALA A 1 720 ? 11.992 -8.194 27.902 1.00 91.44 720 ALA A C 1
ATOM 5350 O O . ALA A 1 720 ? 10.773 -8.043 27.806 1.00 91.44 720 ALA A O 1
ATOM 5351 N N . ARG A 1 721 ? 12.838 -7.923 26.907 1.00 90.06 721 ARG A N 1
ATOM 5352 C CA . ARG A 1 721 ? 12.393 -7.351 25.643 1.00 90.06 721 ARG A CA 1
ATOM 5353 C C . ARG A 1 721 ? 11.515 -8.329 24.857 1.00 90.06 721 ARG A C 1
ATOM 5355 O O . ARG A 1 721 ? 11.881 -9.490 24.710 1.00 90.06 721 ARG A O 1
ATOM 5362 N N . GLN A 1 722 ? 10.422 -7.814 24.308 1.00 90.31 722 GLN A N 1
ATOM 5363 C CA . GLN A 1 722 ? 9.511 -8.464 23.364 1.00 90.31 722 GLN A CA 1
ATOM 5364 C C . GLN A 1 722 ? 9.278 -7.521 22.168 1.00 90.31 722 GLN A C 1
ATOM 5366 O O . GLN A 1 722 ? 9.782 -6.395 22.168 1.00 90.31 722 GLN A O 1
ATOM 5371 N N . ALA A 1 723 ? 8.563 -7.962 21.128 1.00 88.81 723 ALA A N 1
ATOM 5372 C CA . ALA A 1 723 ? 8.275 -7.103 19.971 1.00 88.81 723 ALA A CA 1
ATOM 5373 C C . ALA A 1 723 ? 7.194 -6.047 20.279 1.00 88.81 723 ALA A C 1
ATOM 5375 O O . ALA A 1 723 ? 7.181 -4.970 19.681 1.00 88.81 723 ALA A O 1
ATOM 5376 N N . GLY A 1 724 ? 6.331 -6.327 21.252 1.00 91.44 724 GLY A N 1
ATOM 5377 C CA . GLY A 1 724 ? 5.382 -5.380 21.816 1.00 91.44 724 GLY A CA 1
ATOM 5378 C C . GLY A 1 724 ? 4.913 -5.829 23.191 1.00 91.44 724 GLY A C 1
ATOM 5379 O O . GLY A 1 724 ? 5.285 -6.903 23.662 1.00 91.44 724 GLY A O 1
ATOM 5380 N N . TYR A 1 725 ? 4.128 -4.979 23.841 1.00 93.56 725 TYR A N 1
ATOM 5381 C CA . TYR A 1 725 ? 3.717 -5.154 25.228 1.00 93.56 725 TYR A CA 1
ATOM 5382 C C . TYR A 1 725 ? 2.306 -4.618 25.458 1.00 93.56 725 TYR A C 1
ATOM 5384 O O . TYR A 1 725 ? 1.828 -3.741 24.737 1.00 93.56 725 TYR A O 1
ATOM 5392 N N . HIS A 1 726 ? 1.693 -5.091 26.535 1.00 95.88 726 HIS A N 1
ATOM 5393 C CA . HIS A 1 726 ? 0.398 -4.640 27.026 1.00 95.88 726 HIS A CA 1
ATOM 5394 C C . HIS A 1 726 ? 0.402 -4.610 28.573 1.00 95.88 726 HIS A C 1
ATOM 5396 O O . HIS A 1 726 ? 1.405 -4.942 29.223 1.00 95.88 726 HIS A O 1
ATOM 5402 N N . GLY A 1 727 ? -0.717 -4.223 29.189 1.00 96.44 727 GLY A N 1
ATOM 5403 C CA . GLY A 1 727 ? -0.894 -4.133 30.642 1.00 96.44 727 GLY A CA 1
ATOM 5404 C C . GLY A 1 727 ? -0.779 -2.719 31.220 1.00 96.44 727 GLY A C 1
ATOM 5405 O O . GLY A 1 727 ? -1.012 -2.546 32.415 1.00 96.44 727 GLY A O 1
ATOM 5406 N N . GLY A 1 728 ? -0.426 -1.730 30.401 1.00 97.44 728 GLY A N 1
ATOM 5407 C CA . GLY A 1 728 ? -0.266 -0.323 30.746 1.00 97.44 728 GLY A CA 1
ATOM 5408 C C . GLY A 1 728 ? -1.528 0.527 30.555 1.00 97.44 728 GLY A C 1
ATOM 5409 O O . GLY A 1 728 ? -2.653 0.025 30.489 1.00 97.44 728 GLY A O 1
ATOM 5410 N N . ALA A 1 729 ? -1.314 1.843 30.493 1.00 98.00 729 ALA A N 1
ATOM 5411 C CA . ALA A 1 729 ? -2.346 2.886 30.492 1.00 98.00 729 ALA A CA 1
ATOM 5412 C C . ALA A 1 729 ? -2.290 3.815 29.263 1.00 98.00 729 ALA A C 1
ATOM 5414 O O . ALA A 1 729 ? -2.937 4.863 29.258 1.00 98.00 729 ALA A O 1
ATOM 5415 N N . SER A 1 730 ? -1.514 3.462 28.233 1.00 97.25 730 SER A N 1
ATOM 5416 C CA . SER A 1 730 ? -1.484 4.225 26.979 1.00 97.25 730 SER A CA 1
ATOM 5417 C C . SER A 1 730 ? -2.831 4.145 26.244 1.00 97.25 730 SER A C 1
ATOM 5419 O O . SER A 1 730 ? -3.591 3.185 26.421 1.00 97.25 730 SER A O 1
ATOM 5421 N N . LEU A 1 731 ? -3.130 5.121 25.373 1.00 95.94 731 LEU A N 1
ATOM 5422 C CA . LEU A 1 731 ? -4.331 5.058 24.522 1.00 95.94 731 LEU A CA 1
ATOM 5423 C C . LEU A 1 731 ? -4.363 3.779 23.679 1.00 95.94 731 LEU A C 1
ATOM 5425 O O . LEU A 1 731 ? -5.427 3.178 23.532 1.00 95.94 731 LEU A O 1
ATOM 5429 N N . ALA A 1 732 ? -3.200 3.369 23.165 1.00 96.19 732 ALA A N 1
ATOM 5430 C CA . ALA A 1 732 ? -3.052 2.196 22.315 1.00 96.19 732 ALA A CA 1
ATOM 5431 C C . ALA A 1 732 ? -3.390 0.895 23.053 1.00 96.19 732 ALA A C 1
ATOM 5433 O O . ALA A 1 732 ? -3.959 -0.002 22.448 1.00 96.19 732 ALA A O 1
ATOM 5434 N N . GLU A 1 733 ? -3.095 0.794 24.352 1.00 97.81 733 GLU A N 1
ATOM 5435 C CA . GLU A 1 733 ? -3.414 -0.388 25.165 1.00 97.81 733 GLU A CA 1
ATOM 5436 C C . GLU A 1 733 ? -4.865 -0.390 25.664 1.00 97.81 733 GLU A C 1
ATOM 5438 O O . GLU A 1 733 ? -5.513 -1.437 25.710 1.00 97.81 733 GLU A O 1
ATOM 5443 N N . VAL A 1 734 ? -5.377 0.781 26.058 1.00 98.31 734 VAL A N 1
ATOM 5444 C CA . VAL A 1 734 ? -6.695 0.926 26.698 1.00 98.31 734 VAL A CA 1
ATOM 5445 C C . VAL A 1 734 ? -7.845 0.900 25.688 1.00 98.31 734 VAL A C 1
ATOM 5447 O O . VAL A 1 734 ? -8.946 0.455 26.028 1.00 98.31 734 VAL A O 1
ATOM 5450 N N . CYS A 1 735 ? -7.615 1.377 24.463 1.00 98.19 735 CYS A N 1
ATOM 5451 C CA . CYS A 1 735 ? -8.613 1.354 23.402 1.00 98.19 735 CYS A CA 1
ATOM 5452 C C . CYS A 1 735 ? -8.812 -0.065 22.863 1.00 98.19 735 CYS A C 1
ATOM 5454 O O . CYS A 1 735 ? -7.872 -0.723 22.426 1.00 98.19 735 CYS A O 1
ATOM 5456 N N . VAL A 1 736 ? -10.066 -0.508 22.846 1.00 98.38 736 VAL A N 1
ATOM 5457 C CA . VAL A 1 736 ? -10.490 -1.808 22.327 1.00 98.38 736 VAL A CA 1
ATOM 5458 C C . VAL A 1 736 ? -11.336 -1.581 21.075 1.00 98.38 736 VAL A C 1
ATOM 5460 O O . VAL A 1 736 ? -12.487 -1.144 21.190 1.00 98.38 736 VAL A O 1
ATOM 5463 N N . PRO A 1 737 ? -10.808 -1.851 19.869 1.00 98.12 737 PRO A N 1
ATOM 5464 C CA . PRO A 1 737 ? -11.576 -1.705 18.639 1.00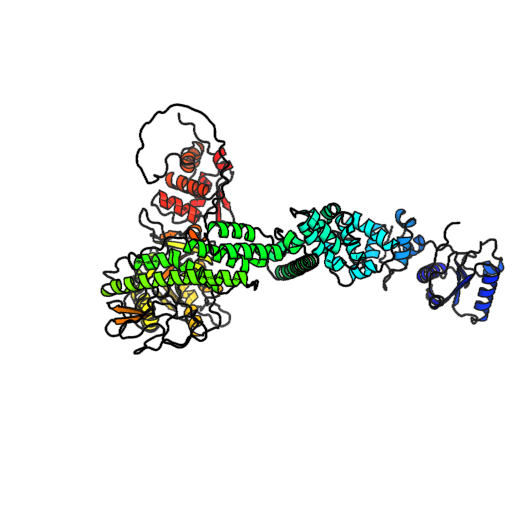 98.12 737 PRO A CA 1
ATOM 5465 C C . PRO A 1 737 ? -12.713 -2.729 18.557 1.00 98.12 737 PRO A C 1
ATOM 5467 O O . PRO A 1 737 ? -12.529 -3.906 18.878 1.00 98.12 737 PRO A O 1
ATOM 5470 N N . VAL A 1 738 ? -13.884 -2.283 18.094 1.00 98.25 738 VAL A N 1
ATOM 5471 C CA . VAL A 1 738 ? -15.072 -3.117 17.870 1.00 98.25 738 VAL A CA 1
ATOM 5472 C C . VAL A 1 738 ? -15.617 -2.825 16.469 1.00 98.25 738 VAL A C 1
ATOM 5474 O O . VAL A 1 738 ? -16.194 -1.766 16.216 1.00 98.25 738 VAL A O 1
ATOM 5477 N N . LEU A 1 739 ? -15.427 -3.770 15.550 1.00 98.00 739 LEU A N 1
ATOM 5478 C CA . LEU A 1 739 ? -15.793 -3.655 14.137 1.00 98.00 739 LEU A CA 1
ATOM 5479 C C . LEU A 1 739 ? -16.888 -4.661 13.793 1.00 98.00 739 LEU A C 1
ATOM 5481 O O . LEU A 1 739 ? -16.804 -5.823 14.188 1.00 98.00 739 LEU A O 1
ATOM 5485 N N . ALA A 1 740 ? -17.895 -4.245 13.030 1.00 97.81 740 ALA A N 1
ATOM 5486 C CA . ALA A 1 740 ? -18.984 -5.120 12.617 1.00 97.81 740 ALA A CA 1
ATOM 5487 C C . ALA A 1 740 ? -19.144 -5.127 11.097 1.00 97.81 740 ALA A C 1
ATOM 5489 O O . ALA A 1 740 ? -19.048 -4.094 10.438 1.00 97.81 740 ALA A O 1
ATOM 5490 N N . PHE A 1 741 ? -19.423 -6.304 10.547 1.00 97.44 741 PHE A N 1
ATOM 5491 C CA . PHE A 1 741 ? -19.565 -6.524 9.115 1.00 97.44 741 PHE A CA 1
ATOM 5492 C C . PHE A 1 741 ? -20.766 -7.418 8.824 1.00 97.44 741 PHE A C 1
ATOM 5494 O O . PHE A 1 741 ? -21.097 -8.319 9.598 1.00 97.44 741 PHE A O 1
ATOM 5501 N N . VAL A 1 742 ? -21.391 -7.208 7.671 1.00 96.56 742 VAL A N 1
ATOM 5502 C CA . VAL A 1 742 ? -22.395 -8.116 7.102 1.00 96.56 742 VAL A CA 1
ATOM 5503 C C . VAL A 1 742 ? -22.003 -8.504 5.681 1.00 96.56 742 VAL A C 1
ATOM 5505 O O . VAL A 1 742 ? -21.329 -7.715 5.012 1.00 96.56 742 VAL A O 1
ATOM 5508 N N . PRO A 1 743 ? -22.398 -9.692 5.191 1.00 94.69 743 PRO A N 1
ATOM 5509 C CA . PRO A 1 743 ? -22.188 -10.048 3.793 1.00 94.69 743 PRO A CA 1
ATOM 5510 C C . PRO A 1 743 ? -22.780 -8.979 2.867 1.00 94.69 743 PRO A C 1
ATOM 5512 O O . PRO A 1 743 ? -23.924 -8.557 3.056 1.00 94.69 743 PRO A O 1
ATOM 5515 N N . SER A 1 744 ? -22.024 -8.524 1.870 1.00 88.50 744 SER A N 1
ATOM 5516 C CA . SER A 1 744 ? -22.512 -7.485 0.954 1.00 88.50 744 SER A CA 1
ATOM 5517 C C . SER A 1 744 ? -23.785 -7.932 0.228 1.00 88.50 744 SER A C 1
ATOM 5519 O O . SER A 1 744 ? -23.894 -9.070 -0.225 1.00 88.50 744 SER A O 1
ATOM 5521 N N . GLY A 1 745 ? -24.767 -7.030 0.138 1.00 83.69 745 GLY A N 1
ATOM 5522 C CA . GLY A 1 745 ? -26.089 -7.301 -0.440 1.00 83.69 745 GLY A CA 1
ATOM 5523 C C . GLY A 1 745 ? -27.112 -7.912 0.529 1.00 83.69 745 GLY A C 1
ATOM 5524 O O . GLY A 1 745 ? -28.295 -7.967 0.188 1.00 83.69 745 GLY A O 1
ATOM 5525 N N . SER A 1 746 ? -26.693 -8.332 1.729 1.00 88.81 746 SER A N 1
ATOM 5526 C CA . SER A 1 746 ? -27.618 -8.720 2.801 1.00 88.81 746 SER A CA 1
ATOM 5527 C C . SER A 1 746 ? -28.249 -7.499 3.480 1.00 88.81 746 SER A C 1
ATOM 5529 O O . SER A 1 746 ? -27.733 -6.383 3.394 1.00 88.81 746 SER A O 1
ATOM 5531 N N . ASP A 1 747 ? -29.382 -7.708 4.151 1.00 89.69 747 ASP A N 1
ATOM 5532 C CA . ASP A 1 747 ? -30.044 -6.643 4.898 1.00 89.69 747 ASP A CA 1
ATOM 5533 C C . ASP A 1 747 ? -29.255 -6.298 6.169 1.00 89.69 747 ASP A C 1
ATOM 5535 O O . ASP A 1 747 ? -28.961 -7.153 7.008 1.00 89.69 747 ASP A O 1
ATOM 5539 N N . ILE A 1 748 ? -28.966 -5.011 6.345 1.00 92.88 748 ILE A N 1
ATOM 5540 C CA . ILE A 1 748 ? -28.322 -4.476 7.544 1.00 92.88 748 ILE A CA 1
ATOM 5541 C C . ILE A 1 748 ? -29.275 -4.654 8.744 1.00 92.88 748 ILE A C 1
ATOM 5543 O O . ILE A 1 748 ? -30.465 -4.318 8.640 1.00 92.88 748 ILE A O 1
ATOM 5547 N N . PRO A 1 749 ? -28.801 -5.174 9.894 1.00 92.81 749 PRO A N 1
ATOM 5548 C CA . PRO A 1 749 ? -29.618 -5.351 11.093 1.00 92.81 749 PRO A CA 1
ATOM 5549 C C . PRO A 1 749 ? -30.253 -4.048 11.598 1.00 92.81 749 PRO A C 1
ATOM 5551 O O . PRO A 1 749 ? -29.681 -2.965 11.482 1.00 92.81 749 PRO A O 1
ATOM 5554 N N . ALA A 1 750 ? -31.435 -4.144 12.209 1.00 89.50 750 ALA A N 1
ATOM 5555 C CA . ALA A 1 750 ? -32.112 -2.979 12.773 1.00 89.50 750 ALA A CA 1
ATOM 5556 C C . ALA A 1 750 ? -31.252 -2.278 13.845 1.00 89.50 750 ALA A C 1
ATOM 5558 O O . ALA A 1 750 ? -30.687 -2.918 14.734 1.00 89.50 750 ALA A O 1
ATOM 5559 N N . GLY A 1 751 ? -31.178 -0.946 13.771 1.00 89.12 751 GLY A N 1
ATOM 5560 C CA . GLY A 1 751 ? -30.325 -0.130 14.644 1.00 89.12 751 GLY A CA 1
ATOM 5561 C C . GLY A 1 751 ? -28.875 0.011 14.169 1.00 89.12 751 GLY A C 1
ATOM 5562 O O . GLY A 1 751 ? -28.100 0.677 14.849 1.00 89.12 751 GLY A O 1
ATOM 5563 N N . TRP A 1 752 ? -28.528 -0.561 13.013 1.00 93.25 752 TRP A N 1
ATOM 5564 C CA . TRP A 1 752 ? -27.234 -0.405 12.349 1.00 93.25 752 TRP A CA 1
ATOM 5565 C C . TRP A 1 752 ? -27.384 0.324 11.012 1.00 93.25 752 TRP A C 1
ATOM 5567 O O . TRP A 1 752 ? -28.464 0.363 10.422 1.00 93.25 752 TRP A O 1
ATOM 5577 N N . THR A 1 753 ? -26.284 0.887 10.526 1.00 92.25 753 THR A N 1
ATOM 5578 C CA . THR A 1 753 ? -26.161 1.495 9.200 1.00 92.25 753 THR A CA 1
ATOM 5579 C C . THR A 1 753 ? -24.817 1.136 8.575 1.00 92.25 753 THR A C 1
ATOM 5581 O O . THR A 1 753 ? -23.885 0.765 9.288 1.00 92.25 753 THR A O 1
ATOM 5584 N N . ALA A 1 754 ? -24.714 1.230 7.250 1.00 91.75 754 ALA A N 1
ATOM 5585 C CA . ALA A 1 754 ? -23.456 1.024 6.547 1.00 91.75 754 ALA A CA 1
ATOM 5586 C C . ALA A 1 754 ? -22.469 2.145 6.896 1.00 91.75 754 ALA A C 1
ATOM 5588 O O . ALA A 1 754 ? -22.842 3.319 6.912 1.00 91.75 754 ALA A O 1
ATOM 5589 N N . LEU A 1 755 ? -21.210 1.781 7.135 1.00 91.31 755 LEU A N 1
ATOM 5590 C CA . LEU A 1 755 ? -20.100 2.722 7.200 1.00 91.31 755 LEU A CA 1
ATOM 5591 C C . LEU A 1 755 ? -19.419 2.753 5.824 1.00 91.31 755 LEU A C 1
ATOM 5593 O O . LEU A 1 755 ? -18.796 1.762 5.437 1.00 91.31 755 LEU A O 1
ATOM 5597 N N . PRO A 1 756 ? -19.544 3.846 5.053 1.00 86.75 756 PRO A N 1
ATOM 5598 C CA . PRO A 1 756 ? -18.906 3.936 3.746 1.00 86.75 756 PRO A CA 1
ATOM 5599 C C . PRO A 1 756 ? -17.383 3.953 3.877 1.00 86.75 756 PRO A C 1
ATOM 5601 O O . PRO A 1 756 ? -16.853 4.648 4.745 1.00 86.75 756 PRO A O 1
ATOM 5604 N N . ALA A 1 757 ? -16.678 3.258 2.982 1.00 84.00 757 ALA A N 1
ATOM 5605 C CA . ALA A 1 757 ? -15.212 3.240 2.952 1.00 84.00 757 ALA A CA 1
ATOM 5606 C C . ALA A 1 757 ? -14.619 4.652 2.780 1.00 84.00 757 ALA A C 1
ATOM 5608 O O . ALA A 1 757 ? -13.568 4.976 3.324 1.00 84.00 757 ALA A O 1
ATOM 5609 N N . GLU A 1 758 ? -15.339 5.534 2.088 1.00 84.31 758 GLU A N 1
ATOM 5610 C CA . GLU A 1 758 ? -14.983 6.940 1.895 1.00 84.31 758 GLU A CA 1
ATOM 5611 C C . GLU A 1 758 ? -15.031 7.756 3.198 1.00 84.31 758 GLU A C 1
ATOM 5613 O O . GLU A 1 758 ? -14.512 8.865 3.252 1.00 84.31 758 GLU A O 1
ATOM 5618 N N . SER A 1 759 ? -15.673 7.228 4.244 1.00 84.69 759 SER A N 1
ATOM 5619 C CA . SER A 1 759 ? -15.848 7.880 5.547 1.00 84.69 759 SER A CA 1
ATOM 5620 C C . SER A 1 759 ? -15.064 7.203 6.676 1.00 84.69 759 SER A C 1
ATOM 5622 O O . SER A 1 759 ? -15.179 7.634 7.822 1.00 84.69 759 SER A O 1
ATOM 5624 N N . THR A 1 760 ? -14.294 6.142 6.397 1.00 88.12 760 THR A N 1
ATOM 5625 C CA . THR A 1 760 ? -13.539 5.428 7.444 1.00 88.12 760 THR A CA 1
ATOM 5626 C C . THR A 1 760 ? -12.229 6.111 7.810 1.00 88.12 760 THR A C 1
ATOM 5628 O O . THR A 1 760 ? -11.797 6.018 8.957 1.00 88.12 760 THR A O 1
ATOM 5631 N N . ALA A 1 761 ? -11.573 6.745 6.835 1.00 90.50 761 ALA A N 1
ATOM 5632 C CA . ALA A 1 761 ? -10.303 7.426 7.042 1.00 90.50 761 ALA A CA 1
ATOM 5633 C C . ALA A 1 761 ? -10.535 8.878 7.492 1.00 90.50 761 ALA A C 1
ATOM 5635 O O . ALA A 1 761 ? -11.462 9.522 6.995 1.00 90.50 761 ALA A O 1
ATOM 5636 N N . PRO A 1 762 ? -9.703 9.425 8.395 1.00 91.56 762 PRO A N 1
ATOM 5637 C CA . PRO A 1 762 ? -9.816 10.818 8.805 1.00 91.56 762 PRO A CA 1
ATOM 5638 C C . PRO A 1 762 ? -9.433 11.767 7.661 1.00 91.56 762 PRO A C 1
ATOM 5640 O O . PRO A 1 762 ? -8.612 11.429 6.807 1.00 91.56 762 PRO A O 1
ATOM 5643 N N . ASP A 1 763 ? -9.956 12.996 7.686 1.00 88.75 763 ASP A N 1
ATOM 5644 C CA . ASP A 1 763 ? -9.780 13.988 6.609 1.00 88.75 763 ASP A CA 1
ATOM 5645 C C . ASP A 1 763 ? -8.300 14.234 6.237 1.00 88.75 763 ASP A C 1
ATOM 5647 O O . ASP A 1 763 ? -7.941 14.390 5.065 1.00 88.75 763 ASP A O 1
ATOM 5651 N N . TRP A 1 764 ? -7.399 14.202 7.227 1.00 92.88 764 TRP A N 1
ATOM 5652 C CA . TRP A 1 764 ? -5.961 14.402 7.022 1.00 92.88 764 TRP A CA 1
ATOM 5653 C C . TRP A 1 764 ? -5.267 13.230 6.294 1.00 92.88 764 TRP A C 1
ATOM 5655 O O . TRP A 1 764 ? -4.152 13.405 5.796 1.00 92.88 764 TRP A O 1
ATOM 5665 N N . TRP A 1 765 ? -5.904 12.058 6.167 1.00 93.25 765 TRP A N 1
ATOM 5666 C CA . TRP A 1 765 ? -5.330 10.856 5.543 1.00 93.25 765 TRP A CA 1
ATOM 5667 C C . TRP A 1 765 ? -5.230 10.947 4.014 1.00 93.25 765 TRP A C 1
ATOM 5669 O O . TRP A 1 765 ? -4.218 10.570 3.416 1.00 93.25 765 TRP A O 1
ATOM 5679 N N . HIS A 1 766 ? -6.250 11.489 3.352 1.00 83.06 766 HIS A N 1
ATOM 5680 C CA . HIS A 1 766 ? -6.262 11.625 1.891 1.00 83.06 766 HIS A CA 1
ATOM 5681 C C . HIS A 1 766 ? -5.764 13.005 1.440 1.00 83.06 766 HIS A C 1
ATOM 5683 O O . HIS A 1 766 ? -4.992 13.085 0.484 1.00 83.06 766 HIS A O 1
ATOM 5689 N N . GLY A 1 767 ? -6.057 14.057 2.217 1.00 67.81 767 GLY A N 1
ATOM 5690 C CA . GLY A 1 767 ? -5.824 15.445 1.817 1.00 67.81 767 GLY A CA 1
ATOM 5691 C C . GLY A 1 767 ? -6.925 15.927 0.869 1.00 67.81 767 GLY A C 1
ATOM 5692 O O . GLY A 1 767 ? -7.566 15.132 0.186 1.00 67.81 767 GLY A O 1
ATOM 5693 N N . THR A 1 768 ? -7.185 17.231 0.832 1.00 55.03 768 THR A N 1
ATOM 5694 C CA . THR A 1 768 ? -8.134 17.812 -0.122 1.00 55.03 768 THR A CA 1
ATOM 5695 C C . THR A 1 768 ? -7.467 17.937 -1.490 1.00 55.03 768 THR A C 1
ATOM 5697 O O . THR A 1 768 ? -6.851 18.951 -1.808 1.00 55.03 768 THR A O 1
ATOM 5700 N N . ASP A 1 769 ? -7.617 16.925 -2.346 1.00 44.44 769 ASP A N 1
ATOM 5701 C CA . ASP A 1 769 ? -7.290 17.027 -3.780 1.00 44.44 769 ASP A CA 1
ATOM 5702 C C . ASP A 1 769 ? -8.342 17.863 -4.542 1.00 44.44 769 ASP A C 1
ATOM 5704 O O . ASP A 1 769 ? -8.724 17.574 -5.673 1.00 44.44 769 ASP A O 1
ATOM 5708 N N . THR A 1 770 ? -8.815 18.962 -3.950 1.00 33.22 770 THR A N 1
ATOM 5709 C CA . THR A 1 770 ? -9.598 19.973 -4.665 1.00 33.22 770 THR A CA 1
ATOM 5710 C C . THR A 1 770 ? -8.650 20.885 -5.433 1.00 33.22 770 THR A C 1
ATOM 5712 O O . THR A 1 770 ? -8.510 22.067 -5.133 1.00 33.22 770 THR A O 1
ATOM 5715 N N . ALA A 1 771 ? -7.993 20.326 -6.446 1.00 30.64 771 ALA A N 1
ATOM 5716 C CA . ALA A 1 771 ? -7.526 21.091 -7.591 1.00 30.64 771 ALA A CA 1
ATOM 5717 C C . ALA A 1 771 ? -8.639 21.087 -8.650 1.00 30.64 771 ALA A C 1
ATOM 5719 O O . ALA A 1 771 ? -8.493 20.521 -9.727 1.00 30.64 771 ALA A O 1
ATOM 5720 N N . SER A 1 772 ? -9.771 21.728 -8.344 1.00 26.52 772 SER A N 1
ATOM 5721 C CA . SER A 1 772 ? -10.512 22.375 -9.424 1.00 26.52 772 SER A CA 1
ATOM 5722 C C . SER A 1 772 ? -9.721 23.633 -9.723 1.00 26.52 772 SER A C 1
ATOM 5724 O O . SER A 1 772 ? -9.603 24.495 -8.852 1.00 26.52 772 SER A O 1
ATOM 5726 N N . ALA A 1 773 ? -9.147 23.722 -10.921 1.00 27.52 773 ALA A N 1
ATOM 5727 C CA . ALA A 1 773 ? -8.668 24.985 -11.446 1.00 27.52 773 ALA A CA 1
ATOM 5728 C C . ALA A 1 773 ? -9.800 26.007 -11.270 1.00 27.52 773 ALA A C 1
ATOM 5730 O O . ALA A 1 773 ? -10.847 25.903 -11.909 1.00 27.52 773 ALA A O 1
ATOM 5731 N N . GLN A 1 774 ? -9.638 26.944 -10.335 1.00 24.36 774 GLN A N 1
ATOM 5732 C CA . GLN A 1 774 ? -10.398 28.177 -10.392 1.00 24.36 774 GLN A CA 1
ATOM 5733 C C . GLN A 1 774 ? -9.870 28.895 -11.622 1.00 24.36 774 GLN A C 1
ATOM 5735 O O . GLN A 1 774 ? -8.785 29.474 -11.609 1.00 24.36 774 GLN A O 1
ATOM 5740 N N . GLU A 1 775 ? -10.625 28.773 -12.706 1.00 26.27 775 GLU A N 1
ATOM 5741 C CA . GLU A 1 775 ? -10.507 29.645 -13.856 1.00 26.27 775 GLU A CA 1
ATOM 5742 C C . GLU A 1 775 ? -10.525 31.088 -13.317 1.00 26.27 775 GLU A C 1
ATOM 5744 O O . GLU A 1 775 ? -11.452 31.453 -12.580 1.00 26.27 775 GLU A O 1
ATOM 5749 N N . PRO A 1 776 ? -9.472 31.890 -13.549 1.00 26.45 776 PRO A N 1
ATOM 5750 C CA . PRO A 1 776 ? -9.413 33.232 -13.004 1.00 26.45 776 PRO A CA 1
ATOM 5751 C C . PRO A 1 776 ? -10.548 34.038 -13.627 1.00 26.45 776 PRO A C 1
ATOM 5753 O O . PRO A 1 776 ? -10.521 34.355 -14.814 1.00 26.45 776 PRO A O 1
ATOM 5756 N N . VAL A 1 777 ? -11.558 34.367 -12.819 1.00 29.44 777 VAL A N 1
ATOM 5757 C CA . VAL A 1 777 ? -12.632 35.272 -13.226 1.00 29.44 777 VAL A CA 1
ATOM 5758 C C . VAL A 1 777 ? -11.972 36.594 -13.632 1.00 29.44 777 VAL A C 1
ATOM 5760 O O . VAL A 1 777 ? -11.312 37.219 -12.792 1.00 29.44 777 VAL A O 1
ATOM 5763 N N . PRO A 1 778 ? -12.093 37.042 -14.894 1.00 30.66 778 PRO A N 1
ATOM 5764 C CA . PRO A 1 778 ? -11.495 38.297 -15.306 1.00 30.66 778 PRO A CA 1
ATOM 5765 C C . PRO A 1 778 ? -12.150 39.435 -14.522 1.00 30.66 778 PRO A C 1
ATOM 5767 O O . PRO A 1 778 ? -13.372 39.587 -14.501 1.00 30.66 778 PRO A O 1
ATOM 5770 N N . ALA A 1 779 ? -11.323 40.238 -13.855 1.00 29.06 779 ALA A N 1
ATOM 5771 C CA . ALA A 1 779 ? -11.770 41.393 -13.095 1.00 29.06 779 ALA A CA 1
ATOM 5772 C C . ALA A 1 779 ? -12.433 42.421 -14.030 1.00 29.06 779 ALA A C 1
ATOM 5774 O O . ALA A 1 779 ? -11.759 43.214 -14.692 1.00 29.06 779 ALA A O 1
ATOM 5775 N N . SER A 1 780 ? -13.767 42.445 -14.066 1.00 31.70 780 SER A N 1
ATOM 5776 C CA . SER A 1 780 ? -14.513 43.521 -14.709 1.00 31.70 780 SER A CA 1
ATOM 5777 C C . SER A 1 780 ? -14.420 44.786 -13.853 1.00 31.70 780 SER A C 1
ATOM 5779 O O . SER A 1 780 ? -14.993 44.872 -12.764 1.00 31.70 780 SER A O 1
ATOM 5781 N N . ARG A 1 781 ? -13.714 45.803 -14.353 1.00 36.50 781 ARG A N 1
ATOM 5782 C CA . ARG A 1 781 ? -13.813 47.176 -13.848 1.00 36.50 781 ARG A CA 1
ATOM 5783 C C . ARG A 1 781 ? -15.181 47.748 -14.228 1.00 36.50 781 ARG A C 1
ATOM 5785 O O . ARG A 1 781 ? -15.406 48.074 -15.387 1.00 36.50 781 ARG A O 1
ATOM 5792 N N . GLY A 1 782 ? -16.056 47.932 -13.244 1.00 31.16 782 GLY A N 1
ATOM 5793 C CA . GLY A 1 782 ? -17.313 48.665 -13.395 1.00 31.16 782 GLY A CA 1
ATOM 5794 C C . GLY A 1 782 ? -17.657 49.428 -12.120 1.00 31.16 782 GLY A C 1
ATOM 5795 O O . GLY A 1 782 ? -17.907 48.829 -11.080 1.00 31.16 782 GLY A O 1
ATOM 5796 N N . LYS A 1 783 ? -17.646 50.765 -12.189 1.00 33.38 783 LYS A N 1
ATOM 5797 C CA . LYS A 1 783 ? -18.173 51.657 -11.145 1.00 33.38 783 LYS A CA 1
ATOM 5798 C C . LYS A 1 783 ? -19.704 51.601 -11.170 1.00 33.38 783 LYS A C 1
ATOM 5800 O O . LYS A 1 783 ? -20.286 51.832 -12.225 1.00 33.38 783 LYS A O 1
ATOM 5805 N N . GLY A 1 784 ? -20.350 51.403 -10.020 1.00 30.45 784 GLY A N 1
ATOM 5806 C CA . GLY A 1 784 ? -21.807 51.516 -9.909 1.00 30.45 784 GLY A CA 1
ATOM 5807 C C . GLY A 1 784 ? -22.337 51.372 -8.480 1.00 30.45 784 GLY A C 1
ATOM 5808 O O . GLY A 1 784 ? -22.224 50.319 -7.876 1.00 30.45 784 GLY A O 1
ATOM 5809 N N . ALA A 1 785 ? -22.877 52.480 -7.976 1.00 30.25 785 ALA A N 1
ATOM 5810 C CA . ALA A 1 785 ? -23.638 52.755 -6.753 1.00 30.25 785 ALA A CA 1
ATOM 5811 C C . ALA A 1 785 ? -24.176 51.608 -5.856 1.00 30.25 785 ALA A C 1
ATOM 5813 O O . ALA A 1 785 ? -24.835 50.669 -6.288 1.00 30.25 785 ALA A O 1
ATOM 5814 N N . ARG A 1 786 ? -24.006 51.842 -4.543 1.00 34.06 786 ARG A N 1
ATOM 5815 C CA . ARG A 1 786 ? -24.637 51.184 -3.384 1.00 34.06 786 ARG A CA 1
ATOM 5816 C C . ARG A 1 786 ? -26.157 50.991 -3.515 1.00 34.06 786 ARG A C 1
ATOM 5818 O O . ARG A 1 786 ? -26.886 51.956 -3.735 1.00 34.06 786 ARG A O 1
ATOM 5825 N N . ARG A 1 787 ? -26.625 49.811 -3.095 1.00 28.81 787 ARG A N 1
ATOM 5826 C CA . ARG A 1 787 ? -27.883 49.638 -2.347 1.00 28.81 787 ARG A CA 1
ATOM 5827 C C . ARG A 1 787 ? -27.690 48.535 -1.297 1.00 28.81 787 ARG A C 1
ATOM 5829 O O . ARG A 1 787 ? -27.449 47.388 -1.643 1.00 28.81 787 ARG A O 1
ATOM 5836 N N . GLN A 1 788 ? -27.713 48.921 -0.021 1.00 33.75 788 GLN A N 1
ATOM 5837 C CA . GLN A 1 788 ? -27.717 48.012 1.130 1.00 33.75 788 GLN A CA 1
ATOM 5838 C C . GLN A 1 788 ? -29.152 47.567 1.422 1.00 33.75 788 GLN A C 1
ATOM 5840 O O . GLN A 1 788 ? -30.037 48.417 1.499 1.00 33.75 788 GLN A O 1
ATOM 5845 N N . GLN A 1 789 ? -29.342 46.266 1.643 1.00 27.31 789 GLN A N 1
ATOM 5846 C CA . GLN A 1 789 ? -30.445 45.662 2.399 1.00 27.31 789 GLN A CA 1
ATOM 5847 C C . GLN A 1 789 ? -30.002 44.262 2.892 1.00 27.31 789 GLN A C 1
ATOM 5849 O O . GLN A 1 789 ? -28.992 43.754 2.406 1.00 27.31 789 GLN A O 1
ATOM 5854 N N . PRO A 1 790 ? -30.618 43.723 3.957 1.00 30.20 790 PRO A N 1
ATOM 5855 C CA . PRO A 1 790 ? -29.936 43.376 5.201 1.00 30.20 790 PRO A CA 1
ATOM 5856 C C . PRO A 1 790 ? -29.393 41.944 5.241 1.00 30.20 790 PRO A C 1
ATOM 5858 O O . PRO A 1 790 ? -29.988 41.017 4.700 1.00 30.20 790 PRO A O 1
ATOM 5861 N N . GLN A 1 791 ? -28.277 41.779 5.954 1.00 28.38 791 GLN A N 1
ATOM 5862 C CA . GLN A 1 791 ? -27.715 40.484 6.327 1.00 28.38 791 GLN A CA 1
ATOM 5863 C C . GLN A 1 791 ? -28.635 39.790 7.336 1.00 28.38 791 GLN A C 1
ATOM 5865 O O . GLN A 1 791 ? -28.812 40.272 8.453 1.00 28.38 791 GLN A O 1
ATOM 5870 N N . SER A 1 792 ? -29.198 38.650 6.945 1.00 29.08 792 SER A N 1
ATOM 5871 C CA . SER A 1 792 ? -29.681 37.640 7.881 1.00 29.08 792 SER A CA 1
ATOM 5872 C C . SER A 1 792 ? -28.498 36.775 8.313 1.00 29.08 792 SER A C 1
ATOM 5874 O O . SER A 1 792 ? -27.905 36.072 7.493 1.00 29.08 792 SER A O 1
ATOM 5876 N N . GLU A 1 793 ? -28.157 36.846 9.597 1.00 36.28 793 GLU A N 1
ATOM 5877 C CA . GLU A 1 793 ? -27.304 35.874 10.271 1.00 36.28 793 GLU A CA 1
ATOM 5878 C C . GLU A 1 793 ? -27.938 34.479 10.211 1.00 36.28 793 GLU A C 1
ATOM 5880 O O . GLU A 1 793 ? -29.114 34.290 10.521 1.00 36.28 793 GLU A O 1
ATOM 5885 N N . GLY A 1 794 ? -27.128 33.504 9.811 1.00 26.62 794 GLY A N 1
ATOM 5886 C CA . GLY A 1 794 ? -27.484 32.095 9.730 1.00 26.62 794 GLY A CA 1
ATOM 5887 C C . GLY A 1 794 ? -26.252 31.262 9.393 1.00 26.62 794 GLY A C 1
ATOM 5888 O O . GLY A 1 794 ? -26.138 30.730 8.293 1.00 26.62 794 GLY A O 1
ATOM 5889 N N . LEU A 1 795 ? -25.292 31.184 10.322 1.00 31.45 795 LEU A N 1
ATOM 5890 C CA . LEU A 1 795 ? -24.260 30.144 10.312 1.00 31.45 795 LEU A CA 1
ATOM 5891 C C . LEU A 1 795 ? -24.964 28.798 10.542 1.00 31.45 795 LEU A C 1
ATOM 5893 O O . LEU A 1 795 ? -25.227 28.499 11.690 1.00 31.45 795 LEU A O 1
ATOM 5897 N N . PHE A 1 796 ? -25.343 28.077 9.480 1.00 32.69 796 PHE A N 1
ATOM 5898 C CA . PHE A 1 796 ? -25.467 26.608 9.308 1.00 32.69 796 PHE A CA 1
ATOM 5899 C C . PHE A 1 796 ? -26.222 26.358 7.977 1.00 32.69 796 PHE A C 1
ATOM 5901 O O . PHE A 1 796 ? -27.278 26.958 7.773 1.00 32.69 796 PHE A O 1
ATOM 5908 N N . PRO A 1 797 ? -25.751 25.493 7.056 1.00 32.56 797 PRO A N 1
ATOM 5909 C CA . PRO A 1 797 ? -26.484 25.211 5.822 1.00 32.56 797 PRO A CA 1
ATOM 5910 C C . PRO A 1 797 ? -27.729 24.353 6.112 1.00 32.56 797 PRO A C 1
ATOM 5912 O O . PRO A 1 797 ? -27.621 23.257 6.660 1.00 32.56 797 PRO A O 1
ATOM 5915 N N . GLN A 1 798 ? -28.915 24.832 5.725 1.00 32.03 798 GLN A N 1
ATOM 5916 C CA . GLN A 1 798 ? -30.119 23.999 5.628 1.00 32.03 798 GLN A CA 1
ATOM 5917 C C . GLN A 1 798 ? -30.069 23.165 4.332 1.00 32.03 798 GLN A C 1
ATOM 5919 O O . GLN A 1 798 ? -29.700 23.709 3.289 1.00 32.03 798 GLN A O 1
ATOM 5924 N N . PRO A 1 799 ? -30.451 21.875 4.338 1.00 41.25 799 PRO A N 1
ATOM 5925 C CA . PRO A 1 799 ? -30.541 21.098 3.108 1.00 41.25 799 PRO A CA 1
ATOM 5926 C C . PRO A 1 799 ? -31.775 21.493 2.276 1.00 41.25 799 PRO A C 1
ATOM 5928 O O . PRO A 1 799 ? -32.874 21.657 2.805 1.00 41.25 799 PRO A O 1
ATOM 5931 N N . GLY A 1 800 ? -31.602 21.548 0.951 1.00 46.22 800 GLY A N 1
ATOM 5932 C CA . GLY A 1 800 ? -32.659 21.136 0.019 1.00 46.22 800 GLY A CA 1
ATOM 5933 C C . GLY A 1 800 ? -33.621 22.190 -0.534 1.00 46.22 800 GLY A C 1
ATOM 5934 O O . GLY A 1 800 ? -34.752 21.833 -0.843 1.00 46.22 800 GLY A O 1
ATOM 5935 N N . HIS A 1 801 ? -33.213 23.449 -0.712 1.00 44.62 801 HIS A N 1
ATOM 5936 C CA . HIS A 1 801 ? -33.958 24.356 -1.598 1.00 44.62 801 HIS A CA 1
ATOM 5937 C C . HIS A 1 801 ? -33.053 24.832 -2.734 1.00 44.62 801 HIS A C 1
ATOM 5939 O O . HIS A 1 801 ? -32.238 25.735 -2.564 1.00 44.62 801 HIS A O 1
ATOM 5945 N N . GLY A 1 802 ? -33.187 24.185 -3.894 1.00 68.06 802 GLY A N 1
ATOM 5946 C CA . GLY A 1 802 ? -32.517 24.575 -5.133 1.00 68.06 802 GLY A CA 1
ATOM 5947 C C . GLY A 1 802 ? -31.193 23.867 -5.426 1.00 68.06 802 GLY A C 1
ATOM 5948 O O . GLY A 1 802 ? -30.451 24.370 -6.264 1.00 68.06 802 GLY A O 1
ATOM 5949 N N . SER A 1 803 ? -30.873 22.727 -4.802 1.00 86.88 803 SER A N 1
ATOM 5950 C CA . SER A 1 803 ? -29.735 21.886 -5.221 1.00 86.88 803 SER A CA 1
ATOM 5951 C C . SER A 1 803 ? -30.016 21.171 -6.552 1.00 86.88 803 SER A C 1
ATOM 5953 O O . SER A 1 803 ? -31.157 21.124 -7.011 1.00 86.88 803 SER A O 1
ATOM 5955 N N . ALA A 1 804 ? -28.988 20.631 -7.210 1.00 86.12 804 ALA A N 1
ATOM 5956 C CA . ALA A 1 804 ? -29.169 19.919 -8.479 1.00 86.12 804 ALA A CA 1
ATOM 5957 C C . ALA A 1 804 ? -30.020 18.645 -8.303 1.00 86.12 804 ALA A C 1
ATOM 5959 O O . ALA A 1 804 ? -30.894 18.372 -9.131 1.00 86.12 804 ALA A O 1
ATOM 5960 N N . GLY A 1 805 ? -29.844 17.915 -7.197 1.00 89.31 805 GLY A N 1
ATOM 5961 C CA . GLY A 1 805 ? -30.704 16.792 -6.828 1.00 89.31 805 GLY A CA 1
ATOM 5962 C C . GLY A 1 805 ? -32.151 17.222 -6.582 1.00 89.31 805 GLY A C 1
ATOM 5963 O O . GLY A 1 805 ? -33.077 16.587 -7.082 1.00 89.31 805 GLY A O 1
ATOM 5964 N N . ASP A 1 806 ? -32.357 18.342 -5.888 1.00 88.69 806 ASP A N 1
ATOM 5965 C CA . ASP A 1 806 ? -33.681 18.909 -5.611 1.00 88.69 806 ASP A CA 1
ATOM 5966 C C . ASP A 1 806 ? -34.398 19.396 -6.889 1.00 88.69 806 ASP A C 1
ATOM 5968 O O . ASP A 1 806 ? -35.600 19.193 -7.058 1.00 88.69 806 ASP A O 1
ATOM 5972 N N . ARG A 1 807 ? -33.659 19.967 -7.849 1.00 89.06 807 ARG A N 1
ATOM 5973 C CA . ARG A 1 807 ? -34.194 20.306 -9.181 1.00 89.06 807 ARG A CA 1
ATOM 5974 C C . ARG A 1 807 ? -34.564 19.058 -9.981 1.00 89.06 807 ARG A C 1
ATOM 5976 O O . ARG A 1 807 ? -35.634 19.027 -10.584 1.00 89.06 807 ARG A O 1
ATOM 5983 N N . THR A 1 808 ? -33.730 18.019 -9.927 1.00 90.44 808 THR A N 1
ATOM 5984 C CA . THR A 1 808 ? -33.978 16.743 -10.618 1.00 90.44 808 THR A CA 1
ATOM 5985 C C . THR A 1 808 ? -35.292 16.116 -10.156 1.00 90.44 808 THR A C 1
ATOM 5987 O O . THR A 1 808 ? -36.146 15.800 -10.983 1.00 90.44 808 THR A O 1
ATOM 5990 N N . VAL A 1 809 ? -35.511 16.006 -8.839 1.00 92.25 809 VAL A N 1
ATOM 5991 C CA . VAL A 1 809 ? -36.722 15.367 -8.286 1.00 92.25 809 VAL A CA 1
ATOM 5992 C C . VAL A 1 809 ? -38.008 16.183 -8.472 1.00 92.25 809 VAL A C 1
ATOM 5994 O O . VAL A 1 809 ? -39.093 15.648 -8.250 1.00 92.25 809 VAL A O 1
ATOM 5997 N N . ARG A 1 810 ? -37.905 17.462 -8.865 1.00 90.19 810 ARG A N 1
ATOM 5998 C CA . ARG A 1 810 ? -39.037 18.338 -9.229 1.00 90.19 810 ARG A CA 1
ATOM 5999 C C . ARG A 1 810 ? -39.281 18.434 -10.737 1.00 90.19 810 ARG A C 1
ATOM 6001 O O . ARG A 1 810 ? -40.183 19.145 -11.170 1.00 90.19 810 ARG A O 1
ATOM 6008 N N . SER A 1 811 ? -38.456 17.784 -11.551 1.00 90.56 811 SER A N 1
ATOM 6009 C CA . SER A 1 811 ? -38.634 17.800 -13.000 1.00 90.56 811 SER A CA 1
ATOM 6010 C C . SER A 1 811 ? -39.828 16.933 -13.416 1.00 90.56 811 SER A C 1
ATOM 6012 O O . SER A 1 811 ? -40.087 15.874 -12.839 1.00 90.56 811 SER A O 1
ATOM 6014 N N . LYS A 1 812 ? -40.525 17.341 -14.483 1.00 87.81 812 LYS A N 1
ATOM 6015 C CA . LYS A 1 812 ? -41.663 16.582 -15.031 1.00 87.81 812 LYS A CA 1
ATOM 6016 C C . LYS A 1 812 ? -41.262 15.172 -15.485 1.00 87.81 812 LYS A C 1
ATOM 6018 O O . LYS A 1 812 ? -42.048 14.235 -15.361 1.00 87.81 812 LYS A O 1
ATOM 6023 N N . ALA A 1 813 ? -40.038 15.024 -15.999 1.00 88.12 813 ALA A N 1
ATOM 6024 C CA . ALA A 1 813 ? -39.479 13.736 -16.401 1.00 88.12 813 ALA A CA 1
ATOM 6025 C C . ALA A 1 813 ? -39.357 12.780 -15.202 1.00 88.12 813 ALA A C 1
ATOM 6027 O O . ALA A 1 813 ? -39.812 11.640 -15.278 1.00 88.12 813 ALA A O 1
ATOM 6028 N N . PHE A 1 814 ? -38.841 13.264 -14.066 1.00 91.12 814 PHE A N 1
ATOM 6029 C CA . PHE A 1 814 ? -38.748 12.471 -12.840 1.00 91.12 814 PHE A CA 1
ATOM 6030 C C . PHE A 1 814 ? -40.124 12.136 -12.252 1.00 91.12 814 PHE A C 1
ATOM 6032 O O . PHE A 1 814 ? -40.351 10.997 -11.849 1.00 91.12 814 PHE A O 1
ATOM 6039 N N . GLU A 1 815 ? -41.055 13.097 -12.225 1.00 89.62 815 GLU A N 1
ATOM 6040 C CA . GLU A 1 815 ? -42.431 12.856 -11.764 1.00 89.62 815 GLU A CA 1
ATOM 6041 C C . GLU A 1 815 ? -43.110 11.750 -12.576 1.00 89.62 815 GLU A C 1
ATOM 6043 O O . GLU A 1 815 ? -43.657 10.815 -11.995 1.00 89.62 815 GLU A O 1
ATOM 6048 N N . THR A 1 816 ? -42.984 11.805 -13.906 1.00 88.00 816 THR A N 1
ATOM 6049 C CA . THR A 1 816 ? -43.526 10.785 -14.816 1.00 88.00 816 THR A CA 1
ATOM 6050 C C . THR A 1 816 ? -42.891 9.419 -14.548 1.00 88.00 816 THR A C 1
ATOM 6052 O O . THR A 1 816 ? -43.595 8.424 -14.400 1.00 88.00 816 THR A O 1
ATOM 6055 N N . GLN A 1 817 ? -41.561 9.355 -14.416 1.00 88.31 817 GLN A N 1
ATOM 6056 C CA . GLN A 1 817 ? -40.856 8.094 -14.171 1.00 88.31 817 GLN A CA 1
ATOM 6057 C C . GLN A 1 817 ? -41.222 7.473 -12.814 1.00 88.31 817 GLN A C 1
ATOM 6059 O O . GLN A 1 817 ? -41.359 6.253 -12.689 1.00 88.31 817 GLN A O 1
ATOM 6064 N N . ARG A 1 818 ? -41.434 8.307 -11.790 1.00 90.25 818 ARG A N 1
ATOM 6065 C CA . ARG A 1 818 ? -41.810 7.877 -10.439 1.00 90.25 818 ARG A CA 1
ATOM 6066 C C . ARG A 1 818 ? -43.144 7.123 -10.412 1.00 90.25 818 ARG A C 1
ATOM 6068 O O . ARG A 1 818 ? -43.280 6.213 -9.595 1.00 90.25 818 ARG A O 1
ATOM 6075 N N . GLU A 1 819 ? -44.095 7.437 -11.295 1.00 88.38 819 GLU A N 1
ATOM 6076 C CA . GLU A 1 819 ? -45.388 6.733 -11.384 1.00 88.38 819 GLU A CA 1
ATOM 6077 C C . GLU A 1 819 ? -45.234 5.250 -11.764 1.00 88.38 819 GLU A C 1
ATOM 6079 O O . GLU A 1 819 ? -46.009 4.403 -11.310 1.00 88.38 819 GLU A O 1
ATOM 6084 N N . PHE A 1 820 ? -44.197 4.907 -12.534 1.00 85.25 820 PHE A N 1
ATOM 6085 C CA . PHE A 1 820 ? -43.931 3.535 -12.981 1.00 85.25 820 PHE A CA 1
ATOM 6086 C C . PHE A 1 820 ? -43.102 2.715 -11.977 1.00 85.25 820 PHE A C 1
ATOM 6088 O O . PHE A 1 820 ? -43.054 1.483 -12.063 1.00 85.25 820 PHE A O 1
ATOM 6095 N N . VAL A 1 821 ? -42.477 3.362 -10.987 1.00 86.00 821 VAL A N 1
ATOM 6096 C CA . VAL A 1 821 ? -41.615 2.707 -9.993 1.00 86.00 821 VAL A CA 1
ATOM 6097 C C . VAL A 1 821 ? -42.375 2.460 -8.688 1.00 86.00 821 VAL A C 1
ATOM 6099 O O . VAL A 1 821 ? -42.533 3.333 -7.834 1.00 86.00 821 VAL A O 1
ATOM 6102 N N . ARG A 1 822 ? -42.811 1.212 -8.478 1.00 84.31 822 ARG A N 1
ATOM 6103 C CA . ARG A 1 822 ? -43.461 0.792 -7.222 1.00 84.31 822 ARG A CA 1
ATOM 6104 C C . ARG A 1 822 ? -42.518 0.949 -6.025 1.00 84.31 822 ARG A C 1
ATOM 6106 O O . ARG A 1 822 ? -41.386 0.479 -6.077 1.00 84.31 822 ARG A O 1
ATOM 6113 N N . ASN A 1 823 ? -43.016 1.512 -4.920 1.00 83.94 823 ASN A N 1
ATOM 6114 C CA . ASN A 1 823 ? -42.261 1.750 -3.678 1.00 83.94 823 ASN A CA 1
ATOM 6115 C C . ASN A 1 823 ? -40.995 2.610 -3.874 1.00 83.94 823 ASN A C 1
ATOM 6117 O O . ASN A 1 823 ? -39.963 2.347 -3.258 1.00 83.94 823 ASN A O 1
ATOM 6121 N N . ALA A 1 824 ? -41.066 3.624 -4.741 1.00 86.06 824 ALA A N 1
ATOM 6122 C CA . ALA A 1 824 ? -39.970 4.562 -4.968 1.00 86.06 824 ALA A CA 1
ATOM 6123 C C . ALA A 1 824 ? -39.502 5.254 -3.664 1.00 86.06 824 ALA A C 1
ATOM 6125 O O . ALA A 1 824 ? -40.350 5.714 -2.886 1.00 86.06 824 ALA A O 1
ATOM 6126 N N . PRO A 1 825 ? -38.178 5.406 -3.448 1.00 89.12 825 PRO A N 1
ATOM 6127 C CA . PRO A 1 825 ? -37.632 6.226 -2.370 1.00 89.12 825 PRO A CA 1
ATOM 6128 C C . PRO A 1 825 ? -38.225 7.642 -2.320 1.00 89.12 825 PRO A C 1
ATOM 6130 O O . PRO A 1 825 ? -38.689 8.182 -3.326 1.00 89.12 825 PRO A O 1
ATOM 6133 N N . GLY A 1 826 ? -38.236 8.272 -1.143 1.00 90.06 826 GLY A N 1
ATOM 6134 C CA . GLY A 1 826 ? -38.728 9.649 -0.997 1.00 90.06 826 GLY A CA 1
ATOM 6135 C C . GLY A 1 826 ? -37.852 10.663 -1.744 1.00 90.06 826 GLY A C 1
ATOM 6136 O O . GLY A 1 826 ? -36.640 10.484 -1.811 1.00 90.06 826 GLY A O 1
ATOM 6137 N N . ASN A 1 827 ? -38.438 11.749 -2.261 1.00 92.25 827 ASN A N 1
ATOM 6138 C CA . ASN A 1 827 ? -37.702 12.767 -3.031 1.00 92.25 827 ASN A CA 1
ATOM 6139 C C . ASN A 1 827 ? -36.486 13.325 -2.272 1.00 92.25 827 ASN A C 1
ATOM 6141 O O . ASN A 1 827 ? -35.431 13.499 -2.867 1.00 92.25 827 ASN A O 1
ATOM 6145 N N . THR A 1 828 ? -36.592 13.523 -0.954 1.00 91.88 828 THR A N 1
ATOM 6146 C CA . THR A 1 828 ? -35.472 13.966 -0.104 1.00 91.88 828 THR A CA 1
ATOM 6147 C C . THR A 1 828 ? -34.288 12.994 -0.127 1.00 91.88 828 THR A C 1
ATOM 6149 O O . THR A 1 828 ? -33.145 13.434 -0.180 1.00 91.88 828 THR A O 1
ATOM 6152 N N . ALA A 1 829 ? -34.546 11.680 -0.121 1.00 91.56 829 ALA A N 1
ATOM 6153 C CA . ALA A 1 829 ? -33.499 10.659 -0.200 1.00 91.56 829 ALA A CA 1
ATOM 6154 C C . ALA A 1 829 ? -32.816 10.667 -1.574 1.00 91.56 829 ALA A C 1
ATOM 6156 O O . ALA A 1 829 ? -31.591 10.626 -1.653 1.00 91.56 829 ALA A O 1
ATOM 6157 N N . VAL A 1 830 ? -33.610 10.760 -2.648 1.00 93.31 830 VAL A N 1
ATOM 6158 C CA . VAL A 1 830 ? -33.102 10.802 -4.028 1.00 93.31 830 VAL A CA 1
ATOM 6159 C C . VAL A 1 830 ? -32.274 12.066 -4.268 1.00 93.31 830 VAL A C 1
ATOM 6161 O O . VAL A 1 830 ? -31.168 11.977 -4.794 1.00 93.31 830 VAL A O 1
ATOM 6164 N N . ALA A 1 831 ? -32.765 13.229 -3.833 1.00 93.88 831 ALA A N 1
ATOM 6165 C CA . ALA A 1 831 ? -32.051 14.496 -3.961 1.00 93.88 831 ALA A CA 1
ATOM 6166 C C . ALA A 1 831 ? -30.707 14.460 -3.219 1.00 93.88 831 ALA A C 1
ATOM 6168 O O . ALA A 1 831 ? -29.681 14.785 -3.808 1.00 93.88 831 ALA A O 1
ATOM 6169 N N . ALA A 1 832 ? -30.690 13.979 -1.971 1.00 92.56 832 ALA A N 1
ATOM 6170 C CA . ALA A 1 832 ? -29.462 13.864 -1.187 1.00 92.56 832 ALA A CA 1
ATOM 6171 C C . ALA A 1 832 ? -28.446 12.886 -1.803 1.00 92.56 832 ALA A C 1
ATOM 6173 O O . ALA A 1 832 ? -27.250 13.170 -1.810 1.00 92.56 832 ALA A O 1
ATOM 6174 N N . ALA A 1 833 ? -28.911 11.757 -2.347 1.00 93.19 833 ALA A N 1
ATOM 6175 C CA . ALA A 1 833 ? -28.070 10.799 -3.061 1.00 93.19 833 ALA A CA 1
ATOM 6176 C C . ALA A 1 833 ? -27.416 11.422 -4.309 1.00 93.19 833 ALA A C 1
ATOM 6178 O O . ALA A 1 833 ? -26.210 11.276 -4.512 1.00 93.19 833 ALA A O 1
ATOM 6179 N N . LEU A 1 834 ? -28.197 12.146 -5.119 1.00 93.88 834 LEU A N 1
ATOM 6180 C CA . LEU A 1 834 ? -27.702 12.852 -6.303 1.00 93.88 834 LEU A CA 1
ATOM 6181 C C . LEU A 1 834 ? -26.712 13.959 -5.936 1.00 93.88 834 LEU A C 1
ATOM 6183 O O . LEU A 1 834 ? -25.647 14.045 -6.540 1.00 93.88 834 LEU A O 1
ATOM 6187 N N . ASP A 1 835 ? -27.029 14.772 -4.930 1.00 94.00 835 ASP A N 1
ATOM 6188 C CA . ASP A 1 835 ? -26.152 15.855 -4.480 1.00 94.00 835 ASP A CA 1
ATOM 6189 C C . ASP A 1 835 ? -24.817 15.313 -3.948 1.00 94.00 835 ASP A C 1
ATOM 6191 O O . ASP A 1 835 ? -23.762 15.869 -4.256 1.00 94.00 835 ASP A O 1
ATOM 6195 N N . ALA A 1 836 ? -24.837 14.194 -3.216 1.00 91.50 836 ALA A N 1
ATOM 6196 C CA . ALA A 1 836 ? -23.623 13.526 -2.756 1.00 91.50 836 ALA A CA 1
ATOM 6197 C C . ALA A 1 836 ? -22.782 12.984 -3.924 1.00 91.50 836 ALA A C 1
ATOM 6199 O O . ALA A 1 836 ? -21.571 13.202 -3.958 1.00 91.50 836 ALA A O 1
ATOM 6200 N N . LEU A 1 837 ? -23.410 12.330 -4.909 1.00 91.88 837 LEU A N 1
ATOM 6201 C CA . LEU A 1 837 ? -22.728 11.857 -6.118 1.00 91.88 837 LEU A CA 1
ATOM 6202 C C . LEU A 1 837 ? -22.106 13.013 -6.904 1.00 91.88 837 LEU A C 1
ATOM 6204 O O . LEU A 1 837 ? -20.956 12.915 -7.324 1.00 91.88 837 LEU A O 1
ATOM 6208 N N . LEU A 1 838 ? -22.830 14.121 -7.074 1.00 92.50 838 LEU A N 1
ATOM 6209 C CA . LEU A 1 838 ? -22.336 15.311 -7.768 1.00 92.50 838 LEU A CA 1
ATOM 6210 C C . LEU A 1 838 ? -21.154 15.951 -7.033 1.00 92.50 838 LEU A C 1
ATOM 6212 O O . LEU A 1 838 ? -20.155 16.284 -7.673 1.00 92.50 838 LEU A O 1
ATOM 6216 N N . ALA A 1 839 ? -21.235 16.068 -5.705 1.00 88.88 839 ALA A N 1
ATOM 6217 C CA . ALA A 1 839 ? -20.143 16.573 -4.876 1.00 88.88 839 ALA A CA 1
ATOM 6218 C C . ALA A 1 839 ? -18.891 15.681 -4.952 1.00 88.88 839 ALA A C 1
ATOM 6220 O O . ALA A 1 839 ? -17.773 16.190 -4.929 1.00 88.88 839 ALA A O 1
ATOM 6221 N N . ALA A 1 840 ? -19.071 14.367 -5.110 1.00 86.50 840 ALA A N 1
ATOM 6222 C CA . ALA A 1 840 ? -18.000 13.386 -5.280 1.00 86.50 840 ALA A CA 1
ATOM 6223 C C . ALA A 1 840 ? -17.518 13.224 -6.739 1.00 86.50 840 ALA A C 1
ATOM 6225 O O . ALA A 1 840 ? -16.833 12.258 -7.072 1.00 86.50 840 ALA A O 1
ATOM 6226 N N . GLY A 1 841 ? -17.891 14.133 -7.648 1.00 86.44 841 GLY A N 1
ATOM 6227 C CA . GLY A 1 841 ? -17.459 14.082 -9.050 1.00 86.44 841 GLY A CA 1
ATOM 6228 C C . GLY A 1 841 ? -18.131 12.990 -9.893 1.00 86.44 841 GLY A C 1
ATOM 6229 O O . GLY A 1 841 ? -17.686 12.720 -11.008 1.00 86.44 841 GLY A O 1
ATOM 6230 N N . GLY A 1 842 ? -19.214 12.394 -9.393 1.00 89.19 842 GLY A N 1
ATOM 6231 C CA . GLY A 1 842 ? -20.050 11.413 -10.083 1.00 89.19 842 GLY A CA 1
ATOM 6232 C C . GLY A 1 842 ? -19.795 9.956 -9.695 1.00 89.19 842 GLY A C 1
ATOM 6233 O O . GLY A 1 842 ? -20.371 9.077 -10.329 1.00 89.19 842 GLY A O 1
ATOM 6234 N N . LYS A 1 843 ? -18.950 9.667 -8.694 1.00 91.44 843 LYS A N 1
ATOM 6235 C CA . LYS A 1 843 ? -18.643 8.292 -8.264 1.00 91.44 843 LYS A CA 1
ATOM 6236 C C . LYS A 1 843 ? -18.678 8.146 -6.745 1.00 91.44 843 LYS A C 1
ATOM 6238 O O . LYS A 1 843 ? -17.958 8.853 -6.051 1.00 91.44 843 LYS A O 1
ATOM 6243 N N . LEU A 1 844 ? -19.477 7.206 -6.244 1.00 91.81 844 LEU A N 1
ATOM 6244 C CA . LEU A 1 844 ? -19.547 6.832 -4.824 1.00 91.81 844 LEU A CA 1
ATOM 6245 C C . LEU A 1 844 ? -19.851 5.342 -4.669 1.00 91.81 844 LEU A C 1
ATOM 6247 O O . LEU A 1 844 ? -20.463 4.746 -5.550 1.00 91.81 844 LEU A O 1
ATOM 6251 N N . SER A 1 845 ? -19.506 4.738 -3.535 1.00 90.44 845 SER A N 1
ATOM 6252 C CA . SER A 1 845 ? -19.992 3.400 -3.191 1.00 90.44 845 SER A CA 1
ATOM 6253 C C . SER A 1 845 ? -21.514 3.384 -2.944 1.00 90.44 845 SER A C 1
ATOM 6255 O O . SER A 1 845 ? -22.089 4.390 -2.512 1.00 90.44 845 SER A O 1
ATOM 6257 N N . PRO A 1 846 ? -22.201 2.236 -3.133 1.00 90.06 846 PRO A N 1
ATOM 6258 C CA . PRO A 1 846 ? -23.607 2.095 -2.749 1.00 90.06 846 PRO A CA 1
ATOM 6259 C C . PRO A 1 846 ? -23.865 2.469 -1.283 1.00 90.06 846 PRO A C 1
ATOM 6261 O O . PRO A 1 846 ? -24.881 3.087 -0.970 1.00 90.06 846 PRO A O 1
ATOM 6264 N N . ALA A 1 847 ? -22.921 2.139 -0.393 1.00 89.56 847 ALA A N 1
ATOM 6265 C CA . ALA A 1 847 ? -22.973 2.496 1.020 1.00 89.56 847 ALA A CA 1
ATOM 6266 C C . ALA A 1 847 ? -22.934 4.017 1.234 1.00 89.56 847 ALA A C 1
ATOM 6268 O O . ALA A 1 847 ? -23.745 4.531 1.999 1.00 89.56 847 ALA A O 1
ATOM 6269 N N . ALA A 1 848 ? -22.057 4.749 0.536 1.00 89.75 848 ALA A N 1
ATOM 6270 C CA . ALA A 1 848 ? -22.000 6.211 0.610 1.00 89.75 848 ALA A CA 1
ATOM 6271 C C . ALA A 1 848 ? -23.290 6.870 0.098 1.00 89.75 848 ALA A C 1
ATOM 6273 O O . ALA A 1 848 ? -23.806 7.797 0.724 1.00 89.75 848 ALA A O 1
ATOM 6274 N N . VAL A 1 849 ? -23.854 6.352 -0.996 1.00 90.25 849 VAL A N 1
ATOM 6275 C CA . VAL A 1 849 ? -25.131 6.828 -1.552 1.00 90.25 849 VAL A CA 1
ATOM 6276 C C . VAL A 1 849 ? -26.286 6.612 -0.562 1.00 90.25 849 VAL A C 1
ATOM 6278 O O . VAL A 1 849 ? -27.068 7.529 -0.304 1.00 90.25 849 VAL A O 1
ATOM 6281 N N . ALA A 1 850 ? -26.363 5.429 0.051 1.00 90.25 850 ALA A N 1
ATOM 6282 C CA . ALA A 1 850 ? -27.342 5.116 1.091 1.00 90.25 850 ALA A CA 1
ATOM 6283 C C . ALA A 1 850 ? -27.147 5.967 2.362 1.00 90.25 850 ALA A C 1
ATOM 6285 O O . ALA A 1 850 ? -28.119 6.457 2.940 1.00 90.25 850 ALA A O 1
ATOM 6286 N N . ALA A 1 851 ? -25.899 6.195 2.778 1.00 88.69 851 ALA A N 1
ATOM 6287 C CA . ALA A 1 851 ? -25.571 7.019 3.938 1.00 88.69 851 ALA A CA 1
ATOM 6288 C C . ALA A 1 851 ? -25.984 8.487 3.740 1.00 88.69 851 ALA A C 1
ATOM 6290 O O . ALA A 1 851 ? -26.520 9.096 4.668 1.00 88.69 851 ALA A O 1
ATOM 6291 N N . ALA A 1 852 ? -25.813 9.044 2.535 1.00 89.12 852 ALA A N 1
ATOM 6292 C CA . ALA A 1 852 ? -26.279 10.391 2.202 1.00 89.12 852 ALA A CA 1
ATOM 6293 C C . ALA A 1 852 ? -27.810 10.517 2.318 1.00 89.12 852 ALA A C 1
ATOM 6295 O O . ALA A 1 852 ? -28.320 11.452 2.941 1.00 89.12 852 ALA A O 1
ATOM 6296 N N . ALA A 1 853 ? -28.548 9.536 1.790 1.00 89.25 853 ALA A N 1
ATOM 6297 C CA . ALA A 1 853 ? -30.003 9.474 1.916 1.00 89.25 853 ALA A CA 1
ATOM 6298 C C . ALA A 1 853 ? -30.460 9.350 3.380 1.00 89.25 853 ALA A C 1
ATOM 6300 O O . ALA A 1 853 ? -31.394 10.039 3.809 1.00 89.25 853 ALA A O 1
ATOM 6301 N N . GLN A 1 854 ? -29.781 8.517 4.173 1.00 87.31 854 GLN A N 1
ATOM 6302 C CA . GLN A 1 854 ? -30.070 8.364 5.597 1.00 87.31 854 GLN A CA 1
ATOM 6303 C C . GLN A 1 854 ? -29.792 9.651 6.379 1.00 87.31 854 GLN A C 1
ATOM 6305 O O . GLN A 1 854 ? -30.612 10.040 7.210 1.00 87.31 854 GLN A O 1
ATOM 6310 N N . ALA A 1 855 ? -28.680 10.336 6.107 1.00 85.44 855 ALA A N 1
ATOM 6311 C CA . ALA A 1 855 ? -28.342 11.596 6.764 1.00 85.44 855 ALA A CA 1
ATOM 6312 C C . ALA A 1 855 ? -29.407 12.680 6.518 1.00 85.44 855 ALA A C 1
ATOM 6314 O O . ALA A 1 855 ? -29.724 13.445 7.427 1.00 85.44 855 ALA A O 1
ATOM 6315 N N . ALA A 1 856 ? -29.996 12.712 5.319 1.00 85.62 856 ALA A N 1
ATOM 6316 C CA . ALA A 1 856 ? -31.027 13.683 4.960 1.00 85.62 856 ALA A CA 1
ATOM 6317 C C . ALA A 1 856 ? -32.428 13.335 5.494 1.00 85.62 856 ALA A C 1
ATOM 6319 O O . ALA A 1 856 ? -33.218 14.230 5.782 1.00 85.62 856 ALA A O 1
ATOM 6320 N N . THR A 1 857 ? -32.765 12.047 5.607 1.00 84.94 857 THR A N 1
ATOM 6321 C CA . THR A 1 857 ? -34.133 11.604 5.946 1.00 84.94 857 THR A CA 1
ATOM 6322 C C . THR A 1 857 ? -34.300 11.087 7.372 1.00 84.94 857 THR A C 1
ATOM 6324 O O . THR A 1 857 ? -35.430 10.923 7.834 1.00 84.94 857 THR A O 1
ATOM 6327 N N . GLY A 1 858 ? -33.199 10.764 8.053 1.00 80.81 858 GLY A N 1
ATOM 6328 C CA . GLY A 1 858 ? -33.199 10.045 9.326 1.00 80.81 858 GLY A CA 1
ATOM 6329 C C . GLY A 1 858 ? -33.645 8.580 9.223 1.00 80.81 858 GLY A C 1
ATOM 6330 O O . GLY A 1 858 ? -33.729 7.902 10.246 1.00 80.81 858 GLY A O 1
ATOM 6331 N N . LYS A 1 859 ? -33.940 8.070 8.018 1.00 82.06 859 LYS A N 1
ATOM 6332 C CA . LYS A 1 859 ? -34.375 6.687 7.785 1.00 82.06 859 LYS A CA 1
ATOM 6333 C C . LYS A 1 859 ? -33.218 5.864 7.236 1.00 82.06 859 LYS A C 1
ATOM 6335 O O . LYS A 1 859 ? -32.532 6.293 6.319 1.00 82.06 859 LYS A O 1
ATOM 6340 N N . SER A 1 860 ? -33.000 4.684 7.811 1.00 76.62 860 SER A N 1
ATOM 6341 C CA . SER A 1 860 ? -31.922 3.798 7.373 1.00 76.62 860 SER A CA 1
ATOM 6342 C C . SER A 1 860 ? -32.310 3.028 6.113 1.00 76.62 860 SER A C 1
ATOM 6344 O O . SER A 1 860 ? -33.318 2.318 6.097 1.00 76.62 860 SER A O 1
ATOM 6346 N N . GLU A 1 861 ? -31.473 3.135 5.085 1.00 84.75 861 GLU A N 1
ATOM 6347 C CA . GLU A 1 861 ? -31.537 2.306 3.884 1.00 84.75 861 GLU A CA 1
ATOM 6348 C C . GLU A 1 861 ? -30.812 0.980 4.155 1.00 84.75 861 GLU A C 1
ATOM 6350 O O . GLU A 1 861 ? -29.614 0.832 3.913 1.00 84.75 861 GLU A O 1
ATOM 6355 N N . ARG A 1 862 ? -31.550 0.006 4.706 1.00 85.56 862 ARG A N 1
ATOM 6356 C CA . ARG A 1 862 ? -30.996 -1.276 5.192 1.00 85.56 862 ARG A CA 1
ATOM 6357 C C . ARG A 1 862 ? -30.350 -2.136 4.100 1.00 85.56 862 ARG A C 1
ATOM 6359 O O . ARG A 1 862 ? -29.619 -3.058 4.434 1.00 85.56 862 ARG A O 1
ATOM 6366 N N . ASN A 1 863 ? -30.608 -1.860 2.823 1.00 88.06 863 ASN A N 1
ATOM 6367 C CA . ASN A 1 863 ? -29.991 -2.564 1.701 1.00 88.06 863 ASN A CA 1
ATOM 6368 C C . ASN A 1 863 ? -29.465 -1.548 0.668 1.00 88.06 863 ASN A C 1
ATOM 6370 O O . ASN A 1 863 ? -30.216 -1.137 -0.225 1.00 88.06 863 ASN A O 1
ATOM 6374 N N . PRO A 1 864 ? -28.194 -1.114 0.792 1.00 88.25 864 PRO A N 1
ATOM 6375 C CA . PRO A 1 864 ? -27.618 -0.076 -0.062 1.00 88.25 864 PRO A CA 1
ATOM 6376 C C . PRO A 1 864 ? -27.662 -0.409 -1.560 1.00 88.25 864 PRO A C 1
ATOM 6378 O O . PRO A 1 864 ? -27.990 0.446 -2.378 1.00 88.25 864 PRO A O 1
ATOM 6381 N N . GLN A 1 865 ? -27.395 -1.662 -1.940 1.00 87.38 865 GLN A N 1
ATOM 6382 C CA . GLN A 1 865 ? -27.416 -2.100 -3.340 1.00 87.38 865 GLN A CA 1
ATOM 6383 C C . GLN A 1 865 ? -28.832 -2.049 -3.926 1.00 87.38 865 GLN A C 1
ATOM 6385 O O . GLN A 1 865 ? -29.037 -1.550 -5.038 1.00 87.38 865 GLN A O 1
ATOM 6390 N N . ARG A 1 866 ? -29.836 -2.509 -3.167 1.00 88.75 866 ARG A N 1
ATOM 6391 C CA . ARG A 1 866 ? -31.243 -2.414 -3.574 1.00 88.75 866 ARG A CA 1
ATOM 6392 C C . ARG A 1 866 ? -31.694 -0.960 -3.688 1.00 88.75 866 ARG A C 1
ATOM 6394 O O . ARG A 1 866 ? -32.433 -0.640 -4.616 1.00 88.75 866 ARG A O 1
ATOM 6401 N N . PHE A 1 867 ? -31.248 -0.092 -2.780 1.00 90.88 867 PHE A N 1
ATOM 6402 C CA . PHE A 1 867 ? -31.520 1.342 -2.849 1.00 90.88 867 PHE A CA 1
ATOM 6403 C C . PHE A 1 867 ? -30.988 1.944 -4.157 1.00 90.88 867 PHE A C 1
ATOM 6405 O O . PHE A 1 867 ? -31.754 2.568 -4.887 1.00 90.88 867 PHE A O 1
ATOM 6412 N N . VAL A 1 868 ? -29.734 1.660 -4.529 1.00 91.38 868 VAL A N 1
ATOM 6413 C CA . VAL A 1 868 ? -29.162 2.115 -5.811 1.00 91.38 868 VAL A CA 1
ATOM 6414 C C . VAL A 1 868 ? -29.932 1.559 -7.009 1.00 91.38 868 VAL A C 1
ATOM 6416 O O . VAL A 1 868 ? -30.260 2.315 -7.914 1.00 91.38 868 VAL A O 1
ATOM 6419 N N . THR A 1 869 ? -30.313 0.280 -6.989 1.00 90.56 869 THR A N 1
ATOM 6420 C CA . THR A 1 869 ? -31.118 -0.324 -8.072 1.00 90.56 869 THR A CA 1
ATOM 6421 C C . THR A 1 869 ? -32.465 0.399 -8.250 1.00 90.56 869 THR A C 1
ATOM 6423 O O . THR A 1 869 ? -32.983 0.530 -9.359 1.00 90.56 869 THR A O 1
ATOM 6426 N N . MET A 1 870 ? -33.061 0.891 -7.158 1.00 91.25 870 MET A N 1
ATOM 6427 C CA . MET A 1 870 ? -34.274 1.713 -7.220 1.00 91.25 870 MET A CA 1
ATOM 6428 C C . MET A 1 870 ? -34.000 3.108 -7.791 1.00 91.25 870 MET A C 1
ATOM 6430 O O . MET A 1 870 ? -34.850 3.628 -8.512 1.00 91.25 870 MET A O 1
ATOM 6434 N N . LEU A 1 871 ? -32.832 3.698 -7.513 1.00 92.75 871 LEU A N 1
ATOM 6435 C CA . LEU A 1 871 ? -32.407 4.958 -8.129 1.00 92.75 871 LEU A CA 1
ATOM 6436 C C . LEU A 1 871 ? -32.166 4.801 -9.638 1.00 92.75 871 LEU A C 1
ATOM 6438 O O . LEU A 1 871 ? -32.628 5.646 -10.395 1.00 92.75 871 LEU A O 1
ATOM 6442 N N . GLU A 1 872 ? -31.540 3.709 -10.091 1.00 93.19 872 GLU A N 1
ATOM 6443 C CA . GLU A 1 872 ? -31.364 3.413 -11.526 1.00 93.19 872 GLU A CA 1
ATOM 6444 C C . GLU A 1 872 ? -32.717 3.377 -12.251 1.00 93.19 872 GLU A C 1
ATOM 6446 O O . GLU A 1 872 ? -32.882 3.995 -13.298 1.00 93.19 872 GLU A O 1
ATOM 6451 N N . ARG A 1 873 ? -33.731 2.728 -11.660 1.00 90.50 873 ARG A N 1
ATOM 6452 C CA . ARG A 1 873 ? -35.094 2.681 -12.226 1.00 90.50 873 ARG A CA 1
ATOM 6453 C C . ARG A 1 873 ? -35.773 4.050 -12.304 1.00 90.50 873 ARG A C 1
ATOM 6455 O O . ARG A 1 873 ? -36.606 4.259 -13.182 1.00 90.50 873 ARG A O 1
ATOM 6462 N N . LEU A 1 874 ? -35.459 4.946 -11.370 1.00 90.75 874 LEU A N 1
ATOM 6463 C CA . LEU A 1 874 ? -36.014 6.300 -11.321 1.00 90.75 874 LEU A CA 1
ATOM 6464 C C . LEU A 1 874 ? -35.296 7.281 -12.251 1.00 90.75 874 LEU A C 1
ATOM 6466 O O . LEU A 1 874 ? -35.903 8.272 -12.644 1.00 90.75 874 LEU A O 1
ATOM 6470 N N . LEU A 1 875 ? -34.020 7.043 -12.557 1.00 91.81 875 LEU A N 1
ATOM 6471 C CA . LEU A 1 875 ? -33.169 8.007 -13.259 1.00 91.81 875 LEU A CA 1
ATOM 6472 C C . LEU A 1 875 ? -32.843 7.604 -14.700 1.00 91.81 875 LEU A C 1
ATOM 6474 O O . LEU A 1 875 ? -32.566 8.482 -15.507 1.00 91.81 875 LEU A O 1
ATOM 6478 N N . ASN A 1 876 ? -32.901 6.316 -15.044 1.00 92.44 876 ASN A N 1
ATOM 6479 C CA . ASN A 1 876 ? -32.594 5.843 -16.394 1.00 92.44 876 ASN A CA 1
ATOM 6480 C C . ASN A 1 876 ? -33.860 5.835 -17.258 1.00 92.44 876 ASN A C 1
ATOM 6482 O O . ASN A 1 876 ? -34.634 4.873 -17.234 1.00 92.44 876 ASN A O 1
ATOM 6486 N N . ILE A 1 877 ? -34.072 6.911 -18.019 1.00 86.81 877 ILE A N 1
ATOM 6487 C CA . ILE A 1 877 ? -35.195 7.047 -18.958 1.00 86.81 877 ILE A CA 1
ATOM 6488 C C . ILE A 1 877 ? -34.814 6.425 -20.310 1.00 86.81 877 ILE A C 1
ATOM 6490 O O . ILE A 1 877 ? -33.683 6.567 -20.775 1.00 86.81 877 ILE A O 1
ATOM 6494 N N . ASP A 1 878 ? -35.754 5.700 -20.927 1.00 82.19 878 ASP A N 1
ATOM 6495 C CA . ASP A 1 878 ? -35.624 5.087 -22.262 1.00 82.19 878 ASP A CA 1
ATOM 6496 C C . ASP A 1 878 ? -34.371 4.207 -22.463 1.00 82.19 878 ASP A C 1
ATOM 6498 O O . ASP A 1 878 ? -33.874 4.036 -23.574 1.00 82.19 878 ASP A O 1
ATOM 6502 N N . GLY A 1 879 ? -33.856 3.616 -21.380 1.00 78.19 879 GLY A N 1
ATOM 6503 C CA . GLY A 1 879 ? -32.696 2.717 -21.412 1.00 78.19 879 GLY A CA 1
ATOM 6504 C C . GLY A 1 879 ? -31.330 3.412 -21.421 1.00 78.19 879 GLY A C 1
ATOM 6505 O O . GLY A 1 879 ? -30.311 2.725 -21.465 1.00 78.19 879 GLY A O 1
ATOM 6506 N N . TYR A 1 880 ? -31.281 4.743 -21.333 1.00 87.12 880 TYR A N 1
ATOM 6507 C CA . TYR A 1 880 ? -30.030 5.492 -21.221 1.00 87.12 880 TYR A CA 1
ATOM 6508 C C . TYR A 1 880 ? -29.545 5.544 -19.755 1.00 87.12 880 TYR A C 1
ATOM 6510 O O . TYR A 1 880 ? -30.301 5.979 -18.881 1.00 87.12 880 TYR A O 1
ATOM 6518 N N . PRO A 1 881 ? -28.302 5.120 -19.449 1.00 89.50 881 PRO A N 1
ATOM 6519 C CA . PRO A 1 881 ? -27.828 4.950 -18.074 1.00 89.50 881 PRO A CA 1
ATOM 6520 C C . PRO A 1 881 ? -27.317 6.264 -17.455 1.00 89.50 881 PRO A C 1
ATOM 6522 O O . PRO A 1 881 ? -26.112 6.498 -17.381 1.00 89.50 881 PRO A O 1
ATOM 6525 N N . VAL A 1 882 ? -28.226 7.118 -16.970 1.00 93.25 882 VAL A N 1
ATOM 6526 C CA . VAL A 1 882 ? -27.879 8.297 -16.144 1.00 93.25 882 VAL A CA 1
ATOM 6527 C C . VAL A 1 882 ? -27.154 7.867 -14.872 1.00 93.25 882 VAL A C 1
ATOM 6529 O O . VAL A 1 882 ? -26.158 8.471 -14.479 1.00 93.25 882 VAL A O 1
ATOM 6532 N N . LEU A 1 883 ? -27.650 6.810 -14.236 1.00 93.56 883 LEU A N 1
ATOM 6533 C CA . LEU A 1 883 ? -27.048 6.179 -13.077 1.00 93.56 883 LEU A CA 1
ATOM 6534 C C . LEU A 1 883 ? -26.791 4.708 -13.399 1.00 93.56 883 LEU A C 1
ATOM 6536 O O . LEU A 1 883 ? -27.682 4.016 -13.888 1.00 93.56 883 LEU A O 1
ATOM 6540 N N . GLN A 1 884 ? -25.597 4.212 -13.100 1.00 92.81 884 GLN A N 1
ATOM 6541 C CA . GLN A 1 884 ? -25.296 2.792 -13.252 1.00 92.81 884 GLN A CA 1
ATOM 6542 C C . GLN A 1 884 ? -24.307 2.291 -12.205 1.00 92.81 884 GLN A C 1
ATOM 6544 O O . GLN A 1 884 ? -23.376 2.993 -11.802 1.00 92.81 884 GLN A O 1
ATOM 6549 N N . LEU A 1 885 ? -24.473 1.036 -11.812 1.00 87.12 885 LEU A N 1
ATOM 6550 C CA . LEU A 1 885 ? -23.476 0.277 -11.074 1.00 87.12 885 LEU A CA 1
ATOM 6551 C C . LEU A 1 885 ? -22.341 -0.179 -12.006 1.00 87.12 885 LEU A C 1
ATOM 6553 O O . LEU A 1 885 ? -22.524 -1.038 -12.866 1.00 87.12 885 LEU A O 1
ATOM 6557 N N . VAL A 1 886 ? -21.142 0.369 -11.806 1.00 86.69 886 VAL A N 1
ATOM 6558 C CA . VAL A 1 886 ? -19.913 -0.021 -12.518 1.00 86.69 886 VAL A CA 1
ATOM 6559 C C . VAL A 1 886 ? -18.998 -0.854 -11.620 1.00 86.69 886 VAL A C 1
ATOM 6561 O O . VAL A 1 886 ? -19.276 -1.065 -10.436 1.00 86.69 886 VAL A O 1
ATOM 6564 N N . GLU A 1 887 ? -17.902 -1.368 -12.189 1.00 78.06 887 GLU A N 1
ATOM 6565 C CA . GLU A 1 887 ? -16.884 -2.135 -11.452 1.00 78.06 887 GLU A CA 1
ATOM 6566 C C . GLU A 1 887 ? -17.482 -3.346 -10.714 1.00 78.06 887 GLU A C 1
ATOM 6568 O O . GLU A 1 887 ? -17.163 -3.624 -9.558 1.00 78.06 887 GLU A O 1
ATOM 6573 N N . SER A 1 888 ? -18.387 -4.069 -11.386 1.00 76.25 888 SER A N 1
ATOM 6574 C CA . SER A 1 888 ? -19.138 -5.194 -10.802 1.00 76.25 888 SER A CA 1
ATOM 6575 C C . SER A 1 888 ? -19.948 -4.809 -9.552 1.00 76.25 888 SER A C 1
ATOM 6577 O O . SER A 1 888 ? -20.044 -5.590 -8.607 1.00 76.25 888 SER A O 1
ATOM 6579 N N . GLY A 1 889 ? -20.509 -3.595 -9.522 1.00 72.75 889 GLY A N 1
ATOM 6580 C CA . GLY A 1 889 ? -21.373 -3.117 -8.439 1.00 72.75 889 GLY A CA 1
ATOM 6581 C C . GLY A 1 889 ? -20.656 -2.450 -7.264 1.00 72.75 889 GLY A C 1
ATOM 6582 O O . GLY A 1 889 ? -21.292 -2.181 -6.247 1.00 72.75 889 GLY A O 1
ATOM 6583 N N . ARG A 1 890 ? -19.349 -2.173 -7.383 1.00 76.00 890 ARG A N 1
ATOM 6584 C CA . ARG A 1 890 ? -18.562 -1.480 -6.343 1.00 76.00 890 ARG A CA 1
ATOM 6585 C C . ARG A 1 890 ? -18.838 0.017 -6.288 1.00 76.00 890 ARG A C 1
ATOM 6587 O O . ARG A 1 890 ? -18.801 0.603 -5.209 1.00 76.00 890 ARG A O 1
ATOM 6594 N N . THR A 1 891 ? -19.112 0.604 -7.446 1.00 86.81 891 THR A N 1
ATOM 6595 C CA . THR A 1 891 ? -19.163 2.050 -7.630 1.00 86.81 891 THR A CA 1
ATOM 6596 C C . THR A 1 891 ? -20.453 2.411 -8.350 1.00 86.81 891 THR A C 1
ATOM 6598 O O . THR A 1 891 ? -20.775 1.857 -9.398 1.00 86.81 891 THR A O 1
ATOM 6601 N N . VAL A 1 892 ? -21.196 3.351 -7.783 1.00 91.12 892 VAL A N 1
ATOM 6602 C CA . VAL A 1 892 ? -22.318 4.031 -8.422 1.00 91.12 892 VAL A CA 1
ATOM 6603 C C . VAL A 1 892 ? -21.742 5.159 -9.262 1.00 91.12 892 VAL A C 1
ATOM 6605 O O . VAL A 1 892 ? -21.091 6.055 -8.725 1.00 91.12 892 VAL A O 1
ATOM 6608 N N . HIS A 1 893 ? -21.956 5.104 -10.571 1.00 94.75 893 HIS A N 1
ATOM 6609 C CA . HIS A 1 893 ? -21.528 6.125 -11.515 1.00 94.75 893 HIS A CA 1
ATOM 6610 C C . HIS A 1 893 ? -22.727 6.954 -11.974 1.00 94.75 893 HIS A C 1
ATOM 6612 O O . HIS A 1 893 ? -23.711 6.400 -12.464 1.00 94.75 893 HIS A O 1
ATOM 6618 N N . LEU A 1 894 ? -22.615 8.272 -11.834 1.00 95.06 894 LEU A N 1
ATOM 6619 C CA . LEU A 1 894 ? -23.576 9.260 -12.306 1.00 95.06 894 LEU A CA 1
ATOM 6620 C C . LEU A 1 894 ? -23.009 9.983 -13.533 1.00 95.06 894 LEU A C 1
ATOM 6622 O O . LEU A 1 894 ? -22.016 10.710 -13.426 1.00 95.06 894 LEU A O 1
ATOM 6626 N N . ASP A 1 895 ? -23.670 9.835 -14.679 1.00 93.06 895 ASP A N 1
ATOM 6627 C CA . ASP A 1 895 ? -23.390 10.643 -15.862 1.00 93.06 895 ASP A CA 1
ATOM 6628 C C . ASP A 1 895 ? -24.018 12.032 -15.695 1.00 93.06 895 ASP A C 1
ATOM 6630 O O . ASP A 1 895 ? -25.231 12.230 -15.786 1.00 93.06 895 ASP A O 1
ATOM 6634 N N . ARG A 1 896 ? -23.158 13.010 -15.407 1.00 92.19 896 ARG A N 1
ATOM 6635 C CA . ARG A 1 896 ? -23.556 14.388 -15.099 1.00 92.19 896 ARG A CA 1
ATOM 6636 C C . ARG A 1 896 ? -24.168 15.106 -16.297 1.00 92.19 896 ARG A C 1
ATOM 6638 O O . ARG A 1 896 ? -25.069 15.921 -16.112 1.00 92.19 896 ARG A O 1
ATOM 6645 N N . GLU A 1 897 ? -23.675 14.825 -17.499 1.00 90.06 897 GLU A N 1
ATOM 6646 C CA . GLU A 1 897 ? -24.170 15.489 -18.700 1.00 90.06 897 GLU A CA 1
ATOM 6647 C C . GLU A 1 897 ? -25.519 14.895 -19.103 1.00 90.06 897 GLU A C 1
ATOM 6649 O O . GLU A 1 897 ? -26.463 15.640 -19.365 1.00 90.06 897 GLU A O 1
ATOM 6654 N N . LEU A 1 898 ? -25.656 13.569 -19.035 1.00 90.31 898 LEU A N 1
ATOM 6655 C CA . LEU A 1 898 ? -26.923 12.901 -19.310 1.00 90.31 898 LEU A CA 1
ATOM 6656 C C . LEU A 1 898 ? -28.004 13.266 -18.278 1.00 90.31 898 LEU A C 1
ATOM 6658 O O . LEU A 1 898 ? -29.143 13.526 -18.666 1.00 90.31 898 LEU A O 1
ATOM 6662 N N . LEU A 1 899 ? -27.652 13.379 -16.987 1.00 91.25 899 LEU A N 1
ATOM 6663 C CA . LEU A 1 899 ? -28.562 13.871 -15.942 1.00 91.25 899 LEU A CA 1
ATOM 6664 C C . LEU A 1 899 ? -29.124 15.257 -16.306 1.00 91.25 899 LEU A C 1
ATOM 6666 O O . LEU A 1 899 ? -30.331 15.478 -16.232 1.00 91.25 899 LEU A O 1
ATOM 6670 N N . ARG A 1 900 ? -28.259 16.184 -16.740 1.00 88.38 900 ARG A N 1
ATOM 6671 C CA . ARG A 1 900 ? -28.647 17.554 -17.117 1.00 88.38 900 ARG A CA 1
ATOM 6672 C C . ARG A 1 900 ? -29.523 17.591 -18.372 1.00 88.38 900 ARG A C 1
ATOM 6674 O O . ARG A 1 900 ? -30.411 18.435 -18.468 1.00 88.38 900 ARG A O 1
ATOM 6681 N N . GLN A 1 901 ? -29.266 16.701 -19.330 1.00 87.62 901 GLN A N 1
ATOM 6682 C CA . GLN A 1 901 ? -30.037 16.601 -20.571 1.00 87.62 901 GLN A CA 1
ATOM 6683 C C . GLN A 1 901 ? -31.435 16.014 -20.344 1.00 87.62 901 GLN A C 1
ATOM 6685 O O . GLN A 1 901 ? -32.402 16.518 -20.912 1.00 87.62 901 GLN A O 1
ATOM 6690 N N . GLN A 1 902 ? -31.552 14.969 -19.519 1.00 86.50 902 GLN A N 1
ATOM 6691 C CA . GLN A 1 902 ? -32.818 14.260 -19.295 1.00 86.50 902 GLN A CA 1
ATOM 6692 C C . GLN A 1 902 ? -33.722 14.921 -18.252 1.00 86.50 902 GLN A C 1
ATOM 6694 O O . GLN A 1 902 ? -34.946 14.832 -18.353 1.00 86.50 902 GLN A O 1
ATOM 6699 N N . PHE A 1 903 ? -33.138 15.618 -17.275 1.00 87.44 903 PHE A N 1
ATOM 6700 C CA . PHE A 1 903 ? -33.869 16.313 -16.217 1.00 87.44 903 PHE A CA 1
ATOM 6701 C C . PHE A 1 903 ? -33.575 17.822 -16.266 1.00 87.44 903 PHE A C 1
ATOM 6703 O O . PHE A 1 903 ? -32.937 18.360 -15.356 1.00 87.44 903 PHE A O 1
ATOM 6710 N N . PRO A 1 904 ? -34.001 18.525 -17.336 1.00 73.44 904 PRO A N 1
ATOM 6711 C CA . PRO A 1 904 ? -33.720 19.942 -17.502 1.00 73.44 904 PRO A CA 1
ATOM 6712 C C . PRO A 1 904 ? -34.377 20.771 -16.395 1.00 73.44 904 PRO A C 1
ATOM 6714 O O . PRO A 1 904 ? -35.462 20.456 -15.899 1.00 73.44 904 PRO A O 1
ATOM 6717 N N . GLU A 1 905 ? -33.713 21.862 -16.024 1.00 61.03 905 GLU A N 1
ATOM 6718 C CA . GLU A 1 905 ? -34.219 22.818 -15.045 1.00 61.03 905 GLU A CA 1
ATOM 6719 C C . GLU A 1 905 ? -35.535 23.418 -15.565 1.00 61.03 905 GLU A C 1
ATOM 6721 O O . GLU A 1 905 ? -35.544 24.130 -16.569 1.00 61.03 905 GLU A O 1
ATOM 6726 N N . SER A 1 906 ? -36.663 23.137 -14.905 1.00 47.88 906 SER A N 1
ATOM 6727 C CA . SER A 1 906 ? -37.883 23.909 -15.155 1.00 47.88 906 SER A CA 1
ATOM 6728 C C . SER A 1 906 ? -37.594 25.369 -14.820 1.00 47.88 906 SER A C 1
ATOM 6730 O O . SER A 1 906 ? -37.290 25.693 -13.670 1.00 47.88 906 SER A O 1
ATOM 6732 N N . ALA A 1 907 ? -37.713 26.249 -15.816 1.00 34.88 907 ALA A N 1
ATOM 6733 C CA . ALA A 1 907 ? -37.859 27.676 -15.574 1.00 34.88 907 ALA A CA 1
ATOM 6734 C C . ALA A 1 907 ? -39.066 27.866 -14.642 1.00 34.88 907 ALA A C 1
ATOM 6736 O O . ALA A 1 907 ? -40.159 27.378 -14.938 1.00 34.88 907 ALA A O 1
ATOM 6737 N N . ALA A 1 908 ? -38.850 28.500 -13.490 1.00 29.12 908 ALA A N 1
ATOM 6738 C CA . ALA A 1 908 ? -39.943 28.858 -12.597 1.00 29.12 908 ALA A CA 1
ATOM 6739 C C . ALA A 1 908 ? -40.974 29.717 -13.365 1.00 29.12 908 ALA A C 1
ATOM 6741 O O . ALA A 1 908 ? -40.548 30.545 -14.177 1.00 29.12 908 ALA A O 1
ATOM 6742 N N . PRO A 1 909 ? -42.290 29.521 -13.160 1.00 34.75 909 PRO A N 1
ATOM 6743 C CA . PRO A 1 909 ? -43.297 30.457 -13.655 1.00 34.75 909 PRO A CA 1
ATOM 6744 C C . PRO A 1 909 ? -43.154 31.848 -13.028 1.00 34.75 909 PRO A C 1
ATOM 6746 O O . PRO A 1 909 ? -42.710 31.935 -11.856 1.00 34.75 909 PRO A O 1
#